Protein AF-0000000083111351 (afdb_homodimer)

Secondary structure (DSSP, 8-state):
---PPEEEE-TTT--EEEEEPPPPHHHHHHHHHHHHHHHHHHHTS-HHHHHHHHHHHHHHHHHTHHHHHHHHHHHH---HHHHHHHHHHHHHHHHHHHHHHHHHTS-EE---SSSEEEEEEEE-SEEEEEE-SSSTTHHHHTTHHHHHHTT-EEEEEE-TT-HHHHHHHHHHHHHHS-TTSEEE----GGGHHHHHH-TTEEEEEEES-HHHHHHHHHHHHHTT-EEEEE----EEEEE-TTS-HHHHHHHHHHHHHGGGG--TTSEEEEEEEHHHHHHHHHHHHHHHHTPPBS-TTSTT--B---S-HHHHHHHHHHHHHHHHTT-EEEE---BPSSSS--B--EEEES--TTSHHHHS---SSEEEEEEESSHHHHHHHHHSSSEESEEEEE-S-HHHHHHHGGGS-SSEEEESS-----TTS-B--EETT----BSTTHHHHHTEEEEEEEES--S-------/---PPEEEE-TTT--EEEEEPPPPHHHHHHHHHHHHHHHHHHHTS-HHHHHHHHHHHHHHHHHTHHHHHHHHHHHH---HHHHHHHHHHHHHHHHHHHHHHHHHTS-EE---SSSEEEEEEEE-SEEEEEE-SSSTTHHHHTTHHHHHHTT-EEEEEE-TT-HHHHHHHHHHHHHHS-TTSEEE----GGGHHHHHH-TTEEEEEEES-HHHHHHHHHHHHHTT-EEEEE----EEEEE-TTS-HHHHHHHHHHHHHGGGG--TTSEEEEEEEHHHHHHHHHHHHHHHHTPPBS-TTSTT--B---S-HHHHHHHHHHHHHHHHTT-EEEE---BPSSSS--B--EEEES--TTSHHHHS---SSEEEEEEESSHHHHHHHHHSSSEESEEEEE-S-HHHHHHHGGGS-SSEEEESS-----TTS-B--EETT----BSTTHHHHHTEEEEEEEES--SS------

Structure (mmCIF, N/CA/C/O backbone):
data_AF-0000000083111351-model_v1
#
loop_
_entity.id
_entity.type
_entity.pdbx_description
1 polymer 'Succinate-semialdehyde dehydrogenase'
#
loop_
_atom_site.group_PDB
_atom_site.id
_atom_site.type_symbol
_atom_site.label_atom_id
_atom_site.label_alt_id
_atom_site.label_comp_id
_atom_site.label_asym_id
_atom_site.label_entity_id
_atom_site.label_seq_id
_atom_site.pdbx_PDB_ins_code
_atom_site.Cartn_x
_atom_site.Cartn_y
_atom_site.Cartn_z
_atom_site.occupancy
_atom_site.B_iso_or_equiv
_atom_site.auth_seq_id
_atom_site.auth_comp_id
_atom_site.auth_asym_id
_atom_site.auth_atom_id
_atom_site.pdbx_PDB_model_num
ATOM 1 N N . MET A 1 1 ? 26.312 -20.094 19.828 1 33.59 1 MET A N 1
ATOM 2 C CA . MET A 1 1 ? 25.844 -21.344 19.25 1 33.59 1 MET A CA 1
ATOM 3 C C . MET A 1 1 ? 25.984 -21.344 17.734 1 33.59 1 MET A C 1
ATOM 5 O O . MET A 1 1 ? 25.719 -20.328 17.094 1 33.59 1 MET A O 1
ATOM 9 N N . SER A 1 2 ? 26.891 -22.047 17.188 1 41.53 2 SER A N 1
ATOM 10 C CA . SER A 1 2 ? 27.375 -22.078 15.812 1 41.53 2 SER A CA 1
ATOM 11 C C . SER A 1 2 ? 26.203 -22.094 14.82 1 41.53 2 SER A C 1
ATOM 13 O O . SER A 1 2 ? 25.312 -22.938 14.914 1 41.53 2 SER A O 1
ATOM 15 N N . ALA A 1 3 ? 25.828 -21 14.305 1 56.53 3 ALA A N 1
ATOM 16 C CA . ALA A 1 3 ? 24.703 -20.938 13.383 1 56.53 3 ALA A CA 1
ATOM 17 C C . ALA A 1 3 ? 24.719 -22.125 12.422 1 56.53 3 ALA A C 1
ATOM 19 O O . ALA A 1 3 ? 25.766 -22.484 11.875 1 56.53 3 ALA A O 1
ATOM 20 N N . SER A 1 4 ? 23.734 -23.094 12.453 1 78.75 4 SER A N 1
ATOM 21 C CA . SER A 1 4 ? 23.656 -24.297 11.625 1 78.75 4 SER A CA 1
ATOM 22 C C . SER A 1 4 ? 23.875 -23.969 10.156 1 78.75 4 SER A C 1
ATOM 24 O O . SER A 1 4 ? 23.516 -22.891 9.688 1 78.75 4 SER A O 1
ATOM 26 N N . GLN A 1 5 ? 24.781 -24.656 9.453 1 88.75 5 GLN A N 1
ATOM 27 C CA . GLN A 1 5 ? 25.125 -24.516 8.039 1 88.75 5 GLN A CA 1
ATOM 28 C C . GLN A 1 5 ? 23.891 -24.531 7.156 1 88.75 5 GLN A C 1
ATOM 30 O O . GLN A 1 5 ? 22.891 -25.172 7.5 1 88.75 5 GLN A O 1
ATOM 35 N N . ILE A 1 6 ? 23.984 -23.703 6.133 1 95.44 6 ILE A N 1
ATOM 36 C CA . ILE A 1 6 ? 22.969 -23.75 5.074 1 95.44 6 ILE A CA 1
ATOM 37 C C . ILE A 1 6 ? 23.359 -24.797 4.039 1 95.44 6 ILE A C 1
ATOM 39 O O . ILE A 1 6 ? 24.453 -24.75 3.479 1 95.44 6 ILE A O 1
ATOM 43 N N . VAL A 1 7 ? 22.516 -25.75 3.848 1 96.25 7 VAL A N 1
ATOM 44 C CA . VAL A 1 7 ? 22.859 -26.891 2.99 1 96.25 7 VAL A CA 1
ATOM 45 C C . VAL A 1 7 ? 21.922 -26.906 1.778 1 96.25 7 VAL A C 1
ATOM 47 O O . VAL A 1 7 ? 20.703 -26.859 1.926 1 96.25 7 VAL A O 1
ATOM 50 N N . SER A 1 8 ? 22.531 -26.891 0.608 1 97.38 8 SER A N 1
ATOM 51 C CA . SER A 1 8 ? 21.797 -27.109 -0.635 1 97.38 8 SER A CA 1
ATOM 52 C C . SER A 1 8 ? 21.734 -28.594 -0.983 1 97.38 8 SER A C 1
ATOM 54 O O . SER A 1 8 ? 22.766 -29.25 -1.124 1 97.38 8 SER A O 1
ATOM 56 N N . ILE A 1 9 ? 20.484 -29.062 -1.085 1 98.12 9 ILE A N 1
ATOM 57 C CA . ILE A 1 9 ? 20.266 -30.469 -1.365 1 98.12 9 ILE A CA 1
ATOM 58 C C . ILE A 1 9 ? 19.594 -30.641 -2.727 1 98.12 9 ILE A C 1
ATOM 60 O O . ILE A 1 9 ? 18.672 -29.891 -3.059 1 98.12 9 ILE A O 1
ATOM 64 N N . ASN A 1 10 ? 20.125 -31.531 -3.566 1 98.62 10 ASN A N 1
ATOM 65 C CA . ASN A 1 10 ? 19.453 -31.891 -4.812 1 98.62 10 ASN A CA 1
ATOM 66 C C . ASN A 1 10 ? 18.219 -32.75 -4.562 1 98.62 10 ASN A C 1
ATOM 68 O O . ASN A 1 10 ? 18.359 -33.906 -4.137 1 98.62 10 ASN A O 1
ATOM 72 N N . PRO A 1 11 ? 17.047 -32.281 -4.855 1 98.56 11 PRO A N 1
ATOM 73 C CA . PRO A 1 11 ? 15.852 -33.031 -4.488 1 98.56 11 PRO A CA 1
ATOM 74 C C . PRO A 1 11 ? 15.648 -34.281 -5.34 1 98.56 11 PRO A C 1
ATOM 76 O O . PRO A 1 11 ? 14.836 -35.156 -4.996 1 98.56 11 PRO A O 1
ATOM 79 N N . ALA A 1 12 ? 16.328 -34.406 -6.488 1 98.25 12 ALA A N 1
ATOM 80 C CA . ALA A 1 12 ? 16.203 -35.562 -7.367 1 98.25 12 ALA A CA 1
ATOM 81 C C . ALA A 1 12 ? 17.094 -36.688 -6.879 1 98.25 12 ALA A C 1
ATOM 83 O O . ALA A 1 12 ? 16.75 -37.875 -7.078 1 98.25 12 ALA A O 1
ATOM 84 N N . THR A 1 13 ? 18.25 -36.375 -6.207 1 98 13 THR A N 1
ATOM 85 C CA . THR A 1 13 ? 19.219 -37.406 -5.828 1 98 13 THR A CA 1
ATOM 86 C C . THR A 1 13 ? 19.406 -37.438 -4.312 1 98 13 THR A C 1
ATOM 88 O O . THR A 1 13 ? 19.984 -38.375 -3.775 1 98 13 THR A O 1
ATOM 91 N N . GLU A 1 14 ? 18.984 -36.344 -3.602 1 97.81 14 GLU A N 1
ATOM 92 C CA . GLU A 1 14 ? 19.109 -36.188 -2.158 1 97.81 14 GLU A CA 1
ATOM 93 C C . GLU A 1 14 ? 20.562 -35.938 -1.756 1 97.81 14 GLU A C 1
ATOM 95 O O . GLU A 1 14 ? 20.891 -35.969 -0.568 1 97.81 14 GLU A O 1
ATOM 100 N N . GLU A 1 15 ? 21.359 -35.719 -2.691 1 98.12 15 GLU A N 1
ATOM 101 C CA . GLU A 1 15 ? 22.766 -35.406 -2.426 1 98.12 15 GLU A CA 1
ATOM 102 C C . GLU A 1 15 ? 22.969 -33.938 -2.109 1 98.12 15 GLU A C 1
ATOM 104 O O . GLU A 1 15 ? 22.203 -33.094 -2.559 1 98.12 15 GLU A O 1
ATOM 109 N N . VAL A 1 16 ? 24.016 -33.688 -1.358 1 98 16 VAL A N 1
ATOM 110 C CA . VAL A 1 16 ? 24.375 -32.312 -1.048 1 98 16 VAL A CA 1
ATOM 111 C C . VAL A 1 16 ? 25.016 -31.672 -2.268 1 98 16 VAL A C 1
ATOM 113 O O . VAL A 1 16 ? 26 -32.188 -2.816 1 98 16 VAL A O 1
ATOM 116 N N . ASN A 1 17 ? 24.438 -30.562 -2.771 1 97.94 17 ASN A N 1
ATOM 117 C CA . ASN A 1 17 ? 25.062 -29.766 -3.83 1 97.94 17 ASN A CA 1
ATOM 118 C C . ASN A 1 17 ? 26.25 -28.969 -3.309 1 97.94 17 ASN A C 1
ATOM 120 O O . ASN A 1 17 ? 27.312 -28.938 -3.939 1 97.94 17 ASN A O 1
ATOM 124 N N . ALA A 1 18 ? 26 -28.312 -2.205 1 97.56 18 ALA A N 1
ATOM 125 C CA . ALA A 1 18 ? 26.984 -27.422 -1.592 1 97.56 18 ALA A CA 1
ATOM 126 C C . ALA A 1 18 ? 26.562 -27.016 -0.187 1 97.56 18 ALA A C 1
ATOM 128 O O . ALA A 1 18 ? 25.391 -27.141 0.177 1 97.56 18 ALA A O 1
ATOM 129 N N . THR A 1 19 ? 27.469 -26.609 0.604 1 97.5 19 THR A N 1
ATOM 130 C CA . THR A 1 19 ? 27.219 -26.078 1.944 1 97.5 19 THR A CA 1
ATOM 131 C C . THR A 1 19 ? 27.734 -24.656 2.068 1 97.5 19 THR A C 1
ATOM 133 O O . THR A 1 19 ? 28.75 -24.297 1.468 1 97.5 19 THR A O 1
ATOM 136 N N . PHE A 1 20 ? 27.094 -23.844 2.824 1 97.31 20 PHE A N 1
ATOM 137 C CA . PHE A 1 20 ? 27.422 -22.422 2.971 1 97.31 20 PHE A CA 1
ATOM 138 C C . PHE A 1 20 ? 27.406 -22.016 4.438 1 97.31 20 PHE A C 1
ATOM 140 O O . PHE A 1 20 ? 26.578 -22.484 5.215 1 97.31 20 PHE A O 1
ATOM 147 N N . GLU A 1 21 ? 28.281 -21.141 4.781 1 95.38 21 GLU A N 1
ATOM 148 C CA . GLU A 1 21 ? 28.281 -20.547 6.113 1 95.38 21 GLU A CA 1
ATOM 149 C C . GLU A 1 21 ? 27.281 -19.391 6.191 1 95.38 21 GLU A C 1
ATOM 151 O O . GLU A 1 21 ? 27.297 -18.484 5.348 1 95.38 21 GLU A O 1
ATOM 156 N N . PRO A 1 22 ? 26.453 -19.391 7.168 1 96.19 22 PRO A N 1
ATOM 157 C CA . PRO A 1 22 ? 25.547 -18.266 7.316 1 96.19 22 PRO A CA 1
ATOM 158 C C . PRO A 1 22 ? 26.281 -16.938 7.562 1 96.19 22 PRO A C 1
ATOM 160 O O . PRO A 1 22 ? 27.359 -16.938 8.148 1 96.19 22 PRO A O 1
ATOM 163 N N . SER A 1 23 ? 25.688 -15.812 7.117 1 96 23 SER A N 1
ATOM 164 C CA . SER A 1 23 ? 26.234 -14.492 7.395 1 96 23 SER A CA 1
ATOM 165 C C . SER A 1 23 ? 26.25 -14.203 8.891 1 96 23 SER A C 1
ATOM 167 O O . SER A 1 23 ? 25.234 -14.383 9.57 1 96 23 SER A O 1
ATOM 169 N N . SER A 1 24 ? 27.359 -13.75 9.414 1 95.31 24 SER A N 1
ATOM 170 C CA . SER A 1 24 ? 27.438 -13.328 10.805 1 95.31 24 SER A CA 1
ATOM 171 C C . SER A 1 24 ? 26.781 -11.969 11.008 1 95.31 24 SER A C 1
ATOM 173 O O . SER A 1 24 ? 26.438 -11.289 10.039 1 95.31 24 SER A O 1
ATOM 175 N N . ALA A 1 25 ? 26.609 -11.609 12.273 1 95.56 25 ALA A N 1
ATOM 176 C CA . ALA A 1 25 ? 26.078 -10.281 12.578 1 95.56 25 ALA A CA 1
ATOM 177 C C . ALA A 1 25 ? 26.969 -9.188 12 1 95.56 25 ALA A C 1
ATOM 179 O O . ALA A 1 25 ? 26.469 -8.172 11.508 1 95.56 25 ALA A O 1
ATOM 180 N N . ARG A 1 26 ? 28.234 -9.367 12.086 1 96.94 26 ARG A N 1
ATOM 181 C CA . ARG A 1 26 ? 29.188 -8.414 11.539 1 96.94 26 ARG A CA 1
ATOM 182 C C . ARG A 1 26 ? 29.078 -8.336 10.023 1 96.94 26 ARG A C 1
ATOM 184 O O . ARG A 1 26 ? 29.156 -7.254 9.445 1 96.94 26 ARG A O 1
ATOM 191 N N . ASP A 1 27 ? 28.938 -9.531 9.367 1 96.81 27 ASP A N 1
ATOM 192 C CA . ASP A 1 27 ? 28.734 -9.57 7.922 1 96.81 27 ASP A CA 1
ATOM 193 C C . ASP A 1 27 ? 27.5 -8.781 7.512 1 96.81 27 ASP A C 1
ATOM 195 O O . ASP A 1 27 ? 27.531 -8.023 6.539 1 96.81 27 ASP A O 1
ATOM 199 N N . VAL A 1 28 ? 26.469 -8.969 8.25 1 97.94 28 VAL A N 1
ATOM 200 C CA . VAL A 1 28 ? 25.203 -8.305 7.969 1 97.94 28 VAL A CA 1
ATOM 201 C C . VAL A 1 28 ? 25.375 -6.793 8.109 1 97.94 28 VAL A C 1
ATOM 203 O O . VAL A 1 28 ? 24.922 -6.031 7.246 1 97.94 28 VAL A O 1
ATOM 206 N N . GLU A 1 29 ? 26.031 -6.336 9.172 1 98.12 29 GLU A N 1
ATOM 207 C CA . GLU A 1 29 ? 26.25 -4.91 9.398 1 98.12 29 GLU A CA 1
ATOM 208 C C . GLU A 1 29 ? 27.047 -4.289 8.25 1 98.12 29 GLU A C 1
ATOM 210 O O . GLU A 1 29 ? 26.672 -3.236 7.73 1 98.12 29 GLU A O 1
ATOM 215 N N . ARG A 1 30 ? 28.078 -4.918 7.84 1 98 30 ARG A N 1
ATOM 216 C CA . ARG A 1 30 ? 28.906 -4.422 6.742 1 98 30 ARG A CA 1
ATOM 217 C C . ARG A 1 30 ? 28.125 -4.367 5.441 1 98 30 ARG A C 1
ATOM 219 O O . ARG A 1 30 ? 28.266 -3.422 4.664 1 98 30 ARG A O 1
ATOM 226 N N . ALA A 1 31 ? 27.359 -5.414 5.25 1 98.06 31 ALA A N 1
ATOM 227 C CA . ALA A 1 31 ? 26.547 -5.484 4.043 1 98.06 31 ALA A CA 1
ATOM 228 C C . ALA A 1 31 ? 25.531 -4.344 3.996 1 98.06 31 ALA A C 1
ATOM 230 O O . ALA A 1 31 ? 25.344 -3.711 2.953 1 98.06 31 ALA A O 1
ATOM 231 N N . LEU A 1 32 ? 24.875 -4.035 5.113 1 98.5 32 LEU A N 1
ATOM 232 C CA . LEU A 1 32 ? 23.875 -2.977 5.18 1 98.5 32 LEU A CA 1
ATOM 233 C C . LEU A 1 32 ? 24.516 -1.608 4.98 1 98.5 32 LEU A C 1
ATOM 235 O O . LEU A 1 32 ? 23.938 -0.733 4.332 1 98.5 32 LEU A O 1
ATOM 239 N N . GLU A 1 33 ? 25.688 -1.427 5.539 1 98.38 33 GLU A N 1
ATOM 240 C CA . GLU A 1 33 ? 26.406 -0.174 5.352 1 98.38 33 GLU A CA 1
ATOM 241 C C . GLU A 1 33 ? 26.734 0.06 3.877 1 98.38 33 GLU A C 1
ATOM 243 O O . GLU A 1 33 ? 26.516 1.155 3.355 1 98.38 33 GLU A O 1
ATOM 248 N N . ARG A 1 34 ? 27.266 -0.974 3.26 1 98.19 34 ARG A N 1
ATOM 249 C CA . ARG A 1 34 ? 27.625 -0.887 1.848 1 98.19 34 ARG A CA 1
ATOM 250 C C . ARG A 1 34 ? 26.375 -0.66 0.985 1 98.19 34 ARG A C 1
ATOM 252 O O . ARG A 1 34 ? 26.406 0.145 0.051 1 98.19 34 ARG A O 1
ATOM 259 N N . ALA A 1 35 ? 25.328 -1.4 1.295 1 98.69 35 ALA A N 1
ATOM 260 C CA . ALA A 1 35 ? 24.094 -1.286 0.531 1 98.69 35 ALA A CA 1
ATOM 261 C C . ALA A 1 35 ? 23.5 0.114 0.658 1 98.69 35 ALA A C 1
ATOM 263 O O . ALA A 1 35 ? 23 0.676 -0.322 1 98.69 35 ALA A O 1
ATOM 264 N N . THR A 1 36 ? 23.531 0.688 1.836 1 98.25 36 THR A N 1
ATOM 265 C CA . THR A 1 36 ? 23 2.023 2.084 1 98.25 36 THR A CA 1
ATOM 266 C C . THR A 1 36 ? 23.766 3.066 1.265 1 98.25 36 THR A C 1
ATOM 268 O O . THR A 1 36 ? 23.141 3.916 0.616 1 98.25 36 THR A O 1
ATOM 271 N N . ALA A 1 37 ? 25.062 2.986 1.313 1 98.06 37 ALA A N 1
ATOM 272 C CA . ALA A 1 37 ? 25.891 3.922 0.561 1 98.06 37 ALA A CA 1
ATOM 273 C C . ALA A 1 37 ? 25.656 3.783 -0.94 1 98.06 37 ALA A C 1
ATOM 275 O O . ALA A 1 37 ? 25.578 4.785 -1.656 1 98.06 37 ALA A O 1
ATOM 276 N N . ALA A 1 38 ? 25.547 2.572 -1.423 1 98.62 38 ALA A N 1
ATOM 277 C CA . ALA A 1 38 ? 25.328 2.312 -2.842 1 98.62 38 ALA A CA 1
ATOM 278 C C . ALA A 1 38 ? 23.969 2.848 -3.283 1 98.62 38 ALA A C 1
ATOM 280 O O . ALA A 1 38 ? 23.844 3.424 -4.367 1 98.62 38 ALA A O 1
ATOM 281 N N . ALA A 1 39 ? 22.969 2.646 -2.473 1 98.5 39 ALA A N 1
ATOM 282 C CA . ALA A 1 39 ? 21.641 3.131 -2.793 1 98.5 39 ALA A CA 1
ATOM 283 C C . ALA A 1 39 ? 21.609 4.656 -2.875 1 98.5 39 ALA A C 1
ATOM 285 O O . ALA A 1 39 ? 20.953 5.227 -3.756 1 98.5 39 ALA A O 1
ATOM 286 N N . GLN A 1 40 ? 22.281 5.293 -1.96 1 97.12 40 GLN A N 1
ATOM 287 C CA . GLN A 1 40 ? 22.328 6.75 -1.943 1 97.12 40 GLN A CA 1
ATOM 288 C C . GLN A 1 40 ? 22.984 7.289 -3.219 1 97.12 40 GLN A C 1
ATOM 290 O O . GLN A 1 40 ? 22.5 8.266 -3.801 1 97.12 40 GLN A O 1
ATOM 295 N N . ALA A 1 41 ? 24.016 6.648 -3.648 1 97.75 41 ALA A N 1
ATOM 296 C CA . ALA A 1 41 ? 24.672 7.055 -4.883 1 97.75 41 ALA A CA 1
ATOM 297 C C . ALA A 1 41 ? 23.812 6.75 -6.102 1 97.75 41 ALA A C 1
ATOM 299 O O . ALA A 1 41 ? 23.75 7.543 -7.039 1 97.75 41 ALA A O 1
ATOM 300 N N . TRP A 1 42 ? 23.172 5.625 -6.094 1 98.44 42 TRP A N 1
ATOM 301 C CA . TRP A 1 42 ? 22.375 5.133 -7.207 1 98.44 42 TRP A CA 1
ATOM 302 C C . TRP A 1 42 ? 21.172 6.051 -7.465 1 98.44 42 TRP A C 1
ATOM 304 O O . TRP A 1 42 ? 20.797 6.277 -8.617 1 98.44 42 TRP A O 1
ATOM 314 N N . ARG A 1 43 ? 20.578 6.594 -6.418 1 96.69 43 ARG A N 1
ATOM 315 C CA . ARG A 1 43 ? 19.422 7.469 -6.516 1 96.69 43 ARG A CA 1
ATOM 316 C C . ARG A 1 43 ? 19.734 8.711 -7.336 1 96.69 43 ARG A C 1
ATOM 318 O O . ARG A 1 43 ? 18.859 9.273 -7.992 1 96.69 43 ARG A O 1
ATOM 325 N N . ALA A 1 44 ? 20.969 9.102 -7.348 1 95.44 44 ALA A N 1
ATOM 326 C CA . ALA A 1 44 ? 21.391 10.32 -8.031 1 95.44 44 ALA A CA 1
ATOM 327 C C . ALA A 1 44 ? 21.672 10.062 -9.508 1 95.44 44 ALA A C 1
ATOM 329 O O . ALA A 1 44 ? 21.766 11 -10.305 1 95.44 44 ALA A O 1
ATOM 330 N N . VAL A 1 45 ? 21.781 8.773 -9.906 1 97.44 45 VAL A N 1
ATOM 331 C CA . VAL A 1 45 ? 22 8.398 -11.297 1 97.44 45 VAL A CA 1
ATOM 332 C C . VAL A 1 45 ? 20.719 8.625 -12.102 1 97.44 45 VAL A C 1
ATOM 334 O O . VAL A 1 45 ? 19.641 8.227 -11.672 1 97.44 45 VAL A O 1
ATOM 337 N N . PRO A 1 46 ? 20.781 9.281 -13.273 1 97.38 46 PRO A N 1
ATOM 338 C CA . PRO A 1 46 ? 19.594 9.469 -14.102 1 97.38 46 PRO A CA 1
ATOM 339 C C . PRO A 1 46 ? 18.906 8.156 -14.469 1 97.38 46 PRO A C 1
ATOM 341 O O . PRO A 1 46 ? 19.594 7.156 -14.719 1 97.38 46 PRO A O 1
ATOM 344 N N . VAL A 1 47 ? 17.641 8.164 -14.578 1 98.25 47 VAL A N 1
ATOM 345 C CA . VAL A 1 47 ? 16.844 6.957 -14.797 1 98.25 47 VAL A CA 1
ATOM 346 C C . VAL A 1 47 ? 17.25 6.297 -16.109 1 98.25 47 VAL A C 1
ATOM 348 O O . VAL A 1 47 ? 17.25 5.07 -16.219 1 98.25 47 VAL A O 1
ATOM 351 N N . SER A 1 48 ? 17.641 7.094 -17.109 1 97.81 48 SER A N 1
ATOM 352 C CA . SER A 1 48 ? 18.062 6.555 -18.391 1 97.81 48 SER A CA 1
ATOM 353 C C . SER A 1 48 ? 19.328 5.715 -18.25 1 97.81 48 SER A C 1
ATOM 355 O O . SER A 1 48 ? 19.5 4.715 -18.953 1 97.81 48 SER A O 1
ATOM 357 N N . GLU A 1 49 ? 20.203 6.125 -17.359 1 97.81 49 GLU A N 1
ATOM 358 C CA . GLU A 1 49 ? 21.422 5.367 -17.109 1 97.81 49 GLU A CA 1
ATOM 359 C C . GLU A 1 49 ? 21.125 4.105 -16.297 1 97.81 49 GLU A C 1
ATOM 361 O O . GLU A 1 49 ? 21.734 3.057 -16.547 1 97.81 49 GLU A O 1
ATOM 366 N N . ARG A 1 50 ? 20.25 4.227 -15.383 1 98.75 50 ARG A N 1
ATOM 367 C CA . ARG A 1 50 ? 19.844 3.037 -14.641 1 98.75 50 ARG A CA 1
ATOM 368 C C . ARG A 1 50 ? 19.219 2.002 -15.562 1 98.75 50 ARG A C 1
ATOM 370 O O . ARG A 1 50 ? 19.438 0.801 -15.406 1 98.75 50 ARG A O 1
ATOM 377 N N . ALA A 1 51 ? 18.453 2.447 -16.562 1 98.81 51 ALA A N 1
ATOM 378 C CA . ALA A 1 51 ? 17.797 1.563 -17.531 1 98.81 51 ALA A CA 1
ATOM 379 C C . ALA A 1 51 ? 18.828 0.786 -18.344 1 98.81 51 ALA A C 1
ATOM 381 O O . ALA A 1 51 ? 18.609 -0.375 -18.688 1 98.81 51 ALA A O 1
ATOM 382 N N . LYS A 1 52 ? 19.953 1.401 -18.656 1 98.75 52 LYS A N 1
ATOM 383 C CA . LYS A 1 52 ? 21.016 0.72 -19.391 1 98.75 52 LYS A CA 1
ATOM 384 C C . LYS A 1 52 ? 21.547 -0.482 -18.609 1 98.75 52 LYS A C 1
ATOM 386 O O . LYS A 1 52 ? 21.875 -1.514 -19.203 1 98.75 52 LYS A O 1
ATOM 391 N N . SER A 1 53 ? 21.625 -0.311 -17.312 1 98.69 53 SER A N 1
ATOM 392 C CA . SER A 1 53 ? 22.062 -1.422 -16.484 1 98.69 53 SER A CA 1
ATOM 393 C C . SER A 1 53 ? 21.109 -2.602 -16.578 1 98.69 53 SER A C 1
ATOM 395 O O . SER A 1 53 ? 21.516 -3.76 -16.5 1 98.69 53 SER A O 1
ATOM 397 N N . LEU A 1 54 ? 19.812 -2.348 -16.797 1 98.81 54 LEU A N 1
ATOM 398 C CA . LEU A 1 54 ? 18.828 -3.416 -16.906 1 98.81 54 LEU A CA 1
ATOM 399 C C . LEU A 1 54 ? 18.969 -4.156 -18.234 1 98.81 54 LEU A C 1
ATOM 401 O O . LEU A 1 54 ? 18.797 -5.375 -18.281 1 98.81 54 LEU A O 1
ATOM 405 N N . PHE A 1 55 ? 19.281 -3.406 -19.312 1 98.75 55 PHE A N 1
ATOM 406 C CA . PHE A 1 55 ? 19.578 -4.07 -20.578 1 98.75 55 PHE A CA 1
ATOM 407 C C . PHE A 1 55 ? 20.797 -4.977 -20.438 1 98.75 55 PHE A C 1
ATOM 409 O O . PHE A 1 55 ? 20.781 -6.121 -20.906 1 98.75 55 PHE A O 1
ATOM 416 N N . ALA A 1 56 ? 21.781 -4.449 -19.781 1 98.88 56 ALA A N 1
ATOM 417 C CA . ALA A 1 56 ? 22.984 -5.234 -19.547 1 98.88 56 ALA A CA 1
ATOM 418 C C . ALA A 1 56 ? 22.703 -6.461 -18.688 1 98.88 56 ALA A C 1
ATOM 420 O O . ALA A 1 56 ? 23.281 -7.527 -18.906 1 98.88 56 ALA A O 1
ATOM 421 N N . MET A 1 57 ? 21.844 -6.285 -17.75 1 98.81 57 MET A N 1
ATOM 422 C CA . MET A 1 57 ? 21.438 -7.398 -16.891 1 98.81 57 MET A CA 1
ATOM 423 C C . MET A 1 57 ? 20.781 -8.508 -17.719 1 98.81 57 MET A C 1
ATOM 425 O O . MET A 1 57 ? 21.062 -9.688 -17.516 1 98.81 57 MET A O 1
ATOM 429 N N . ALA A 1 58 ? 19.875 -8.125 -18.641 1 98.88 58 ALA A N 1
ATOM 430 C CA . ALA A 1 58 ? 19.234 -9.086 -19.531 1 98.88 58 ALA A CA 1
ATOM 431 C C . ALA A 1 58 ? 20.266 -9.867 -20.328 1 98.88 58 ALA A C 1
ATOM 433 O O . ALA A 1 58 ? 20.172 -11.094 -20.438 1 98.88 58 ALA A O 1
ATOM 434 N N . ASP A 1 59 ? 21.203 -9.156 -20.828 1 98.81 59 ASP A N 1
ATOM 435 C CA . ASP A 1 59 ? 22.266 -9.789 -21.594 1 98.81 59 ASP A CA 1
ATOM 436 C C . ASP A 1 59 ? 23.078 -10.758 -20.75 1 98.81 59 ASP A C 1
ATOM 438 O O . ASP A 1 59 ? 23.422 -11.859 -21.188 1 98.81 59 ASP A O 1
ATOM 442 N N . THR A 1 60 ? 23.406 -10.336 -19.531 1 98.88 60 THR A N 1
ATOM 443 C CA . THR A 1 60 ? 24.188 -11.164 -18.625 1 98.88 60 THR A CA 1
ATOM 444 C C . THR A 1 60 ? 23.422 -12.43 -18.25 1 98.88 60 THR A C 1
ATOM 446 O O . THR A 1 60 ? 24 -13.508 -18.156 1 98.88 60 THR A O 1
ATOM 449 N N . LEU A 1 61 ? 22.141 -12.273 -18.031 1 98.88 61 LEU A N 1
ATOM 450 C CA . LEU A 1 61 ? 21.297 -13.43 -17.75 1 98.88 61 LEU A CA 1
ATOM 451 C C . LEU A 1 61 ? 21.344 -14.422 -18.906 1 98.88 61 LEU A C 1
ATOM 453 O O . LEU A 1 61 ? 21.547 -15.625 -18.688 1 98.88 61 LEU A O 1
ATOM 457 N N . ARG A 1 62 ? 21.203 -13.953 -20.109 1 98.62 62 ARG A N 1
ATOM 458 C CA . ARG A 1 62 ? 21.203 -14.812 -21.281 1 98.62 62 ARG A CA 1
ATOM 459 C C . ARG A 1 62 ? 22.562 -15.469 -21.484 1 98.62 62 ARG A C 1
ATOM 461 O O . ARG A 1 62 ? 22.625 -16.641 -21.875 1 98.62 62 ARG A O 1
ATOM 468 N N . ALA A 1 63 ? 23.562 -14.758 -21.203 1 98.69 63 ALA A N 1
ATOM 469 C CA . ALA A 1 63 ? 24.922 -15.281 -21.359 1 98.69 63 ALA A CA 1
ATOM 470 C C . ALA A 1 63 ? 25.188 -16.406 -20.359 1 98.69 63 ALA A C 1
ATOM 472 O O . ALA A 1 63 ? 26.016 -17.281 -20.609 1 98.69 63 ALA A O 1
ATOM 473 N N . ASN A 1 64 ? 24.516 -16.391 -19.266 1 98.69 64 ASN A N 1
ATOM 474 C CA . ASN A 1 64 ? 24.734 -17.375 -18.219 1 98.69 64 ASN A CA 1
ATOM 475 C C . ASN A 1 64 ? 23.547 -18.328 -18.094 1 98.69 64 ASN A C 1
ATOM 477 O O . ASN A 1 64 ? 23.375 -18.984 -17.062 1 98.69 64 ASN A O 1
ATOM 481 N N . ARG A 1 65 ? 22.719 -18.422 -19.078 1 98.44 65 ARG A N 1
ATOM 482 C CA . ARG A 1 65 ? 21.422 -19.094 -19.062 1 98.44 65 ARG A CA 1
ATOM 483 C C . ARG A 1 65 ? 21.578 -20.547 -18.609 1 98.44 65 ARG A C 1
ATOM 485 O O . ARG A 1 65 ? 20.828 -21.016 -17.734 1 98.44 65 ARG A O 1
ATOM 492 N N . GLU A 1 66 ? 22.562 -21.266 -19.125 1 98.25 66 GLU A N 1
ATOM 493 C CA . GLU A 1 66 ? 22.703 -22.703 -18.859 1 98.25 66 GLU A CA 1
ATOM 494 C C . GLU A 1 66 ? 23.172 -22.938 -17.422 1 98.25 66 GLU A C 1
ATOM 496 O O . GLU A 1 66 ? 22.656 -23.828 -16.734 1 98.25 66 GLU A O 1
ATOM 501 N N . ARG A 1 67 ? 24.094 -22.203 -16.984 1 98.31 67 ARG A N 1
ATOM 502 C CA . ARG A 1 67 ? 24.594 -22.328 -15.617 1 98.31 67 ARG A CA 1
ATOM 503 C C . ARG A 1 67 ? 23.484 -22.016 -14.609 1 98.31 67 ARG A C 1
ATOM 505 O O . ARG A 1 67 ? 23.297 -22.75 -13.633 1 98.31 67 ARG A O 1
ATOM 512 N N . LEU A 1 68 ? 22.812 -20.922 -14.844 1 98.75 68 LEU A N 1
ATOM 513 C CA . LEU A 1 68 ? 21.734 -20.516 -13.953 1 98.75 68 LEU A CA 1
ATOM 514 C C . LEU A 1 68 ? 20.641 -21.594 -13.914 1 98.75 68 LEU A C 1
ATOM 516 O O . LEU A 1 68 ? 20.172 -21.969 -12.836 1 98.75 68 LEU A O 1
ATOM 520 N N . ALA A 1 69 ? 20.234 -22.094 -15.086 1 98.38 69 ALA A N 1
ATOM 521 C CA . ALA A 1 69 ? 19.188 -23.109 -15.18 1 98.38 69 ALA A CA 1
ATOM 522 C C . ALA A 1 69 ? 19.594 -24.375 -14.438 1 98.38 69 ALA A C 1
ATOM 524 O O . ALA A 1 69 ? 18.781 -25 -13.758 1 98.38 69 ALA A O 1
ATOM 525 N N . ARG A 1 70 ? 20.844 -24.766 -14.578 1 98.44 70 ARG A N 1
ATOM 526 C CA . ARG A 1 70 ? 21.344 -25.953 -13.898 1 98.44 70 ARG A CA 1
ATOM 527 C C . ARG A 1 70 ? 21.25 -25.797 -12.383 1 98.44 70 ARG A C 1
ATOM 529 O O . ARG A 1 70 ? 20.875 -26.75 -11.688 1 98.44 70 ARG A O 1
ATOM 536 N N . HIS A 1 71 ? 21.625 -24.625 -11.852 1 98.69 71 HIS A N 1
ATOM 537 C CA . HIS A 1 71 ? 21.531 -24.391 -10.414 1 98.69 71 HIS A CA 1
ATOM 538 C C . HIS A 1 71 ? 20.078 -24.453 -9.938 1 98.69 71 HIS A C 1
ATOM 540 O O . HIS A 1 71 ? 19.797 -25 -8.859 1 98.69 71 HIS A O 1
ATOM 546 N N . ILE A 1 72 ? 19.156 -23.906 -10.719 1 98.62 72 ILE A N 1
ATOM 547 C CA . ILE A 1 72 ? 17.734 -23.984 -10.383 1 98.62 72 ILE A CA 1
ATOM 548 C C . ILE A 1 72 ? 17.312 -25.453 -10.258 1 98.62 72 ILE A C 1
ATOM 550 O O . ILE A 1 72 ? 16.719 -25.844 -9.258 1 98.62 72 ILE A O 1
ATOM 554 N N . THR A 1 73 ? 17.672 -26.219 -11.297 1 98.56 73 THR A N 1
ATOM 555 C CA . THR A 1 73 ? 17.266 -27.625 -11.352 1 98.56 73 THR A CA 1
ATOM 556 C C . THR A 1 73 ? 17.891 -28.406 -10.203 1 98.56 73 THR A C 1
ATOM 558 O O . THR A 1 73 ? 17.219 -29.203 -9.547 1 98.56 73 THR A O 1
ATOM 561 N N . GLN A 1 74 ? 19.109 -28.109 -9.898 1 98.56 74 GLN A N 1
ATOM 562 C CA . GLN A 1 74 ? 19.828 -28.844 -8.867 1 98.56 74 GLN A CA 1
ATOM 563 C C . GLN A 1 74 ? 19.312 -28.5 -7.477 1 98.56 74 GLN A C 1
ATOM 565 O O . GLN A 1 74 ? 19.281 -29.359 -6.59 1 98.56 74 GLN A O 1
ATOM 570 N N . GLU A 1 75 ? 18.875 -27.281 -7.301 1 98.5 75 GLU A N 1
ATOM 571 C CA . GLU A 1 75 ? 18.562 -26.844 -5.945 1 98.5 75 GLU A CA 1
ATOM 572 C C . GLU A 1 75 ? 17.078 -27.062 -5.633 1 98.5 75 GLU A C 1
ATOM 574 O O . GLU A 1 75 ? 16.719 -27.312 -4.48 1 98.5 75 GLU A O 1
ATOM 579 N N . MET A 1 76 ? 16.25 -26.922 -6.652 1 97.31 76 MET A N 1
ATOM 580 C CA . MET A 1 76 ? 14.836 -27 -6.27 1 97.31 76 MET A CA 1
ATOM 581 C C . MET A 1 76 ? 14.094 -28.031 -7.109 1 97.31 76 MET A C 1
ATOM 583 O O . MET A 1 76 ? 12.953 -28.375 -6.812 1 97.31 76 MET A O 1
ATOM 587 N N . GLY A 1 77 ? 14.727 -28.594 -8.156 1 98.06 77 GLY A N 1
ATOM 588 C CA . GLY A 1 77 ? 14.203 -29.797 -8.781 1 98.06 77 GLY A CA 1
ATOM 589 C C . GLY A 1 77 ? 13.406 -29.516 -10.047 1 98.06 77 GLY A C 1
ATOM 590 O O . GLY A 1 77 ? 12.969 -30.453 -10.727 1 98.06 77 GLY A O 1
ATOM 591 N N . LYS A 1 78 ? 13.305 -28.281 -10.484 1 97.5 78 LYS A N 1
ATOM 592 C CA . LYS A 1 78 ? 12.594 -27.906 -11.703 1 97.5 78 LYS A CA 1
ATOM 593 C C . LYS A 1 78 ? 13.227 -28.562 -12.93 1 97.5 78 LYS A C 1
ATOM 595 O O . LYS A 1 78 ? 14.445 -28.594 -13.062 1 97.5 78 LYS A O 1
ATOM 600 N N . PRO A 1 79 ? 12.367 -29.047 -13.883 1 97.81 79 PRO A N 1
ATOM 601 C CA . PRO A 1 79 ? 12.969 -29.562 -15.117 1 97.81 79 PRO A CA 1
ATOM 602 C C . PRO A 1 79 ? 13.828 -28.516 -15.836 1 97.81 79 PRO A C 1
ATOM 604 O O . PRO A 1 79 ? 13.469 -27.344 -15.875 1 97.81 79 PRO A O 1
ATOM 607 N N . LEU A 1 80 ? 14.906 -28.953 -16.391 1 97.56 80 LEU A N 1
ATOM 608 C CA . LEU A 1 80 ? 15.914 -28.078 -16.984 1 97.56 80 LEU A CA 1
ATOM 609 C C . LEU A 1 80 ? 15.289 -27.141 -18 1 97.56 80 LEU A C 1
ATOM 611 O O . LEU A 1 80 ? 15.602 -25.938 -18.031 1 97.56 80 LEU A O 1
ATOM 615 N N . LEU A 1 81 ? 14.406 -27.656 -18.812 1 95.62 81 LEU A N 1
ATOM 616 C CA . LEU A 1 81 ? 13.758 -26.828 -19.828 1 95.62 81 LEU A CA 1
ATOM 617 C C . LEU A 1 81 ? 12.969 -25.688 -19.203 1 95.62 81 LEU A C 1
ATOM 619 O O . LEU A 1 81 ? 12.992 -24.562 -19.688 1 95.62 81 LEU A O 1
ATOM 623 N N . GLU A 1 82 ? 12.242 -25.969 -18.141 1 97 82 GLU A N 1
ATOM 624 C CA . GLU A 1 82 ? 11.477 -24.938 -17.438 1 97 82 GLU A CA 1
ATOM 625 C C . GLU A 1 82 ? 12.406 -23.953 -16.734 1 97 82 GLU A C 1
ATOM 627 O O . GLU A 1 82 ? 12.086 -22.766 -16.625 1 97 82 GLU A O 1
ATOM 632 N N . ALA A 1 83 ? 13.531 -24.438 -16.234 1 97.94 83 ALA A N 1
ATOM 633 C CA . ALA A 1 83 ? 14.516 -23.562 -15.602 1 97.94 83 ALA A CA 1
ATOM 634 C C . ALA A 1 83 ? 15.109 -22.594 -16.609 1 97.94 83 ALA A C 1
ATOM 636 O O . ALA A 1 83 ? 15.297 -21.406 -16.297 1 97.94 83 ALA A O 1
ATOM 637 N N . GLN A 1 84 ? 15.414 -23.109 -17.797 1 97.56 84 GLN A N 1
ATOM 638 C CA . GLN A 1 84 ? 15.906 -22.25 -18.859 1 97.56 84 GLN A CA 1
ATOM 639 C C . GLN A 1 84 ? 14.883 -21.172 -19.219 1 97.56 84 GLN A C 1
ATOM 641 O O . GLN A 1 84 ? 15.227 -20 -19.391 1 97.56 84 GLN A O 1
ATOM 646 N N . ALA A 1 85 ? 13.656 -21.562 -19.266 1 96.69 85 ALA A N 1
ATOM 647 C CA . ALA A 1 85 ? 12.578 -20.625 -19.562 1 96.69 85 ALA A CA 1
ATOM 648 C C . ALA A 1 85 ? 12.469 -19.562 -18.484 1 96.69 85 ALA A C 1
ATOM 650 O O . ALA A 1 85 ? 12.141 -18.406 -18.766 1 96.69 85 ALA A O 1
ATOM 651 N N . GLU A 1 86 ? 12.703 -19.938 -17.234 1 97.75 86 GLU A N 1
ATOM 652 C CA . GLU A 1 86 ? 12.695 -18.984 -16.125 1 97.75 86 GLU A CA 1
ATOM 653 C C . GLU A 1 86 ? 13.758 -17.906 -16.312 1 97.75 86 GLU A C 1
ATOM 655 O O . GLU A 1 86 ? 13.508 -16.719 -16.078 1 97.75 86 GLU A O 1
ATOM 660 N N . VAL A 1 87 ? 14.93 -18.312 -16.734 1 98.44 87 VAL A N 1
ATOM 661 C CA . VAL A 1 87 ? 16 -17.359 -17 1 98.44 87 VAL A CA 1
ATOM 662 C C . VAL A 1 87 ? 15.586 -16.406 -18.125 1 98.44 87 VAL A C 1
ATOM 664 O O . VAL A 1 87 ? 15.758 -15.195 -18.016 1 98.44 87 VAL A O 1
ATOM 667 N N . ASP A 1 88 ? 15.016 -16.984 -19.172 1 97.81 88 ASP A N 1
ATOM 668 C CA . ASP A 1 88 ? 14.586 -16.188 -20.312 1 97.81 88 ASP A CA 1
ATOM 669 C C . ASP A 1 88 ? 13.516 -15.172 -19.891 1 97.81 88 ASP A C 1
ATOM 671 O O . ASP A 1 88 ? 13.555 -14.016 -20.312 1 97.81 88 ASP A O 1
ATOM 675 N N . LYS A 1 89 ? 12.602 -15.625 -19.125 1 97.44 89 LYS A N 1
ATOM 676 C CA . LYS A 1 89 ? 11.539 -14.75 -18.625 1 97.44 89 LYS A CA 1
ATOM 677 C C . LYS A 1 89 ? 12.117 -13.609 -17.797 1 97.44 89 LYS A C 1
ATOM 679 O O . LYS A 1 89 ? 11.672 -12.469 -17.906 1 97.44 89 LYS A O 1
ATOM 684 N N . SER A 1 90 ? 13.062 -13.914 -16.984 1 98.44 90 SER A N 1
ATOM 685 C CA . SER A 1 90 ? 13.727 -12.914 -16.156 1 98.44 90 SER A CA 1
ATOM 686 C C . SER A 1 90 ? 14.43 -11.867 -17 1 98.44 90 SER A C 1
ATOM 688 O O . SER A 1 90 ? 14.359 -10.672 -16.703 1 98.44 90 SER A O 1
ATOM 690 N N . ALA A 1 91 ? 15.062 -12.32 -18.062 1 98.62 91 ALA A N 1
ATOM 691 C CA . ALA A 1 91 ? 15.727 -11.398 -18.984 1 98.62 91 ALA A CA 1
ATOM 692 C C . ALA A 1 91 ? 14.711 -10.492 -19.672 1 98.62 91 ALA A C 1
ATOM 694 O O . ALA A 1 91 ? 14.945 -9.289 -19.812 1 98.62 91 ALA A O 1
ATOM 695 N N . LEU A 1 92 ? 13.641 -11.078 -20.062 1 97.88 92 LEU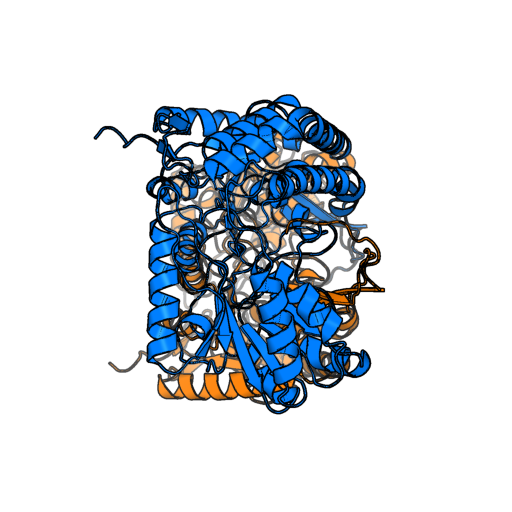 A N 1
ATOM 696 C CA . LEU A 1 92 ? 12.586 -10.305 -20.703 1 97.88 92 LEU A CA 1
ATOM 697 C C . LEU A 1 92 ? 12.047 -9.219 -19.781 1 97.88 92 LEU A C 1
ATOM 699 O O . LEU A 1 92 ? 11.734 -8.117 -20.219 1 97.88 92 LEU A O 1
ATOM 703 N N . CYS A 1 93 ? 11.914 -9.57 -18.547 1 98.38 93 CYS A N 1
ATOM 704 C CA . CYS A 1 93 ? 11.453 -8.602 -17.562 1 98.38 93 CYS A CA 1
ATOM 705 C C . CYS A 1 93 ? 12.414 -7.426 -17.453 1 98.38 93 CYS A C 1
ATOM 707 O O . CYS A 1 93 ? 11.992 -6.27 -17.406 1 98.38 93 CYS A O 1
ATOM 709 N N . CYS A 1 94 ? 13.703 -7.691 -17.438 1 98.81 94 CYS A N 1
ATOM 710 C CA . CYS A 1 94 ? 14.711 -6.637 -17.422 1 98.81 94 CYS A CA 1
ATOM 711 C C . CYS A 1 94 ? 14.562 -5.723 -18.625 1 98.81 94 CYS A C 1
ATOM 713 O O . CYS A 1 94 ? 14.562 -4.496 -18.484 1 98.81 94 CYS A O 1
ATOM 715 N N . GLU A 1 95 ? 14.367 -6.297 -19.75 1 98.75 95 GLU A N 1
ATOM 716 C CA . GLU A 1 95 ? 14.234 -5.527 -20.984 1 98.75 95 GLU A CA 1
ATOM 717 C C . GLU A 1 95 ? 12.977 -4.664 -20.969 1 98.75 95 GLU A C 1
ATOM 719 O O . GLU A 1 95 ? 13.008 -3.504 -21.391 1 98.75 95 GLU A O 1
ATOM 724 N N . PHE A 1 96 ? 11.953 -5.273 -20.547 1 98.62 96 PHE A N 1
ATOM 725 C CA . PHE A 1 96 ? 10.688 -4.551 -20.5 1 98.62 96 PHE A CA 1
ATOM 726 C C . PHE A 1 96 ? 10.836 -3.268 -19.688 1 98.62 96 PHE A C 1
ATOM 728 O O . PHE A 1 96 ? 10.445 -2.191 -20.141 1 98.62 96 PHE A O 1
ATOM 735 N N . TYR A 1 97 ? 11.406 -3.365 -18.531 1 98.81 97 TYR A N 1
ATOM 736 C CA . TYR A 1 97 ? 11.492 -2.201 -17.656 1 98.81 97 TYR A CA 1
ATOM 737 C C . TYR A 1 97 ? 12.57 -1.24 -18.125 1 98.81 97 TYR A C 1
ATOM 739 O O . TYR A 1 97 ? 12.461 -0.027 -17.938 1 98.81 97 TYR A O 1
ATOM 747 N N . ALA A 1 98 ? 13.633 -1.803 -18.703 1 98.81 98 ALA A N 1
ATOM 748 C CA . ALA A 1 98 ? 14.617 -0.905 -19.312 1 98.81 98 ALA A CA 1
ATOM 749 C C . ALA A 1 98 ? 13.969 -0.022 -20.375 1 98.81 98 ALA A C 1
ATOM 751 O O . ALA A 1 98 ? 14.25 1.175 -20.453 1 98.81 98 ALA A O 1
ATOM 752 N N . GLU A 1 99 ? 13.109 -0.642 -21.109 1 98.69 99 GLU A N 1
ATO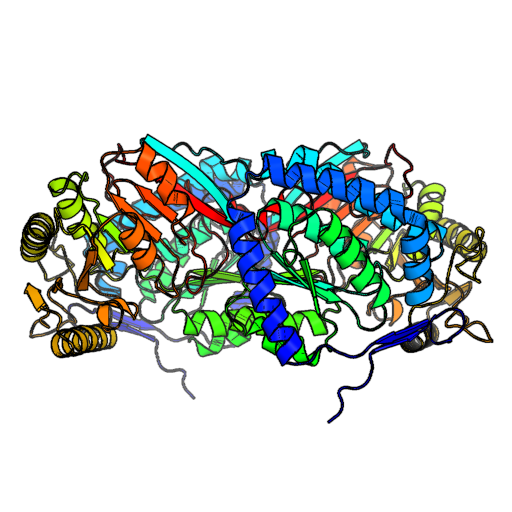M 753 C CA . GLU A 1 99 ? 12.5 0.042 -22.25 1 98.69 99 GLU A CA 1
ATOM 754 C C . GLU A 1 99 ? 11.367 0.962 -21.797 1 98.69 99 GLU A C 1
ATOM 756 O O . GLU A 1 99 ? 11.258 2.096 -22.281 1 98.69 99 GLU A O 1
ATOM 761 N N . HIS A 1 100 ? 10.523 0.541 -20.938 1 98.5 100 HIS A N 1
ATOM 762 C CA . HIS A 1 100 ? 9.266 1.236 -20.656 1 98.5 100 HIS A CA 1
ATOM 763 C C . HIS A 1 100 ? 9.289 1.888 -19.281 1 98.5 100 HIS A C 1
ATOM 765 O O . HIS A 1 100 ? 8.492 2.793 -19.016 1 98.5 100 HIS A O 1
ATOM 771 N N . GLY A 1 101 ? 10.172 1.464 -18.422 1 98.38 101 GLY A N 1
ATOM 772 C CA . GLY A 1 101 ? 10.188 1.866 -17.016 1 98.38 101 GLY A CA 1
ATOM 773 C C . GLY A 1 101 ? 10.422 3.354 -16.828 1 98.38 101 GLY A C 1
ATOM 774 O O . GLY A 1 101 ? 9.781 3.982 -15.977 1 98.38 101 GLY A O 1
ATOM 775 N N . PRO A 1 102 ? 11.383 3.938 -17.562 1 98.62 102 PRO A N 1
ATOM 776 C CA . PRO A 1 102 ? 11.633 5.371 -17.406 1 98.62 102 PRO A CA 1
ATOM 777 C C . PRO A 1 102 ? 10.367 6.211 -17.578 1 98.62 102 PRO A C 1
ATOM 779 O O . PRO A 1 102 ? 10.133 7.145 -16.797 1 98.62 102 PRO A O 1
ATOM 782 N N . ALA A 1 103 ? 9.523 5.84 -18.516 1 98.38 103 ALA A N 1
ATOM 783 C CA . ALA A 1 103 ? 8.273 6.566 -18.719 1 98.38 103 ALA A CA 1
ATOM 784 C C . ALA A 1 103 ? 7.324 6.359 -17.547 1 98.38 103 ALA A C 1
ATOM 786 O O . ALA A 1 103 ? 6.578 7.266 -17.172 1 98.38 103 ALA A O 1
ATOM 787 N N . MET A 1 104 ? 7.336 5.199 -16.953 1 98.25 104 MET A N 1
ATOM 788 C CA . MET A 1 104 ? 6.477 4.871 -15.812 1 98.25 104 MET A CA 1
ATOM 789 C C . MET A 1 104 ? 6.859 5.691 -14.586 1 98.25 104 MET A C 1
ATOM 791 O O . MET A 1 104 ? 6.043 5.887 -13.688 1 98.25 104 MET A O 1
ATOM 795 N N . LEU A 1 105 ? 8.086 6.199 -14.539 1 98.38 105 LEU A N 1
ATOM 796 C CA . LEU A 1 105 ? 8.609 6.898 -13.367 1 98.38 105 LEU A CA 1
ATOM 797 C C . LEU A 1 105 ? 8.695 8.398 -13.625 1 98.38 105 LEU A C 1
ATOM 799 O O . LEU A 1 105 ? 9.18 9.148 -12.773 1 98.38 105 LEU A O 1
ATOM 803 N N . ALA A 1 106 ? 8.258 8.82 -14.828 1 98.25 106 ALA A N 1
ATOM 804 C CA . ALA A 1 106 ? 8.312 10.234 -15.172 1 98.25 106 ALA A CA 1
ATOM 805 C C . ALA A 1 106 ? 7.363 11.055 -14.305 1 98.25 106 ALA A C 1
ATOM 807 O O . ALA A 1 106 ? 6.309 10.562 -13.898 1 98.25 106 ALA A O 1
ATOM 808 N N . ASP A 1 107 ? 7.738 12.297 -14.055 1 98.19 107 ASP A N 1
ATOM 809 C CA . ASP A 1 107 ? 6.844 13.219 -13.367 1 98.19 107 ASP A CA 1
ATOM 810 C C . ASP A 1 107 ? 5.508 13.336 -14.094 1 98.19 107 ASP A C 1
ATOM 812 O O . A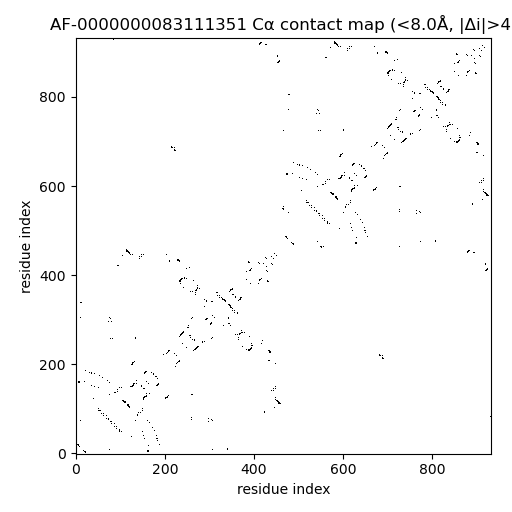SP A 1 107 ? 5.469 13.383 -15.328 1 98.19 107 ASP A O 1
ATOM 816 N N . GLN A 1 108 ? 4.465 13.312 -13.336 1 98.31 108 GLN A N 1
ATOM 817 C CA . GLN A 1 108 ? 3.129 13.445 -13.906 1 98.31 108 GLN A CA 1
ATOM 818 C C . GLN A 1 108 ? 2.533 14.812 -13.586 1 98.31 108 GLN A C 1
ATOM 820 O O . GLN A 1 108 ? 2.178 15.094 -12.438 1 98.31 108 GLN A O 1
ATOM 825 N N . PRO A 1 109 ? 2.393 15.68 -14.602 1 98.44 109 PRO A N 1
ATOM 826 C CA . PRO A 1 109 ? 1.787 16.984 -14.344 1 98.44 109 PRO A CA 1
ATOM 827 C C . PRO A 1 109 ? 0.334 16.891 -13.891 1 98.44 109 PRO A C 1
ATOM 829 O O . PRO A 1 109 ? -0.408 16.016 -14.359 1 98.44 109 PRO A O 1
ATOM 832 N N . VAL A 1 110 ? -0.05 17.688 -12.953 1 98 110 VAL A N 1
ATOM 833 C CA . VAL A 1 110 ? -1.423 17.797 -12.469 1 98 110 VAL A CA 1
ATOM 834 C C . VAL A 1 110 ? -1.868 19.25 -12.508 1 98 110 VAL A C 1
ATOM 836 O O . VAL A 1 110 ? -1.281 20.109 -11.836 1 98 110 VAL A O 1
ATOM 839 N N . PRO A 1 111 ? -2.906 19.594 -13.289 1 96.44 111 PRO A N 1
ATOM 840 C CA . PRO A 1 111 ? -3.41 20.969 -13.273 1 96.44 111 PRO A CA 1
ATOM 841 C C . PRO A 1 111 ? -4.066 21.344 -11.945 1 96.44 111 PRO A C 1
ATOM 843 O O . PRO A 1 111 ? -4.918 20.594 -11.445 1 96.44 111 PRO A O 1
ATOM 846 N N . THR A 1 112 ? -3.596 22.328 -11.336 1 95.62 112 THR A N 1
ATOM 847 C CA . THR A 1 112 ? -4.156 22.891 -10.109 1 95.62 112 THR A CA 1
ATOM 848 C C . THR A 1 112 ? -4.188 24.422 -10.18 1 95.62 112 THR A C 1
ATOM 850 O O . THR A 1 112 ? -4.203 25 -11.273 1 95.62 112 THR A O 1
ATOM 853 N N . SER A 1 113 ? -4.297 25.094 -8.977 1 94.56 113 SER A N 1
ATOM 854 C CA . SER A 1 113 ? -4.273 26.562 -8.93 1 94.56 113 SER A CA 1
ATOM 855 C C . SER A 1 113 ? -2.85 27.078 -8.773 1 94.56 113 SER A C 1
ATOM 857 O O . SER A 1 113 ? -2.619 28.297 -8.805 1 94.56 113 SER A O 1
ATOM 859 N N . ALA A 1 114 ? -1.857 26.172 -8.625 1 95.88 114 ALA A N 1
ATOM 860 C CA . ALA A 1 114 ? -0.452 26.562 -8.562 1 95.88 114 ALA A CA 1
ATOM 861 C C . ALA A 1 114 ? 0.082 26.922 -9.945 1 95.88 114 ALA A C 1
ATOM 863 O O . ALA A 1 114 ? -0.573 26.672 -10.953 1 95.88 114 ALA A O 1
ATOM 864 N N . LYS A 1 115 ? 1.248 27.547 -9.992 1 95.44 115 LYS A N 1
ATOM 865 C CA . LYS A 1 115 ? 1.932 27.781 -11.266 1 95.44 115 LYS A CA 1
ATOM 866 C C . LYS A 1 115 ? 2.256 26.453 -11.953 1 95.44 115 LYS A C 1
ATOM 868 O O . LYS A 1 115 ? 2.121 26.344 -13.172 1 95.44 115 LYS A O 1
ATOM 873 N N . ARG A 1 116 ? 2.723 25.578 -11.188 1 97 116 ARG A N 1
ATOM 874 C CA . ARG A 1 116 ? 3.033 24.234 -11.656 1 97 116 ARG A CA 1
ATOM 875 C C . ARG A 1 116 ? 2.857 23.203 -10.531 1 97 116 ARG A C 1
ATOM 877 O O . ARG A 1 116 ? 3.215 23.469 -9.383 1 97 116 ARG A O 1
ATOM 884 N N . SER A 1 117 ? 2.268 22.062 -10.828 1 98.12 117 SER A N 1
ATOM 885 C CA . SER A 1 117 ? 2.143 20.969 -9.883 1 98.12 117 SER A CA 1
ATOM 886 C C . SER A 1 117 ? 2.352 19.625 -10.578 1 98.12 117 SER A C 1
ATOM 888 O O . SER A 1 117 ? 1.992 19.453 -11.742 1 98.12 117 SER A O 1
ATOM 890 N N . TYR A 1 118 ? 2.941 18.734 -9.93 1 98.69 118 TYR A N 1
ATOM 891 C CA . TYR A 1 118 ? 3.154 17.406 -10.484 1 98.69 118 TYR A CA 1
ATOM 892 C C . TYR A 1 118 ? 3.363 16.375 -9.383 1 98.69 118 TYR A C 1
ATOM 894 O O . TYR A 1 118 ? 3.596 16.734 -8.227 1 98.69 118 TYR A O 1
ATOM 902 N N . VAL A 1 119 ? 3.211 15.148 -9.695 1 98.75 119 VAL A N 1
ATOM 903 C CA . VAL A 1 119 ? 3.521 14.008 -8.836 1 98.75 119 VAL A CA 1
ATOM 904 C C . VAL A 1 119 ? 4.855 13.398 -9.258 1 98.75 119 VAL A C 1
ATOM 906 O O . VAL A 1 119 ? 5.062 13.102 -10.438 1 98.75 119 VAL A O 1
ATOM 909 N N . SER A 1 120 ? 5.73 13.328 -8.359 1 98.56 120 SER A N 1
ATOM 910 C CA . SER A 1 120 ? 7.012 12.672 -8.617 1 98.56 120 SER A CA 1
ATOM 911 C C . SER A 1 120 ? 7.105 11.336 -7.895 1 98.56 120 SER A C 1
ATOM 913 O O . SER A 1 120 ? 6.441 11.125 -6.879 1 98.56 120 SER A O 1
ATOM 915 N N . TYR A 1 121 ? 7.859 10.406 -8.438 1 98.44 121 TYR A N 1
ATOM 916 C CA . TYR A 1 121 ? 8.125 9.094 -7.852 1 98.44 121 TYR A CA 1
ATOM 917 C C . TYR A 1 121 ? 9.586 8.977 -7.43 1 98.44 121 TYR A C 1
ATOM 919 O O . TYR A 1 121 ? 10.477 8.844 -8.273 1 98.44 121 TYR A O 1
ATOM 927 N N . GLU A 1 122 ? 9.797 8.977 -6.121 1 98.19 122 GLU A N 1
ATOM 928 C CA . GLU A 1 122 ? 11.164 8.992 -5.605 1 98.19 122 GLU A CA 1
ATOM 929 C C . GLU A 1 122 ? 11.461 7.719 -4.812 1 98.19 122 GLU A C 1
ATOM 931 O O . GLU A 1 122 ? 10.609 7.223 -4.074 1 98.19 122 GLU A O 1
ATOM 936 N N . PRO A 1 123 ? 12.664 7.188 -4.977 1 98.25 123 PRO A N 1
ATOM 937 C CA . PRO A 1 123 ? 12.977 5.934 -4.285 1 98.25 123 PRO A CA 1
ATOM 938 C C . PRO A 1 123 ? 12.906 6.059 -2.768 1 98.25 123 PRO A C 1
ATOM 940 O O . PRO A 1 123 ? 13.094 7.152 -2.225 1 98.25 123 PRO A O 1
ATOM 943 N N . LEU A 1 124 ? 12.703 4.977 -2.076 1 97.62 124 LEU A N 1
ATOM 944 C CA . LEU A 1 124 ? 12.57 4.941 -0.624 1 97.62 124 LEU A CA 1
ATOM 945 C C . LEU A 1 124 ? 13.922 4.695 0.037 1 97.62 124 LEU A C 1
ATOM 947 O O . LEU A 1 124 ? 14.141 5.102 1.181 1 97.62 124 LEU A O 1
ATOM 951 N N . GLY A 1 125 ? 14.773 3.959 -0.604 1 97.56 125 GLY A N 1
ATOM 952 C CA . GLY A 1 125 ? 16.031 3.514 -0.038 1 97.56 125 GLY A CA 1
ATOM 953 C C . GLY A 1 125 ? 16.281 2.027 -0.227 1 97.56 125 GLY A C 1
ATOM 954 O O . GLY A 1 125 ? 16.234 1.524 -1.352 1 97.56 125 GLY A O 1
ATOM 955 N N . LEU A 1 126 ? 16.531 1.268 0.917 1 98.62 126 LEU A N 1
ATOM 956 C CA . LEU A 1 126 ? 16.734 -0.173 0.847 1 98.62 126 LEU A CA 1
ATOM 957 C C . LEU A 1 126 ? 15.43 -0.931 1.013 1 98.62 126 LEU A C 1
ATOM 959 O O . LEU A 1 126 ? 14.656 -0.649 1.933 1 98.62 126 LEU A O 1
ATOM 963 N N . VAL A 1 127 ? 15.211 -1.827 0.147 1 98.88 127 VAL A N 1
ATOM 964 C CA . VAL A 1 127 ? 14.047 -2.707 0.234 1 98.88 127 VAL A CA 1
ATOM 965 C C . VAL A 1 127 ? 14.5 -4.125 0.568 1 98.88 127 VAL A C 1
ATOM 967 O O . VAL A 1 127 ? 15.398 -4.668 -0.079 1 98.88 127 VAL A O 1
ATOM 970 N N . LEU A 1 128 ? 13.938 -4.68 1.628 1 98.94 128 LEU A N 1
ATOM 971 C CA . LEU A 1 128 ? 14.188 -6.078 1.97 1 98.94 128 LEU A CA 1
ATOM 972 C C . LEU A 1 128 ? 13.312 -7.008 1.138 1 98.94 128 LEU A C 1
ATOM 974 O O . LEU A 1 128 ? 12.094 -6.828 1.071 1 98.94 128 LEU A O 1
ATOM 978 N N . ALA A 1 129 ? 13.961 -7.918 0.472 1 98.88 129 ALA A N 1
ATOM 979 C CA . ALA A 1 129 ? 13.258 -8.953 -0.285 1 98.88 129 ALA A CA 1
ATOM 980 C C . ALA A 1 129 ? 13.375 -10.312 0.396 1 98.88 129 ALA A C 1
ATOM 982 O O . ALA A 1 129 ? 14.484 -10.82 0.589 1 98.88 129 ALA A O 1
ATOM 983 N N . VAL A 1 130 ? 12.281 -10.867 0.811 1 98.81 130 VAL A N 1
ATOM 984 C CA . VAL A 1 130 ? 12.211 -12.234 1.315 1 98.81 130 VAL A CA 1
ATOM 985 C C . VAL A 1 130 ? 11.539 -13.133 0.279 1 98.81 130 VAL A C 1
ATOM 987 O O . VAL A 1 130 ? 10.336 -13.023 0.03 1 98.81 130 VAL A O 1
ATOM 990 N N . MET A 1 131 ? 12.344 -14.016 -0.326 1 98.56 131 MET A N 1
ATOM 991 C CA . MET A 1 131 ? 11.883 -14.664 -1.554 1 98.56 131 MET A CA 1
ATOM 992 C C . MET A 1 131 ? 11.875 -16.172 -1.403 1 98.56 131 MET A C 1
ATOM 994 O O . MET A 1 131 ? 12.688 -16.734 -0.658 1 98.56 131 MET A O 1
ATOM 998 N N . PRO A 1 132 ? 11 -16.844 -2.088 1 97.88 132 PRO A N 1
ATOM 999 C CA . PRO A 1 132 ? 10.828 -18.297 -1.987 1 97.88 132 PRO A CA 1
ATOM 1000 C C . PRO A 1 132 ? 11.734 -19.062 -2.951 1 97.88 132 PRO A C 1
ATOM 1002 O O . PRO A 1 132 ? 12.547 -18.469 -3.654 1 97.88 132 PRO A O 1
ATOM 1005 N N . TRP A 1 133 ? 11.547 -20.391 -2.953 1 98 133 TRP A N 1
ATOM 1006 C CA . TRP A 1 133 ? 12.477 -21.266 -3.654 1 98 133 TRP A CA 1
ATOM 1007 C C . TRP A 1 133 ? 11.883 -21.75 -4.977 1 98 133 TRP A C 1
ATOM 1009 O O . TRP A 1 133 ? 12.594 -22.281 -5.8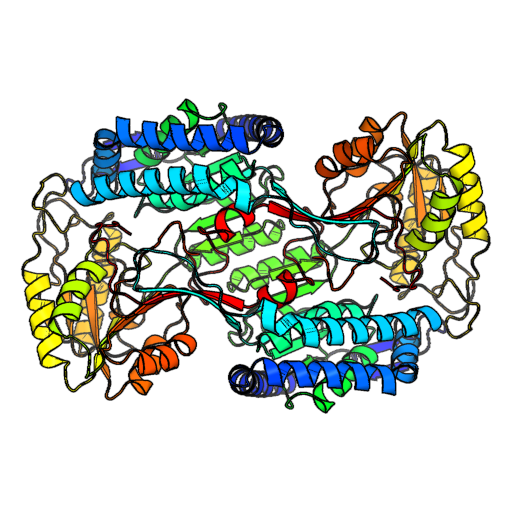32 1 98 133 TRP A O 1
ATOM 1019 N N . ASN A 1 134 ? 10.625 -21.547 -5.199 1 97.5 134 ASN A N 1
ATOM 1020 C CA . ASN A 1 134 ? 9.977 -22.328 -6.25 1 97.5 134 ASN A CA 1
ATOM 1021 C C . ASN A 1 134 ? 10.266 -21.75 -7.633 1 97.5 134 ASN A C 1
ATOM 1023 O O . ASN A 1 134 ? 10.195 -22.469 -8.633 1 97.5 134 ASN A O 1
ATOM 1027 N N . PHE A 1 135 ? 10.484 -20.547 -7.773 1 98 135 PHE A N 1
ATOM 1028 C CA . PHE A 1 135 ? 11.094 -19.875 -8.914 1 98 135 PHE A CA 1
ATOM 1029 C C . PHE A 1 135 ? 12.234 -18.969 -8.461 1 98 135 PHE A C 1
ATOM 1031 O O . PHE A 1 135 ? 12.102 -17.75 -8.453 1 98 135 PHE A O 1
ATOM 1038 N N . PRO A 1 136 ? 13.312 -19.578 -8.18 1 98.25 136 PRO A N 1
ATOM 1039 C CA . PRO A 1 136 ? 14.352 -18.875 -7.406 1 98.25 136 PRO A CA 1
ATOM 1040 C C . PRO A 1 136 ? 14.914 -17.656 -8.133 1 98.25 136 PRO A C 1
ATOM 1042 O O . PRO A 1 136 ? 15.398 -16.734 -7.488 1 98.25 136 PRO A O 1
ATOM 1045 N N . LEU A 1 137 ? 14.898 -17.594 -9.422 1 98.5 137 LEU A N 1
ATOM 1046 C CA . LEU A 1 137 ? 15.344 -16.406 -10.148 1 98.5 137 LEU A CA 1
ATOM 1047 C C . LEU A 1 137 ? 14.188 -15.445 -10.398 1 98.5 137 LEU A C 1
ATOM 1049 O O . LEU A 1 137 ? 14.25 -14.273 -10.008 1 98.5 137 LEU A O 1
ATOM 1053 N N . TRP A 1 138 ? 13.125 -15.984 -10.891 1 98.25 138 TRP A N 1
ATOM 1054 C CA . TRP A 1 138 ? 12.016 -15.148 -11.344 1 98.25 138 TRP A CA 1
ATOM 1055 C C . TRP A 1 138 ? 11.406 -14.383 -10.18 1 98.25 138 TRP A C 1
ATOM 1057 O O . TRP A 1 138 ? 11.062 -13.203 -10.32 1 98.25 138 TRP A O 1
ATOM 1067 N N . GLN A 1 139 ? 11.242 -15.047 -9.047 1 97.94 139 GLN A N 1
ATOM 1068 C CA . GLN A 1 139 ? 10.617 -14.391 -7.902 1 97.94 139 GLN A CA 1
ATOM 1069 C C . GLN A 1 139 ? 11.398 -13.148 -7.488 1 97.94 139 GLN A C 1
ATOM 1071 O O . GLN A 1 139 ? 10.812 -12.148 -7.066 1 97.94 139 GLN A O 1
ATOM 1076 N N . VAL A 1 140 ? 12.727 -13.203 -7.629 1 98.69 140 VAL A N 1
ATOM 1077 C CA . VAL A 1 140 ? 13.562 -12.062 -7.301 1 98.69 140 VAL A CA 1
ATOM 1078 C C . VAL A 1 140 ? 13.531 -11.055 -8.445 1 98.69 140 VAL A C 1
ATOM 1080 O O . VAL A 1 140 ? 13.391 -9.844 -8.219 1 98.69 140 VAL A O 1
ATOM 1083 N N . LEU A 1 141 ? 13.594 -11.547 -9.672 1 98.5 141 LEU A N 1
ATOM 1084 C CA . LEU A 1 141 ? 13.781 -10.664 -10.82 1 98.5 141 LEU A CA 1
ATOM 1085 C C . LEU A 1 141 ? 12.453 -10.07 -11.266 1 98.5 141 LEU A C 1
ATOM 1087 O O . LEU A 1 141 ? 12.43 -9.102 -12.031 1 98.5 141 LEU A O 1
ATOM 1091 N N . ARG A 1 142 ? 11.367 -10.602 -10.789 1 97.31 142 ARG A N 1
ATOM 1092 C CA . ARG A 1 142 ? 10.062 -9.977 -10.969 1 97.31 142 ARG A CA 1
ATOM 1093 C C . ARG A 1 142 ? 9.992 -8.641 -10.234 1 97.31 142 ARG A C 1
ATOM 1095 O O . ARG A 1 142 ? 9.328 -7.707 -10.688 1 97.31 142 ARG A O 1
ATOM 1102 N N . PHE A 1 143 ? 10.695 -8.539 -9.188 1 97.44 143 PHE A N 1
ATOM 1103 C CA . PHE A 1 143 ? 10.703 -7.426 -8.242 1 97.44 143 PHE A CA 1
ATOM 1104 C C . PHE A 1 143 ? 11.914 -6.531 -8.477 1 97.44 143 PHE A C 1
ATOM 1106 O O . PHE A 1 143 ? 11.805 -5.305 -8.438 1 97.44 143 PHE A O 1
ATOM 1113 N N . ALA A 1 144 ? 13.086 -7.043 -8.734 1 98.81 144 ALA A N 1
ATOM 1114 C CA . ALA A 1 144 ? 14.367 -6.355 -8.609 1 98.81 144 ALA A CA 1
ATOM 1115 C C . ALA A 1 144 ? 14.555 -5.328 -9.719 1 98.81 144 ALA A C 1
ATOM 1117 O O . ALA A 1 144 ? 14.883 -4.168 -9.461 1 98.81 144 ALA A O 1
ATOM 1118 N N . PRO A 1 145 ? 14.281 -5.656 -10.992 1 98.88 145 PRO A N 1
ATOM 1119 C CA . PRO A 1 145 ? 14.555 -4.684 -12.055 1 98.88 145 PRO A CA 1
ATOM 1120 C C . PRO A 1 145 ? 13.758 -3.389 -11.883 1 98.88 145 PRO A C 1
ATOM 1122 O O . PRO A 1 145 ? 14.344 -2.301 -11.883 1 98.88 145 PRO A O 1
ATOM 1125 N N . PRO A 1 146 ? 12.438 -3.477 -11.68 1 98.81 146 PRO A N 1
ATOM 1126 C CA . PRO A 1 146 ? 11.719 -2.211 -11.523 1 98.81 146 PRO A CA 1
ATOM 1127 C C . PRO A 1 146 ? 12.102 -1.462 -10.25 1 98.81 146 PRO A C 1
ATOM 1129 O O . PRO A 1 146 ? 12.078 -0.229 -10.227 1 98.81 146 PRO A O 1
ATOM 1132 N N . THR A 1 147 ? 12.477 -2.133 -9.188 1 98.88 147 THR A N 1
ATOM 1133 C CA . THR A 1 147 ? 12.867 -1.517 -7.918 1 98.88 147 THR A CA 1
ATOM 1134 C C . THR A 1 147 ? 14.203 -0.802 -8.055 1 98.88 147 THR A C 1
ATOM 1136 O O . THR A 1 147 ? 14.367 0.323 -7.574 1 98.88 147 THR A O 1
ATOM 1139 N N . LEU A 1 148 ? 15.164 -1.465 -8.727 1 98.94 148 LEU A N 1
ATOM 1140 C CA . LEU A 1 148 ? 16.453 -0.844 -8.992 1 98.94 148 LEU A CA 1
ATOM 1141 C C . LEU A 1 148 ? 16.297 0.347 -9.938 1 98.94 148 LEU A C 1
ATOM 1143 O O . LEU A 1 148 ? 16.938 1.386 -9.734 1 98.94 148 LEU A O 1
ATOM 1147 N N . LEU A 1 149 ? 15.469 0.192 -10.945 1 98.88 149 LEU A N 1
ATOM 1148 C CA . LEU A 1 149 ? 15.211 1.27 -11.891 1 98.88 149 LEU A CA 1
ATOM 1149 C C . LEU A 1 149 ? 14.688 2.51 -11.18 1 98.88 149 LEU A C 1
ATOM 1151 O O . LEU A 1 149 ? 15.023 3.637 -11.555 1 98.88 149 LEU A O 1
ATOM 1155 N N . ALA A 1 150 ? 13.859 2.32 -10.164 1 98.81 150 ALA A N 1
ATOM 1156 C CA . ALA A 1 150 ? 13.273 3.426 -9.414 1 98.81 150 ALA A CA 1
ATOM 1157 C C . ALA A 1 150 ? 14.328 4.152 -8.586 1 98.81 150 ALA A C 1
ATOM 1159 O O . ALA A 1 150 ? 14.086 5.258 -8.094 1 98.81 150 ALA A O 1
ATOM 1160 N N . GLY A 1 151 ? 15.484 3.516 -8.352 1 98.75 151 GLY A N 1
ATOM 1161 C CA . GLY A 1 151 ? 16.578 4.168 -7.66 1 98.75 151 GLY A CA 1
ATOM 1162 C C . GLY A 1 151 ? 16.844 3.592 -6.281 1 98.75 151 GLY A C 1
ATOM 1163 O O . GLY A 1 151 ? 17.609 4.168 -5.496 1 98.75 151 GLY A O 1
ATOM 1164 N N . ASN A 1 152 ? 16.219 2.436 -5.941 1 98.81 152 ASN A N 1
ATOM 1165 C CA . ASN A 1 152 ? 16.375 1.782 -4.645 1 98.81 152 ASN A CA 1
ATOM 1166 C C . ASN A 1 152 ? 17.562 0.815 -4.652 1 98.81 152 ASN A C 1
ATOM 1168 O O . ASN A 1 152 ? 18.062 0.446 -5.715 1 98.81 152 ASN A O 1
ATOM 1172 N N . GLY A 1 153 ? 18.047 0.45 -3.467 1 98.81 153 GLY A N 1
ATOM 1173 C CA . GLY A 1 153 ? 18.859 -0.737 -3.25 1 98.81 153 GLY A CA 1
ATOM 1174 C C . GLY A 1 153 ? 18.062 -1.916 -2.725 1 98.81 153 GLY A C 1
ATOM 1175 O O . GLY A 1 153 ? 16.922 -1.756 -2.281 1 98.81 153 GLY A O 1
ATOM 1176 N N . ILE A 1 154 ? 18.656 -3.115 -2.805 1 98.88 154 ILE A N 1
ATOM 1177 C CA . ILE A 1 154 ? 17.906 -4.312 -2.434 1 98.88 154 ILE A CA 1
ATOM 1178 C C . ILE A 1 154 ? 18.766 -5.195 -1.526 1 98.88 154 ILE A C 1
ATOM 1180 O O . ILE A 1 154 ? 19.953 -5.379 -1.776 1 98.88 154 ILE A O 1
ATOM 1184 N N . VAL A 1 155 ? 18.188 -5.668 -0.473 1 98.88 155 VAL A N 1
ATOM 1185 C CA . VAL A 1 155 ? 18.75 -6.707 0.385 1 98.88 155 VAL A CA 1
ATOM 1186 C C . VAL A 1 155 ? 17.891 -7.969 0.282 1 98.88 155 VAL A C 1
ATOM 1188 O O . VAL A 1 155 ? 16.703 -7.949 0.596 1 98.88 155 VAL A O 1
ATOM 1191 N N . LEU A 1 156 ? 18.516 -9.055 -0.116 1 98.81 156 LEU A N 1
ATOM 1192 C CA . LEU A 1 156 ? 17.781 -10.289 -0.367 1 98.81 156 LEU A CA 1
ATOM 1193 C C . LEU A 1 156 ? 18.047 -11.305 0.742 1 98.81 156 LEU A C 1
ATOM 1195 O O . LEU A 1 156 ? 19.188 -11.578 1.092 1 98.81 156 LEU A O 1
ATOM 1199 N N . LYS A 1 157 ? 17.047 -11.773 1.334 1 98.62 157 LYS A N 1
ATOM 1200 C CA . LYS A 1 157 ? 17.016 -13.047 2.055 1 98.62 157 LYS A CA 1
ATOM 1201 C C . LYS A 1 157 ? 16.234 -14.102 1.273 1 98.62 157 LYS A C 1
ATOM 1203 O O . LYS A 1 157 ? 15.008 -14.094 1.276 1 98.62 157 LYS A O 1
ATOM 1208 N N . HIS A 1 158 ? 16.906 -15.023 0.621 1 98.44 158 HIS A N 1
ATOM 1209 C CA . HIS A 1 158 ? 16.312 -16.094 -0.177 1 98.44 158 HIS A CA 1
ATOM 1210 C C . HIS A 1 158 ? 16 -17.312 0.678 1 98.44 158 HIS A C 1
ATOM 1212 O O . HIS A 1 158 ? 16.484 -17.422 1.811 1 98.44 158 HIS A O 1
ATOM 1218 N N . ALA A 1 159 ? 15.117 -18.172 0.229 1 97.81 159 ALA A N 1
ATOM 1219 C CA . ALA A 1 159 ? 14.891 -19.438 0.903 1 97.81 159 ALA A CA 1
ATOM 1220 C C . ALA A 1 159 ? 16.203 -20.203 1.096 1 97.81 159 ALA A C 1
ATOM 1222 O O . ALA A 1 159 ? 17.078 -20.172 0.231 1 97.81 159 ALA A O 1
ATOM 1223 N N . PRO A 1 160 ? 16.328 -20.906 2.186 1 96.5 160 PRO A N 1
ATOM 1224 C CA . PRO A 1 160 ? 17.625 -21.5 2.531 1 96.5 160 PRO A CA 1
ATOM 1225 C C . PRO A 1 160 ? 18.016 -22.656 1.613 1 96.5 160 PRO A C 1
ATOM 1227 O O . PRO A 1 160 ? 19.188 -23.047 1.556 1 96.5 160 PRO A O 1
ATOM 1230 N N . ASN A 1 161 ? 17.109 -23.25 0.894 1 97.25 161 ASN A N 1
ATOM 1231 C CA . ASN A 1 161 ? 17.422 -24.422 0.082 1 97.25 161 ASN A CA 1
ATOM 1232 C C . ASN A 1 161 ? 17.938 -24.016 -1.303 1 97.25 161 ASN A C 1
ATOM 1234 O O . ASN A 1 161 ? 18.266 -24.875 -2.117 1 97.25 161 ASN A O 1
ATOM 1238 N N . VAL A 1 162 ? 17.984 -22.656 -1.585 1 98.38 162 VAL A N 1
ATOM 1239 C CA . VAL A 1 162 ? 18.469 -22.266 -2.906 1 98.38 162 VAL A CA 1
ATOM 1240 C C . VAL A 1 162 ? 19.578 -21.219 -2.77 1 98.38 162 VAL A C 1
ATOM 1242 O O . VAL A 1 162 ? 19.531 -20.172 -3.432 1 98.38 162 VAL A O 1
ATOM 1245 N N . PRO A 1 163 ? 20.562 -21.422 -1.994 1 98.38 163 PRO A N 1
ATOM 1246 C CA . PRO A 1 163 ? 21.625 -20.438 -1.776 1 98.38 163 PRO A CA 1
ATOM 1247 C C . PRO A 1 163 ? 22.453 -20.172 -3.027 1 98.38 163 PRO A C 1
ATOM 1249 O O . PRO A 1 163 ? 22.953 -19.062 -3.229 1 98.38 163 PRO A O 1
ATOM 1252 N N . GLN A 1 164 ? 22.625 -21.188 -3.865 1 98.5 164 GLN A N 1
ATOM 1253 C CA . GLN A 1 164 ? 23.422 -20.984 -5.074 1 98.5 164 GLN A CA 1
ATOM 1254 C C . GLN A 1 164 ? 22.703 -20.047 -6.043 1 98.5 164 GLN A C 1
ATOM 1256 O O . GLN A 1 164 ? 23.328 -19.172 -6.652 1 98.5 164 GLN A O 1
ATOM 1261 N N . CYS A 1 165 ? 21.391 -20.234 -6.191 1 98.81 165 CYS A N 1
ATOM 1262 C CA . CYS A 1 165 ? 20.625 -19.328 -7.016 1 98.81 165 CYS A CA 1
ATOM 1263 C C . CYS A 1 165 ? 20.688 -17.906 -6.465 1 98.81 165 CYS A C 1
ATOM 1265 O O . CYS A 1 165 ? 20.797 -16.938 -7.23 1 98.81 165 CYS A O 1
ATOM 1267 N N . ALA A 1 166 ? 20.609 -17.766 -5.152 1 98.62 166 ALA A N 1
ATOM 1268 C CA . ALA A 1 166 ? 20.703 -16.453 -4.508 1 98.62 166 ALA A CA 1
ATOM 1269 C C . ALA A 1 166 ? 22.016 -15.758 -4.855 1 98.62 166 ALA A C 1
ATOM 1271 O O . ALA A 1 166 ? 22.016 -14.586 -5.227 1 98.62 166 ALA A O 1
ATOM 1272 N N . LEU A 1 167 ? 23.062 -16.484 -4.746 1 98.31 167 LEU A N 1
ATOM 1273 C CA . LEU A 1 167 ? 24.391 -15.93 -5.008 1 98.31 167 LEU A CA 1
ATOM 1274 C C . LEU A 1 167 ? 24.578 -15.656 -6.496 1 98.31 167 LEU A C 1
ATOM 1276 O O . LEU A 1 167 ? 25.25 -14.703 -6.879 1 98.31 167 LEU A O 1
ATOM 1280 N N . ASP A 1 168 ? 23.984 -16.547 -7.363 1 98.56 168 ASP A N 1
ATOM 1281 C CA . ASP A 1 168 ? 24.016 -16.328 -8.805 1 98.56 168 ASP A CA 1
ATOM 1282 C C . ASP A 1 168 ? 23.391 -14.977 -9.164 1 98.56 168 ASP A C 1
ATOM 1284 O O . ASP A 1 168 ? 23.938 -14.234 -9.984 1 98.56 168 ASP A O 1
ATOM 1288 N N . ILE A 1 169 ? 22.266 -14.641 -8.555 1 98.69 169 ILE A N 1
ATOM 1289 C CA . ILE A 1 169 ? 21.562 -13.391 -8.836 1 98.69 169 ILE A CA 1
ATOM 1290 C C . ILE A 1 169 ? 22.453 -12.211 -8.422 1 98.69 169 ILE A C 1
ATOM 1292 O O . ILE A 1 169 ? 22.578 -11.234 -9.164 1 98.69 169 ILE A O 1
ATOM 1296 N N . ALA A 1 170 ? 23.031 -12.312 -7.238 1 98.19 170 ALA A N 1
ATOM 1297 C CA . ALA A 1 170 ? 23.922 -11.258 -6.773 1 98.19 170 ALA A CA 1
ATOM 1298 C C . ALA A 1 170 ? 25.062 -11.039 -7.754 1 98.19 170 ALA A C 1
ATOM 1300 O O . ALA A 1 170 ? 25.422 -9.898 -8.078 1 98.19 170 ALA A O 1
ATOM 1301 N N . ASP A 1 171 ? 25.641 -12.148 -8.25 1 97.69 171 ASP A N 1
ATOM 1302 C CA . ASP A 1 171 ? 26.75 -12.078 -9.195 1 97.69 171 ASP A CA 1
ATOM 1303 C C . ASP A 1 171 ? 26.328 -11.359 -10.477 1 97.69 171 ASP A C 1
ATOM 1305 O O . ASP A 1 171 ? 27.062 -10.508 -10.984 1 97.69 171 ASP A O 1
ATOM 1309 N N . ILE A 1 172 ? 25.188 -11.734 -10.977 1 98.44 172 ILE A N 1
ATOM 1310 C CA . ILE A 1 172 ? 24.672 -11.172 -12.219 1 98.44 172 ILE A CA 1
ATOM 1311 C C . ILE A 1 172 ? 24.469 -9.664 -12.055 1 98.44 172 ILE A C 1
ATOM 1313 O O . ILE A 1 172 ? 24.891 -8.883 -12.914 1 98.44 172 ILE A O 1
ATOM 1317 N N . ILE A 1 173 ? 23.844 -9.234 -10.953 1 98.56 173 ILE A N 1
ATOM 1318 C CA . ILE A 1 173 ? 23.5 -7.832 -10.758 1 98.56 173 ILE A CA 1
ATOM 1319 C C . ILE A 1 173 ? 24.766 -7.027 -10.453 1 98.56 173 ILE A C 1
ATOM 1321 O O . ILE A 1 173 ? 24.922 -5.898 -10.922 1 98.56 173 ILE A O 1
ATOM 1325 N N . ASP A 1 174 ? 25.734 -7.602 -9.758 1 97.25 174 ASP A N 1
ATOM 1326 C CA . ASP A 1 174 ? 26.984 -6.93 -9.406 1 97.25 174 ASP A CA 1
ATOM 1327 C C . ASP A 1 174 ? 27.812 -6.645 -10.648 1 97.25 174 ASP A C 1
ATOM 1329 O O . ASP A 1 174 ? 28.656 -5.746 -10.648 1 97.25 174 ASP A O 1
ATOM 1333 N N . GLU A 1 175 ? 27.609 -7.426 -11.656 1 97.44 175 GLU A N 1
ATOM 1334 C CA . GLU A 1 175 ? 28.359 -7.234 -12.898 1 97.44 175 GLU A CA 1
ATOM 1335 C C . GLU A 1 175 ? 27.922 -5.969 -13.625 1 97.44 175 GLU A C 1
ATOM 1337 O O . GLU A 1 175 ? 28.688 -5.375 -14.375 1 97.44 175 GLU A O 1
ATOM 1342 N N . VAL A 1 176 ? 26.703 -5.559 -13.391 1 97.94 176 VAL A N 1
ATOM 1343 C CA . VAL A 1 176 ? 26.156 -4.535 -14.273 1 97.94 176 VAL A CA 1
ATOM 1344 C C . VAL A 1 176 ? 25.656 -3.35 -13.453 1 97.94 176 VAL A C 1
ATOM 1346 O O . VAL A 1 176 ? 25.25 -2.324 -14.016 1 97.94 176 VAL A O 1
ATOM 1349 N N . CYS A 1 177 ? 25.578 -3.422 -12.141 1 97.81 177 CYS A N 1
ATOM 1350 C CA . CYS A 1 177 ? 25.203 -2.354 -11.219 1 97.81 177 CYS A CA 1
ATOM 1351 C C . CYS A 1 177 ? 26.328 -2.047 -10.242 1 97.81 177 CYS A C 1
ATOM 1353 O O . CYS A 1 177 ? 27.25 -2.85 -10.078 1 97.81 177 CYS A O 1
ATOM 1355 N N . PRO A 1 178 ? 26.312 -0.88 -9.586 1 97.5 178 PRO A N 1
ATOM 1356 C CA . PRO A 1 178 ? 27.328 -0.583 -8.586 1 97.5 178 PRO A CA 1
ATOM 1357 C C . PRO A 1 178 ? 27.391 -1.629 -7.473 1 97.5 178 PRO A C 1
ATOM 1359 O O . PRO A 1 178 ? 26.359 -2.123 -7.031 1 97.5 178 PRO A O 1
ATOM 1362 N N . PRO A 1 179 ? 28.609 -1.934 -7.066 1 96.12 179 PRO A N 1
ATOM 1363 C CA . PRO A 1 179 ? 28.75 -2.914 -5.988 1 96.12 179 PRO A CA 1
ATOM 1364 C C . PRO A 1 179 ? 27.984 -2.525 -4.73 1 96.12 179 PRO A C 1
ATOM 1366 O O . PRO A 1 179 ? 27.953 -1.352 -4.355 1 96.12 179 PRO A O 1
ATOM 1369 N N . GLY A 1 180 ? 27.312 -3.471 -4.207 1 96.94 180 GLY A N 1
ATOM 1370 C CA . GLY A 1 180 ? 26.594 -3.252 -2.967 1 96.94 180 GLY A CA 1
ATOM 1371 C C . GLY A 1 180 ? 25.141 -2.877 -3.182 1 96.94 180 GLY A C 1
ATOM 1372 O O . GLY A 1 180 ? 24.328 -2.926 -2.25 1 96.94 180 GLY A O 1
ATOM 1373 N N . LEU A 1 181 ? 24.781 -2.465 -4.391 1 98.62 181 LEU A N 1
ATOM 1374 C CA . LEU A 1 181 ? 23.422 -2.037 -4.676 1 98.62 181 LEU A CA 1
ATOM 1375 C C . LEU A 1 181 ? 22.438 -3.186 -4.469 1 98.62 181 LEU A C 1
ATOM 1377 O O . LEU A 1 181 ? 21.297 -2.965 -4.039 1 98.62 181 LEU A O 1
ATOM 1381 N N . PHE A 1 182 ? 22.859 -4.375 -4.836 1 98.81 182 PHE A N 1
ATOM 1382 C CA . PHE A 1 182 ? 22.141 -5.613 -4.562 1 98.81 182 PHE A CA 1
ATOM 1383 C C . PHE A 1 182 ? 22.953 -6.523 -3.656 1 98.81 182 PHE A C 1
ATOM 1385 O O . PHE A 1 182 ? 24.062 -6.941 -4.016 1 98.81 182 PHE A O 1
ATOM 1392 N N . THR A 1 183 ? 22.344 -6.863 -2.516 1 97.75 183 THR A N 1
ATOM 1393 C CA . THR A 1 183 ? 23.062 -7.637 -1.507 1 97.75 183 THR A CA 1
ATOM 1394 C C . THR A 1 183 ? 22.281 -8.891 -1.133 1 97.75 183 THR A C 1
ATOM 1396 O O . THR A 1 183 ? 21.078 -8.82 -0.832 1 97.75 183 THR A O 1
ATOM 1399 N N . THR A 1 184 ? 22.938 -10 -1.151 1 98.19 184 THR A N 1
ATOM 1400 C CA . THR A 1 184 ? 22.344 -11.242 -0.672 1 98.19 184 THR A CA 1
ATOM 1401 C C . THR A 1 184 ? 22.828 -11.57 0.737 1 98.19 184 THR A C 1
ATOM 1403 O O . THR A 1 184 ? 24.047 -11.594 0.988 1 98.19 184 THR A O 1
ATOM 1406 N N . LEU A 1 185 ? 21.953 -11.758 1.629 1 98.12 185 LEU A N 1
ATOM 1407 C CA . LEU A 1 185 ? 22.281 -12.211 2.977 1 98.12 185 LEU A CA 1
ATOM 1408 C C . LEU A 1 185 ? 21.891 -13.672 3.176 1 98.12 185 LEU A C 1
ATOM 1410 O O . LEU A 1 185 ? 20.703 -14.023 3.068 1 98.12 185 LEU A O 1
ATOM 1414 N N . LEU A 1 186 ? 22.891 -14.531 3.477 1 97.81 186 LEU A N 1
ATOM 1415 C CA . LEU A 1 186 ? 22.625 -15.922 3.834 1 97.81 186 LEU A CA 1
ATOM 1416 C C . LEU A 1 186 ? 22.297 -16.047 5.32 1 97.81 186 LEU A C 1
ATOM 1418 O O . LEU A 1 186 ? 23.172 -16.438 6.113 1 97.81 186 LEU A O 1
ATOM 1422 N N . VAL A 1 187 ? 21.094 -15.758 5.672 1 96.75 187 VAL A N 1
ATOM 1423 C CA . VAL A 1 187 ? 20.641 -15.781 7.062 1 96.75 187 VAL A CA 1
ATOM 1424 C C . VAL A 1 187 ? 19.344 -16.578 7.184 1 96.75 187 VAL A C 1
ATOM 1426 O O . VAL A 1 187 ? 18.656 -16.812 6.188 1 96.75 187 VAL A O 1
ATOM 1429 N N . GLY A 1 188 ? 19.062 -17.078 8.359 1 94.06 188 GLY A N 1
ATOM 1430 C CA . GLY A 1 188 ? 17.812 -17.797 8.625 1 94.06 188 GLY A CA 1
ATOM 1431 C C . GLY A 1 188 ? 16.641 -16.859 8.812 1 94.06 188 GLY A C 1
ATOM 1432 O O . GLY A 1 188 ? 16.797 -15.641 8.875 1 94.06 188 GLY A O 1
ATOM 1433 N N . ALA A 1 189 ? 15.461 -17.484 8.844 1 93.44 189 ALA A N 1
ATOM 1434 C CA . ALA A 1 189 ? 14.211 -16.734 8.977 1 93.44 189 ALA A CA 1
ATOM 1435 C C . ALA A 1 189 ? 14.195 -15.93 10.273 1 93.44 189 ALA A C 1
ATOM 1437 O O . ALA A 1 189 ? 13.547 -14.883 10.344 1 93.44 189 ALA A O 1
ATOM 1438 N N . GLU A 1 190 ? 14.914 -16.344 11.219 1 93.44 190 GLU A N 1
ATOM 1439 C CA . GLU A 1 190 ? 14.914 -15.719 12.539 1 93.44 190 GLU A CA 1
ATOM 1440 C C . GLU A 1 190 ? 15.531 -14.32 12.492 1 93.44 190 GLU A C 1
ATOM 1442 O O . GLU A 1 190 ? 15.336 -13.523 13.406 1 93.44 190 GLU A O 1
ATOM 1447 N N . ARG A 1 191 ? 16.281 -14 11.445 1 95.56 191 ARG A N 1
ATOM 1448 C CA . ARG A 1 191 ? 16.969 -12.719 11.352 1 95.56 191 ARG A CA 1
ATOM 1449 C C . ARG A 1 191 ? 16.109 -11.68 10.656 1 95.56 191 ARG A C 1
ATOM 1451 O O . ARG A 1 191 ? 16.422 -10.484 10.68 1 95.56 191 ARG A O 1
ATOM 1458 N N . VAL A 1 192 ? 15.039 -12.062 10.055 1 97.5 192 VAL A N 1
ATOM 1459 C CA . VAL A 1 192 ? 14.195 -11.18 9.258 1 97.5 192 VAL A CA 1
ATOM 1460 C C . VAL A 1 192 ? 13.633 -10.07 10.141 1 97.5 192 VAL A C 1
ATOM 1462 O O . VAL A 1 192 ? 13.602 -8.898 9.742 1 97.5 192 VAL A O 1
ATOM 1465 N N . GLY A 1 193 ? 13.203 -10.422 11.367 1 97.75 193 GLY A N 1
ATOM 1466 C CA . GLY A 1 193 ? 12.688 -9.43 12.297 1 97.75 193 GLY A CA 1
ATOM 1467 C C . GLY A 1 193 ? 13.688 -8.328 12.609 1 97.75 193 GLY A C 1
ATOM 1468 O O . GLY A 1 193 ? 13.336 -7.148 12.625 1 97.75 193 GLY A O 1
ATOM 1469 N N . ASP A 1 194 ? 14.945 -8.719 12.812 1 97.56 194 ASP A N 1
ATOM 1470 C CA . ASP A 1 194 ? 16 -7.762 13.109 1 97.56 194 ASP A CA 1
ATOM 1471 C C . ASP A 1 194 ? 16.266 -6.848 11.914 1 97.56 194 ASP A C 1
ATOM 1473 O O . ASP A 1 194 ? 16.531 -5.652 12.086 1 97.56 194 ASP A O 1
ATOM 1477 N N . LEU A 1 195 ? 16.281 -7.457 10.773 1 98.44 195 LEU A N 1
ATOM 1478 C CA . LEU A 1 195 ? 16.469 -6.66 9.562 1 98.44 195 LEU A CA 1
ATOM 1479 C C . LEU A 1 195 ? 15.352 -5.625 9.414 1 98.44 195 LEU A C 1
ATOM 1481 O O . LEU A 1 195 ? 15.617 -4.473 9.062 1 98.44 195 LEU A O 1
ATOM 1485 N N . LEU A 1 196 ? 14.125 -6.023 9.727 1 98.5 196 LEU A N 1
ATOM 1486 C CA . LEU A 1 196 ? 12.977 -5.125 9.602 1 98.5 196 LEU A CA 1
ATOM 1487 C C . LEU A 1 196 ? 13.039 -4.023 10.656 1 98.5 196 LEU A C 1
ATOM 1489 O O . LEU A 1 196 ? 12.531 -2.92 10.438 1 98.5 196 LEU A O 1
ATOM 1493 N N . ALA A 1 197 ? 13.664 -4.312 11.766 1 97.94 197 ALA A N 1
ATOM 1494 C CA . ALA A 1 197 ? 13.805 -3.32 12.828 1 97.94 197 ALA A CA 1
ATOM 1495 C C . ALA A 1 197 ? 14.875 -2.289 12.477 1 97.94 197 ALA A C 1
ATOM 1497 O O . ALA A 1 197 ? 14.953 -1.229 13.102 1 97.94 197 ALA A O 1
ATOM 1498 N N . ASP A 1 198 ? 15.766 -2.619 11.523 1 98.25 198 ASP A N 1
ATOM 1499 C CA . ASP A 1 198 ? 16.859 -1.736 11.125 1 98.25 198 ASP A CA 1
ATOM 1500 C C . ASP A 1 198 ? 16.328 -0.536 10.344 1 98.25 198 ASP A C 1
ATOM 1502 O O . ASP A 1 198 ? 15.688 -0.698 9.305 1 98.25 198 ASP A O 1
ATOM 1506 N N . ASP A 1 199 ? 16.672 0.696 10.75 1 96.44 199 ASP A N 1
ATOM 1507 C CA . ASP A 1 199 ? 16.141 1.934 10.188 1 96.44 199 ASP A CA 1
ATOM 1508 C C . ASP A 1 199 ? 16.578 2.119 8.734 1 96.44 199 ASP A C 1
ATOM 1510 O O . ASP A 1 199 ? 15.977 2.887 7.988 1 96.44 199 ASP A O 1
ATOM 1514 N N . ARG A 1 200 ? 17.688 1.479 8.367 1 97.38 200 ARG A N 1
ATOM 1515 C CA . ARG A 1 200 ? 18.188 1.612 7.004 1 97.38 200 ARG A CA 1
ATOM 1516 C C . ARG A 1 200 ? 17.266 0.91 6.012 1 97.38 200 ARG A C 1
ATOM 1518 O O . ARG A 1 200 ? 17.219 1.273 4.832 1 97.38 200 ARG A O 1
ATOM 1525 N N . ILE A 1 201 ? 16.5 -0.169 6.426 1 98.5 201 ILE A N 1
ATOM 1526 C CA . ILE A 1 201 ? 15.5 -0.852 5.605 1 98.5 201 ILE A CA 1
ATOM 1527 C C . ILE A 1 201 ? 14.195 -0.064 5.617 1 98.5 201 ILE A C 1
ATOM 1529 O O . ILE A 1 201 ? 13.656 0.243 6.68 1 98.5 201 ILE A O 1
ATOM 1533 N N . GLN A 1 202 ? 13.68 0.18 4.406 1 98.06 202 GLN A N 1
ATOM 1534 C CA . GLN A 1 202 ? 12.562 1.117 4.324 1 98.06 202 GLN A CA 1
ATOM 1535 C C . GLN A 1 202 ? 11.266 0.403 3.949 1 98.06 202 GLN A C 1
ATOM 1537 O O . GLN A 1 202 ? 10.18 0.958 4.105 1 98.06 202 GLN A O 1
ATOM 1542 N N . ALA A 1 203 ? 11.328 -0.756 3.453 1 98.62 203 ALA A N 1
ATOM 1543 C CA . ALA A 1 203 ? 10.172 -1.523 2.992 1 98.62 203 ALA A CA 1
ATOM 1544 C C . ALA A 1 203 ? 10.523 -3.004 2.85 1 98.62 203 ALA A C 1
ATOM 1546 O O . ALA A 1 203 ? 11.688 -3.385 2.943 1 98.62 203 ALA A O 1
ATOM 1547 N N . VAL A 1 204 ? 9.453 -3.816 2.633 1 98.81 204 VAL A N 1
ATOM 1548 C CA . VAL A 1 204 ? 9.695 -5.246 2.469 1 98.81 204 VAL A CA 1
ATOM 1549 C C . VAL A 1 204 ? 8.758 -5.812 1.406 1 98.81 204 VAL A C 1
ATOM 1551 O O . VAL A 1 204 ? 7.59 -5.418 1.325 1 98.81 204 VAL A O 1
ATOM 1554 N N . THR A 1 205 ? 9.258 -6.586 0.54 1 98.81 205 THR A N 1
ATOM 1555 C CA . THR A 1 205 ? 8.484 -7.488 -0.305 1 98.81 205 THR A CA 1
ATOM 1556 C C . THR A 1 205 ? 8.703 -8.938 0.107 1 98.81 205 THR A C 1
ATOM 1558 O O . THR A 1 205 ? 9.828 -9.336 0.42 1 98.81 205 THR A O 1
ATOM 1561 N N . LEU A 1 206 ? 7.617 -9.641 0.212 1 98.5 206 LEU A N 1
ATOM 1562 C CA . LEU A 1 206 ? 7.688 -11.016 0.699 1 98.5 206 LEU A CA 1
ATOM 1563 C C . LEU A 1 206 ? 6.809 -11.938 -0.142 1 98.5 206 LEU A C 1
ATOM 1565 O O . LEU A 1 206 ? 5.66 -11.602 -0.442 1 98.5 206 LEU A O 1
ATOM 1569 N N . THR A 1 207 ? 7.328 -12.977 -0.604 1 97.94 207 THR A N 1
ATOM 1570 C CA . THR A 1 207 ? 6.582 -14.102 -1.158 1 97.94 207 THR A CA 1
ATOM 1571 C C . THR A 1 207 ? 6.742 -15.344 -0.279 1 97.94 207 THR A C 1
ATOM 1573 O O . THR A 1 207 ? 7.848 -15.859 -0.117 1 97.94 207 THR A O 1
ATOM 1576 N N . ALA A 1 208 ? 5.684 -15.789 0.293 1 96.06 208 ALA A N 1
ATOM 1577 C CA . ALA A 1 208 ? 5.727 -16.875 1.263 1 96.06 208 ALA A CA 1
ATOM 1578 C C . ALA A 1 208 ? 4.332 -17.438 1.532 1 96.06 208 ALA A C 1
ATOM 1580 O O . ALA A 1 208 ? 3.383 -17.109 0.811 1 96.06 208 ALA A O 1
ATOM 1581 N N . SER A 1 209 ? 4.301 -18.375 2.514 1 94.81 209 SER A N 1
ATOM 1582 C CA . SER A 1 209 ? 3.008 -18.844 2.986 1 94.81 209 SER A CA 1
ATOM 1583 C C . SER A 1 209 ? 2.248 -17.75 3.727 1 94.81 209 SER A C 1
ATOM 1585 O O . SER A 1 209 ? 2.84 -16.766 4.156 1 94.81 209 SER A O 1
ATOM 1587 N N . THR A 1 210 ? 0.964 -17.984 3.838 1 95 210 THR A N 1
ATOM 1588 C CA . THR A 1 210 ? 0.096 -17 4.496 1 95 210 THR A CA 1
ATOM 1589 C C . THR A 1 210 ? 0.547 -16.766 5.934 1 95 210 THR A C 1
ATOM 1591 O O . THR A 1 210 ? 0.629 -15.617 6.379 1 95 210 THR A O 1
ATOM 1594 N N . GLU A 1 211 ? 0.888 -17.766 6.621 1 95.12 211 GLU A N 1
ATOM 1595 C CA . GLU A 1 211 ? 1.29 -17.656 8.023 1 95.12 211 GLU A CA 1
ATOM 1596 C C . GLU A 1 211 ? 2.562 -16.828 8.164 1 95.12 211 GLU A C 1
ATOM 1598 O O . GLU A 1 211 ? 2.641 -15.953 9.031 1 95.12 211 GLU A O 1
ATOM 1603 N N . VAL A 1 212 ? 3.514 -17.156 7.352 1 96.25 212 VAL A N 1
ATOM 1604 C CA . VAL A 1 212 ? 4.762 -16.406 7.371 1 96.25 212 VAL A CA 1
ATOM 1605 C C . VAL A 1 212 ? 4.496 -14.945 6.98 1 96.25 212 VAL A C 1
ATOM 1607 O O . VAL A 1 212 ? 5.051 -14.023 7.582 1 96.25 212 VAL A O 1
ATOM 1610 N N . GLY A 1 213 ? 3.646 -14.789 5.984 1 97.75 213 GLY A N 1
ATOM 1611 C CA . GLY A 1 213 ? 3.271 -13.445 5.562 1 97.75 213 GLY A CA 1
ATOM 1612 C C . GLY A 1 213 ? 2.676 -12.609 6.68 1 97.75 213 GLY A C 1
ATOM 1613 O O . GLY A 1 213 ? 3.027 -11.445 6.844 1 97.75 213 GLY A O 1
ATOM 1614 N N . GLN A 1 214 ? 1.796 -13.18 7.461 1 98 214 GLN A N 1
ATOM 1615 C CA . GLN A 1 214 ? 1.148 -12.492 8.57 1 98 214 GLN A CA 1
ATOM 1616 C C . GLN A 1 214 ? 2.174 -12.031 9.609 1 98 214 GLN A C 1
ATOM 1618 O O . GLN A 1 214 ? 2.109 -10.898 10.086 1 98 214 GLN A O 1
ATOM 1623 N N . GLN A 1 215 ? 3.121 -12.867 9.867 1 98 215 GLN A N 1
ATOM 1624 C CA . GLN A 1 215 ? 4.129 -12.57 10.883 1 98 215 GLN A CA 1
ATOM 1625 C C . GLN A 1 215 ? 5.074 -11.469 10.414 1 98 215 GLN A C 1
ATOM 1627 O O . GLN A 1 215 ? 5.32 -10.5 11.141 1 98 215 GLN A O 1
ATOM 1632 N N . VAL A 1 216 ? 5.586 -11.633 9.234 1 98.25 216 VAL A N 1
ATOM 1633 C CA . VAL A 1 216 ? 6.559 -10.688 8.695 1 98.25 216 VAL A CA 1
ATOM 1634 C C . VAL A 1 216 ? 5.891 -9.336 8.461 1 98.25 216 VAL A C 1
ATOM 1636 O O . VAL A 1 216 ? 6.465 -8.289 8.766 1 98.25 216 VAL A O 1
ATOM 1639 N N . ALA A 1 217 ? 4.676 -9.398 7.949 1 98.44 217 ALA A N 1
ATOM 1640 C CA . ALA A 1 217 ? 3.936 -8.164 7.703 1 98.44 217 ALA A CA 1
ATOM 1641 C C . ALA A 1 217 ? 3.674 -7.41 9.008 1 98.44 217 ALA A C 1
ATOM 1643 O O . ALA A 1 217 ? 3.801 -6.184 9.055 1 98.44 217 ALA A O 1
ATOM 1644 N N . ALA A 1 218 ? 3.266 -8.125 10.031 1 98.62 218 ALA A N 1
ATOM 1645 C CA . ALA A 1 218 ? 3.006 -7.496 11.328 1 98.62 218 ALA A CA 1
ATOM 1646 C C . ALA A 1 218 ? 4.266 -6.832 11.875 1 98.62 218 ALA A C 1
ATOM 1648 O O . ALA A 1 218 ? 4.207 -5.715 12.398 1 98.62 218 ALA A O 1
ATOM 1649 N N . THR A 1 219 ? 5.391 -7.523 11.75 1 98.62 219 THR A N 1
ATOM 1650 C CA . THR A 1 219 ? 6.656 -6.965 12.211 1 98.62 219 THR A CA 1
ATOM 1651 C C . THR A 1 219 ? 7.027 -5.723 11.406 1 98.62 219 THR A C 1
ATOM 1653 O O . THR A 1 219 ? 7.422 -4.703 11.969 1 98.62 219 THR A O 1
ATOM 1656 N N . ALA A 1 220 ? 6.934 -5.836 10.078 1 98.75 220 ALA A N 1
ATOM 1657 C CA . ALA A 1 220 ? 7.246 -4.703 9.219 1 98.75 220 ALA A CA 1
ATOM 1658 C C . ALA A 1 220 ? 6.375 -3.496 9.555 1 98.75 220 ALA A C 1
ATOM 1660 O O . ALA A 1 220 ? 6.871 -2.371 9.648 1 98.75 220 ALA A O 1
ATOM 1661 N N . ALA A 1 221 ? 5.094 -3.748 9.758 1 98.5 221 ALA A N 1
ATOM 1662 C CA . ALA A 1 221 ? 4.145 -2.678 10.055 1 98.5 221 ALA A CA 1
ATOM 1663 C C . ALA A 1 221 ? 4.461 -2.014 11.391 1 98.5 221 ALA A C 1
ATOM 1665 O O . ALA A 1 221 ? 4.289 -0.802 11.547 1 98.5 221 ALA A O 1
ATOM 1666 N N . ARG A 1 222 ? 4.902 -2.77 12.344 1 98.12 222 ARG A N 1
ATOM 1667 C CA . ARG A 1 222 ? 5.297 -2.238 13.648 1 98.12 222 ARG A CA 1
ATOM 1668 C C . ARG A 1 222 ? 6.379 -1.172 13.5 1 98.12 222 ARG A C 1
ATOM 1670 O O . ARG A 1 222 ? 6.426 -0.218 14.281 1 98.12 222 ARG A O 1
ATOM 1677 N N . TYR A 1 223 ? 7.195 -1.368 12.508 1 98.12 223 TYR A N 1
ATOM 1678 C CA . TYR A 1 223 ? 8.281 -0.425 12.273 1 98.12 223 TYR A CA 1
ATOM 1679 C C . TYR A 1 223 ? 7.957 0.505 11.109 1 98.12 223 TYR A C 1
ATOM 1681 O O . TYR A 1 223 ? 8.844 1.16 10.562 1 98.12 223 TYR A O 1
ATOM 1689 N N . LEU A 1 224 ? 6.703 0.553 10.672 1 98 224 LEU A N 1
ATOM 1690 C CA . LEU A 1 224 ? 6.152 1.451 9.664 1 98 224 LEU A CA 1
ATOM 1691 C C . LEU A 1 224 ? 6.844 1.255 8.32 1 98 224 LEU A C 1
ATOM 1693 O O . LEU A 1 224 ? 7.145 2.227 7.621 1 98 224 LEU A O 1
ATOM 1697 N N . LYS A 1 225 ? 7.133 -0.015 8.047 1 97.69 225 LYS A N 1
ATOM 1698 C CA . LYS A 1 225 ? 7.656 -0.364 6.727 1 97.69 225 LYS A CA 1
ATOM 1699 C C . LYS A 1 225 ? 6.539 -0.832 5.801 1 97.69 225 LYS A C 1
ATOM 1701 O O . LYS A 1 225 ? 5.789 -1.751 6.137 1 97.69 225 LYS A O 1
ATOM 1706 N N . ARG A 1 226 ? 6.441 -0.206 4.676 1 96.69 226 ARG A N 1
ATOM 1707 C CA . ARG A 1 226 ? 5.484 -0.656 3.668 1 96.69 226 ARG A CA 1
ATOM 1708 C C . ARG A 1 226 ? 5.742 -2.107 3.281 1 96.69 226 ARG A C 1
ATOM 1710 O O . ARG A 1 226 ? 6.895 -2.537 3.189 1 96.69 226 ARG A O 1
ATOM 1717 N N . GLN A 1 227 ? 4.625 -2.867 3 1 98.19 227 GLN A N 1
ATOM 1718 C CA . GLN A 1 227 ? 4.75 -4.285 2.678 1 98.19 227 GLN A CA 1
ATOM 1719 C C . GLN A 1 227 ? 4.07 -4.609 1.352 1 98.19 227 GLN A C 1
ATOM 1721 O O . GLN A 1 227 ? 2.98 -4.105 1.068 1 98.19 227 GLN A O 1
ATOM 1726 N N . VAL A 1 228 ? 4.715 -5.379 0.548 1 98.5 228 VAL A N 1
ATOM 1727 C CA . VAL A 1 228 ? 4.102 -6.094 -0.566 1 98.5 228 VAL A CA 1
ATOM 1728 C C . VAL A 1 228 ? 4.129 -7.598 -0.293 1 98.5 228 VAL A C 1
ATOM 1730 O O . VAL A 1 228 ? 5.191 -8.172 -0.047 1 98.5 228 VAL A O 1
ATOM 1733 N N . LEU A 1 229 ? 2.92 -8.188 -0.309 1 98.56 229 LEU A N 1
ATOM 1734 C CA . LEU A 1 229 ? 2.779 -9.578 0.102 1 98.56 229 LEU A CA 1
ATOM 1735 C C . LEU A 1 229 ? 2.207 -10.422 -1.03 1 98.56 229 LEU A C 1
ATOM 1737 O O . LEU A 1 229 ? 1.104 -10.156 -1.516 1 98.56 229 LEU A O 1
ATOM 1741 N N . GLU A 1 230 ? 2.953 -11.305 -1.5 1 97.81 230 GLU A N 1
ATOM 1742 C CA . GLU A 1 230 ? 2.486 -12.383 -2.371 1 97.81 230 GLU A CA 1
ATOM 1743 C C . GLU A 1 230 ? 2.449 -13.719 -1.63 1 97.81 230 GLU A C 1
ATOM 1745 O O . GLU A 1 230 ? 3.494 -14.305 -1.35 1 97.81 230 GLU A O 1
ATOM 1750 N N . LEU A 1 231 ? 1.268 -14.195 -1.399 1 97.25 231 LEU A N 1
ATOM 1751 C CA . LEU A 1 231 ? 1.128 -15.336 -0.496 1 97.25 231 LEU A CA 1
ATOM 1752 C C . LEU A 1 231 ? 0.421 -16.5 -1.188 1 97.25 231 LEU A C 1
ATOM 1754 O O . LEU A 1 231 ? 0.545 -16.672 -2.404 1 97.25 231 LEU A O 1
ATOM 1758 N N . GLY A 1 232 ? -0.158 -17.375 -0.431 1 92.81 232 GLY A N 1
ATOM 1759 C CA . GLY A 1 232 ? -0.688 -18.609 -0.979 1 92.81 232 GLY A CA 1
ATOM 1760 C C . GLY A 1 232 ? -1.847 -18.391 -1.934 1 92.81 232 GLY A C 1
ATOM 1761 O O . GLY A 1 232 ? -2.389 -17.281 -2.02 1 92.81 232 GLY A O 1
ATOM 1762 N N . GLY A 1 233 ? -2.146 -19.422 -2.686 1 93.56 233 GLY A N 1
ATOM 1763 C CA . GLY A 1 233 ? -3.256 -19.406 -3.625 1 93.56 233 GLY A CA 1
ATOM 1764 C C . GLY A 1 233 ? -3.92 -20.766 -3.77 1 93.56 233 GLY A C 1
ATOM 1765 O O . GLY A 1 233 ? -3.307 -21.797 -3.488 1 93.56 233 GLY A O 1
ATOM 1766 N N . SER A 1 234 ? -5.129 -20.812 -4.039 1 96.38 234 SER A N 1
ATOM 1767 C CA . SER A 1 234 ? -5.926 -21.953 -4.477 1 96.38 234 SER A CA 1
ATOM 1768 C C . SER A 1 234 ? -6.754 -21.609 -5.707 1 96.38 234 SER A C 1
ATOM 1770 O O . SER A 1 234 ? -7.984 -21.594 -5.652 1 96.38 234 SER A O 1
ATOM 1772 N N . ASP A 1 235 ? -6.035 -21.5 -6.797 1 97.69 235 ASP A N 1
ATOM 1773 C CA . ASP A 1 235 ? -6.57 -20.875 -8 1 97.69 235 ASP A CA 1
ATOM 1774 C C . ASP A 1 235 ? -7.57 -21.781 -8.703 1 97.69 235 ASP A C 1
ATOM 1776 O O . ASP A 1 235 ? -7.238 -22.922 -9.055 1 97.69 235 ASP A O 1
ATOM 1780 N N . PRO A 1 236 ? -8.789 -21.312 -8.914 1 98.62 236 PRO A N 1
ATOM 1781 C CA . PRO A 1 236 ? -9.773 -22.094 -9.656 1 98.62 236 PRO A CA 1
ATOM 1782 C C . PRO A 1 236 ? -9.523 -22.094 -11.164 1 98.62 236 PRO A C 1
ATOM 1784 O O . PRO A 1 236 ? -9.086 -21.078 -11.719 1 98.62 236 PRO A O 1
ATOM 1787 N N . PHE A 1 237 ? -9.719 -23.203 -11.742 1 98.88 237 PHE A N 1
ATOM 1788 C CA . PHE A 1 237 ? -9.805 -23.422 -13.18 1 98.88 237 PHE A CA 1
ATOM 1789 C C . PHE A 1 237 ? -11.211 -23.828 -13.586 1 98.88 237 PHE A C 1
ATOM 1791 O O . PHE A 1 237 ? -11.602 -24.984 -13.406 1 98.88 237 PHE A O 1
ATOM 1798 N N . ILE A 1 238 ? -11.961 -22.859 -14.086 1 98.94 238 ILE A N 1
ATOM 1799 C CA . ILE A 1 238 ? -13.391 -23.047 -14.297 1 98.94 238 ILE A CA 1
ATOM 1800 C C . ILE A 1 238 ? -13.656 -23.438 -15.75 1 98.94 238 ILE A C 1
ATOM 1802 O O . ILE A 1 238 ? -13.219 -22.75 -16.672 1 98.94 238 ILE A O 1
ATOM 1806 N N . VAL A 1 239 ? -14.359 -24.531 -15.961 1 98.94 239 VAL A N 1
ATOM 1807 C CA . VAL A 1 239 ? -14.75 -24.984 -17.297 1 98.94 239 VAL A CA 1
ATOM 1808 C C . VAL A 1 239 ? -16.266 -24.984 -17.406 1 98.94 239 VAL A C 1
ATOM 1810 O O . VAL A 1 239 ? -16.938 -25.844 -16.828 1 98.94 239 VAL A O 1
ATOM 1813 N N . LEU A 1 240 ? -16.781 -24.078 -18.188 1 98.81 240 LEU A N 1
ATOM 1814 C CA . LEU A 1 240 ? -18.234 -24.016 -18.391 1 98.81 240 LEU A CA 1
ATOM 1815 C C . LEU A 1 240 ? -18.672 -24.969 -19.5 1 98.81 240 LEU A C 1
ATOM 1817 O O . LEU A 1 240 ? -17.828 -25.516 -20.219 1 98.81 240 LEU A O 1
ATOM 1821 N N . ALA A 1 241 ? -19.984 -25.109 -19.672 1 98.56 241 ALA A N 1
ATOM 1822 C CA . ALA A 1 241 ? -20.562 -26.125 -20.562 1 98.56 241 ALA A CA 1
ATOM 1823 C C . ALA A 1 241 ? -20.25 -25.797 -22.031 1 98.56 241 ALA A C 1
ATOM 1825 O O . ALA A 1 241 ? -20.156 -26.703 -22.859 1 98.56 241 ALA A O 1
ATOM 1826 N N . ASP A 1 242 ? -20.078 -24.531 -22.312 1 98.5 242 ASP A N 1
ATOM 1827 C CA . ASP A 1 242 ? -19.906 -24.109 -23.688 1 98.5 242 ASP A CA 1
ATOM 1828 C C . ASP A 1 242 ? -18.422 -23.969 -24.031 1 98.5 242 ASP A C 1
ATOM 1830 O O . ASP A 1 242 ? -18.062 -23.469 -25.109 1 98.5 242 ASP A O 1
ATOM 1834 N N . ALA A 1 243 ? -17.516 -24.375 -23.109 1 98.5 243 ALA A N 1
ATOM 1835 C CA . ALA A 1 243 ? -16.078 -24.25 -23.328 1 98.5 243 ALA A CA 1
ATOM 1836 C C . ALA A 1 243 ? -15.602 -25.203 -24.406 1 98.5 243 ALA A C 1
ATOM 1838 O O . ALA A 1 243 ? -16.266 -26.188 -24.719 1 98.5 243 ALA A O 1
ATOM 1839 N N . ASP A 1 244 ? -14.484 -24.859 -25.031 1 98.31 244 ASP A N 1
ATOM 1840 C CA . ASP A 1 244 ? -13.703 -25.859 -25.766 1 98.31 244 ASP A CA 1
ATOM 1841 C C . ASP A 1 244 ? -13.023 -26.828 -24.797 1 98.31 244 ASP A C 1
ATOM 1843 O O . ASP A 1 244 ? -11.914 -26.578 -24.328 1 98.31 244 ASP A O 1
ATOM 1847 N N . VAL A 1 245 ? -13.648 -27.922 -24.578 1 98.56 245 VAL A N 1
ATOM 1848 C CA . VAL A 1 245 ? -13.258 -28.844 -23.516 1 98.56 245 VAL A CA 1
ATOM 1849 C C . VAL A 1 245 ? -11.875 -29.422 -23.812 1 98.56 245 VAL A C 1
ATOM 1851 O O . VAL A 1 245 ? -11.055 -29.578 -22.906 1 98.56 245 VAL A O 1
ATOM 1854 N N . ALA A 1 246 ? -11.641 -29.734 -25.047 1 98.19 246 ALA A N 1
ATOM 1855 C CA . ALA A 1 246 ? -10.344 -30.297 -25.422 1 98.19 246 ALA A CA 1
ATOM 1856 C C . ALA A 1 246 ? -9.219 -29.297 -25.141 1 98.19 246 ALA A C 1
ATOM 1858 O O . ALA A 1 246 ? -8.195 -29.656 -24.562 1 98.19 246 ALA A O 1
ATOM 1859 N N . ALA A 1 247 ? -9.414 -28.078 -25.531 1 97.88 247 ALA A N 1
ATOM 1860 C CA . ALA A 1 247 ? -8.43 -27.031 -25.281 1 97.88 247 ALA A CA 1
ATOM 1861 C C . ALA A 1 247 ? -8.242 -26.797 -23.781 1 97.88 247 ALA A C 1
ATOM 1863 O O . ALA A 1 247 ? -7.117 -26.625 -23.312 1 97.88 247 ALA A O 1
ATOM 1864 N N . ALA A 1 248 ? -9.336 -26.75 -23.078 1 98.56 248 ALA A N 1
ATOM 1865 C CA . ALA A 1 248 ? -9.289 -26.531 -21.641 1 98.56 248 ALA A CA 1
ATOM 1866 C C . ALA A 1 248 ? -8.523 -27.656 -20.953 1 98.56 248 ALA A C 1
ATOM 1868 O O . ALA A 1 248 ? -7.699 -27.406 -20.062 1 98.56 248 ALA A O 1
ATOM 1869 N N . ALA A 1 249 ? -8.797 -28.875 -21.328 1 98.69 249 ALA A N 1
ATOM 1870 C CA . ALA A 1 249 ? -8.133 -30.016 -20.719 1 98.69 249 ALA A CA 1
ATOM 1871 C C . ALA A 1 249 ? -6.633 -30 -20.984 1 98.69 249 ALA A C 1
ATOM 1873 O O . ALA A 1 249 ? -5.832 -30.281 -20.094 1 98.69 249 ALA A O 1
ATOM 1874 N N . ALA A 1 250 ? -6.309 -29.719 -22.234 1 97.69 250 ALA A N 1
ATOM 1875 C CA . ALA A 1 250 ? -4.895 -29.625 -22.578 1 97.69 250 ALA A CA 1
ATOM 1876 C C . ALA A 1 250 ? -4.207 -28.547 -21.75 1 97.69 250 ALA A C 1
ATOM 1878 O O . ALA A 1 250 ? -3.111 -28.75 -21.219 1 97.69 250 ALA A O 1
ATOM 1879 N N . ALA A 1 251 ? -4.805 -27.375 -21.609 1 97.5 251 ALA A N 1
ATOM 1880 C CA . ALA A 1 251 ? -4.258 -26.281 -20.812 1 97.5 251 ALA A CA 1
ATOM 1881 C C . ALA A 1 251 ? -4.176 -26.656 -19.344 1 97.5 251 ALA A C 1
ATOM 1883 O O . ALA A 1 251 ? -3.242 -26.266 -18.641 1 97.5 251 ALA A O 1
ATOM 1884 N N . ALA A 1 252 ? -5.145 -27.359 -18.875 1 98.56 252 ALA A N 1
ATOM 1885 C CA . ALA A 1 252 ? -5.219 -27.766 -17.469 1 98.56 252 ALA A CA 1
ATOM 1886 C C . ALA A 1 252 ? -4.008 -28.609 -17.078 1 98.56 252 ALA A C 1
ATOM 1888 O O . ALA A 1 252 ? -3.523 -28.531 -15.953 1 98.56 252 ALA A O 1
ATOM 1889 N N . VAL A 1 253 ? -3.557 -29.453 -18.031 1 98.25 253 VAL A N 1
ATOM 1890 C CA . VAL A 1 253 ? -2.395 -30.297 -17.766 1 98.25 253 VAL A CA 1
ATOM 1891 C C . VAL A 1 253 ? -1.195 -29.422 -17.406 1 98.25 253 VAL A C 1
ATOM 1893 O O . VAL A 1 253 ? -0.53 -29.656 -16.391 1 98.25 253 VAL A O 1
ATOM 1896 N N . SER A 1 254 ? -0.997 -28.422 -18.156 1 96.06 254 SER A N 1
ATOM 1897 C CA . SER A 1 254 ? 0.111 -27.5 -17.906 1 96.06 254 SER A CA 1
ATOM 1898 C C . SER A 1 254 ? -0.151 -26.641 -16.672 1 96.06 254 SER A C 1
ATOM 1900 O O . SER A 1 254 ? 0.744 -26.438 -15.852 1 96.06 254 SER A O 1
ATOM 1902 N N . ALA A 1 255 ? -1.366 -26.156 -16.578 1 97.44 255 ALA A N 1
ATOM 1903 C CA . ALA A 1 255 ? -1.74 -25.234 -15.508 1 97.44 255 ALA A CA 1
ATOM 1904 C C . ALA A 1 255 ? -1.517 -25.875 -14.133 1 97.44 255 ALA A C 1
ATOM 1906 O O . ALA A 1 255 ? -1.183 -25.172 -13.172 1 97.44 255 ALA A O 1
ATOM 1907 N N . ARG A 1 256 ? -1.628 -27.125 -14.016 1 97.81 256 ARG A N 1
ATOM 1908 C CA . ARG A 1 256 ? -1.542 -27.781 -12.719 1 97.81 256 ARG A CA 1
ATOM 1909 C C . ARG A 1 256 ? -0.133 -28.312 -12.461 1 97.81 256 ARG A C 1
ATOM 1911 O O . ARG A 1 256 ? 0.304 -28.391 -11.312 1 97.81 256 ARG A O 1
ATOM 1918 N N . ASN A 1 257 ? 0.613 -28.641 -13.547 1 97.56 257 ASN A N 1
ATOM 1919 C CA . ASN A 1 257 ? 1.753 -29.531 -13.336 1 97.56 257 ASN A CA 1
ATOM 1920 C C . ASN A 1 257 ? 3.072 -28.828 -13.656 1 97.56 257 ASN A C 1
ATOM 1922 O O . ASN A 1 257 ? 4.145 -29.359 -13.383 1 97.56 257 ASN A O 1
ATOM 1926 N N . HIS A 1 258 ? 2.957 -27.578 -14.227 1 95.38 258 HIS A N 1
ATOM 1927 C CA . HIS A 1 258 ? 4.184 -26.812 -14.398 1 95.38 258 HIS A CA 1
ATOM 1928 C C . HIS A 1 258 ? 4.953 -26.703 -13.086 1 95.38 258 HIS A C 1
ATOM 1930 O O . HIS A 1 258 ? 4.359 -26.469 -12.031 1 95.38 258 HIS A O 1
ATOM 1936 N N . ASN A 1 259 ? 6.316 -27.016 -13.133 1 97.38 259 ASN A N 1
ATOM 1937 C CA . ASN A 1 259 ? 7.176 -27.016 -11.953 1 97.38 259 ASN A CA 1
ATOM 1938 C C . ASN A 1 259 ? 6.648 -27.969 -10.875 1 97.38 259 ASN A C 1
ATOM 1940 O O . ASN A 1 259 ? 6.703 -27.656 -9.688 1 97.38 259 ASN A O 1
ATOM 1944 N N . ALA A 1 260 ? 6.07 -29.094 -11.375 1 97.5 260 ALA A N 1
ATOM 1945 C CA . ALA A 1 260 ? 5.477 -30.109 -10.508 1 97.5 260 ALA A CA 1
ATOM 1946 C C . ALA A 1 260 ? 4.402 -29.5 -9.617 1 97.5 260 ALA A C 1
ATOM 1948 O O . ALA A 1 260 ? 4.273 -29.875 -8.445 1 97.5 260 ALA A O 1
ATOM 1949 N N . GLY A 1 261 ? 3.707 -28.531 -10.102 1 97.19 261 GLY A N 1
ATOM 1950 C CA . GLY A 1 261 ? 2.609 -27.906 -9.375 1 97.19 261 GLY A CA 1
ATOM 1951 C C . GLY A 1 261 ? 3.074 -27 -8.25 1 97.19 261 GLY A C 1
ATOM 1952 O O . GLY A 1 261 ? 2.258 -26.5 -7.477 1 97.19 261 GLY A O 1
ATOM 1953 N N . GLN A 1 262 ? 4.383 -26.75 -8.109 1 97.38 262 GLN A N 1
ATOM 1954 C CA . GLN A 1 262 ? 4.941 -25.906 -7.062 1 97.38 262 GLN A CA 1
ATOM 1955 C C . GLN A 1 262 ? 4.957 -24.438 -7.496 1 97.38 262 GLN A C 1
ATOM 1957 O O . GLN A 1 262 ? 6.023 -23.828 -7.578 1 97.38 262 GLN A O 1
ATOM 1962 N N . SER A 1 263 ? 3.809 -23.906 -7.719 1 96.44 263 SER A N 1
ATOM 1963 C CA . SER A 1 263 ? 3.561 -22.547 -8.156 1 96.44 263 SER A CA 1
ATOM 1964 C C . SER A 1 263 ? 2.328 -21.953 -7.469 1 96.44 263 SER A C 1
ATOM 1966 O O . SER A 1 263 ? 1.29 -22.625 -7.383 1 96.44 263 SER A O 1
ATOM 1968 N N . CYS A 1 264 ? 2.398 -20.781 -6.965 1 95.19 264 CYS A N 1
ATOM 1969 C CA . CYS A 1 264 ? 1.295 -20.141 -6.254 1 95.19 264 CYS A CA 1
ATOM 1970 C C . CYS A 1 264 ? 0.11 -19.906 -7.18 1 95.19 264 CYS A C 1
ATOM 1972 O O . CYS A 1 264 ? -1.042 -19.938 -6.746 1 95.19 264 CYS A O 1
ATOM 1974 N N . ILE A 1 265 ? 0.4 -19.719 -8.5 1 96.12 265 ILE A N 1
ATOM 1975 C CA . ILE A 1 265 ? -0.685 -19.391 -9.422 1 96.12 265 ILE A CA 1
ATOM 1976 C C . ILE A 1 265 ? -1.057 -20.625 -10.242 1 96.12 265 ILE A C 1
ATOM 1978 O O . ILE A 1 265 ? -1.771 -20.516 -11.242 1 96.12 265 ILE A O 1
ATOM 1982 N N . ALA A 1 266 ? -0.562 -21.766 -9.922 1 96.94 266 ALA A N 1
ATOM 1983 C CA . ALA A 1 266 ? -1.009 -23 -10.57 1 96.94 266 ALA A CA 1
ATOM 1984 C C . ALA A 1 266 ? -2.486 -23.25 -10.297 1 96.94 266 ALA A C 1
ATOM 1986 O O . ALA A 1 266 ? -2.967 -23.031 -9.18 1 96.94 266 ALA A O 1
ATOM 1987 N N . ALA A 1 267 ? -3.176 -23.781 -11.336 1 97.75 267 ALA A N 1
ATOM 1988 C CA . ALA A 1 267 ? -4.547 -24.234 -11.102 1 97.75 267 ALA A CA 1
ATOM 1989 C C . ALA A 1 267 ? -4.582 -25.375 -10.094 1 97.75 267 ALA A C 1
ATOM 1991 O O . ALA A 1 267 ? -3.738 -26.266 -10.133 1 97.75 267 ALA A O 1
ATOM 1992 N N . LYS A 1 268 ? -5.496 -25.328 -9.164 1 97.81 268 LYS A N 1
ATOM 1993 C CA . LYS A 1 268 ? -5.613 -26.359 -8.133 1 97.81 268 LYS A CA 1
ATOM 1994 C C . LYS A 1 268 ? -7.008 -26.969 -8.133 1 97.81 268 LYS A C 1
ATOM 1996 O O . LYS A 1 268 ? -7.148 -28.203 -8.164 1 97.81 268 LYS A O 1
ATOM 2001 N N . ARG A 1 269 ? -7.988 -26.109 -8.078 1 98.44 269 ARG A N 1
ATOM 2002 C CA . ARG A 1 269 ? -9.383 -26.547 -8.055 1 98.44 269 ARG A CA 1
ATOM 2003 C C . ARG A 1 269 ? -10.016 -26.438 -9.445 1 98.44 269 ARG A C 1
ATOM 2005 O O . ARG A 1 269 ? -10.242 -25.344 -9.945 1 98.44 269 ARG A O 1
ATOM 2012 N N . PHE A 1 270 ? -10.273 -27.547 -10.023 1 98.81 270 PHE A N 1
ATOM 2013 C CA . PHE A 1 270 ? -10.883 -27.609 -11.344 1 98.81 270 PHE A CA 1
ATOM 2014 C C . PHE A 1 270 ? -12.398 -27.719 -11.234 1 98.81 270 PHE A C 1
ATOM 2016 O O . PHE A 1 270 ? -12.93 -28.797 -10.992 1 98.81 270 PHE A O 1
ATOM 2023 N N . ILE A 1 271 ? -13.039 -26.594 -11.406 1 98.88 271 ILE A N 1
ATOM 2024 C CA . ILE A 1 271 ? -14.484 -26.469 -11.242 1 98.88 271 ILE A CA 1
ATOM 2025 C C . ILE A 1 271 ? -15.172 -26.625 -12.602 1 98.88 271 ILE A C 1
ATOM 2027 O O . ILE A 1 271 ? -15.086 -25.719 -13.445 1 98.88 271 ILE A O 1
ATOM 2031 N N . VAL A 1 272 ? -15.875 -27.719 -12.812 1 98.88 272 VAL A N 1
ATOM 2032 C CA . VAL A 1 272 ? -16.344 -28.109 -14.141 1 98.88 272 VAL A CA 1
ATOM 2033 C C . VAL A 1 272 ? -17.859 -28.281 -14.133 1 98.88 272 VAL A C 1
ATOM 2035 O O . VAL A 1 272 ? -18.406 -28.938 -13.242 1 98.88 272 VAL A O 1
ATOM 2038 N N . GLU A 1 273 ? -18.516 -27.703 -15.109 1 98.69 273 GLU A N 1
ATOM 2039 C CA . GLU A 1 273 ? -19.953 -27.891 -15.234 1 98.69 273 GLU A CA 1
ATOM 2040 C C . GLU A 1 273 ? -20.297 -29.359 -15.523 1 98.69 273 GLU A C 1
ATOM 2042 O O . GLU A 1 273 ? -19.594 -30.016 -16.297 1 98.69 273 GLU A O 1
ATOM 2047 N N . ASP A 1 274 ? -21.438 -29.766 -15.023 1 98.31 274 ASP A N 1
ATOM 2048 C CA . ASP A 1 274 ? -21.859 -31.156 -15.078 1 98.31 274 ASP A CA 1
ATOM 2049 C C . ASP A 1 274 ? -21.922 -31.672 -16.516 1 98.31 274 ASP A C 1
ATOM 2051 O O . ASP A 1 274 ? -21.516 -32.812 -16.797 1 98.31 274 ASP A O 1
ATOM 2055 N N . ALA A 1 275 ? -22.312 -30.875 -17.406 1 98.06 275 ALA A N 1
ATOM 2056 C CA . ALA A 1 275 ? -22.578 -31.281 -18.797 1 98.06 275 ALA A CA 1
ATOM 2057 C C . ALA A 1 275 ? -21.297 -31.703 -19.5 1 98.06 275 ALA A C 1
ATOM 2059 O O . ALA A 1 275 ? -21.344 -32.5 -20.453 1 98.06 275 ALA A O 1
ATOM 2060 N N . VAL A 1 276 ? -20.141 -31.234 -18.984 1 98.38 276 VAL A N 1
ATOM 2061 C CA . VAL A 1 276 ? -18.891 -31.516 -19.703 1 98.38 276 VAL A CA 1
ATOM 2062 C C . VAL A 1 276 ? -17.906 -32.188 -18.766 1 98.38 276 VAL A C 1
ATOM 2064 O O . VAL A 1 276 ? -16.734 -32.375 -19.109 1 98.38 276 VAL A O 1
ATOM 2067 N N . ARG A 1 277 ? -18.25 -32.562 -17.609 1 97.69 277 ARG A N 1
ATOM 2068 C CA . ARG A 1 277 ? -17.375 -33.062 -16.578 1 97.69 277 ARG A CA 1
ATOM 2069 C C . ARG A 1 277 ? -16.688 -34.344 -17.031 1 97.69 277 ARG A C 1
ATOM 2071 O O . ARG A 1 277 ? -15.477 -34.5 -16.875 1 97.69 277 ARG A O 1
ATOM 2078 N N . GLY A 1 278 ? -17.5 -35.281 -17.516 1 98 278 GLY A N 1
ATOM 2079 C CA . GLY A 1 278 ? -16.953 -36.562 -17.953 1 98 278 GLY A CA 1
ATOM 2080 C C . GLY A 1 278 ? -15.875 -36.406 -19.016 1 98 278 GLY A C 1
ATOM 2081 O O . GLY A 1 278 ? -14.773 -36.938 -18.891 1 98 278 GLY A O 1
ATOM 2082 N N . GLU A 1 279 ? -16.25 -35.719 -20.094 1 98.44 279 GLU A N 1
ATOM 2083 C CA . GLU A 1 279 ? -15.32 -35.469 -21.188 1 98.44 279 GLU A CA 1
ATOM 2084 C C . GLU A 1 279 ? -14.055 -34.781 -20.703 1 98.44 279 GLU A C 1
ATOM 2086 O O . GLU A 1 279 ? -12.945 -35.188 -21.062 1 98.44 279 GLU A O 1
ATOM 2091 N N . PHE A 1 280 ? -14.203 -33.781 -19.922 1 98.75 280 PHE A N 1
ATOM 2092 C CA . PHE A 1 280 ? -13.07 -33.031 -19.406 1 98.75 280 PHE A CA 1
ATOM 2093 C C . PHE A 1 280 ? -12.172 -33.906 -18.547 1 98.75 280 PHE A C 1
ATOM 2095 O O . PHE A 1 280 ? -10.953 -33.906 -18.719 1 98.75 280 PHE A O 1
ATOM 2102 N N . THR A 1 281 ? -12.75 -34.594 -17.578 1 98.62 281 THR A N 1
ATOM 2103 C CA . THR A 1 281 ? -11.992 -35.406 -16.625 1 98.62 281 THR A CA 1
ATOM 2104 C C . THR A 1 281 ? -11.18 -36.469 -17.359 1 98.62 281 THR A C 1
ATOM 2106 O O . THR A 1 281 ? -10.016 -36.688 -17.031 1 98.62 281 THR A O 1
ATOM 2109 N N . GLU A 1 282 ? -11.828 -37.062 -18.297 1 98.5 282 GLU A N 1
ATOM 2110 C CA . GLU A 1 282 ? -11.148 -38.125 -19.062 1 98.5 282 GLU A CA 1
ATOM 2111 C C . GLU A 1 282 ? -9.961 -37.562 -19.828 1 98.5 282 GLU A C 1
ATOM 2113 O O . GLU A 1 282 ? -8.852 -38.094 -19.766 1 98.5 282 GLU A O 1
ATOM 2118 N N . ALA A 1 283 ? -10.227 -36.5 -20.562 1 98.69 283 ALA A N 1
ATOM 2119 C CA . ALA A 1 283 ? -9.172 -35.906 -21.375 1 98.69 283 ALA A CA 1
ATOM 2120 C C . ALA A 1 283 ? -8.047 -35.375 -20.484 1 98.69 283 ALA A C 1
ATOM 2122 O O . ALA A 1 283 ? -6.863 -35.562 -20.797 1 98.69 283 ALA A O 1
ATOM 2123 N N . PHE A 1 284 ? -8.406 -34.75 -19.438 1 98.81 284 PHE A N 1
ATOM 2124 C CA . PHE A 1 284 ? -7.438 -34.156 -18.516 1 98.81 284 PHE A CA 1
ATOM 2125 C C . PHE A 1 284 ? -6.594 -35.25 -17.859 1 98.81 284 PHE A C 1
ATOM 2127 O O . PHE A 1 284 ? -5.363 -35.188 -17.859 1 98.81 284 PHE A O 1
ATOM 2134 N N . ALA A 1 285 ? -7.23 -36.281 -17.312 1 98.56 285 ALA A N 1
ATOM 2135 C CA . ALA A 1 285 ? -6.527 -37.375 -16.656 1 98.56 285 ALA A CA 1
ATOM 2136 C C . ALA A 1 285 ? -5.594 -38.094 -17.641 1 98.56 285 ALA A C 1
ATOM 2138 O O . ALA A 1 285 ? -4.484 -38.469 -17.266 1 98.56 285 ALA A O 1
ATOM 2139 N N . ALA A 1 286 ? -6.078 -38.25 -18.844 1 98.56 286 ALA A N 1
ATOM 2140 C CA . ALA A 1 286 ? -5.246 -38.875 -19.875 1 98.56 286 ALA A CA 1
ATOM 2141 C C . ALA A 1 286 ? -3.994 -38.062 -20.141 1 98.56 286 ALA A C 1
ATOM 2143 O O . ALA A 1 286 ? -2.904 -38.625 -20.328 1 98.56 286 ALA A O 1
ATOM 2144 N N . GLY A 1 287 ? -4.184 -36.781 -20.25 1 98.5 287 GLY A N 1
ATOM 2145 C CA . GLY A 1 287 ? -3.045 -35.875 -20.422 1 98.5 287 GLY A CA 1
ATOM 2146 C C . GLY A 1 287 ? -2.059 -35.938 -19.281 1 98.5 287 GLY A C 1
ATOM 2147 O O . GLY A 1 287 ? -0.845 -35.938 -19.484 1 98.5 287 GLY A O 1
ATOM 2148 N N . VAL A 1 288 ? -2.557 -35.969 -18.062 1 98.44 288 VAL A N 1
ATOM 2149 C CA . VAL A 1 288 ? -1.726 -36.031 -16.859 1 98.44 288 VAL A CA 1
ATOM 2150 C C . VAL A 1 288 ? -0.945 -37.344 -16.828 1 98.44 288 VAL A C 1
ATOM 2152 O O . VAL A 1 288 ? 0.244 -37.344 -16.5 1 98.44 288 VAL A O 1
ATOM 2155 N N . ALA A 1 289 ? -1.59 -38.406 -17.219 1 97.19 289 ALA A N 1
ATOM 2156 C CA . ALA A 1 289 ? -0.987 -39.719 -17.188 1 97.19 289 ALA A CA 1
ATOM 2157 C C . ALA A 1 289 ? 0.172 -39.812 -18.172 1 97.19 289 ALA A C 1
ATOM 2159 O O . ALA A 1 289 ? 1.06 -40.656 -18.016 1 97.19 289 ALA A O 1
ATOM 2160 N N . LYS A 1 290 ? 0.194 -38.969 -19.156 1 97.06 290 LYS A N 1
ATOM 2161 C CA . LYS A 1 290 ? 1.208 -39 -20.203 1 97.06 290 LYS A CA 1
ATOM 2162 C C . LYS A 1 290 ? 2.461 -38.25 -19.781 1 97.06 290 LYS A C 1
ATOM 2164 O O . LYS A 1 290 ? 3.508 -38.375 -20.438 1 97.06 290 LYS A O 1
ATOM 2169 N N . LEU A 1 291 ? 2.414 -37.531 -18.719 1 97.25 291 LEU A N 1
ATOM 2170 C CA . LEU A 1 291 ? 3.557 -36.719 -18.297 1 97.25 291 LEU A CA 1
ATOM 2171 C C . LEU A 1 291 ? 4.699 -37.625 -17.828 1 97.25 291 LEU A C 1
ATOM 2173 O O . LEU A 1 291 ? 4.477 -38.562 -17.047 1 97.25 291 LEU A O 1
ATOM 2177 N N . THR A 1 292 ? 5.898 -37.312 -18.266 1 96.94 292 THR A N 1
ATOM 2178 C CA . THR A 1 292 ? 7.078 -38.062 -17.859 1 96.94 292 THR A CA 1
ATOM 2179 C C . THR A 1 292 ? 7.629 -37.531 -16.531 1 96.94 292 THR A C 1
ATOM 2181 O O . THR A 1 292 ? 8.078 -36.375 -16.469 1 96.94 292 THR A O 1
ATOM 2184 N N . VAL A 1 293 ? 7.617 -38.344 -15.492 1 97.31 293 VAL A N 1
ATOM 2185 C CA . VAL A 1 293 ? 8.195 -38 -14.195 1 97.31 293 VAL A CA 1
ATOM 2186 C C . VAL A 1 293 ? 9.594 -38.625 -14.078 1 97.31 293 VAL A C 1
ATOM 2188 O O . VAL A 1 293 ? 9.773 -39.812 -14.32 1 97.31 293 VAL A O 1
ATOM 2191 N N . GLY A 1 294 ? 10.555 -37.781 -13.797 1 96.62 294 GLY A N 1
ATOM 2192 C CA . GLY A 1 294 ? 11.883 -38.375 -13.688 1 96.62 294 GLY A CA 1
ATOM 2193 C C . GLY A 1 294 ? 12.977 -37.344 -13.453 1 96.62 294 GLY A C 1
ATOM 2194 O O . GLY A 1 294 ? 12.734 -36.312 -12.836 1 96.62 294 GLY A O 1
ATOM 2195 N N . ASP A 1 295 ? 14.203 -37.719 -13.859 1 97.5 295 ASP A N 1
ATOM 2196 C CA . ASP A 1 295 ? 15.375 -36.844 -13.703 1 97.5 295 ASP A CA 1
ATOM 2197 C C . ASP A 1 295 ? 15.172 -35.5 -14.391 1 97.5 295 ASP A C 1
ATOM 2199 O O . ASP A 1 295 ? 15.055 -35.438 -15.617 1 97.5 295 ASP A O 1
ATOM 2203 N N . PRO A 1 296 ? 15.156 -34.438 -13.578 1 98.19 296 PRO A N 1
ATOM 2204 C CA . PRO A 1 296 ? 14.82 -33.125 -14.156 1 98.19 296 PRO A CA 1
ATOM 2205 C C . PRO A 1 296 ? 15.898 -32.625 -15.109 1 98.19 296 PRO A C 1
ATOM 2207 O O . PRO A 1 296 ? 15.672 -31.656 -15.836 1 98.19 296 PRO A O 1
ATOM 2210 N N . MET A 1 297 ? 17.047 -33.25 -15.148 1 97.56 297 MET A N 1
ATOM 2211 C CA . MET A 1 297 ? 18.141 -32.812 -16.031 1 97.56 297 MET A CA 1
ATOM 2212 C C . MET A 1 297 ? 17.938 -33.344 -17.438 1 97.56 297 MET A C 1
ATOM 2214 O O . MET A 1 297 ? 18.609 -32.938 -18.375 1 97.56 297 MET A O 1
ATOM 2218 N N . LEU A 1 298 ? 16.984 -34.25 -17.547 1 97 298 LEU A N 1
ATOM 2219 C CA . LEU A 1 298 ? 16.75 -34.844 -18.844 1 97 298 LEU A CA 1
ATOM 2220 C C . LEU A 1 298 ? 15.742 -34.031 -19.641 1 97 298 LEU A C 1
ATOM 2222 O O . LEU A 1 298 ? 14.766 -33.531 -19.094 1 97 298 LEU A O 1
ATOM 2226 N N . GLU A 1 299 ? 15.898 -33.969 -20.891 1 91.38 299 GLU A N 1
ATOM 2227 C CA . GLU A 1 299 ? 15.156 -33.094 -21.781 1 91.38 299 GLU A CA 1
ATOM 2228 C C . GLU A 1 299 ? 13.68 -33.469 -21.844 1 91.38 299 GLU A C 1
ATOM 2230 O O . GLU A 1 299 ? 12.812 -32.625 -22 1 91.38 299 GLU A O 1
ATOM 2235 N N . ASN A 1 300 ? 13.359 -34.688 -21.734 1 92 300 ASN A N 1
ATOM 2236 C CA . ASN A 1 300 ? 11.992 -35.156 -21.922 1 92 300 ASN A CA 1
ATOM 2237 C C . ASN A 1 300 ? 11.219 -35.156 -20.609 1 92 300 ASN A C 1
ATOM 2239 O O . ASN A 1 300 ? 10.016 -35.438 -20.594 1 92 300 ASN A O 1
ATOM 2243 N N . THR A 1 301 ? 11.906 -34.875 -19.5 1 96.31 301 THR A N 1
ATOM 2244 C CA . THR A 1 301 ? 11.219 -34.812 -18.219 1 96.31 301 THR A CA 1
ATOM 2245 C C . THR A 1 301 ? 10.266 -33.625 -18.141 1 96.31 301 THR A C 1
ATOM 2247 O O . THR A 1 301 ? 10.656 -32.5 -18.453 1 96.31 301 THR A O 1
ATOM 2250 N N . ARG A 1 302 ? 9.055 -33.875 -17.781 1 95.94 302 ARG A N 1
ATOM 2251 C CA . ARG A 1 302 ? 8.055 -32.844 -17.672 1 95.94 302 ARG A CA 1
ATOM 2252 C C . ARG A 1 302 ? 7.727 -32.531 -16.219 1 95.94 302 ARG A C 1
ATOM 2254 O O . ARG A 1 302 ? 7.27 -31.453 -15.875 1 95.94 302 ARG A O 1
ATOM 2261 N N . VAL A 1 303 ? 7.906 -33.531 -15.367 1 97.94 303 VAL A N 1
ATOM 2262 C CA . VAL A 1 303 ? 7.656 -33.375 -13.938 1 97.94 303 VAL A CA 1
ATOM 2263 C C . VAL A 1 303 ? 8.875 -33.812 -13.141 1 97.94 303 VAL A C 1
ATOM 2265 O O . VAL A 1 303 ? 9.258 -35 -13.188 1 97.94 303 VAL A O 1
ATOM 2268 N N . GLY A 1 304 ? 9.539 -32.875 -12.555 1 98.25 304 GLY A N 1
ATOM 2269 C CA . GLY A 1 304 ? 10.656 -33.156 -11.664 1 98.25 304 GLY A CA 1
ATOM 2270 C C . GLY A 1 304 ? 10.211 -33.5 -10.25 1 98.25 304 GLY A C 1
ATOM 2271 O O . GLY A 1 304 ? 9.023 -33.688 -10 1 98.25 304 GLY A O 1
ATOM 2272 N N . PRO A 1 305 ? 11.211 -33.656 -9.359 1 98.56 305 PRO A N 1
ATOM 2273 C CA . PRO A 1 305 ? 10.875 -33.938 -7.961 1 98.56 305 PRO A CA 1
ATOM 2274 C C . PRO A 1 305 ? 10.25 -32.719 -7.27 1 98.56 305 PRO A C 1
ATOM 2276 O O . PRO A 1 305 ? 10.367 -31.594 -7.77 1 98.56 305 PRO A O 1
ATOM 2279 N N . LEU A 1 306 ? 9.531 -33 -6.176 1 98.38 306 LEU A N 1
ATOM 2280 C CA . LEU A 1 306 ? 9.195 -31.906 -5.266 1 98.38 306 LEU A CA 1
ATOM 2281 C C . LEU A 1 306 ? 10.445 -31.391 -4.559 1 98.38 306 LEU A C 1
ATOM 2283 O O . LEU A 1 306 ? 11.422 -32.125 -4.395 1 98.38 306 LEU A O 1
ATOM 2287 N N . ALA A 1 307 ? 10.422 -30.172 -4.148 1 98.06 307 ALA A N 1
ATOM 2288 C CA . ALA A 1 307 ? 11.609 -29.469 -3.697 1 98.06 307 ALA A CA 1
ATOM 2289 C C . ALA A 1 307 ? 12.109 -30.016 -2.363 1 98.06 307 ALA A C 1
ATOM 2291 O O . ALA A 1 307 ? 13.297 -29.938 -2.055 1 98.06 307 ALA A O 1
ATOM 2292 N N . LYS A 1 308 ? 11.211 -30.547 -1.549 1 96.88 308 LYS A N 1
ATOM 2293 C CA . LYS A 1 308 ? 11.547 -31.062 -0.224 1 96.88 308 LYS A CA 1
ATOM 2294 C C . LYS A 1 308 ? 10.742 -32.312 0.095 1 96.88 308 LYS A C 1
ATOM 2296 O O . LYS A 1 308 ? 9.641 -32.5 -0.416 1 96.88 308 LYS A O 1
ATOM 2301 N N . ALA A 1 309 ? 11.297 -33.094 1.048 1 96.62 309 ALA A N 1
ATOM 2302 C CA . ALA A 1 309 ? 10.617 -34.281 1.503 1 96.62 309 ALA A CA 1
ATOM 2303 C C . ALA A 1 309 ? 9.305 -33.938 2.211 1 96.62 309 ALA A C 1
ATOM 2305 O O . ALA A 1 309 ? 8.305 -34.656 2.064 1 96.62 309 ALA A O 1
ATOM 2306 N N . SER A 1 310 ? 9.359 -32.906 2.939 1 96.62 310 SER A N 1
ATOM 2307 C CA . SER A 1 310 ? 8.188 -32.5 3.723 1 96.62 310 SER A CA 1
ATOM 2308 C C . SER A 1 310 ? 7.02 -32.125 2.82 1 96.62 310 SER A C 1
ATOM 2310 O O . SER A 1 310 ? 5.859 -32.312 3.188 1 96.62 310 SER A O 1
ATOM 2312 N N . ILE A 1 311 ? 7.285 -31.562 1.642 1 96.75 311 ILE A N 1
ATOM 2313 C CA . ILE A 1 311 ? 6.234 -31.219 0.693 1 96.75 311 ILE A CA 1
ATOM 2314 C C . ILE A 1 311 ? 5.559 -32.469 0.175 1 96.75 311 ILE A C 1
ATOM 2316 O O . ILE A 1 311 ? 4.328 -32.562 0.104 1 96.75 311 ILE A O 1
ATOM 2320 N N . ARG A 1 312 ? 6.371 -33.469 -0.135 1 97.25 312 ARG A N 1
ATOM 2321 C CA . ARG A 1 312 ? 5.82 -34.719 -0.61 1 97.25 312 ARG A CA 1
ATOM 2322 C C . ARG A 1 312 ? 4.953 -35.375 0.458 1 97.25 312 ARG A C 1
ATOM 2324 O O . ARG A 1 312 ? 3.859 -35.875 0.164 1 97.25 312 ARG A O 1
ATOM 2331 N N . GLN A 1 313 ? 5.445 -35.375 1.667 1 97 313 GLN A N 1
ATOM 2332 C CA . GLN A 1 313 ? 4.699 -35.969 2.771 1 97 313 GLN A CA 1
ATOM 2333 C C . GLN A 1 313 ? 3.354 -35.281 2.963 1 97 313 GLN A C 1
ATOM 2335 O O . GLN A 1 313 ? 2.332 -35.938 3.168 1 97 313 GLN A O 1
ATOM 2340 N N . SER A 1 314 ? 3.385 -34 2.898 1 96.38 314 SER A N 1
ATOM 2341 C CA . SER A 1 314 ? 2.158 -33.219 3.037 1 96.38 314 SER A CA 1
ATOM 2342 C C . SER A 1 314 ? 1.176 -33.531 1.913 1 96.38 314 SER A C 1
ATOM 2344 O O . SER A 1 314 ? -0.03 -33.656 2.146 1 96.38 314 SER A O 1
ATOM 2346 N N . LEU A 1 315 ? 1.673 -33.656 0.727 1 97.12 315 LEU A N 1
ATOM 2347 C CA . LEU A 1 315 ? 0.837 -33.938 -0.434 1 97.12 315 LEU A CA 1
ATOM 2348 C C . LEU A 1 315 ? 0.197 -35.312 -0.317 1 97.12 315 LEU A C 1
ATOM 2350 O O . LEU A 1 315 ? -0.989 -35.469 -0.611 1 97.12 315 LEU A O 1
ATOM 2354 N N . VAL A 1 316 ? 1.003 -36.281 0.08 1 97.5 316 VAL A N 1
ATOM 2355 C CA . VAL A 1 316 ? 0.502 -37.625 0.276 1 97.5 316 VAL A CA 1
ATOM 2356 C C . VAL A 1 316 ? -0.633 -37.625 1.298 1 97.5 316 VAL A C 1
ATOM 2358 O O . VAL A 1 316 ? -1.692 -38.219 1.063 1 97.5 316 VAL A O 1
ATOM 2361 N N . SER A 1 317 ? -0.396 -36.938 2.35 1 97.94 317 SER A N 1
ATOM 2362 C CA . SER A 1 317 ? -1.398 -36.844 3.404 1 97.94 317 SER A CA 1
ATOM 2363 C C . SER A 1 317 ? -2.678 -36.188 2.895 1 97.94 317 SER A C 1
ATOM 2365 O O . SER A 1 317 ? -3.781 -36.656 3.197 1 97.94 317 SER A O 1
ATOM 2367 N N . GLN A 1 318 ? -2.604 -35.125 2.129 1 97.62 318 GLN A N 1
ATOM 2368 C CA . GLN A 1 318 ? -3.762 -34.438 1.586 1 97.62 318 GLN A CA 1
ATOM 2369 C C . GLN A 1 318 ? -4.578 -35.344 0.676 1 97.62 318 GLN A C 1
ATOM 2371 O O . GLN A 1 318 ? -5.809 -35.344 0.75 1 97.62 318 GLN A O 1
ATOM 2376 N N . VAL A 1 319 ? -3.9 -36.062 -0.153 1 98.19 319 VAL A N 1
ATOM 2377 C CA . VAL A 1 319 ? -4.57 -36.969 -1.089 1 98.19 319 VAL A CA 1
ATOM 2378 C C . VAL A 1 319 ? -5.262 -38.094 -0.322 1 98.19 319 VAL A C 1
ATOM 2380 O O . VAL A 1 319 ? -6.438 -38.375 -0.562 1 98.19 319 VAL A O 1
ATOM 2383 N N . GLU A 1 320 ? -4.531 -38.656 0.645 1 98.12 320 GLU A N 1
ATOM 2384 C CA . GLU A 1 320 ? -5.09 -39.781 1.429 1 98.12 320 GLU A CA 1
ATOM 2385 C C . GLU A 1 320 ? -6.316 -39.312 2.217 1 98.12 320 GLU A C 1
ATOM 2387 O O . GLU A 1 320 ? -7.336 -40 2.238 1 98.12 320 GLU A O 1
ATOM 2392 N N . ARG A 1 321 ? -6.227 -38.188 2.842 1 98.38 321 ARG A N 1
ATOM 2393 C CA . ARG A 1 321 ? -7.344 -37.656 3.611 1 98.38 321 ARG A CA 1
ATOM 2394 C C . ARG A 1 321 ? -8.531 -37.344 2.707 1 98.38 321 ARG A C 1
ATOM 2396 O O . ARG A 1 321 ? -9.688 -37.562 3.102 1 98.38 321 ARG A O 1
ATOM 2403 N N . SER A 1 322 ? -8.289 -36.875 1.516 1 98.62 322 SER A N 1
ATOM 2404 C CA . SER A 1 322 ? -9.367 -36.562 0.58 1 98.62 322 SER A CA 1
ATOM 2405 C C . SER A 1 322 ? -10.039 -37.812 0.052 1 98.62 322 SER A C 1
ATOM 2407 O O . SER A 1 322 ? -11.266 -37.875 -0.054 1 98.62 322 SER A O 1
ATOM 2409 N N . VAL A 1 323 ? -9.266 -38.812 -0.263 1 98.31 323 VAL A N 1
ATOM 2410 C CA . VAL A 1 323 ? -9.805 -40.094 -0.731 1 98.31 323 VAL A CA 1
ATOM 2411 C C . VAL A 1 323 ? -10.633 -40.75 0.376 1 98.31 323 VAL A C 1
ATOM 2413 O O . VAL A 1 323 ? -11.727 -41.25 0.123 1 98.31 323 VAL A O 1
ATOM 2416 N N . SER A 1 324 ? -10.102 -40.688 1.567 1 98.25 324 SER A N 1
ATOM 2417 C CA . SER A 1 324 ? -10.828 -41.219 2.715 1 98.25 324 SER A CA 1
ATOM 2418 C C . SER A 1 324 ? -12.156 -40.469 2.916 1 98.25 324 SER A C 1
ATOM 2420 O O . SER A 1 324 ? -13.125 -41.062 3.408 1 98.25 324 SER A O 1
ATOM 2422 N N . ALA A 1 325 ? -12.18 -39.312 2.51 1 98.25 325 ALA A N 1
ATOM 2423 C CA . ALA A 1 325 ? -13.383 -38.469 2.676 1 98.25 325 ALA A CA 1
ATOM 2424 C C . ALA A 1 325 ? -14.328 -38.656 1.494 1 98.25 325 ALA A C 1
ATOM 2426 O O . ALA A 1 325 ? -15.406 -38.031 1.457 1 98.25 325 ALA A O 1
ATOM 2427 N N . GLY A 1 326 ? -13.961 -39.375 0.46 1 98.19 326 GLY A N 1
ATOM 2428 C CA . GLY A 1 326 ? -14.914 -39.719 -0.58 1 98.19 326 GLY A CA 1
ATOM 2429 C C . GLY A 1 326 ? -14.453 -39.344 -1.971 1 98.19 326 GLY A C 1
ATOM 2430 O O . GLY A 1 326 ? -15.117 -39.625 -2.961 1 98.19 326 GLY A O 1
ATOM 2431 N N . ALA A 1 327 ? -13.328 -38.688 -2.127 1 98.56 327 ALA A N 1
ATOM 2432 C CA . ALA A 1 327 ? -12.797 -38.344 -3.447 1 98.56 327 ALA A CA 1
ATOM 2433 C C . ALA A 1 327 ? -12.367 -39.625 -4.195 1 98.56 327 ALA A C 1
ATOM 2435 O O . ALA A 1 327 ? -11.922 -40.594 -3.584 1 98.56 327 ALA A O 1
ATOM 2436 N N . ARG A 1 328 ? -12.508 -39.562 -5.461 1 98.44 328 ARG A N 1
ATOM 2437 C CA . ARG A 1 328 ? -12.086 -40.688 -6.301 1 98.44 328 ARG A CA 1
ATOM 2438 C C . ARG A 1 328 ? -10.75 -40.375 -6.98 1 98.44 328 ARG A C 1
ATOM 2440 O O . ARG A 1 328 ? -10.633 -39.406 -7.727 1 98.44 328 ARG A O 1
ATOM 2447 N N . LEU A 1 329 ? -9.773 -41.156 -6.707 1 98.44 329 LEU A N 1
ATOM 2448 C CA . LEU A 1 329 ? -8.492 -41.062 -7.391 1 98.44 329 LEU A CA 1
ATOM 2449 C C . LEU A 1 329 ? -8.602 -41.562 -8.828 1 98.44 329 LEU A C 1
ATOM 2451 O O . LEU A 1 329 ? -8.812 -42.75 -9.055 1 98.44 329 LEU A O 1
ATOM 2455 N N . VAL A 1 330 ? -8.453 -40.75 -9.805 1 98.38 330 VAL A N 1
ATOM 2456 C CA . VAL A 1 330 ? -8.633 -41.094 -11.211 1 98.38 330 VAL A CA 1
ATOM 2457 C C . VAL A 1 330 ? -7.312 -41.594 -11.797 1 98.38 330 VAL A C 1
ATOM 2459 O O . VAL A 1 330 ? -7.297 -42.531 -12.594 1 98.38 330 VAL A O 1
ATOM 2462 N N . THR A 1 331 ? -6.242 -40.938 -11.445 1 97.56 331 THR A N 1
ATOM 2463 C CA . THR A 1 331 ? -4.918 -41.344 -11.891 1 97.56 331 THR A CA 1
ATOM 2464 C C . THR A 1 331 ? -3.842 -40.844 -10.938 1 97.56 331 THR A C 1
ATOM 2466 O O . THR A 1 331 ? -4.086 -39.906 -10.156 1 97.56 331 THR A O 1
ATOM 2469 N N . GLY A 1 332 ? -2.684 -41.5 -10.844 1 97.44 332 GLY A N 1
ATOM 2470 C CA . GLY A 1 332 ? -1.496 -41.062 -10.141 1 97.44 332 GLY A CA 1
ATOM 2471 C C . GLY A 1 332 ? -1.616 -41.156 -8.633 1 97.44 332 GLY A C 1
ATOM 2472 O O . GLY A 1 332 ? -2.111 -42.156 -8.109 1 97.44 332 GLY A O 1
ATOM 2473 N N . GLY A 1 333 ? -1.035 -40.219 -7.875 1 95.06 333 GLY A N 1
ATOM 2474 C CA . GLY A 1 333 ? -1.133 -40.125 -6.426 1 95.06 333 GLY A CA 1
ATOM 2475 C C . GLY A 1 333 ? -0.179 -41.062 -5.703 1 95.06 333 GLY A C 1
ATOM 2476 O O . GLY A 1 333 ? -0.448 -41.469 -4.578 1 95.06 333 GLY A O 1
ATOM 2477 N N . ILE A 1 334 ? 0.944 -41.312 -6.359 1 93.19 334 ILE A N 1
ATOM 2478 C CA . ILE A 1 334 ? 1.871 -42.281 -5.77 1 93.19 334 ILE A CA 1
ATOM 2479 C C . ILE A 1 334 ? 3.248 -41.625 -5.617 1 93.19 334 ILE A C 1
ATOM 2481 O O . ILE A 1 334 ? 3.707 -40.906 -6.508 1 93.19 334 ILE A O 1
ATOM 2485 N N . SER A 1 335 ? 3.809 -41.875 -4.422 1 94.69 335 SER A N 1
ATOM 2486 C CA . SER A 1 335 ? 5.223 -41.562 -4.25 1 94.69 335 SER A CA 1
ATOM 2487 C C . SER A 1 335 ? 6.109 -42.562 -4.961 1 94.69 335 SER A C 1
ATOM 2489 O O . SER A 1 335 ? 5.969 -43.781 -4.754 1 94.69 335 SER A O 1
ATOM 2491 N N . LEU A 1 336 ? 6.934 -42 -5.762 1 93.31 336 LEU A N 1
ATOM 2492 C CA . LEU A 1 336 ? 7.824 -42.938 -6.445 1 93.31 336 LEU A CA 1
ATOM 2493 C C . LEU A 1 336 ? 8.891 -43.469 -5.492 1 93.31 336 LEU A C 1
ATOM 2495 O O . LEU A 1 336 ? 9.383 -42.719 -4.637 1 93.31 336 LEU A O 1
ATOM 2499 N N . GLN A 1 337 ? 9.234 -44.688 -5.684 1 90.62 337 GLN A N 1
ATOM 2500 C CA . GLN A 1 337 ? 10.25 -45.312 -4.844 1 90.62 337 GLN A CA 1
ATOM 2501 C C . GLN A 1 337 ? 11.656 -44.906 -5.262 1 90.62 337 GLN A C 1
ATOM 2503 O O . GLN A 1 337 ? 11.883 -44.531 -6.418 1 90.62 337 GLN A O 1
ATOM 2508 N N . GLY A 1 338 ? 12.57 -44.969 -4.301 1 91.31 338 GLY A N 1
ATOM 2509 C CA . GLY A 1 338 ? 13.961 -44.625 -4.582 1 91.31 338 GLY A CA 1
ATOM 2510 C C . GLY A 1 338 ? 14.344 -43.25 -4.094 1 91.31 338 GLY A C 1
ATOM 2511 O O . GLY A 1 338 ? 13.672 -42.688 -3.225 1 91.31 338 GLY A O 1
ATOM 2512 N N . ARG A 1 339 ? 15.5 -42.812 -4.613 1 95.25 339 ARG A N 1
ATOM 2513 C CA . ARG A 1 339 ? 16 -41.5 -4.223 1 95.25 339 ARG A CA 1
ATOM 2514 C C . ARG A 1 339 ? 15.25 -40.375 -4.945 1 95.25 339 ARG A C 1
ATOM 2516 O O . ARG A 1 339 ? 14.875 -40.531 -6.109 1 95.25 339 ARG A O 1
ATOM 2523 N N . GLY A 1 340 ? 15.117 -39.312 -4.188 1 97.56 340 GLY A N 1
ATOM 2524 C CA . GLY A 1 340 ? 14.461 -38.156 -4.75 1 97.56 340 GLY A CA 1
ATOM 2525 C C . GLY A 1 340 ? 13.023 -38 -4.293 1 97.56 340 GLY A C 1
ATOM 2526 O O . GLY A 1 340 ? 12.359 -39 -3.965 1 97.56 340 GLY A O 1
ATOM 2527 N N . TYR A 1 341 ? 12.547 -36.844 -4.285 1 98.31 341 TYR A N 1
ATOM 2528 C CA . TYR A 1 341 ? 11.211 -36.531 -3.779 1 98.31 341 TYR A CA 1
ATOM 2529 C C . TYR A 1 341 ? 10.188 -36.5 -4.906 1 98.31 341 TYR A C 1
ATOM 2531 O O . TYR A 1 341 ? 9.445 -35.531 -5.059 1 98.31 341 TYR A O 1
ATOM 2539 N N . PHE A 1 342 ? 10.164 -37.594 -5.684 1 98.31 342 PHE A N 1
ATOM 2540 C CA . PHE A 1 342 ? 9.305 -37.688 -6.855 1 98.31 342 PHE A CA 1
ATOM 2541 C C . PHE A 1 342 ? 7.891 -38.094 -6.453 1 98.31 342 PHE A C 1
ATOM 2543 O O . PHE A 1 342 ? 7.707 -38.906 -5.539 1 98.31 342 PHE A O 1
ATOM 2550 N N . TYR A 1 343 ? 6.941 -37.5 -7.078 1 98.06 343 TYR A N 1
ATOM 2551 C CA . TYR A 1 343 ? 5.52 -37.781 -6.871 1 98.06 343 TYR A CA 1
ATOM 2552 C C . TYR A 1 343 ? 4.773 -37.812 -8.195 1 98.06 343 TYR A C 1
ATOM 2554 O O . TYR A 1 343 ? 4.93 -36.938 -9.039 1 98.06 343 TYR A O 1
ATOM 2562 N N . GLN A 1 344 ? 4.031 -38.906 -8.461 1 97.81 344 GLN A N 1
ATOM 2563 C CA . GLN A 1 344 ? 3.232 -39 -9.68 1 97.81 344 GLN A CA 1
ATOM 2564 C C . GLN A 1 344 ? 2.039 -38.031 -9.633 1 97.81 344 GLN A C 1
ATOM 2566 O O . GLN A 1 344 ? 1.226 -38.094 -8.703 1 97.81 344 GLN A O 1
ATOM 2571 N N . PRO A 1 345 ? 1.923 -37.188 -10.648 1 98.56 345 PRO A N 1
ATOM 2572 C CA . PRO A 1 345 ? 0.788 -36.25 -10.656 1 98.56 345 PRO A CA 1
ATOM 2573 C C . PRO A 1 345 ? -0.554 -36.969 -10.492 1 98.56 345 PRO A C 1
ATOM 2575 O O . PRO A 1 345 ? -0.774 -38.031 -11.078 1 98.56 345 PRO A O 1
ATOM 2578 N N . ALA A 1 346 ? -1.42 -36.312 -9.703 1 98.5 346 ALA A N 1
ATOM 2579 C CA . ALA A 1 346 ? -2.682 -36.969 -9.352 1 98.5 346 ALA A CA 1
ATOM 2580 C C . ALA A 1 346 ? -3.873 -36.125 -9.805 1 98.5 346 ALA A C 1
ATOM 2582 O O . ALA A 1 346 ? -3.803 -34.906 -9.828 1 98.5 346 ALA A O 1
ATOM 2583 N N . VAL A 1 347 ? -4.902 -36.812 -10.18 1 98.75 347 VAL A N 1
ATOM 2584 C CA . VAL A 1 347 ? -6.203 -36.219 -10.445 1 98.75 347 VAL A CA 1
ATOM 2585 C C . VAL A 1 347 ? -7.266 -36.844 -9.562 1 98.75 347 VAL A C 1
ATOM 2587 O O . VAL A 1 347 ? -7.457 -38.062 -9.594 1 98.75 347 VAL A O 1
ATOM 2590 N N . LEU A 1 348 ? -7.84 -36.062 -8.711 1 98.75 348 LEU A N 1
ATOM 2591 C CA . LEU A 1 348 ? -8.945 -36.5 -7.875 1 98.75 348 LEU A CA 1
ATOM 2592 C C . LEU A 1 348 ? -10.273 -35.969 -8.383 1 98.75 348 LEU A C 1
ATOM 2594 O O . LEU A 1 348 ? -10.391 -34.75 -8.625 1 98.75 348 LEU A O 1
ATOM 2598 N N . ASP A 1 349 ? -11.203 -36.781 -8.602 1 98.38 349 ASP A N 1
ATOM 2599 C CA . ASP A 1 349 ? -12.562 -36.438 -8.984 1 98.38 349 ASP A CA 1
ATOM 2600 C C . ASP A 1 349 ? -13.523 -36.562 -7.805 1 98.38 349 ASP A C 1
ATOM 2602 O O . ASP A 1 349 ? -13.133 -37.062 -6.738 1 98.38 349 ASP A O 1
ATOM 2606 N N . GLU A 1 350 ? -14.766 -35.969 -7.93 1 98.12 350 GLU A N 1
ATOM 2607 C CA . GLU A 1 350 ? -15.797 -36 -6.895 1 98.12 350 GLU A CA 1
ATOM 2608 C C . GLU A 1 350 ? -15.312 -35.344 -5.609 1 98.12 350 GLU A C 1
ATOM 2610 O O . GLU A 1 350 ? -15.516 -35.875 -4.516 1 98.12 350 GLU A O 1
ATOM 2615 N N . VAL A 1 351 ? -14.594 -34.281 -5.805 1 98.19 351 VAL A N 1
ATOM 2616 C CA . VAL A 1 351 ? -14.086 -33.531 -4.672 1 98.19 351 VAL A CA 1
ATOM 2617 C C . VAL A 1 351 ? -15.125 -32.5 -4.219 1 98.19 351 VAL A C 1
ATOM 2619 O O . VAL A 1 351 ? -15.773 -31.875 -5.047 1 98.19 351 VAL A O 1
ATOM 2622 N N . ASN A 1 352 ? -15.312 -32.344 -2.984 1 94.94 352 ASN A N 1
ATOM 2623 C CA . ASN A 1 352 ? -16.156 -31.297 -2.443 1 94.94 352 ASN A CA 1
ATOM 2624 C C . ASN A 1 352 ? -15.336 -30.297 -1.63 1 94.94 352 ASN A C 1
ATOM 2626 O O . ASN A 1 352 ? -14.164 -30.531 -1.332 1 94.94 352 ASN A O 1
ATOM 2630 N N . PRO A 1 353 ? -15.875 -29.156 -1.28 1 92 353 PRO A N 1
ATOM 2631 C CA . PRO A 1 353 ? -15.133 -28.031 -0.7 1 92 353 PRO A CA 1
ATOM 2632 C C . PRO A 1 353 ? -14.531 -28.375 0.667 1 92 353 PRO A C 1
ATOM 2634 O O . PRO A 1 353 ? -13.594 -27.703 1.114 1 92 353 PRO A O 1
ATOM 2637 N N . GLU A 1 354 ? -14.969 -29.344 1.33 1 93.38 354 GLU A N 1
ATOM 2638 C CA . GLU A 1 354 ? -14.523 -29.641 2.688 1 93.38 354 GLU A CA 1
ATOM 2639 C C . GLU A 1 354 ? -13.297 -30.547 2.676 1 93.38 354 GLU A C 1
ATOM 2641 O O . GLU A 1 354 ? -12.609 -30.688 3.689 1 93.38 354 GLU A O 1
ATOM 2646 N N . MET A 1 355 ? -13.102 -31.25 1.571 1 96.81 355 MET A N 1
ATOM 2647 C CA . MET A 1 355 ? -11.992 -32.188 1.464 1 96.81 355 MET A CA 1
ATOM 2648 C C . MET A 1 355 ? -10.656 -31.453 1.458 1 96.81 355 MET A C 1
ATOM 2650 O O . MET A 1 355 ? -10.555 -30.344 0.937 1 96.81 355 MET A O 1
ATOM 2654 N N . ALA A 1 356 ? -9.578 -32 1.952 1 96.81 356 ALA A N 1
ATOM 2655 C CA . ALA A 1 356 ? -8.266 -31.406 2.186 1 96.81 356 ALA A CA 1
ATOM 2656 C C . ALA A 1 356 ? -7.703 -30.812 0.902 1 96.81 356 ALA A C 1
ATOM 2658 O O . ALA A 1 356 ? -7.191 -29.688 0.907 1 96.81 356 ALA A O 1
ATOM 2659 N N . VAL A 1 357 ? -7.895 -31.484 -0.229 1 96.5 357 VAL A N 1
ATOM 2660 C CA . VAL A 1 357 ? -7.281 -31.062 -1.486 1 96.5 357 VAL A CA 1
ATOM 2661 C C . VAL A 1 357 ? -7.996 -29.828 -2.027 1 96.5 357 VAL A C 1
ATOM 2663 O O . VAL A 1 357 ? -7.48 -29.141 -2.914 1 96.5 357 VAL A O 1
ATOM 2666 N N . SER A 1 358 ? -9.172 -29.531 -1.535 1 94.88 358 SER A N 1
ATOM 2667 C CA . SER A 1 358 ? -9.922 -28.344 -1.934 1 94.88 358 SER A CA 1
ATOM 2668 C C . SER A 1 358 ? -9.797 -27.234 -0.892 1 94.88 358 SER A C 1
ATOM 2670 O O . SER A 1 358 ? -9.688 -26.062 -1.239 1 94.88 358 SER A O 1
ATOM 2672 N N . ALA A 1 359 ? -9.711 -27.547 0.369 1 92.12 359 ALA A N 1
ATOM 2673 C CA . ALA A 1 359 ? -9.773 -26.594 1.472 1 92.12 359 ALA A CA 1
ATOM 2674 C C . ALA A 1 359 ? -8.391 -26.031 1.799 1 92.12 359 ALA A C 1
ATOM 2676 O O . ALA A 1 359 ? -8.258 -24.906 2.26 1 92.12 359 ALA A O 1
ATOM 2677 N N . GLU A 1 360 ? -7.363 -26.781 1.562 1 92.12 360 GLU A N 1
ATOM 2678 C CA . GLU A 1 360 ? -5.984 -26.391 1.857 1 92.12 360 GLU A CA 1
ATOM 2679 C C . GLU A 1 360 ? -5.223 -26.047 0.583 1 92.12 360 GLU A C 1
ATOM 2681 O O . GLU A 1 360 ? -5.605 -26.469 -0.51 1 92.12 360 GLU A O 1
ATOM 2686 N N . GLU A 1 361 ? -4.195 -25.266 0.718 1 91.06 361 GLU A N 1
ATOM 2687 C CA . GLU A 1 361 ? -3.322 -25.047 -0.431 1 91.06 361 GLU A CA 1
ATOM 2688 C C . GLU A 1 361 ? -2.555 -26.328 -0.781 1 91.06 361 GLU A C 1
ATOM 2690 O O . GLU A 1 361 ? -1.865 -26.891 0.068 1 91.06 361 GLU A O 1
ATOM 2695 N N . THR A 1 362 ? -2.76 -26.797 -1.953 1 95.12 362 THR A N 1
ATOM 2696 C CA . THR A 1 362 ? -2.016 -27.938 -2.469 1 95.12 362 THR A CA 1
ATOM 2697 C C . THR A 1 362 ? -0.807 -27.484 -3.279 1 95.12 362 THR A C 1
ATOM 2699 O O . THR A 1 362 ? -0.947 -27.062 -4.434 1 95.12 362 THR A O 1
ATOM 2702 N N . PHE A 1 363 ? 0.352 -27.578 -2.746 1 96.31 363 PHE A N 1
ATOM 2703 C CA . PHE A 1 363 ? 1.562 -27.094 -3.4 1 96.31 363 PHE A CA 1
ATOM 2704 C C . PHE A 1 363 ? 2.342 -28.25 -4.023 1 96.31 363 PHE A C 1
ATOM 2706 O O . PHE A 1 363 ? 3.477 -28.516 -3.629 1 96.31 363 PHE A O 1
ATOM 2713 N N . GLY A 1 364 ? 1.851 -28.875 -4.984 1 97.75 364 GLY A N 1
ATOM 2714 C CA . GLY A 1 364 ? 2.311 -30.016 -5.75 1 97.75 364 GLY A CA 1
ATOM 2715 C C . GLY A 1 364 ? 1.354 -30.422 -6.852 1 97.75 364 GLY A C 1
ATOM 2716 O O . GLY A 1 364 ? 0.329 -29.766 -7.062 1 97.75 364 GLY A O 1
ATOM 2717 N N . PRO A 1 365 ? 1.661 -31.453 -7.555 1 98.19 365 PRO A N 1
ATOM 2718 C CA . PRO A 1 365 ? 0.908 -31.781 -8.773 1 98.19 365 PRO A CA 1
ATOM 2719 C C . PRO A 1 365 ? -0.322 -32.656 -8.492 1 98.19 365 PRO A C 1
ATOM 2721 O O . PRO A 1 365 ? -0.433 -33.75 -9.008 1 98.19 365 PRO A O 1
ATOM 2724 N N . VAL A 1 366 ? -1.249 -32.094 -7.715 1 98.62 366 VAL A N 1
ATOM 2725 C CA . VAL A 1 366 ? -2.516 -32.75 -7.398 1 98.62 366 VAL A CA 1
ATOM 2726 C C . VAL A 1 366 ? -3.678 -31.859 -7.832 1 98.62 366 VAL A C 1
ATOM 2728 O O . VAL A 1 366 ? -3.768 -30.703 -7.418 1 98.62 366 VAL A O 1
ATOM 2731 N N . ALA A 1 367 ? -4.523 -32.406 -8.68 1 98.56 367 ALA A N 1
ATOM 2732 C CA . ALA A 1 367 ? -5.68 -31.656 -9.195 1 98.56 367 ALA A CA 1
ATOM 2733 C C . ALA A 1 367 ? -6.969 -32.156 -8.539 1 98.56 367 ALA A C 1
ATOM 2735 O O . ALA A 1 367 ? -7.188 -33.344 -8.391 1 98.56 367 ALA A O 1
ATOM 2736 N N . ALA A 1 368 ? -7.777 -31.219 -8.133 1 98.62 368 ALA A N 1
ATOM 2737 C CA . ALA A 1 368 ? -9.086 -31.516 -7.551 1 98.62 368 AL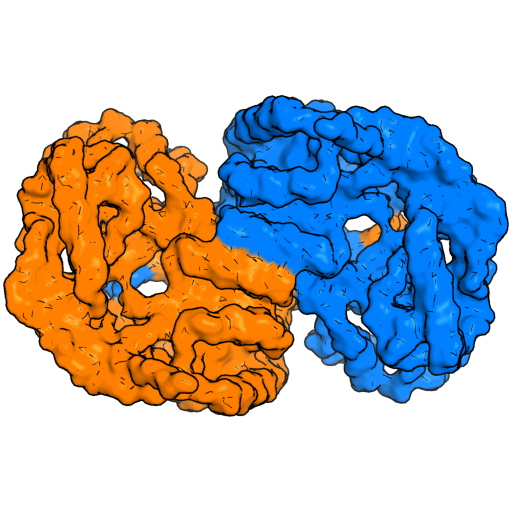A A CA 1
ATOM 2738 C C . ALA A 1 368 ? -10.211 -31.125 -8.5 1 98.62 368 ALA A C 1
ATOM 2740 O O . ALA A 1 368 ? -10.391 -29.938 -8.805 1 98.62 368 ALA A O 1
ATOM 2741 N N . ILE A 1 369 ? -10.969 -32.062 -8.953 1 98.81 369 ILE A N 1
ATOM 2742 C CA . ILE A 1 369 ? -12.086 -31.781 -9.844 1 98.81 369 ILE A CA 1
ATOM 2743 C C . ILE A 1 369 ? -13.375 -31.656 -9.039 1 98.81 369 ILE A C 1
ATOM 2745 O O . ILE A 1 369 ? -13.727 -32.562 -8.281 1 98.81 369 ILE A O 1
ATOM 2749 N N . ILE A 1 370 ? -13.977 -30.562 -9.156 1 98.5 370 ILE A N 1
ATOM 2750 C CA . ILE A 1 370 ? -15.242 -30.234 -8.5 1 98.5 370 ILE A CA 1
ATOM 2751 C C . ILE A 1 370 ? -16.328 -30.016 -9.555 1 98.5 370 ILE A C 1
ATOM 2753 O O . ILE A 1 370 ? -16.125 -29.266 -10.508 1 98.5 370 ILE A O 1
ATOM 2757 N N . SER A 1 371 ? -17.406 -30.688 -9.422 1 97.81 371 SER A N 1
ATOM 2758 C CA . SER A 1 371 ? -18.516 -30.562 -10.359 1 97.81 371 SER A CA 1
ATOM 2759 C C . SER A 1 371 ? -19.531 -29.531 -9.883 1 97.81 371 SER A C 1
ATOM 2761 O O . SER A 1 371 ? -19.844 -29.469 -8.688 1 97.81 371 SER A O 1
ATOM 2763 N N . VAL A 1 372 ? -20.047 -28.734 -10.805 1 98.5 372 VAL A N 1
ATOM 2764 C CA . VAL A 1 372 ? -21.062 -27.734 -10.5 1 98.5 372 VAL A CA 1
ATOM 2765 C C . VAL A 1 372 ? -22.156 -27.797 -11.555 1 98.5 372 VAL A C 1
ATOM 2767 O O . VAL A 1 372 ? -21.922 -28.172 -12.703 1 98.5 372 VAL A O 1
ATOM 2770 N N . PRO A 1 373 ? -23.391 -27.328 -11.242 1 98.38 373 PRO A N 1
ATOM 2771 C CA . PRO A 1 373 ? -24.5 -27.453 -12.188 1 98.38 373 PRO A CA 1
ATOM 2772 C C . PRO A 1 373 ? -24.516 -26.328 -13.227 1 98.38 373 PRO A C 1
ATOM 2774 O O . PRO A 1 373 ? -25.109 -26.5 -14.297 1 98.38 373 PRO A O 1
ATOM 2777 N N . ASP A 1 374 ? -23.969 -25.141 -12.891 1 98.12 374 ASP A N 1
ATOM 2778 C CA . ASP A 1 374 ? -24.078 -23.984 -13.789 1 98.12 374 ASP A CA 1
ATOM 2779 C C . ASP A 1 374 ? -23 -22.953 -13.469 1 98.12 374 ASP A C 1
ATOM 2781 O O . ASP A 1 374 ? -22.203 -23.141 -12.562 1 98.12 374 ASP A O 1
ATOM 2785 N N . ALA A 1 375 ? -23 -21.891 -14.242 1 98.31 375 ALA A N 1
ATOM 2786 C CA . ALA A 1 375 ? -21.969 -20.844 -14.148 1 98.31 375 ALA A CA 1
ATOM 2787 C C . ALA A 1 375 ? -22.047 -20.141 -12.805 1 98.31 375 ALA A C 1
ATOM 2789 O O . ALA A 1 375 ? -21.016 -19.781 -12.219 1 98.31 375 ALA A O 1
ATOM 2790 N N . SER A 1 376 ? -23.203 -19.844 -12.328 1 98.12 376 SER A N 1
ATOM 2791 C CA . SER A 1 376 ? -23.359 -19.172 -11.039 1 98.12 376 SER A CA 1
ATOM 2792 C C . SER A 1 376 ? -22.766 -19.984 -9.906 1 98.12 376 SER A C 1
ATOM 2794 O O . SER A 1 376 ? -22.078 -19.453 -9.031 1 98.12 376 SER A O 1
ATOM 2796 N N . SER A 1 377 ? -23.016 -21.266 -9.922 1 98.31 377 SER A N 1
ATOM 2797 C CA . SER A 1 377 ? -22.438 -22.156 -8.922 1 98.31 377 SER A CA 1
ATOM 2798 C C . SER A 1 377 ? -20.922 -22.25 -9.078 1 98.31 377 SER A C 1
ATOM 2800 O O . SER A 1 377 ? -20.203 -22.438 -8.094 1 98.31 377 SER A O 1
ATOM 2802 N N . ALA A 1 378 ? -20.438 -22.188 -10.305 1 98.62 378 ALA A N 1
ATOM 2803 C CA . ALA A 1 378 ? -19 -22.203 -10.555 1 98.62 378 ALA A CA 1
ATOM 2804 C C . ALA A 1 378 ? -18.312 -21.016 -9.883 1 98.62 378 ALA A C 1
ATOM 2806 O O . ALA A 1 378 ? -17.281 -21.172 -9.234 1 98.62 378 ALA A O 1
ATOM 2807 N N . VAL A 1 379 ? -18.906 -19.859 -10.023 1 98.44 379 VAL A N 1
ATOM 2808 C CA . VAL A 1 379 ? -18.375 -18.641 -9.414 1 98.44 379 VAL A CA 1
ATOM 2809 C C . VAL A 1 379 ? -18.406 -18.766 -7.891 1 98.44 379 VAL A C 1
ATOM 2811 O O . VAL A 1 379 ? -17.438 -18.406 -7.215 1 98.44 379 VAL A O 1
ATOM 2814 N N . ALA A 1 380 ? -19.5 -19.25 -7.375 1 97.69 380 ALA A N 1
ATOM 2815 C CA . ALA A 1 380 ? -19.625 -19.438 -5.934 1 97.69 380 ALA A CA 1
ATOM 2816 C C . ALA A 1 380 ? -18.547 -20.391 -5.418 1 97.69 380 ALA A C 1
ATOM 2818 O O . ALA A 1 380 ? -17.922 -20.125 -4.383 1 97.69 380 ALA A O 1
ATOM 2819 N N . ALA A 1 381 ? -18.328 -21.484 -6.117 1 97.81 381 ALA A N 1
ATOM 2820 C CA . ALA A 1 381 ? -17.297 -22.453 -5.738 1 97.81 381 ALA A CA 1
ATOM 2821 C C . ALA A 1 381 ? -15.906 -21.828 -5.836 1 97.81 381 ALA A C 1
ATOM 2823 O O . ALA A 1 381 ? -15.047 -22.078 -4.988 1 97.81 381 ALA A O 1
ATOM 2824 N N . ALA A 1 382 ? -15.688 -21.062 -6.875 1 98.12 382 ALA A N 1
ATOM 2825 C CA . ALA A 1 382 ? -14.398 -20.391 -7.074 1 98.12 382 ALA A CA 1
ATOM 2826 C C . ALA A 1 382 ? -14.086 -19.453 -5.91 1 98.12 382 ALA A C 1
ATOM 2828 O O . ALA A 1 382 ? -12.93 -19.344 -5.492 1 98.12 382 ALA A O 1
ATOM 2829 N N . ASN A 1 383 ? -15.086 -18.844 -5.379 1 96.62 383 ASN A N 1
ATOM 2830 C CA . ASN A 1 383 ? -14.914 -17.844 -4.328 1 96.62 383 ASN A CA 1
ATOM 2831 C C . ASN A 1 383 ? -14.898 -18.484 -2.945 1 96.62 383 ASN A C 1
ATOM 2833 O O . ASN A 1 383 ? -14.555 -17.828 -1.957 1 96.62 383 ASN A O 1
ATOM 2837 N N . ALA A 1 384 ? -15.258 -19.766 -2.859 1 94.94 384 ALA A N 1
ATOM 2838 C CA . ALA A 1 384 ? -15.359 -20.453 -1.575 1 94.94 384 ALA A CA 1
ATOM 2839 C C . ALA A 1 384 ? -13.977 -20.891 -1.082 1 94.94 384 ALA A C 1
ATOM 2841 O O . ALA A 1 384 ? -13.734 -22.078 -0.883 1 94.94 384 ALA A O 1
ATOM 2842 N N . THR A 1 385 ? -13.141 -19.953 -0.898 1 94.69 385 THR A N 1
ATOM 2843 C CA . THR A 1 385 ? -11.781 -20.109 -0.4 1 94.69 385 THR A CA 1
ATOM 2844 C C . THR A 1 385 ? -11.289 -18.828 0.26 1 94.69 385 THR A C 1
ATOM 2846 O O . THR A 1 385 ? -11.82 -17.75 -0.002 1 94.69 385 THR A O 1
ATOM 2849 N N . GLU A 1 386 ? -10.367 -18.922 1.146 1 94.5 386 GLU A N 1
ATOM 2850 C CA . GLU A 1 386 ? -9.789 -17.734 1.779 1 94.5 386 GLU A CA 1
ATOM 2851 C C . GLU A 1 386 ? -8.773 -17.047 0.862 1 94.5 386 GLU A C 1
ATOM 2853 O O . GLU A 1 386 ? -8.344 -15.93 1.13 1 94.5 386 GLU A O 1
ATOM 2858 N N . PHE A 1 387 ? -8.406 -17.688 -0.251 1 96.12 387 PHE A N 1
ATOM 2859 C CA . PHE A 1 387 ? -7.375 -17.188 -1.154 1 96.12 387 PHE A CA 1
ATOM 2860 C C . PHE A 1 387 ? -8 -16.391 -2.299 1 96.12 387 PHE A C 1
ATOM 2862 O O . PHE A 1 387 ? -9.211 -16.469 -2.531 1 96.12 387 PHE A O 1
ATOM 2869 N N . GLY A 1 388 ? -7.25 -15.531 -2.982 1 97.31 388 GLY A N 1
ATOM 2870 C CA . GLY A 1 388 ? -7.691 -14.742 -4.121 1 97.31 388 GLY A CA 1
ATOM 2871 C C . GLY A 1 388 ? -6.551 -14.305 -5.023 1 97.31 388 GLY A C 1
ATOM 2872 O O . GLY A 1 388 ? -6.426 -13.117 -5.348 1 97.31 388 GLY A O 1
ATOM 2873 N N . LEU A 1 389 ? -5.754 -15.234 -5.539 1 97.5 389 LEU A N 1
ATOM 2874 C CA . LEU A 1 389 ? -4.594 -14.898 -6.352 1 97.5 389 LEU A CA 1
ATOM 2875 C C . LEU A 1 389 ? -4.961 -14.859 -7.832 1 97.5 389 LEU A C 1
ATOM 2877 O O . LEU A 1 389 ? -5.012 -13.781 -8.438 1 97.5 389 LEU A O 1
ATOM 2881 N N . GLY A 1 390 ? -5.258 -15.992 -8.398 1 97.94 390 GLY A N 1
ATOM 2882 C CA . GLY A 1 390 ? -5.633 -16.062 -9.797 1 97.94 390 GLY A CA 1
ATOM 2883 C C . GLY A 1 390 ? -6.82 -16.953 -10.062 1 97.94 390 GLY A C 1
ATOM 2884 O O . GLY A 1 390 ? -7.18 -17.781 -9.211 1 97.94 390 GLY A O 1
ATOM 2885 N N . ALA A 1 391 ? -7.453 -16.781 -11.227 1 98.75 391 ALA A N 1
ATOM 2886 C CA . ALA A 1 391 ? -8.547 -17.625 -11.703 1 98.75 391 ALA A CA 1
ATOM 2887 C C . ALA A 1 391 ? -8.516 -17.766 -13.219 1 98.75 391 ALA A C 1
ATOM 2889 O O . ALA A 1 391 ? -8.195 -16.812 -13.93 1 98.75 391 ALA A O 1
ATOM 2890 N N . SER A 1 392 ? -8.789 -18.922 -13.688 1 98.62 392 SER A N 1
ATOM 2891 C CA . SER A 1 392 ? -8.961 -19.188 -15.109 1 98.62 392 SER A CA 1
ATOM 2892 C C . SER A 1 392 ? -10.406 -19.562 -15.43 1 98.62 392 SER A C 1
ATOM 2894 O O . SER A 1 392 ? -11.008 -20.375 -14.727 1 98.62 392 SER A O 1
ATOM 2896 N N . LEU A 1 393 ? -10.969 -18.906 -16.422 1 98.88 393 LEU A N 1
ATOM 2897 C CA . LEU A 1 393 ? -12.336 -19.141 -16.844 1 98.88 393 LEU A CA 1
ATOM 2898 C C . LEU A 1 393 ? -12.391 -19.562 -18.312 1 98.88 393 LEU A C 1
ATOM 2900 O O . LEU A 1 393 ? -11.922 -18.828 -19.188 1 98.88 393 LEU A O 1
ATOM 2904 N N . TRP A 1 394 ? -12.945 -20.719 -18.594 1 98.81 394 TRP A N 1
ATOM 2905 C CA . TRP A 1 394 ? -13.031 -21.234 -19.953 1 98.81 394 TRP A CA 1
ATOM 2906 C C . TRP A 1 394 ? -14.469 -21.25 -20.453 1 98.81 394 TRP A C 1
ATOM 2908 O O . TRP A 1 394 ? -15.328 -21.922 -19.859 1 98.81 394 TRP A O 1
ATOM 2918 N N . THR A 1 395 ? -14.781 -20.547 -21.438 1 98.75 395 THR A N 1
ATOM 2919 C CA . THR A 1 395 ? -16.094 -20.406 -22.062 1 98.75 395 THR A CA 1
ATOM 2920 C C . THR A 1 395 ? -15.961 -19.891 -23.484 1 98.75 395 THR A C 1
ATOM 2922 O O . THR A 1 395 ? -15.016 -19.156 -23.812 1 98.75 395 THR A O 1
ATOM 2925 N N . SER A 1 396 ? -16.828 -20.312 -24.375 1 98.06 396 SER A N 1
ATOM 2926 C CA . SER A 1 396 ? -16.828 -19.781 -25.734 1 98.06 396 SER A CA 1
ATOM 2927 C C . SER A 1 396 ? -17.641 -18.5 -25.828 1 98.06 396 SER A C 1
ATOM 2929 O O . SER A 1 396 ? -17.562 -17.781 -26.844 1 98.06 396 SER A O 1
ATOM 2931 N N . ASP A 1 397 ? -18.344 -18.141 -24.828 1 98 397 ASP A N 1
ATOM 2932 C CA . ASP A 1 397 ? -19.203 -16.953 -24.766 1 98 397 ASP A CA 1
ATOM 2933 C C . ASP A 1 397 ? -18.5 -15.812 -24.047 1 98 397 ASP A C 1
ATOM 2935 O O . ASP A 1 397 ? -18.594 -15.695 -22.812 1 98 397 ASP A O 1
ATOM 2939 N N . LEU A 1 398 ? -17.938 -14.922 -24.797 1 97.56 398 LEU A N 1
ATOM 2940 C CA . LEU A 1 398 ? -17.141 -13.852 -24.203 1 97.56 398 LEU A CA 1
ATOM 2941 C C . LEU A 1 398 ? -18.031 -12.82 -23.516 1 97.56 398 LEU A C 1
ATOM 2943 O O . LEU A 1 398 ? -17.578 -12.094 -22.641 1 97.56 398 LEU A O 1
ATOM 2947 N N . GLU A 1 399 ? -19.281 -12.695 -23.922 1 97.5 399 GLU A N 1
ATOM 2948 C CA . GLU A 1 399 ? -20.219 -11.836 -23.203 1 97.5 399 GLU A CA 1
ATOM 2949 C C . GLU A 1 399 ? -20.484 -12.367 -21.797 1 97.5 399 GLU A C 1
ATOM 2951 O O . GLU A 1 399 ? -20.562 -11.602 -20.844 1 97.5 399 GLU A O 1
ATOM 2956 N N . ARG A 1 400 ? -20.656 -13.68 -21.781 1 96.81 400 ARG A N 1
ATOM 2957 C CA . ARG A 1 400 ? -20.828 -14.32 -20.469 1 96.81 400 ARG A CA 1
ATOM 2958 C C . ARG A 1 400 ? -19.578 -14.117 -19.609 1 96.81 400 ARG A C 1
ATOM 2960 O O . ARG A 1 400 ? -19.688 -13.844 -18.422 1 96.81 400 ARG A O 1
ATOM 2967 N N . ALA A 1 401 ? -18.406 -14.305 -20.234 1 98.25 401 ALA A N 1
ATOM 2968 C CA . ALA A 1 401 ? -17.172 -14.078 -19.5 1 98.25 401 ALA A CA 1
ATOM 2969 C C . ALA A 1 401 ? -17.125 -12.672 -18.906 1 98.25 401 ALA A C 1
ATOM 2971 O O . ALA A 1 401 ? -16.75 -12.492 -17.75 1 98.25 401 ALA A O 1
ATOM 2972 N N . ALA A 1 402 ? -17.516 -11.695 -19.688 1 97.62 402 ALA A N 1
ATOM 2973 C CA . ALA A 1 402 ? -17.484 -10.297 -19.25 1 97.62 402 ALA A CA 1
ATOM 2974 C C . ALA A 1 402 ? -18.375 -10.094 -18.031 1 97.62 402 ALA A C 1
ATOM 2976 O O . ALA A 1 402 ? -18.062 -9.273 -17.156 1 97.62 402 ALA A O 1
ATOM 2977 N N . MET A 1 403 ? -19.438 -10.828 -17.922 1 96.69 403 MET A N 1
ATOM 2978 C CA . MET A 1 403 ? -20.359 -10.727 -16.797 1 96.69 403 MET A CA 1
ATOM 2979 C C . MET A 1 403 ? -19.812 -11.438 -15.578 1 96.69 403 MET A C 1
ATOM 2981 O O . MET A 1 403 ? -20.094 -11.039 -14.445 1 96.69 403 MET A O 1
ATOM 2985 N N . LEU A 1 404 ? -19.031 -12.477 -15.766 1 98.38 404 LEU A N 1
ATOM 2986 C CA . LEU A 1 404 ? -18.562 -13.32 -14.664 1 98.38 404 LEU A CA 1
ATOM 2987 C C . LEU A 1 404 ? -17.266 -12.781 -14.07 1 98.38 404 LEU A C 1
ATOM 2989 O O . LEU A 1 404 ? -17 -12.953 -12.875 1 98.38 404 LEU A O 1
ATOM 2993 N N . ILE A 1 405 ? -16.422 -12.094 -14.828 1 98.56 405 ILE A N 1
ATOM 2994 C CA . ILE A 1 405 ? -15.086 -11.633 -14.445 1 98.56 405 ILE A CA 1
ATOM 2995 C C . ILE A 1 405 ? -15.18 -10.797 -13.172 1 98.56 405 ILE A C 1
ATOM 2997 O O . ILE A 1 405 ? -14.477 -11.078 -12.195 1 98.56 405 ILE A O 1
ATOM 3001 N N . PRO A 1 406 ? -16.109 -9.852 -13.047 1 97.19 406 PRO A N 1
ATOM 3002 C CA . PRO A 1 406 ? -16.172 -9.023 -11.836 1 97.19 406 PRO A CA 1
ATOM 3003 C C . PRO A 1 406 ? -16.656 -9.797 -10.609 1 97.19 406 PRO A C 1
ATOM 3005 O O . PRO A 1 406 ? -16.531 -9.312 -9.484 1 97.19 406 PRO A O 1
ATOM 3008 N N . GLN A 1 407 ? -17.203 -10.969 -10.836 1 97.5 407 GLN A N 1
ATOM 3009 C CA . GLN A 1 407 ? -17.75 -11.758 -9.734 1 97.5 407 GLN A CA 1
ATOM 3010 C C . GLN A 1 407 ? -16.688 -12.68 -9.141 1 97.5 407 GLN A C 1
ATOM 3012 O O . GLN A 1 407 ? -16.891 -13.266 -8.078 1 97.5 407 GLN A O 1
ATOM 3017 N N . LEU A 1 408 ? -15.57 -12.812 -9.812 1 98.5 408 LEU A N 1
ATOM 3018 C CA . LEU A 1 408 ? -14.5 -13.672 -9.328 1 98.5 408 LEU A CA 1
ATOM 3019 C C . LEU A 1 408 ? -13.57 -12.914 -8.391 1 98.5 408 LEU A C 1
ATOM 3021 O O . LEU A 1 408 ? -12.961 -11.914 -8.789 1 98.5 408 LEU A O 1
ATOM 3025 N N . GLY A 1 409 ? -13.477 -13.359 -7.117 1 97.69 409 GLY A N 1
ATOM 3026 C CA . GLY A 1 409 ? -12.648 -12.719 -6.105 1 97.69 409 GLY A CA 1
ATOM 3027 C C . GLY A 1 409 ? -11.188 -13.109 -6.195 1 97.69 409 GLY A C 1
ATOM 3028 O O . GLY A 1 409 ? -10.656 -13.773 -5.305 1 97.69 409 GLY A O 1
ATOM 3029 N N . ALA A 1 410 ? -10.492 -12.562 -7.262 1 98.5 410 ALA A N 1
ATOM 3030 C CA . ALA A 1 410 ? -9.094 -12.898 -7.516 1 98.5 410 ALA A CA 1
ATOM 3031 C C . ALA A 1 410 ? -8.328 -11.68 -8.023 1 98.5 410 ALA A C 1
ATOM 3033 O O . ALA A 1 410 ? -8.922 -10.75 -8.578 1 98.5 410 ALA A O 1
ATOM 3034 N N . GLY A 1 411 ? -7.027 -11.719 -7.797 1 98.5 411 GLY A N 1
ATOM 3035 C CA . GLY A 1 411 ? -6.172 -10.648 -8.273 1 98.5 411 GLY A CA 1
ATOM 3036 C C . GLY A 1 411 ? -5.992 -10.656 -9.781 1 98.5 411 GLY A C 1
ATOM 3037 O O . GLY A 1 411 ? -5.648 -9.633 -10.375 1 98.5 411 GLY A O 1
ATOM 3038 N N . ALA A 1 412 ? -6.227 -11.805 -10.422 1 98.62 412 ALA A N 1
ATOM 3039 C CA . ALA A 1 412 ? -6.141 -11.938 -11.875 1 98.62 412 ALA A CA 1
ATOM 3040 C C . ALA A 1 412 ? -7.176 -12.93 -12.398 1 98.62 412 ALA A C 1
ATOM 3042 O O . ALA A 1 412 ? -7.441 -13.953 -11.766 1 98.62 412 ALA A O 1
ATOM 3043 N N . VAL A 1 413 ? -7.738 -12.594 -13.508 1 98.81 413 VAL A N 1
ATOM 3044 C CA . VAL A 1 413 ? -8.656 -13.5 -14.188 1 98.81 413 VAL A CA 1
ATOM 3045 C C . VAL A 1 413 ? -8.219 -13.68 -15.641 1 98.81 413 VAL A C 1
ATOM 3047 O O . VAL A 1 413 ? -8.078 -12.703 -16.375 1 98.81 413 VAL A O 1
ATOM 3050 N N . PHE A 1 414 ? -8 -14.875 -16.016 1 98.69 414 PHE A N 1
ATOM 3051 C CA . PHE A 1 414 ? -7.633 -15.258 -17.359 1 98.69 414 PHE A CA 1
ATOM 3052 C C . PHE A 1 414 ? -8.766 -16.031 -18.031 1 98.69 414 PHE A C 1
ATOM 3054 O O . PHE A 1 414 ? -9.211 -17.062 -17.516 1 98.69 414 PHE A O 1
ATOM 3061 N N . VAL A 1 415 ? -9.234 -15.555 -19.141 1 98.75 415 VAL A N 1
ATOM 3062 C CA . VAL A 1 415 ? -10.281 -16.219 -19.906 1 98.75 415 VAL A CA 1
ATOM 3063 C C . VAL A 1 415 ? -9.656 -16.984 -21.078 1 98.75 415 VAL A C 1
ATOM 3065 O O . VAL A 1 415 ? -8.906 -16.406 -21.859 1 98.75 415 VAL A O 1
ATOM 3068 N N . ASN A 1 416 ? -9.945 -18.281 -21.141 1 98.19 416 ASN A N 1
ATOM 3069 C CA . ASN A 1 416 ? -9.461 -19.172 -22.188 1 98.19 416 ASN A CA 1
ATOM 3070 C C . ASN A 1 416 ? -7.934 -19.188 -22.25 1 98.19 416 ASN A C 1
ATOM 3072 O O . ASN A 1 416 ? -7.355 -19.203 -23.344 1 98.19 416 ASN A O 1
ATOM 3076 N N . ASP A 1 417 ? -7.355 -19.141 -21.125 1 97.38 417 ASP A N 1
ATOM 3077 C CA . ASP A 1 417 ? -5.91 -19.203 -20.906 1 97.38 417 ASP A CA 1
ATOM 3078 C C . ASP A 1 417 ? -5.59 -19.578 -19.469 1 97.38 417 ASP A C 1
ATOM 3080 O O . ASP A 1 417 ? -6.488 -19.641 -18.625 1 97.38 417 ASP A O 1
ATOM 3084 N N . ILE A 1 418 ? -4.383 -19.922 -19.203 1 97 418 ILE A N 1
ATOM 3085 C CA . ILE A 1 418 ? -3.945 -20.25 -17.844 1 97 418 ILE A CA 1
ATOM 3086 C C . ILE A 1 418 ? -3.406 -18.984 -17.172 1 97 418 ILE A C 1
ATOM 3088 O O . ILE A 1 418 ? -2.932 -18.062 -17.828 1 97 418 ILE A O 1
ATOM 3092 N N . VAL A 1 419 ? -3.496 -18.938 -15.867 1 97.31 419 VAL A N 1
ATOM 3093 C CA . VAL A 1 419 ? -2.967 -17.797 -15.109 1 97.31 419 VAL A CA 1
ATOM 3094 C C . VAL A 1 419 ? -1.446 -17.766 -15.242 1 97.31 419 VAL A C 1
ATOM 3096 O O . VAL A 1 419 ? -0.768 -18.766 -15.016 1 97.31 419 VAL A O 1
ATOM 3099 N N . THR A 1 420 ? -0.936 -16.656 -15.672 1 95.06 420 THR A N 1
ATOM 3100 C CA . THR A 1 420 ? 0.5 -16.438 -15.789 1 95.06 420 THR A CA 1
ATOM 3101 C C . THR A 1 420 ? 0.858 -15.016 -15.375 1 95.06 420 THR A C 1
ATOM 3103 O O . THR A 1 420 ? -0.007 -14.133 -15.336 1 95.06 420 THR A O 1
ATOM 3106 N N . SER A 1 421 ? 2.043 -14.828 -14.922 1 96.31 421 SER A N 1
ATOM 3107 C CA . SER A 1 421 ? 2.531 -13.469 -14.711 1 96.31 421 SER A CA 1
ATOM 3108 C C . SER A 1 421 ? 3.176 -12.914 -15.977 1 96.31 421 SER A C 1
ATOM 3110 O O . SER A 1 421 ? 3.834 -13.641 -16.719 1 96.31 421 SER A O 1
ATOM 3112 N N . ASP A 1 422 ? 2.947 -11.758 -16.297 1 95.88 422 ASP A N 1
ATOM 3113 C CA . ASP A 1 422 ? 3.457 -11.023 -17.453 1 95.88 422 ASP A CA 1
ATOM 3114 C C . ASP A 1 422 ? 3.963 -9.641 -17.047 1 95.88 422 ASP A C 1
ATOM 3116 O O . ASP A 1 422 ? 3.262 -8.898 -16.359 1 95.88 422 ASP A O 1
ATOM 3120 N N . PRO A 1 423 ? 5.234 -9.297 -17.438 1 97.31 423 PRO A N 1
ATOM 3121 C CA . PRO A 1 423 ? 5.805 -8.016 -17.016 1 97.31 423 PRO A CA 1
ATOM 3122 C C . PRO A 1 423 ? 4.887 -6.836 -17.328 1 97.31 423 PRO A C 1
ATOM 3124 O O . PRO A 1 423 ? 4.992 -5.785 -16.688 1 97.31 423 PRO A O 1
ATOM 3127 N N . ARG A 1 424 ? 3.984 -6.98 -18.297 1 97.62 424 ARG A N 1
ATOM 3128 C CA . ARG A 1 424 ? 3.143 -5.875 -18.734 1 97.62 424 ARG A CA 1
ATOM 3129 C C . ARG A 1 424 ? 1.946 -5.691 -17.812 1 97.62 424 ARG A C 1
ATOM 3131 O O . ARG A 1 424 ? 1.329 -4.625 -17.797 1 97.62 424 ARG A O 1
ATOM 3138 N N . MET A 1 425 ? 1.539 -6.727 -17.031 1 98.12 425 MET A N 1
ATOM 3139 C CA . MET A 1 425 ? 0.329 -6.703 -16.219 1 98.12 425 MET A CA 1
ATOM 3140 C C . MET A 1 425 ? 0.675 -6.746 -14.734 1 98.12 425 MET A C 1
ATOM 3142 O O . MET A 1 425 ? 1.587 -7.469 -14.32 1 98.12 425 MET A O 1
ATOM 3146 N N . PRO A 1 426 ? -0.106 -5.973 -13.93 1 98.25 426 PRO A N 1
ATOM 3147 C CA . PRO A 1 426 ? 0.141 -6.082 -12.492 1 98.25 426 PRO A CA 1
ATOM 3148 C C . PRO A 1 426 ? -0.092 -7.496 -11.961 1 98.25 426 PRO A C 1
ATOM 3150 O O . PRO A 1 426 ? -0.968 -8.211 -12.461 1 98.25 426 PRO A O 1
ATOM 3153 N N . PHE A 1 427 ? 0.736 -7.836 -11.008 1 98.19 427 PHE A N 1
ATOM 3154 C CA . PHE A 1 427 ? 0.686 -9.164 -10.414 1 98.19 427 PHE A CA 1
ATOM 3155 C C . PHE A 1 427 ? 0.518 -9.086 -8.906 1 98.19 427 PHE A C 1
ATOM 3157 O O . PHE A 1 427 ? 1.253 -8.359 -8.227 1 98.19 427 PHE A O 1
ATOM 3164 N N . GLY A 1 428 ? -0.436 -9.812 -8.305 1 97.56 428 GLY A N 1
ATOM 3165 C CA . GLY A 1 428 ? -0.7 -9.883 -6.879 1 97.56 428 GLY A CA 1
ATOM 3166 C C . GLY A 1 428 ? -2.107 -10.344 -6.555 1 97.56 428 GLY A C 1
ATOM 3167 O O . GLY A 1 428 ? -2.951 -10.453 -7.445 1 97.56 428 GLY A O 1
ATOM 3168 N N . GLY A 1 429 ? -2.346 -10.672 -5.309 1 97.44 429 GLY A N 1
ATOM 3169 C CA . GLY A 1 429 ? -3.625 -11.227 -4.898 1 97.44 429 GLY A CA 1
ATOM 3170 C C . GLY A 1 429 ? -4.359 -10.352 -3.898 1 97.44 429 GLY A C 1
ATOM 3171 O O . GLY A 1 429 ? -3.961 -9.211 -3.65 1 97.44 429 GLY A O 1
ATOM 3172 N N . ILE A 1 430 ? -5.508 -10.859 -3.473 1 97.31 430 ILE A N 1
ATOM 3173 C CA . ILE A 1 430 ? -6.332 -10.266 -2.424 1 97.31 430 ILE A CA 1
ATOM 3174 C C . ILE A 1 430 ? -6.633 -11.312 -1.353 1 97.31 430 ILE A C 1
ATOM 3176 O O . ILE A 1 430 ? -6.16 -12.453 -1.436 1 97.31 430 ILE A O 1
ATOM 3180 N N . LYS A 1 431 ? -7.387 -10.953 -0.337 1 96.5 431 LYS A N 1
ATOM 3181 C CA . LYS A 1 431 ? -7.707 -11.859 0.765 1 96.5 431 LYS A CA 1
ATOM 3182 C C . LYS A 1 431 ? -6.438 -12.43 1.394 1 96.5 431 LYS A C 1
ATOM 3184 O O . LYS A 1 431 ? -5.512 -11.68 1.72 1 96.5 431 LYS A O 1
ATOM 3189 N N . HIS A 1 432 ? -6.367 -13.734 1.592 1 96.88 432 HIS A N 1
ATOM 3190 C CA . HIS A 1 432 ? -5.219 -14.344 2.254 1 96.88 432 HIS A CA 1
ATOM 3191 C C . HIS A 1 432 ? -4.078 -14.586 1.269 1 96.88 432 HIS A C 1
ATOM 3193 O O . HIS A 1 432 ? -3.035 -15.125 1.64 1 96.88 432 HIS A O 1
ATOM 3199 N N . SER A 1 433 ? -4.254 -14.125 0.047 1 97.69 433 SER A N 1
ATOM 3200 C CA . SER A 1 433 ? -3.182 -14.195 -0.938 1 97.69 433 SER A CA 1
ATOM 3201 C C . SER A 1 433 ? -2.309 -12.945 -0.895 1 97.69 433 SER A C 1
ATOM 3203 O O . SER A 1 433 ? -1.303 -12.859 -1.603 1 97.69 433 SER A O 1
ATOM 3205 N N . GLY A 1 434 ? -2.707 -11.953 -0.046 1 97.62 434 GLY A N 1
ATOM 3206 C CA . GLY A 1 434 ? -1.823 -10.828 0.222 1 97.62 434 GLY A CA 1
ATOM 3207 C C . GLY A 1 434 ? -2.338 -9.516 -0.341 1 97.62 434 GLY A C 1
ATOM 3208 O O . GLY A 1 434 ? -3.529 -9.383 -0.622 1 97.62 434 GLY A O 1
ATOM 3209 N N . TYR A 1 435 ? -1.511 -8.5 -0.354 1 98 435 TYR A N 1
ATOM 3210 C CA . TYR A 1 435 ? -1.807 -7.188 -0.924 1 98 435 TYR A CA 1
ATOM 3211 C C . TYR A 1 435 ? -0.543 -6.535 -1.472 1 98 435 TYR A C 1
ATOM 3213 O O . TYR A 1 435 ? 0.571 -6.957 -1.151 1 98 435 TYR A O 1
ATOM 3221 N N . GLY A 1 436 ? -0.711 -5.434 -2.281 1 97.44 436 GLY A N 1
ATOM 3222 C CA . GLY A 1 436 ? 0.368 -4.855 -3.066 1 97.44 436 GLY A CA 1
ATOM 3223 C C . GLY A 1 436 ? 0.505 -5.48 -4.445 1 97.44 436 GLY A C 1
ATOM 3224 O O . GLY A 1 436 ? -0.066 -6.539 -4.711 1 97.44 436 GLY A O 1
ATOM 3225 N N . ARG A 1 437 ? 1.146 -4.832 -5.312 1 98.25 437 ARG A N 1
ATOM 3226 C CA . ARG A 1 437 ? 1.292 -5.344 -6.672 1 98.25 437 ARG A CA 1
ATOM 3227 C C . ARG A 1 437 ? 2.74 -5.246 -7.145 1 98.25 437 ARG A C 1
ATOM 3229 O O . ARG A 1 437 ? 3.438 -4.281 -6.82 1 98.25 437 ARG A O 1
ATOM 3236 N N . GLU A 1 438 ? 3.111 -6.227 -7.848 1 97.88 438 GLU A N 1
ATOM 3237 C CA . GLU A 1 438 ? 4.336 -6.238 -8.641 1 97.88 438 GLU A CA 1
ATOM 3238 C C . GLU A 1 438 ? 4.027 -6.176 -10.133 1 97.88 438 GLU A C 1
ATOM 3240 O O . GLU A 1 438 ? 2.887 -6.387 -10.547 1 97.88 438 GLU A O 1
ATOM 3245 N N . LEU A 1 439 ? 5.039 -5.781 -10.914 1 98.38 439 LEU A N 1
ATOM 3246 C CA . LEU A 1 439 ? 5.02 -5.781 -12.375 1 98.38 439 LEU A CA 1
ATOM 3247 C C . LEU A 1 439 ? 4.148 -4.645 -12.906 1 98.38 439 LEU A C 1
ATOM 3249 O O . LEU A 1 439 ? 3.676 -3.809 -12.133 1 98.38 439 LEU A O 1
ATOM 3253 N N . GLY A 1 440 ? 4.047 -4.539 -14.25 1 97.94 440 GLY A N 1
ATOM 3254 C CA . GLY A 1 440 ? 3.363 -3.404 -14.844 1 97.94 440 GLY A CA 1
ATOM 3255 C C . GLY A 1 440 ? 3.896 -2.066 -14.367 1 97.94 440 GLY A C 1
ATOM 3256 O O . GLY A 1 440 ? 5.059 -1.963 -13.969 1 97.94 440 GLY A O 1
ATOM 3257 N N . ALA A 1 441 ? 3.08 -1.071 -14.406 1 97.38 441 ALA A N 1
ATOM 3258 C CA . ALA A 1 441 ? 3.477 0.246 -13.914 1 97.38 441 ALA A CA 1
ATOM 3259 C C . ALA A 1 441 ? 3.529 0.272 -12.391 1 97.38 441 ALA A C 1
ATOM 3261 O O . ALA A 1 441 ? 4.184 1.134 -11.805 1 97.38 441 ALA A O 1
ATOM 3262 N N . PHE A 1 442 ? 2.863 -0.654 -11.781 1 97.25 442 PHE A N 1
ATOM 3263 C CA . PHE A 1 442 ? 2.795 -0.733 -10.328 1 97.25 442 PHE A CA 1
ATOM 3264 C C . PHE A 1 442 ? 4.133 -1.185 -9.75 1 97.25 442 PHE A C 1
ATOM 3266 O O . PHE A 1 442 ? 4.512 -0.767 -8.648 1 97.25 442 PHE A O 1
ATOM 3273 N N . GLY A 1 443 ? 4.883 -1.987 -10.516 1 96.62 443 GLY A N 1
ATOM 3274 C CA . GLY A 1 443 ? 6.164 -2.512 -10.062 1 96.62 443 GLY A CA 1
ATOM 3275 C C . GLY A 1 443 ? 7.148 -1.426 -9.672 1 96.62 443 GLY A C 1
ATOM 3276 O O . GLY A 1 443 ? 7.551 -1.33 -8.508 1 96.62 443 GLY A O 1
ATOM 3277 N N . PRO A 1 444 ? 7.469 -0.54 -10.641 1 97.88 444 PRO A N 1
ATOM 3278 C CA . PRO A 1 444 ? 8.461 0.492 -10.32 1 97.88 444 PRO A CA 1
ATOM 3279 C C . PRO A 1 444 ? 7.938 1.525 -9.328 1 97.88 444 PRO A C 1
ATOM 3281 O O . PRO A 1 444 ? 8.727 2.164 -8.625 1 97.88 444 PRO A O 1
ATOM 3284 N N . ARG A 1 445 ? 6.625 1.648 -9.203 1 98.19 445 ARG A N 1
ATOM 3285 C CA . ARG A 1 445 ? 6.059 2.705 -8.375 1 98.19 445 ARG A CA 1
ATOM 3286 C C . ARG A 1 445 ? 5.809 2.209 -6.953 1 98.19 445 ARG A C 1
ATOM 3288 O O . ARG A 1 445 ? 5.613 3.01 -6.035 1 98.19 445 ARG A O 1
ATOM 3295 N N . GLU A 1 446 ? 5.801 0.898 -6.754 1 97.56 446 GLU A N 1
ATOM 3296 C CA . GLU A 1 446 ? 5.391 0.293 -5.492 1 97.56 446 GLU A CA 1
ATOM 3297 C C . GLU A 1 446 ? 6.273 0.766 -4.34 1 97.56 446 GLU A C 1
ATOM 3299 O O . GLU A 1 446 ? 5.785 1.01 -3.234 1 97.56 446 GLU A O 1
ATOM 3304 N N . PHE A 1 447 ? 7.559 0.938 -4.57 1 97.94 447 PHE A N 1
ATOM 3305 C CA . PHE A 1 447 ? 8.5 1.307 -3.518 1 97.94 447 PHE A CA 1
ATOM 3306 C C . PHE A 1 447 ? 9.094 2.686 -3.779 1 97.94 447 PHE A C 1
ATOM 3308 O O . PHE A 1 447 ? 10.312 2.855 -3.768 1 97.94 447 PHE A O 1
ATOM 3315 N N . THR A 1 448 ? 8.203 3.605 -4.027 1 98.44 448 THR A N 1
ATOM 3316 C CA . THR A 1 448 ? 8.578 5.008 -4.199 1 98.44 448 THR A CA 1
ATOM 3317 C C . THR A 1 448 ? 7.766 5.898 -3.266 1 98.44 448 THR A C 1
ATOM 3319 O O . THR A 1 448 ? 6.688 5.512 -2.809 1 98.44 448 THR A O 1
ATOM 3322 N N . ASN A 1 449 ? 8.289 6.996 -2.916 1 98.31 449 ASN A N 1
ATOM 3323 C CA . ASN A 1 449 ? 7.531 8.125 -2.4 1 98.31 449 ASN A CA 1
ATOM 3324 C C . ASN A 1 449 ? 6.75 8.828 -3.508 1 98.31 449 ASN A C 1
ATOM 3326 O O . ASN A 1 449 ? 7.336 9.484 -4.367 1 98.31 449 ASN A O 1
ATOM 3330 N N . VAL A 1 450 ? 5.453 8.641 -3.539 1 98.56 450 VAL A N 1
ATOM 3331 C CA . VAL A 1 450 ? 4.594 9.445 -4.406 1 98.56 450 VAL A CA 1
ATOM 3332 C C . VAL A 1 450 ? 4.523 10.875 -3.881 1 98.56 450 VAL A C 1
ATOM 3334 O O . VAL A 1 450 ? 3.678 11.195 -3.043 1 98.56 450 VAL A O 1
ATOM 3337 N N . LYS A 1 451 ? 5.379 11.711 -4.398 1 98.69 451 LYS A N 1
ATOM 3338 C CA . LYS A 1 451 ? 5.562 13.047 -3.834 1 98.69 451 LYS A CA 1
ATOM 3339 C C . LYS A 1 451 ? 4.723 14.078 -4.578 1 98.69 451 LYS A C 1
ATOM 3341 O O . LYS A 1 451 ? 4.832 14.211 -5.801 1 98.69 451 LYS A O 1
ATOM 3346 N N . SER A 1 452 ? 3.906 14.789 -3.891 1 98.81 452 SER A N 1
ATOM 3347 C CA . SER A 1 452 ? 3.211 15.945 -4.441 1 98.81 452 SER A CA 1
ATOM 3348 C C . SER A 1 452 ? 4.117 17.172 -4.469 1 98.81 452 SER A C 1
ATOM 3350 O O . SER A 1 452 ? 4.66 17.578 -3.438 1 98.81 452 SER A O 1
ATOM 3352 N N . VAL A 1 453 ? 4.309 17.75 -5.594 1 98.81 453 VAL A N 1
ATOM 3353 C CA . VAL A 1 453 ? 5.098 18.969 -5.727 1 98.81 453 VAL A CA 1
ATOM 3354 C C . VAL A 1 453 ? 4.207 20.109 -6.219 1 98.81 453 VAL A C 1
ATOM 3356 O O . VAL A 1 453 ? 3.527 19.984 -7.238 1 98.81 453 VAL A O 1
ATOM 3359 N N . TRP A 1 454 ? 4.18 21.125 -5.5 1 98.38 454 TRP A N 1
ATOM 3360 C CA . TRP A 1 454 ? 3.369 22.312 -5.734 1 98.38 454 TRP A CA 1
ATOM 3361 C C . TRP A 1 454 ? 4.246 23.562 -5.828 1 98.38 454 TRP A C 1
ATOM 3363 O O . TRP A 1 454 ? 4.891 23.953 -4.855 1 98.38 454 TRP A O 1
ATOM 3373 N N . ILE A 1 455 ? 4.293 24.172 -6.988 1 98.19 455 ILE A N 1
ATOM 3374 C CA . ILE A 1 455 ? 5.066 25.391 -7.18 1 98.19 455 ILE A CA 1
ATOM 3375 C C . ILE A 1 455 ? 4.121 26.594 -7.246 1 98.19 455 ILE A C 1
ATOM 3377 O O . ILE A 1 455 ? 3.49 26.828 -8.281 1 98.19 455 ILE A O 1
ATOM 3381 N N . GLY A 1 456 ? 4.086 27.281 -6.113 1 95.56 456 GLY A N 1
ATOM 3382 C CA . GLY A 1 456 ? 3.193 28.422 -5.969 1 95.56 456 GLY A CA 1
ATOM 3383 C C . GLY A 1 456 ? 3.756 29.703 -6.566 1 95.56 456 GLY A C 1
ATOM 3384 O O . GLY A 1 456 ? 4.73 29.656 -7.32 1 95.56 456 GLY A O 1
ATOM 3385 N N . PRO A 1 457 ? 3.18 30.797 -6.297 1 92.69 457 PRO A N 1
ATOM 3386 C CA . PRO A 1 457 ? 1.998 30.938 -5.445 1 92.69 457 PRO A CA 1
ATOM 3387 C C . PRO A 1 457 ? 0.716 30.484 -6.133 1 92.69 457 PRO A C 1
ATOM 3389 O O . PRO A 1 457 ? 0.63 30.5 -7.363 1 92.69 457 PRO A O 1
ATOM 3392 N N . SER A 1 458 ? -0.201 30.031 -5.297 1 89.75 458 SER A N 1
ATOM 3393 C CA . SER A 1 458 ? -1.518 29.656 -5.805 1 89.75 458 SER A CA 1
ATOM 3394 C C . SER A 1 458 ? -2.273 30.875 -6.324 1 89.75 458 SER A C 1
ATOM 3396 O O . SER A 1 458 ? -2.205 31.953 -5.734 1 89.75 458 SER A O 1
ATOM 3398 N N . ARG A 1 459 ? -3.004 30.734 -7.359 1 78 459 ARG A N 1
ATOM 3399 C CA . ARG A 1 459 ? -3.797 31.812 -7.949 1 78 459 ARG A CA 1
ATOM 3400 C C . ARG A 1 459 ? -5.098 32.031 -7.18 1 78 459 ARG A C 1
ATOM 3402 O O . ARG A 1 459 ? -5.703 33.094 -7.25 1 78 459 ARG A O 1
ATOM 3409 N N . ASP A 1 460 ? -5.594 30.984 -6.625 1 66 460 ASP A N 1
ATOM 3410 C CA . ASP A 1 460 ? -6.852 31.094 -5.891 1 66 460 ASP A CA 1
ATOM 3411 C C . ASP A 1 460 ? -6.609 31.094 -4.383 1 66 460 ASP A C 1
ATOM 3413 O O . ASP A 1 460 ? -5.809 30.312 -3.873 1 66 460 ASP A O 1
ATOM 3417 N N . ALA A 1 461 ? -6.777 32.281 -3.84 1 58.19 461 ALA A N 1
ATOM 3418 C CA . ALA A 1 461 ? -6.59 32.531 -2.414 1 58.19 461 ALA A CA 1
ATOM 3419 C C . ALA A 1 461 ? -7.617 31.766 -1.581 1 58.19 461 ALA A C 1
ATOM 3421 O O . ALA A 1 461 ? -8.32 32.375 -0.758 1 58.19 461 ALA A O 1
ATOM 3422 N N . ARG A 1 462 ? -8.047 30.625 -2.016 1 53.34 462 ARG A N 1
ATOM 3423 C CA . ARG A 1 462 ? -9.109 30.078 -1.179 1 53.34 462 ARG A CA 1
ATOM 3424 C C . ARG A 1 462 ? -8.547 29.547 0.14 1 53.34 462 ARG A C 1
ATOM 3426 O O . ARG A 1 462 ? -7.461 28.969 0.172 1 53.34 462 ARG A O 1
ATOM 3433 N N . ASN A 1 463 ? -9.023 30.188 1.166 1 51.69 463 ASN A N 1
ATOM 3434 C CA . ASN A 1 463 ? -8.719 29.75 2.527 1 51.69 463 ASN A CA 1
ATOM 3435 C C . ASN A 1 463 ? -9.016 28.281 2.73 1 51.69 463 ASN A C 1
ATOM 3437 O O . ASN A 1 463 ? -10.141 27.891 3.041 1 51.69 463 ASN A O 1
ATOM 3441 N N . LEU A 1 464 ? -8.195 27.406 2.039 1 54.75 464 LEU A N 1
ATOM 3442 C CA . LEU A 1 464 ? -8.531 26.016 2.299 1 54.75 464 LEU A CA 1
ATOM 3443 C C . LEU A 1 464 ? -7.941 25.547 3.627 1 54.75 464 LEU A C 1
ATOM 3445 O O . LEU A 1 464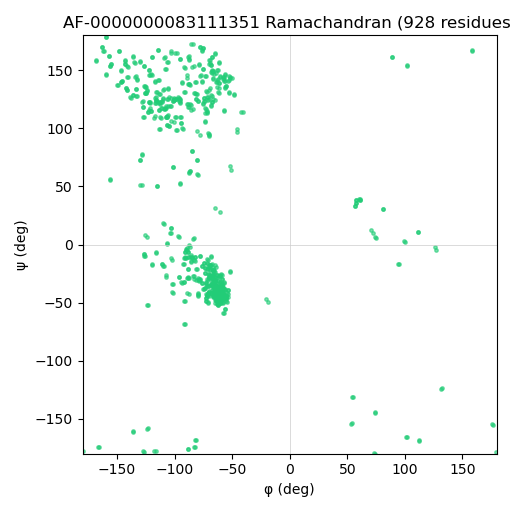 ? -6.793 25.859 3.945 1 54.75 464 LEU A O 1
ATOM 3449 N N . SER A 1 465 ? -8.82 25.562 4.762 1 51.38 465 SER A N 1
ATOM 3450 C CA . SER A 1 465 ? -8.562 25.172 6.145 1 51.38 465 SER A CA 1
ATOM 3451 C C . SER A 1 465 ? -7.359 24.234 6.242 1 51.38 465 SER A C 1
ATOM 3453 O O . SER A 1 465 ? -6.715 24.156 7.289 1 51.38 465 SER A O 1
ATOM 3455 N N . GLU A 1 466 ? -7.172 23.25 5.508 1 60.22 466 GLU A N 1
ATOM 3456 C CA . GLU A 1 466 ? -6.098 22.266 5.609 1 60.22 466 GLU A CA 1
ATOM 3457 C C . GLU A 1 466 ? -5.387 22.078 4.273 1 60.22 466 GLU A C 1
ATOM 3459 O O . GLU A 1 466 ? -6.012 22.172 3.213 1 60.22 466 GLU A O 1
ATOM 3464 N N . MET B 1 1 ? -18.453 -4.645 33.062 1 33.66 1 MET B N 1
ATOM 3465 C CA . MET B 1 1 ? -18 -3.338 33.531 1 33.66 1 MET B CA 1
ATOM 3466 C C . MET B 1 1 ? -18.5 -2.23 32.625 1 33.66 1 MET B C 1
ATOM 3468 O O . MET B 1 1 ? -18.484 -2.381 31.391 1 33.66 1 MET B O 1
ATOM 3472 N N . SER B 1 2 ? -19.453 -1.482 33.062 1 41.44 2 SER B N 1
ATOM 3473 C CA . SER B 1 2 ? -20.234 -0.49 32.312 1 41.44 2 SER B CA 1
ATOM 3474 C C . SER B 1 2 ? -19.344 0.388 31.453 1 41.44 2 SER B C 1
ATOM 3476 O O . SER B 1 2 ? -18.375 0.979 31.938 1 41.44 2 SER B O 1
ATOM 3478 N N . ALA B 1 3 ? -19.25 0.109 30.234 1 56.66 3 ALA B N 1
ATOM 3479 C CA . ALA B 1 3 ? -18.375 0.87 29.344 1 56.66 3 ALA B CA 1
ATOM 3480 C C . ALA B 1 3 ? -18.484 2.367 29.625 1 56.66 3 ALA B C 1
ATOM 3482 O O . ALA B 1 3 ? -19.578 2.91 29.75 1 56.66 3 ALA B O 1
ATOM 3483 N N . SER B 1 4 ? -17.391 3.08 30.141 1 79.06 4 SER B N 1
ATOM 3484 C CA . SER B 1 4 ? -17.375 4.496 30.484 1 79.06 4 SER B CA 1
ATOM 3485 C C . SER B 1 4 ? -17.969 5.348 29.359 1 79.06 4 SER B C 1
ATOM 3487 O O . SER B 1 4 ? -17.844 5.008 28.188 1 79.06 4 SER B O 1
ATOM 3489 N N . GLN B 1 5 ? -18.922 6.25 29.641 1 88.69 5 GLN B N 1
ATOM 3490 C CA . GLN B 1 5 ? -19.594 7.16 28.719 1 88.69 5 GLN B CA 1
ATOM 3491 C C . GLN B 1 5 ? -18.594 7.965 27.891 1 88.69 5 GLN B C 1
ATOM 3493 O O . GLN B 1 5 ? -17.484 8.227 28.344 1 88.69 5 GLN B O 1
ATOM 3498 N N . ILE B 1 6 ? -19 8.164 26.641 1 95.38 6 ILE B N 1
ATOM 3499 C CA . ILE B 1 6 ? -18.266 9.086 25.781 1 95.38 6 ILE B CA 1
ATOM 3500 C C . ILE B 1 6 ? -18.766 10.516 26 1 95.38 6 ILE B C 1
ATOM 3502 O O . ILE B 1 6 ? -19.969 10.789 25.875 1 95.38 6 ILE B O 1
ATOM 3506 N N . VAL B 1 7 ? -17.891 11.375 26.406 1 96.19 7 VAL B N 1
ATOM 3507 C CA . VAL B 1 7 ? -18.297 12.727 26.781 1 96.19 7 VAL B CA 1
ATOM 3508 C C . VAL B 1 7 ? -17.672 13.734 25.812 1 96.19 7 VAL B C 1
ATOM 3510 O O . VAL B 1 7 ? -16.453 13.734 25.609 1 96.19 7 VAL B O 1
ATOM 3513 N N . SER B 1 8 ? -18.531 14.523 25.188 1 97.38 8 SER B N 1
ATOM 3514 C CA . SER B 1 8 ? -18.078 15.664 24.406 1 97.38 8 SER B CA 1
ATOM 3515 C C . SER B 1 8 ? -17.953 16.906 25.266 1 97.38 8 SER B C 1
ATOM 3517 O O . SER B 1 8 ? -18.906 17.344 25.891 1 97.38 8 SER B O 1
ATOM 3519 N N . ILE B 1 9 ? -16.719 17.438 25.281 1 98.12 9 ILE B N 1
ATOM 3520 C CA . ILE B 1 9 ? -16.438 18.609 26.094 1 98.12 9 ILE B CA 1
ATOM 3521 C C . ILE B 1 9 ? -16.062 19.781 25.203 1 98.12 9 ILE B C 1
ATOM 3523 O O . ILE B 1 9 ? -15.32 19.641 24.234 1 98.12 9 ILE B O 1
ATOM 3527 N N . ASN B 1 10 ? -16.688 20.953 25.438 1 98.69 10 ASN B N 1
ATOM 3528 C CA . ASN B 1 10 ? -16.281 22.188 24.766 1 98.69 10 ASN B CA 1
ATOM 3529 C C . ASN B 1 10 ? -14.945 22.703 25.281 1 98.69 10 ASN B C 1
ATOM 3531 O O . ASN B 1 10 ? -14.852 23.141 26.438 1 98.69 10 ASN B O 1
ATOM 3535 N N . PRO B 1 11 ? -13.922 22.719 24.484 1 98.56 11 PRO B N 1
ATOM 3536 C CA . PRO B 1 11 ? -12.594 23.062 24.984 1 98.56 11 PRO B CA 1
ATOM 3537 C C . PRO B 1 11 ? -12.461 24.547 25.328 1 98.56 11 PRO B C 1
ATOM 3539 O O . PRO B 1 11 ? -11.516 24.953 26.016 1 98.56 11 PRO B O 1
ATOM 3542 N N . ALA B 1 12 ? -13.367 25.406 24.844 1 98.25 12 ALA B N 1
ATOM 3543 C CA . ALA B 1 12 ? -13.336 26.844 25.125 1 98.25 12 ALA B CA 1
ATOM 3544 C C . ALA B 1 12 ? -13.953 27.141 26.484 1 98.25 12 ALA B C 1
ATOM 3546 O O . ALA B 1 12 ? -13.555 28.109 27.156 1 98.25 12 ALA B O 1
ATOM 3547 N N . THR B 1 13 ? -14.953 26.312 26.938 1 98 13 THR B N 1
ATOM 3548 C CA . THR B 1 13 ? -15.695 26.609 28.156 1 98 13 THR B CA 1
ATOM 3549 C C . THR B 1 13 ? -15.523 25.484 29.188 1 98 13 THR B C 1
ATOM 3551 O O . THR B 1 13 ? -15.859 25.656 30.359 1 98 13 THR B O 1
ATOM 3554 N N . GLU B 1 14 ? -15.062 24.297 28.734 1 97.81 14 GLU B N 1
ATOM 3555 C CA . GLU B 1 14 ? -14.875 23.094 29.547 1 97.81 14 GLU B CA 1
ATOM 3556 C C . GLU B 1 14 ? -16.219 22.5 29.953 1 97.81 14 GLU B C 1
ATOM 3558 O O . GLU B 1 14 ? -16.266 21.594 30.781 1 97.81 14 GLU B O 1
ATOM 3563 N N . GLU B 1 15 ? -17.234 22.938 29.375 1 98.12 15 GLU B N 1
ATOM 3564 C CA . GLU B 1 15 ? -18.562 22.406 29.641 1 98.12 15 GLU B CA 1
ATOM 3565 C C . GLU B 1 15 ? -18.844 21.172 28.797 1 98.12 15 GLU B C 1
ATOM 3567 O O . GLU B 1 15 ? -18.281 21.016 27.703 1 98.12 15 GLU B O 1
ATOM 3572 N N . VAL B 1 16 ? -19.703 20.344 29.328 1 98 16 VAL B N 1
ATOM 3573 C CA . VAL B 1 16 ? -20.125 19.156 28.594 1 98 16 VAL B CA 1
ATOM 3574 C C . VAL B 1 16 ? -21.109 19.562 27.484 1 98 16 VAL B C 1
ATOM 3576 O O . VAL B 1 16 ? -22.109 20.219 27.75 1 98 16 VAL B O 1
ATOM 3579 N N . ASN B 1 17 ? -20.781 19.266 26.219 1 97.94 17 ASN B N 1
ATOM 3580 C CA . ASN B 1 17 ? -21.703 19.453 25.094 1 97.94 17 ASN B CA 1
ATOM 3581 C C . ASN B 1 17 ? -22.812 18.406 25.109 1 97.94 17 ASN B C 1
ATOM 3583 O O . ASN B 1 17 ? -23.984 18.75 24.938 1 97.94 17 ASN B O 1
ATOM 3587 N N . ALA B 1 18 ? -22.375 17.188 25.266 1 97.56 18 ALA B N 1
ATOM 3588 C CA . ALA B 1 18 ? -23.281 16.047 25.219 1 97.56 18 ALA B CA 1
ATOM 3589 C C . ALA B 1 18 ? -22.594 14.773 25.703 1 97.56 18 ALA B C 1
ATOM 3591 O O . ALA B 1 18 ? -21.359 14.711 25.766 1 97.56 18 ALA B O 1
ATOM 3592 N N . THR B 1 19 ? -23.344 13.82 26.125 1 97.5 19 THR B N 1
ATOM 3593 C CA . THR B 1 19 ? -22.859 12.508 26.516 1 97.5 19 THR B CA 1
ATOM 3594 C C . THR B 1 19 ? -23.469 11.414 25.656 1 97.5 19 THR B C 1
ATOM 3596 O O . THR B 1 19 ? -24.625 11.516 25.25 1 97.5 19 THR B O 1
ATOM 3599 N N . PHE B 1 20 ? -22.75 10.375 25.375 1 97.25 20 PHE B N 1
ATOM 3600 C CA . PHE B 1 20 ? -23.188 9.297 24.484 1 97.25 20 PHE B CA 1
ATOM 3601 C C . PHE B 1 20 ? -22.891 7.941 25.109 1 97.25 20 PHE B C 1
ATOM 3603 O O . PHE B 1 20 ? -21.859 7.766 25.766 1 97.25 20 PHE B O 1
ATOM 3610 N N . GLU B 1 21 ? -23.734 7.023 24.875 1 95.25 21 GLU B N 1
ATOM 3611 C CA . GLU B 1 21 ? -23.484 5.641 25.266 1 95.25 21 GLU B CA 1
ATOM 3612 C C . GLU B 1 21 ? -22.625 4.918 24.234 1 95.25 21 GLU B C 1
ATOM 3614 O O . GLU B 1 21 ? -22.938 4.945 23.047 1 95.25 21 GLU B O 1
ATOM 3619 N N . PRO B 1 22 ? -21.609 4.281 24.672 1 96.12 22 PRO B N 1
ATOM 3620 C CA . PRO B 1 22 ? -20.812 3.514 23.703 1 96.12 22 PRO B CA 1
ATOM 3621 C C . PRO B 1 22 ? -21.594 2.379 23.062 1 96.12 22 PRO B C 1
ATOM 3623 O O . PRO B 1 22 ? -22.5 1.821 23.672 1 96.12 22 PRO B O 1
ATOM 3626 N N . SER B 1 23 ? -21.25 2.033 21.812 1 95.94 23 SER B N 1
ATOM 3627 C CA . SER B 1 23 ? -21.844 0.891 21.125 1 95.94 23 SER B CA 1
ATOM 3628 C C . SER B 1 23 ? -21.547 -0.412 21.859 1 95.94 23 SER B C 1
ATOM 3630 O O . SER B 1 23 ? -20.391 -0.688 22.203 1 95.94 23 SER B O 1
ATOM 3632 N N . SER B 1 24 ? -22.547 -1.219 22.109 1 95.19 24 SER B N 1
ATOM 3633 C CA . SER B 1 24 ? -22.344 -2.541 22.688 1 95.19 24 SER B CA 1
ATOM 3634 C C . SER B 1 24 ? -21.797 -3.525 21.656 1 95.19 24 SER B C 1
ATOM 3636 O O . SER B 1 24 ? -21.766 -3.219 20.469 1 95.19 24 SER B O 1
ATOM 3638 N N . ALA B 1 25 ? -21.375 -4.684 22.156 1 95.44 25 ALA B N 1
ATOM 3639 C CA . ALA B 1 25 ? -20.938 -5.734 21.234 1 95.44 25 ALA B CA 1
ATOM 3640 C C . ALA B 1 25 ? -22.047 -6.121 20.266 1 95.44 25 ALA B C 1
ATOM 3642 O O . ALA B 1 25 ? -21.781 -6.379 19.094 1 95.44 25 ALA B O 1
ATOM 3643 N N . ARG B 1 26 ? -23.234 -6.188 20.75 1 96.88 26 ARG B N 1
ATOM 3644 C CA . ARG B 1 26 ? -24.391 -6.516 19.922 1 96.88 26 ARG B CA 1
ATOM 3645 C C . ARG B 1 26 ? -24.641 -5.43 18.875 1 96.88 26 ARG B C 1
ATOM 3647 O O . ARG B 1 26 ? -24.969 -5.727 17.734 1 96.88 26 ARG B O 1
ATOM 3654 N N . ASP B 1 27 ? -24.516 -4.145 19.312 1 96.75 27 ASP B N 1
ATOM 3655 C CA . ASP B 1 27 ? -24.656 -3.027 18.391 1 96.75 27 ASP B CA 1
ATOM 3656 C C . ASP B 1 27 ? -23.625 -3.115 17.266 1 96.75 27 ASP B C 1
ATOM 3658 O O . ASP B 1 27 ? -23.969 -2.902 16.094 1 96.75 27 ASP B O 1
ATOM 3662 N N . VAL B 1 28 ? -22.453 -3.434 17.625 1 97.94 28 VAL B N 1
ATOM 3663 C CA . VAL B 1 28 ? -21.359 -3.537 16.672 1 97.94 28 VAL B CA 1
ATOM 3664 C C . VAL B 1 28 ? -21.656 -4.66 15.672 1 97.94 28 VAL B C 1
ATOM 3666 O O . VAL B 1 28 ? -21.5 -4.48 14.461 1 97.94 28 VAL B O 1
ATOM 3669 N N . GLU B 1 29 ? -22.094 -5.816 16.156 1 98.12 29 GLU B N 1
ATOM 3670 C CA . GLU B 1 29 ? -22.406 -6.949 15.289 1 98.12 29 GLU B CA 1
ATOM 3671 C C . GLU B 1 29 ? -23.5 -6.594 14.281 1 98.12 29 GLU B C 1
ATOM 3673 O O . GLU B 1 29 ? -23.359 -6.871 13.094 1 98.12 29 GLU B O 1
ATOM 3678 N N . ARG B 1 30 ? -24.531 -5.977 14.734 1 98 30 ARG B N 1
ATOM 3679 C CA . ARG B 1 30 ? -25.625 -5.578 13.867 1 98 30 ARG B CA 1
ATOM 3680 C C . ARG B 1 30 ? -25.172 -4.566 12.828 1 98 30 ARG B C 1
ATOM 3682 O O . ARG B 1 30 ? -25.578 -4.629 11.664 1 98 30 ARG B O 1
ATOM 3689 N N . ALA B 1 31 ? -24.375 -3.652 13.305 1 98.06 31 ALA B N 1
ATOM 3690 C CA . ALA B 1 31 ? -23.859 -2.627 12.414 1 98.06 31 ALA B CA 1
ATOM 3691 C C . ALA B 1 31 ? -23.016 -3.246 11.305 1 98.06 31 ALA B C 1
ATOM 3693 O O . ALA B 1 31 ? -23.125 -2.871 10.133 1 98.06 31 ALA B O 1
ATOM 3694 N N . LEU B 1 32 ? -22.141 -4.211 11.625 1 98.5 32 LEU B N 1
ATOM 3695 C CA . LEU B 1 32 ? -21.266 -4.859 10.648 1 98.5 32 LEU B CA 1
ATOM 3696 C C . LEU B 1 32 ? -22.078 -5.688 9.664 1 98.5 32 LEU B C 1
ATOM 3698 O O . LEU B 1 32 ? -21.766 -5.727 8.469 1 98.5 32 LEU B O 1
ATOM 3702 N N . GLU B 1 33 ? -23.109 -6.332 10.156 1 98.31 33 GLU B N 1
ATOM 3703 C CA . GLU B 1 33 ? -23.984 -7.094 9.273 1 98.31 33 GLU B CA 1
ATOM 3704 C C . GLU B 1 33 ? -24.656 -6.188 8.242 1 98.31 33 GLU B C 1
ATOM 3706 O O . GLU B 1 33 ? -24.672 -6.504 7.055 1 98.31 33 GLU B O 1
ATOM 3711 N N . ARG B 1 34 ? -25.203 -5.105 8.742 1 98.12 34 ARG B N 1
ATOM 3712 C CA . ARG B 1 34 ? -25.875 -4.152 7.871 1 98.12 34 ARG B CA 1
ATOM 3713 C C . ARG B 1 34 ? -24.906 -3.535 6.875 1 98.12 34 ARG B C 1
ATOM 3715 O O . ARG B 1 34 ? -25.234 -3.379 5.695 1 98.12 34 ARG B O 1
ATOM 3722 N N . ALA B 1 35 ? -23.75 -3.168 7.371 1 98.62 35 ALA B N 1
ATOM 3723 C CA . ALA B 1 35 ? -22.734 -2.549 6.52 1 98.62 35 ALA B CA 1
ATOM 3724 C C . ALA B 1 35 ? -22.281 -3.508 5.422 1 98.62 35 ALA B C 1
ATOM 3726 O O . ALA B 1 35 ? -22.078 -3.104 4.273 1 98.62 35 ALA B O 1
ATOM 3727 N N . THR B 1 36 ? -22.094 -4.762 5.758 1 98.25 36 THR B N 1
ATOM 3728 C CA . THR B 1 36 ? -21.672 -5.777 4.801 1 98.25 36 THR B CA 1
ATOM 3729 C C . THR B 1 36 ? -22.703 -5.938 3.686 1 98.25 36 THR B C 1
ATOM 3731 O O . THR B 1 36 ? -22.344 -5.957 2.504 1 98.25 36 THR B O 1
ATOM 3734 N N . ALA B 1 37 ? -23.938 -6.059 4.074 1 98.06 37 ALA B N 1
ATOM 3735 C CA . ALA B 1 37 ? -25.016 -6.207 3.096 1 98.06 37 ALA B CA 1
ATOM 3736 C C . ALA B 1 37 ? -25.109 -4.98 2.195 1 98.06 37 ALA B C 1
ATOM 3738 O O . ALA B 1 37 ? -25.297 -5.105 0.981 1 98.06 37 ALA B O 1
ATOM 3739 N N . ALA B 1 38 ? -25 -3.809 2.764 1 98.62 38 ALA B N 1
ATOM 3740 C CA . ALA B 1 38 ? -25.062 -2.561 2.008 1 98.62 38 ALA B CA 1
ATOM 3741 C C . ALA B 1 38 ? -23.906 -2.449 1.02 1 98.62 38 ALA B C 1
ATOM 3743 O O . ALA B 1 38 ? -24.094 -2.016 -0.12 1 98.62 38 ALA B O 1
ATOM 3744 N N . ALA B 1 39 ? -22.75 -2.814 1.455 1 98.5 39 ALA B N 1
ATOM 3745 C CA . ALA B 1 39 ? -21.578 -2.76 0.586 1 98.5 39 ALA B CA 1
ATOM 3746 C C . ALA B 1 39 ? -21.719 -3.709 -0.599 1 98.5 39 ALA B C 1
ATOM 3748 O O . ALA B 1 39 ? -21.359 -3.367 -1.727 1 98.5 39 ALA B O 1
ATOM 3749 N N . GLN B 1 40 ? -22.219 -4.879 -0.341 1 97.12 40 GLN B N 1
ATOM 3750 C CA . GLN B 1 40 ? -22.422 -5.867 -1.396 1 97.12 40 GLN B CA 1
ATOM 3751 C C . GLN B 1 40 ? -23.391 -5.348 -2.455 1 97.12 40 GLN B C 1
ATOM 3753 O O . GLN B 1 40 ? -23.156 -5.52 -3.652 1 97.12 40 GLN B O 1
ATOM 3758 N N . ALA B 1 41 ? -24.438 -4.707 -2.018 1 97.69 41 ALA B N 1
ATOM 3759 C CA . ALA B 1 41 ? -25.406 -4.129 -2.945 1 97.69 41 ALA B CA 1
ATOM 3760 C C . ALA B 1 41 ? -24.812 -2.934 -3.688 1 97.69 41 ALA B C 1
ATOM 3762 O O . ALA B 1 41 ? -25.047 -2.76 -4.887 1 97.69 41 ALA B O 1
ATOM 3763 N N . TRP B 1 42 ? -24.078 -2.129 -3.002 1 98.44 42 TRP B N 1
ATOM 3764 C CA . TRP B 1 42 ? -23.5 -0.894 -3.521 1 98.44 42 TRP B CA 1
ATOM 3765 C C . TRP B 1 42 ? -22.5 -1.185 -4.637 1 98.44 42 TRP B C 1
ATOM 3767 O O . TRP B 1 42 ? -22.422 -0.443 -5.621 1 98.44 42 TRP B O 1
ATOM 3777 N N . ARG B 1 43 ? -21.734 -2.262 -4.512 1 96.69 43 ARG B N 1
ATOM 3778 C CA . ARG B 1 43 ? -20.719 -2.637 -5.488 1 96.69 43 ARG B CA 1
ATOM 3779 C C . ARG B 1 43 ? -21.344 -2.893 -6.855 1 96.69 43 ARG B C 1
ATOM 3781 O O . ARG B 1 43 ? -20.703 -2.691 -7.887 1 96.69 43 ARG B O 1
ATOM 3788 N N . ALA B 1 44 ? -22.594 -3.266 -6.867 1 95.44 44 ALA B N 1
ATOM 3789 C CA . ALA B 1 44 ? -23.281 -3.615 -8.109 1 95.44 44 ALA B CA 1
ATOM 3790 C C . ALA B 1 44 ? -23.844 -2.375 -8.781 1 95.44 44 ALA B C 1
ATOM 3792 O O . ALA B 1 44 ? -24.219 -2.418 -9.961 1 95.44 44 ALA B O 1
ATOM 3793 N N . VAL B 1 45 ? -23.922 -1.238 -8.055 1 97.44 45 VAL B N 1
ATOM 3794 C CA . VAL B 1 45 ? -24.422 0.018 -8.602 1 97.44 45 VAL B CA 1
ATOM 3795 C C . VAL B 1 45 ? -23.391 0.599 -9.57 1 97.44 45 VAL B C 1
ATOM 3797 O O . VAL B 1 45 ? -22.188 0.652 -9.258 1 97.44 45 VAL B O 1
ATOM 3800 N N . PRO B 1 46 ? -23.781 1.022 -10.797 1 97.31 46 PRO B N 1
ATOM 3801 C CA . PRO B 1 46 ? -22.828 1.633 -11.727 1 97.31 46 PRO B CA 1
ATOM 3802 C C . PRO B 1 46 ? -22.125 2.85 -11.133 1 97.31 46 PRO B C 1
ATOM 3804 O O . PRO B 1 46 ? -22.734 3.627 -10.398 1 97.31 46 PRO B O 1
ATOM 3807 N N . VAL B 1 47 ? -20.906 3.051 -11.5 1 98.25 47 VAL B N 1
ATOM 3808 C CA . VAL B 1 47 ? -20.062 4.094 -10.922 1 98.25 47 VAL B CA 1
ATOM 3809 C C . VAL B 1 47 ? -20.703 5.461 -11.164 1 98.25 47 VAL B C 1
ATOM 3811 O O . VAL B 1 47 ? -20.594 6.355 -10.32 1 98.25 47 VAL B O 1
ATOM 3814 N N . SER B 1 48 ? -21.375 5.637 -12.289 1 97.81 48 SER B N 1
ATOM 3815 C CA . SER B 1 48 ? -22.031 6.906 -12.602 1 97.81 48 SER B CA 1
ATOM 3816 C C . SER B 1 48 ? -23.141 7.227 -11.609 1 97.81 48 SER B C 1
ATOM 3818 O O . SER B 1 48 ? -23.359 8.391 -11.266 1 97.81 48 SER B O 1
ATOM 3820 N N . GLU B 1 49 ? -23.812 6.207 -11.156 1 97.81 49 GLU B N 1
ATOM 3821 C CA . GLU B 1 49 ? -24.859 6.395 -10.156 1 97.81 49 GLU B CA 1
ATOM 3822 C C . GLU B 1 49 ? -24.266 6.66 -8.781 1 97.81 49 GLU B C 1
ATOM 3824 O O . GLU B 1 49 ? -24.797 7.477 -8.016 1 97.81 49 GLU B O 1
ATOM 3829 N N . ARG B 1 50 ? -23.219 5.992 -8.492 1 98.75 50 ARG B N 1
ATOM 3830 C CA . ARG B 1 50 ? -22.547 6.27 -7.234 1 98.75 50 ARG B CA 1
ATOM 3831 C C . ARG B 1 50 ? -22.031 7.707 -7.191 1 98.75 50 ARG B C 1
ATOM 3833 O O . ARG B 1 50 ? -22.094 8.359 -6.145 1 98.75 50 ARG B O 1
ATOM 3840 N N . ALA B 1 51 ? -21.562 8.234 -8.328 1 98.81 51 ALA B N 1
ATOM 3841 C CA . ALA B 1 51 ? -21.062 9.602 -8.43 1 98.81 51 ALA B CA 1
ATOM 3842 C C . ALA B 1 51 ? -22.172 10.609 -8.133 1 98.81 51 ALA B C 1
ATOM 3844 O O . ALA B 1 51 ? -21.922 11.664 -7.543 1 98.81 51 ALA B O 1
ATOM 3845 N N . LYS B 1 52 ? -23.391 10.32 -8.523 1 98.75 52 LYS B N 1
ATOM 3846 C CA . LYS B 1 52 ? -24.516 11.203 -8.242 1 98.75 52 LYS B CA 1
ATOM 3847 C C . LYS B 1 52 ? -24.719 11.375 -6.738 1 98.75 52 LYS B C 1
ATOM 3849 O O . LYS B 1 52 ? -25.078 12.461 -6.27 1 98.75 52 LYS B O 1
ATOM 3854 N N . SER B 1 53 ? -24.516 10.289 -6.031 1 98.62 53 SER B N 1
ATOM 3855 C CA . SER B 1 53 ? -24.641 10.359 -4.578 1 98.62 53 SER B CA 1
ATOM 3856 C C . SER B 1 53 ? -23.609 11.312 -3.982 1 98.62 53 SER B C 1
ATOM 3858 O O . SER B 1 53 ? -23.875 11.977 -2.977 1 98.62 53 SER B O 1
ATOM 3860 N N . LEU B 1 54 ? -22.453 11.445 -4.602 1 98.81 54 LEU B N 1
ATOM 3861 C CA . LEU B 1 54 ? -21.406 12.336 -4.105 1 98.81 54 LEU B CA 1
ATOM 3862 C C . LEU B 1 54 ? -21.766 13.789 -4.363 1 98.81 54 LEU B C 1
ATOM 3864 O O . LEU B 1 54 ? -21.484 14.664 -3.533 1 98.81 54 LEU B O 1
ATOM 3868 N N . PHE B 1 55 ? -22.391 14.078 -5.531 1 98.75 55 PHE B N 1
ATOM 3869 C CA . PHE B 1 55 ? -22.906 15.422 -5.77 1 98.75 55 PHE B CA 1
ATOM 3870 C C . PHE B 1 55 ? -23.953 15.789 -4.73 1 98.75 55 PHE B C 1
ATOM 3872 O O . PHE B 1 55 ? -23.938 16.891 -4.184 1 98.75 55 PHE B O 1
ATOM 3879 N N . ALA B 1 56 ? -24.812 14.836 -4.477 1 98.88 56 ALA B N 1
ATOM 3880 C CA . ALA B 1 56 ? -25.844 15.07 -3.477 1 98.88 56 ALA B CA 1
ATOM 3881 C C . ALA B 1 56 ? -25.234 15.273 -2.092 1 98.88 56 ALA B C 1
ATOM 3883 O O . ALA B 1 56 ? -25.734 16.078 -1.3 1 98.88 56 ALA B O 1
ATOM 3884 N N . MET B 1 57 ? -24.203 14.547 -1.822 1 98.81 57 MET B N 1
ATOM 3885 C CA . MET B 1 57 ? -23.5 14.695 -0.553 1 98.81 57 MET B CA 1
ATOM 3886 C C . MET B 1 57 ? -22.953 16.109 -0.402 1 98.81 57 MET B C 1
ATOM 3888 O O . MET B 1 57 ? -23.047 16.703 0.668 1 98.81 57 MET B O 1
ATOM 3892 N N . ALA B 1 58 ? -22.328 16.625 -1.476 1 98.88 58 ALA B N 1
ATOM 3893 C CA . ALA B 1 58 ? -21.797 17.984 -1.473 1 98.88 58 ALA B CA 1
ATOM 3894 C C . ALA B 1 58 ? -22.906 19 -1.162 1 98.88 58 ALA B C 1
ATOM 3896 O O . ALA B 1 58 ? -22.719 19.906 -0.34 1 98.88 58 ALA B O 1
ATOM 3897 N N . ASP B 1 59 ? -24 18.797 -1.776 1 98.81 59 ASP B N 1
ATOM 3898 C CA . ASP B 1 59 ? -25.141 19.688 -1.558 1 98.81 59 ASP B CA 1
ATOM 3899 C C . ASP B 1 59 ? -25.625 19.609 -0.113 1 98.81 59 ASP B C 1
ATOM 3901 O O . ASP B 1 59 ? -25.953 20.625 0.498 1 98.81 59 ASP B O 1
ATOM 3905 N N . THR B 1 60 ? -25.703 18.391 0.417 1 98.88 60 THR B N 1
ATOM 3906 C CA . THR B 1 60 ? -26.172 18.188 1.783 1 98.88 60 THR B CA 1
ATOM 3907 C C . THR B 1 60 ? -25.203 18.828 2.783 1 98.88 60 THR B C 1
ATOM 3909 O O . THR B 1 60 ? -25.641 19.406 3.779 1 98.88 60 THR B O 1
ATOM 3912 N N . LEU B 1 61 ? -23.938 18.688 2.514 1 98.88 61 LEU B N 1
ATOM 3913 C CA . LEU B 1 61 ? -22.938 19.344 3.35 1 98.88 61 LEU B CA 1
ATOM 3914 C C . LEU B 1 61 ? -23.141 20.844 3.369 1 98.88 61 LEU B C 1
ATOM 3916 O O . LEU B 1 61 ? -23.172 21.469 4.438 1 98.88 61 LEU B O 1
ATOM 3920 N N . ARG B 1 62 ? -23.344 21.438 2.227 1 98.62 62 ARG B N 1
ATOM 3921 C CA . ARG B 1 62 ? -23.516 22.891 2.115 1 98.62 62 ARG B CA 1
ATOM 3922 C C . ARG B 1 62 ? -24.812 23.344 2.787 1 98.62 62 ARG B C 1
ATOM 3924 O O . ARG B 1 62 ? -24.844 24.391 3.428 1 98.62 62 ARG B O 1
ATOM 3931 N N . ALA B 1 63 ? -25.797 22.531 2.672 1 98.69 63 ALA B N 1
ATOM 3932 C CA . ALA B 1 63 ? -27.094 22.859 3.273 1 98.69 63 ALA B CA 1
ATOM 3933 C C . ALA B 1 63 ? -27 22.844 4.797 1 98.69 63 ALA B C 1
ATOM 3935 O O . ALA B 1 63 ? -27.766 23.516 5.477 1 98.69 63 ALA B O 1
ATOM 3936 N N . ASN B 1 64 ? -26.094 22.078 5.32 1 98.69 64 ASN B N 1
ATOM 3937 C CA . ASN B 1 64 ? -25.953 21.938 6.77 1 98.69 64 ASN B CA 1
ATOM 3938 C C . ASN B 1 64 ? -24.688 22.609 7.285 1 98.69 64 ASN B C 1
ATOM 3940 O O . ASN B 1 64 ? -24.219 22.297 8.383 1 98.69 64 ASN B O 1
ATOM 3944 N N . ARG B 1 65 ? -24.094 23.484 6.527 1 98.44 65 ARG B N 1
ATOM 3945 C CA . ARG B 1 65 ? -22.781 24.062 6.746 1 98.44 65 ARG B CA 1
ATOM 3946 C C . ARG B 1 65 ? -22.672 24.672 8.141 1 98.44 65 ARG B C 1
ATOM 3948 O O . ARG B 1 65 ? -21.703 24.422 8.859 1 98.44 65 ARG B O 1
ATOM 3955 N N . GLU B 1 66 ? -23.672 25.422 8.578 1 98.25 66 GLU B N 1
ATOM 3956 C CA . GLU B 1 66 ? -23.609 26.156 9.844 1 98.25 66 GLU B CA 1
ATOM 3957 C C . GLU B 1 66 ? -23.703 25.203 11.031 1 98.25 66 GLU B C 1
ATOM 3959 O O . GLU B 1 66 ? -22.953 25.344 12.008 1 98.25 66 GLU B O 1
ATOM 3964 N N . ARG B 1 67 ? -24.562 24.297 10.977 1 98.25 67 ARG B N 1
ATOM 3965 C CA . ARG B 1 67 ? -24.719 23.312 12.039 1 98.25 67 ARG B CA 1
ATOM 3966 C C . ARG B 1 67 ? -23.453 22.469 12.203 1 98.25 67 ARG B C 1
ATOM 3968 O O . ARG B 1 67 ? -22.984 22.266 13.32 1 98.25 67 ARG B O 1
ATOM 3975 N N . LEU B 1 68 ? -22.969 22 11.086 1 98.75 68 LEU B N 1
ATOM 3976 C CA . LEU B 1 68 ? -21.75 21.188 11.102 1 98.75 68 LEU B CA 1
ATOM 3977 C C . LEU B 1 68 ? -20.578 21.969 11.672 1 98.75 68 LEU B C 1
ATOM 3979 O O . LEU B 1 68 ? -19.844 21.484 12.523 1 98.75 68 LEU B O 1
ATOM 3983 N N . ALA B 1 69 ? -20.406 23.219 11.195 1 98.38 69 ALA B N 1
ATOM 3984 C CA . ALA B 1 69 ? -19.312 24.078 11.656 1 98.38 69 ALA B CA 1
ATOM 3985 C C . ALA B 1 69 ? -19.406 24.328 13.164 1 98.38 69 ALA B C 1
ATOM 3987 O O . ALA B 1 69 ? -18.391 24.312 13.859 1 98.38 69 ALA B O 1
ATOM 3988 N N . ARG B 1 70 ? -20.594 24.547 13.648 1 98.44 70 ARG B N 1
ATOM 3989 C CA . ARG B 1 70 ? -20.797 24.781 15.07 1 98.44 70 ARG B CA 1
ATOM 3990 C C . ARG B 1 70 ? -20.375 23.578 15.898 1 98.44 70 ARG B C 1
ATOM 3992 O O . ARG B 1 70 ? -19.75 23.719 16.953 1 98.44 70 ARG B O 1
ATOM 3999 N N . HIS B 1 71 ? -20.734 22.359 15.445 1 98.69 71 HIS B N 1
ATOM 4000 C CA . HIS B 1 71 ? -20.344 21.141 16.156 1 98.69 71 HIS B CA 1
ATOM 4001 C C . HIS B 1 71 ? -18.828 20.984 16.172 1 98.69 71 HIS B C 1
ATOM 4003 O O . HIS B 1 71 ? -18.25 20.578 17.188 1 98.69 71 HIS B O 1
ATOM 4009 N N . ILE B 1 72 ? -18.156 21.297 15.055 1 98.62 72 ILE B N 1
ATOM 4010 C CA . ILE B 1 72 ? -16.703 21.25 15.008 1 98.62 72 ILE B CA 1
ATOM 4011 C C . ILE B 1 72 ? -16.125 22.172 16.062 1 98.62 72 ILE B C 1
ATOM 4013 O O . ILE B 1 72 ? -15.273 21.766 16.859 1 98.62 72 ILE B O 1
ATOM 4017 N N . THR B 1 73 ? -16.625 23.422 16.078 1 98.56 73 THR B N 1
ATOM 4018 C CA . THR B 1 73 ? -16.109 24.438 16.984 1 98.56 73 THR B CA 1
ATOM 4019 C C . THR B 1 73 ? -16.375 24.031 18.438 1 98.56 73 THR B C 1
ATOM 4021 O O . THR B 1 73 ? -15.484 24.156 19.281 1 98.56 73 THR B O 1
ATOM 4024 N N . GLN B 1 74 ? -17.484 23.484 18.688 1 98.56 74 GLN B N 1
ATOM 4025 C CA . GLN B 1 74 ? -17.891 23.141 20.047 1 98.56 74 GLN B CA 1
ATOM 4026 C C . GLN B 1 74 ? -17.109 21.938 20.562 1 98.56 74 GLN B C 1
ATOM 4028 O O . GLN B 1 74 ? -16.797 21.844 21.75 1 98.56 74 GLN B O 1
ATOM 4033 N N . GLU B 1 75 ? -16.766 21.031 19.656 1 98.5 75 GLU B N 1
ATOM 4034 C CA . GLU B 1 75 ? -16.203 19.766 20.125 1 98.5 75 GLU B CA 1
ATOM 4035 C C . GLU B 1 75 ? -14.672 19.828 20.125 1 98.5 75 GLU B C 1
ATOM 4037 O O . GLU B 1 75 ? -14.023 19.172 20.953 1 98.5 75 GLU B O 1
ATOM 4042 N N . MET B 1 76 ? -14.117 20.578 19.188 1 97.19 76 MET B N 1
ATOM 4043 C CA . MET B 1 76 ? -12.656 20.484 19.156 1 97.19 76 MET B CA 1
ATOM 4044 C C . MET B 1 76 ? -12.023 21.875 19.234 1 97.19 76 MET B C 1
ATOM 4046 O O . MET B 1 76 ? -10.812 22 19.422 1 97.19 76 MET B O 1
ATOM 4050 N N . GLY B 1 77 ? -12.82 22.969 19.109 1 98 77 GLY B N 1
ATOM 4051 C CA . GLY B 1 77 ? -12.328 24.281 19.5 1 98 77 GLY B CA 1
ATOM 4052 C C . GLY B 1 77 ? -11.875 25.109 18.312 1 98 77 GLY B C 1
ATOM 4053 O O . GLY B 1 77 ? -11.508 26.281 18.484 1 98 77 GLY B O 1
ATOM 4054 N N . LYS B 1 78 ? -12 24.625 17.094 1 97.31 78 LYS B N 1
ATOM 4055 C CA . LYS B 1 78 ? -11.633 25.359 15.891 1 97.31 78 LYS B CA 1
ATOM 4056 C C . LYS B 1 78 ? -12.461 26.641 15.742 1 97.31 78 LYS B C 1
ATOM 4058 O O . LYS B 1 78 ? -13.672 26.625 15.961 1 97.31 78 LYS B O 1
ATOM 4063 N N . PRO B 1 79 ? -11.789 27.766 15.312 1 97.81 79 PRO B N 1
ATOM 4064 C CA . PRO B 1 79 ? -12.602 28.953 15.055 1 97.81 79 PRO B CA 1
ATOM 4065 C C . PRO B 1 79 ? -13.703 28.703 14.031 1 97.81 79 PRO B C 1
ATOM 4067 O O . PRO B 1 79 ? -13.492 28 13.047 1 97.81 79 PRO B O 1
ATOM 4070 N N . LEU B 1 80 ? -14.836 29.297 14.25 1 97.56 80 LEU B N 1
ATOM 4071 C CA . LEU B 1 80 ? -16.031 29.047 13.461 1 97.56 80 LEU B CA 1
ATOM 4072 C C . LEU B 1 80 ? -15.766 29.25 11.969 1 97.56 80 LEU B C 1
ATOM 4074 O O . LEU B 1 80 ? -16.203 28.438 11.141 1 97.56 80 LEU B O 1
ATOM 4078 N N . LEU B 1 81 ? -15.039 30.281 11.633 1 95.62 81 LEU B N 1
ATOM 4079 C CA . LEU B 1 81 ? -14.734 30.562 10.234 1 95.62 81 LEU B CA 1
ATOM 4080 C C . LEU B 1 81 ? -13.938 29.406 9.617 1 95.62 81 LEU B C 1
ATOM 4082 O O . LEU B 1 81 ? -14.195 29.031 8.469 1 95.62 81 LEU B O 1
ATOM 4086 N N . GLU B 1 82 ? -12.961 28.891 10.312 1 96.94 82 GLU B N 1
ATOM 4087 C CA . GLU B 1 82 ? -12.172 27.766 9.828 1 96.94 82 GLU B CA 1
ATOM 4088 C C . GLU B 1 82 ? -13.008 26.5 9.75 1 96.94 82 GLU B C 1
ATOM 4090 O O . GLU B 1 82 ? -12.805 25.656 8.867 1 96.94 82 GLU B O 1
ATOM 4095 N N . ALA B 1 83 ? -13.93 26.328 10.688 1 97.94 83 ALA B N 1
ATOM 4096 C CA . ALA B 1 83 ? -14.828 25.172 10.672 1 97.94 83 ALA B CA 1
ATOM 4097 C C . ALA B 1 83 ? -15.734 25.219 9.445 1 97.94 83 ALA B C 1
ATOM 4099 O O . ALA B 1 83 ? -15.961 24.188 8.805 1 97.94 83 ALA B O 1
ATOM 4100 N N . GLN B 1 84 ? -16.25 26.406 9.148 1 97.56 84 GLN B N 1
ATOM 4101 C CA . GLN B 1 84 ? -17.062 26.562 7.945 1 97.56 84 GLN B CA 1
ATOM 4102 C C . GLN B 1 84 ? -16.266 26.219 6.691 1 97.56 84 GLN B C 1
ATOM 4104 O O . GLN B 1 84 ? -16.766 25.547 5.797 1 97.56 84 GLN B O 1
ATOM 4109 N N . ALA B 1 85 ? -15.047 26.656 6.66 1 96.69 85 ALA B N 1
ATOM 4110 C CA . ALA B 1 85 ? -14.172 26.359 5.531 1 96.69 85 ALA B CA 1
ATOM 4111 C C . ALA B 1 85 ? -13.922 24.859 5.402 1 96.69 85 ALA B C 1
ATOM 4113 O O . ALA B 1 85 ? -13.789 24.344 4.293 1 96.69 85 ALA B O 1
ATOM 4114 N N . GLU B 1 86 ? -13.828 24.172 6.527 1 97.75 86 GLU B N 1
ATOM 4115 C CA . GLU B 1 86 ? -13.656 22.719 6.512 1 97.75 86 GLU B CA 1
ATOM 4116 C C . GLU B 1 86 ? -14.852 22.031 5.84 1 97.75 86 GLU B C 1
ATOM 4118 O O . GLU B 1 86 ? -14.672 21.094 5.062 1 97.75 86 GLU B O 1
ATOM 4123 N N . VAL B 1 87 ? -16.031 22.484 6.156 1 98.44 87 VAL B N 1
ATOM 4124 C CA . VAL B 1 87 ? -17.234 21.938 5.527 1 98.44 87 VAL B CA 1
ATOM 4125 C C . VAL B 1 87 ? -17.188 22.188 4.023 1 98.44 87 VAL B C 1
ATOM 4127 O O . VAL B 1 87 ? -17.453 21.281 3.229 1 98.44 87 VAL B O 1
ATOM 4130 N N . ASP B 1 88 ? -16.812 23.406 3.658 1 97.88 88 ASP B N 1
ATOM 4131 C CA . ASP B 1 88 ? -16.75 23.766 2.244 1 97.88 88 ASP B CA 1
ATOM 4132 C C . ASP B 1 88 ? -15.719 22.891 1.514 1 97.88 88 ASP B C 1
ATOM 4134 O O . ASP B 1 88 ? -15.977 22.422 0.4 1 97.88 88 ASP B O 1
ATOM 4138 N N . LYS B 1 89 ? -14.609 22.719 2.121 1 97.44 89 LYS B N 1
ATOM 4139 C CA . LYS B 1 89 ? -13.562 21.875 1.543 1 97.44 89 LYS B CA 1
ATOM 4140 C C . LYS B 1 89 ? -14.055 20.453 1.353 1 97.44 89 LYS B C 1
ATOM 4142 O O . LYS B 1 89 ? -13.766 19.812 0.332 1 97.44 89 LYS B O 1
ATOM 4147 N N . SER B 1 90 ? -14.742 19.953 2.312 1 98.5 90 SER B N 1
ATOM 4148 C CA . SER B 1 90 ? -15.305 18.594 2.248 1 98.5 90 SER B CA 1
ATOM 4149 C C . SER B 1 90 ? -16.281 18.469 1.093 1 98.5 90 SER B C 1
ATOM 4151 O O . SER B 1 90 ? -16.281 17.469 0.376 1 98.5 90 SER B O 1
ATOM 4153 N N . ALA B 1 91 ? -17.094 19.484 0.912 1 98.62 91 ALA B N 1
ATOM 4154 C CA . ALA B 1 91 ? -18.047 19.484 -0.198 1 98.62 91 ALA B CA 1
ATOM 4155 C C . ALA B 1 91 ? -17.312 19.516 -1.54 1 98.62 91 ALA B C 1
ATOM 4157 O O . ALA B 1 91 ? -17.703 18.797 -2.469 1 98.62 91 ALA B O 1
ATOM 4158 N N . LEU B 1 92 ? -16.297 20.297 -1.602 1 97.88 92 LEU B N 1
ATOM 4159 C CA . LEU B 1 92 ? -15.516 20.375 -2.824 1 97.88 92 LEU B CA 1
ATOM 4160 C C . LEU B 1 92 ? -14.891 19.016 -3.162 1 97.88 92 LEU B C 1
ATOM 4162 O O . LEU B 1 92 ? -14.805 18.641 -4.336 1 97.88 92 LEU B O 1
ATOM 4166 N N . CYS B 1 93 ? -14.445 18.344 -2.158 1 98.31 93 CYS B N 1
ATOM 4167 C CA . CYS B 1 93 ? -13.875 17.031 -2.357 1 98.31 93 CYS B CA 1
ATOM 4168 C C . CYS B 1 93 ? -14.898 16.062 -2.945 1 98.31 93 CYS B C 1
ATOM 4170 O O . CYS B 1 93 ? -14.594 15.305 -3.865 1 98.31 93 CYS B O 1
ATOM 4172 N N . CYS B 1 94 ? -16.109 16.094 -2.441 1 98.81 94 CYS B N 1
ATOM 4173 C CA . CYS B 1 94 ? -17.188 15.281 -2.982 1 98.81 94 CYS B CA 1
ATOM 4174 C C . CYS B 1 94 ? -17.422 15.586 -4.457 1 98.81 94 CYS B C 1
ATOM 4176 O O . CYS B 1 94 ? -17.516 14.672 -5.277 1 98.81 94 CYS B O 1
ATOM 4178 N N . GLU B 1 95 ? -17.438 16.828 -4.789 1 98.75 95 GLU B N 1
ATOM 4179 C CA . GLU B 1 95 ? -17.672 17.234 -6.168 1 98.75 95 GLU B CA 1
ATOM 4180 C C . GLU B 1 95 ? -16.531 16.781 -7.082 1 98.75 95 GLU B C 1
ATOM 4182 O O . GLU B 1 95 ? -16.781 16.328 -8.203 1 98.75 95 GLU B O 1
ATOM 4187 N N . PHE B 1 96 ? -15.383 16.984 -6.602 1 98.62 96 PHE B N 1
ATOM 4188 C CA . PHE B 1 96 ? -14.219 16.594 -7.391 1 98.62 96 PHE B CA 1
ATOM 4189 C C . PHE B 1 96 ? -14.312 15.125 -7.793 1 98.62 96 PHE B C 1
ATOM 4191 O O . PHE B 1 96 ? -14.156 14.789 -8.969 1 98.62 96 PHE B O 1
ATOM 4198 N N . TYR B 1 97 ? -14.586 14.273 -6.855 1 98.81 97 TYR B N 1
ATOM 4199 C CA . TYR B 1 97 ? -14.594 12.844 -7.145 1 98.81 97 TYR B CA 1
ATOM 4200 C C . TYR B 1 97 ? -15.852 12.445 -7.91 1 98.81 97 TYR B C 1
ATOM 4202 O O . TYR B 1 97 ? -15.82 11.516 -8.719 1 98.81 97 TYR B O 1
ATOM 4210 N N . ALA B 1 98 ? -16.953 13.141 -7.617 1 98.81 98 ALA B N 1
ATOM 4211 C CA . ALA B 1 98 ? -18.141 12.891 -8.445 1 98.81 98 ALA B CA 1
ATOM 4212 C C . ALA B 1 98 ? -17.844 13.156 -9.914 1 98.81 98 ALA B C 1
ATOM 4214 O O . ALA B 1 98 ? -18.266 12.398 -10.789 1 98.81 98 ALA B O 1
ATOM 4215 N N . GLU B 1 99 ? -17.109 14.211 -10.117 1 98.69 99 GLU B N 1
ATOM 4216 C CA . GLU B 1 99 ? -16.859 14.656 -11.484 1 98.69 99 GLU B CA 1
ATOM 4217 C C . GLU B 1 99 ? -15.758 13.836 -12.141 1 98.69 99 GLU B C 1
ATOM 4219 O O . GLU B 1 99 ? -15.883 13.438 -13.305 1 98.69 99 GLU B O 1
ATOM 4224 N N . HIS B 1 100 ? -14.688 13.555 -11.477 1 98.5 100 HIS B N 1
ATOM 4225 C CA . HIS B 1 100 ? -13.492 13.016 -12.109 1 98.5 100 HIS B CA 1
ATOM 4226 C C . HIS B 1 100 ? -13.266 11.562 -11.719 1 98.5 100 HIS B C 1
ATOM 4228 O O . HIS B 1 100 ? -12.531 10.844 -12.398 1 98.5 100 HIS B O 1
ATOM 4234 N N . GLY B 1 101 ? -13.883 11.109 -10.656 1 98.38 101 GLY B N 1
ATOM 4235 C CA . GLY B 1 101 ? -13.617 9.805 -10.07 1 98.38 101 GLY B CA 1
ATOM 4236 C C . GLY B 1 101 ? -13.953 8.656 -11 1 98.38 101 GLY B C 1
ATOM 4237 O O . GLY B 1 101 ? -13.211 7.676 -11.078 1 98.38 101 GLY B O 1
ATOM 4238 N N . PRO B 1 102 ? -15.109 8.719 -11.68 1 98.62 102 PRO B N 1
ATOM 4239 C CA . PRO B 1 102 ? -15.461 7.625 -12.586 1 98.62 102 PRO B CA 1
ATOM 4240 C C . PRO B 1 102 ? -14.367 7.32 -13.602 1 98.62 102 PRO B C 1
ATOM 4242 O O . PRO B 1 102 ? -14.055 6.152 -13.852 1 98.62 102 PRO B O 1
ATOM 4245 N N . ALA B 1 103 ? -13.727 8.352 -14.117 1 98.44 103 ALA B N 1
ATOM 4246 C CA . ALA B 1 103 ? -12.641 8.148 -15.062 1 98.44 103 ALA B CA 1
ATOM 4247 C C . ALA B 1 103 ? -11.43 7.512 -14.383 1 98.44 103 ALA B C 1
ATOM 4249 O O . ALA B 1 103 ? -10.711 6.711 -14.992 1 98.44 103 ALA B O 1
ATOM 4250 N N . MET B 1 104 ? -11.188 7.836 -13.141 1 98.25 104 MET B N 1
ATOM 4251 C CA . MET B 1 104 ? -10.062 7.301 -12.375 1 98.25 104 MET B CA 1
ATOM 4252 C C . MET B 1 104 ? -10.234 5.809 -12.125 1 98.25 104 MET B C 1
ATOM 4254 O O . MET B 1 104 ? -9.258 5.098 -11.883 1 98.25 104 MET B O 1
ATOM 4258 N N . LEU B 1 105 ? -11.461 5.312 -12.195 1 98.44 105 LEU B N 1
ATOM 4259 C CA . LEU B 1 105 ? -11.781 3.928 -11.852 1 98.44 105 LEU B CA 1
ATOM 4260 C C . LEU B 1 105 ? -12.07 3.111 -13.109 1 98.44 105 LEU B C 1
ATOM 4262 O O . LEU B 1 105 ? -12.43 1.936 -13.016 1 98.44 105 LEU B O 1
ATOM 4266 N N . ALA B 1 106 ? -11.977 3.768 -14.281 1 98.25 106 ALA B N 1
ATOM 4267 C CA . ALA B 1 106 ? -12.258 3.08 -15.531 1 98.25 106 ALA B CA 1
ATOM 4268 C C . ALA B 1 106 ? -11.211 1.998 -15.812 1 98.25 106 ALA B C 1
ATOM 4270 O O . ALA B 1 106 ? -10.047 2.133 -15.43 1 98.25 106 ALA B O 1
ATOM 4271 N N . ASP B 1 107 ? -11.648 0.943 -16.5 1 98.19 107 ASP B N 1
ATOM 4272 C CA . ASP B 1 107 ? -10.719 -0.085 -16.953 1 98.19 107 ASP B CA 1
ATOM 4273 C C . ASP B 1 107 ? -9.602 0.521 -17.797 1 98.19 107 ASP B C 1
ATOM 4275 O O . ASP B 1 107 ? -9.852 1.406 -18.625 1 98.19 107 ASP B O 1
ATOM 4279 N N . GLN B 1 108 ? -8.422 0.09 -17.547 1 98.31 108 GLN B N 1
ATOM 4280 C CA . GLN B 1 108 ? -7.27 0.563 -18.312 1 98.31 108 GLN B CA 1
ATOM 4281 C C . GLN B 1 108 ? -6.758 -0.515 -19.25 1 98.31 108 GLN B C 1
ATOM 4283 O O . GLN B 1 108 ? -6.176 -1.511 -18.812 1 98.31 108 GLN B O 1
ATOM 4288 N N . PRO B 1 109 ? -6.945 -0.334 -20.562 1 98.44 109 PRO B N 1
ATOM 4289 C CA . PRO B 1 109 ? -6.438 -1.325 -21.516 1 98.44 109 PRO B CA 1
ATOM 4290 C C . PRO B 1 109 ? -4.918 -1.448 -21.484 1 98.44 109 PRO B C 1
ATOM 4292 O O . PRO B 1 109 ? -4.219 -0.448 -21.312 1 98.44 109 PRO B O 1
ATOM 4295 N N . VAL B 1 110 ? -4.418 -2.627 -21.578 1 98 110 VAL B N 1
ATOM 4296 C CA . VAL B 1 110 ? -2.988 -2.916 -21.672 1 98 110 VAL B CA 1
ATOM 4297 C C . VAL B 1 110 ? -2.719 -3.805 -22.875 1 98 110 VAL B C 1
ATOM 4299 O O . VAL B 1 110 ? -3.232 -4.922 -22.969 1 98 110 VAL B O 1
ATOM 4302 N N . PRO B 1 111 ? -1.911 -3.332 -23.859 1 96.44 111 PRO B N 1
ATOM 4303 C CA . PRO B 1 111 ? -1.558 -4.203 -24.984 1 96.44 111 PRO B CA 1
ATOM 4304 C C . PRO B 1 111 ? -0.667 -5.371 -24.562 1 96.44 111 PRO B C 1
ATOM 4306 O O . PRO B 1 111 ? 0.343 -5.172 -23.891 1 96.44 111 PRO B O 1
ATOM 4309 N N . THR B 1 112 ? -1.089 -6.535 -24.812 1 95.62 112 THR B N 1
ATOM 4310 C CA . THR B 1 112 ? -0.333 -7.758 -24.578 1 95.62 112 THR B CA 1
ATOM 4311 C C . THR B 1 112 ? -0.471 -8.711 -25.766 1 95.62 112 THR B C 1
ATOM 4313 O O . THR B 1 112 ? -0.77 -8.289 -26.875 1 95.62 112 THR B O 1
ATOM 4316 N N . SER B 1 113 ? -0.146 -10.047 -25.531 1 94.56 113 SER B N 1
ATOM 4317 C CA . SER B 1 113 ? -0.305 -11.047 -26.578 1 94.56 113 SER B CA 1
ATOM 4318 C C . SER B 1 113 ? -1.702 -11.664 -26.547 1 94.56 113 SER B C 1
ATOM 4320 O O . SER B 1 113 ? -2.055 -12.453 -27.422 1 94.56 113 SER B O 1
ATOM 4322 N N . ALA B 1 114 ? -2.537 -11.273 -25.562 1 95.81 114 ALA B N 1
ATOM 4323 C CA . ALA B 1 114 ? -3.922 -11.734 -25.484 1 95.81 114 ALA B CA 1
ATOM 4324 C C . ALA B 1 114 ? -4.793 -11.008 -26.516 1 95.81 114 ALA B C 1
ATOM 4326 O O . ALA B 1 114 ? -4.363 -10.008 -27.094 1 95.81 114 ALA B O 1
ATOM 4327 N N . LYS B 1 115 ? -5.992 -11.492 -26.734 1 95.31 115 LYS B N 1
ATOM 4328 C CA . LYS B 1 115 ? -6.965 -10.773 -27.547 1 95.31 115 LYS B CA 1
ATOM 4329 C C . LYS B 1 115 ? -7.301 -9.414 -26.922 1 95.31 115 LYS B C 1
ATOM 4331 O O . LYS B 1 115 ? -7.43 -8.414 -27.641 1 95.31 115 LYS B O 1
ATOM 4336 N N . ARG B 1 116 ? -7.488 -9.453 -25.688 1 96.94 116 ARG B N 1
ATOM 4337 C CA . ARG B 1 116 ? -7.758 -8.242 -24.906 1 96.94 116 ARG B CA 1
ATOM 4338 C C . ARG B 1 116 ? -7.23 -8.383 -23.484 1 96.94 116 ARG B C 1
ATOM 4340 O O . ARG B 1 116 ? -7.344 -9.445 -22.875 1 96.94 116 ARG B O 1
ATOM 4347 N N . SER B 1 117 ? -6.602 -7.352 -22.953 1 98.12 117 SER B N 1
ATOM 4348 C CA . SER B 1 117 ? -6.156 -7.305 -21.578 1 98.12 117 SER B CA 1
ATOM 4349 C C . SER B 1 117 ? -6.383 -5.922 -20.969 1 98.12 117 SER B C 1
ATOM 4351 O O . SER B 1 117 ? -6.281 -4.91 -21.656 1 98.12 117 SER B O 1
ATOM 4353 N N . TYR B 1 118 ? -6.715 -5.871 -19.766 1 98.62 118 TYR B N 1
ATOM 4354 C CA . TYR B 1 118 ? -6.91 -4.598 -19.078 1 98.62 118 TYR B CA 1
ATOM 4355 C C . TYR B 1 118 ? -6.758 -4.758 -17.578 1 98.62 118 TYR B C 1
ATOM 4357 O O . TYR B 1 118 ? -6.754 -5.883 -17.062 1 98.62 118 TYR B O 1
ATOM 4365 N N . VAL B 1 119 ? -6.555 -3.703 -16.891 1 98.75 119 VAL B N 1
ATOM 4366 C CA . VAL B 1 119 ? -6.543 -3.613 -15.438 1 98.75 119 VAL B CA 1
ATOM 4367 C C . VAL B 1 119 ? -7.863 -3.029 -14.945 1 98.75 119 VAL B C 1
ATOM 4369 O O . VAL B 1 119 ? -8.305 -1.981 -15.422 1 98.75 119 VAL B O 1
ATOM 4372 N N . SER B 1 120 ? -8.5 -3.744 -14.117 1 98.56 120 SER B N 1
ATOM 4373 C CA . SER B 1 120 ? -9.734 -3.26 -13.508 1 98.56 120 SER B CA 1
ATOM 4374 C C . SER B 1 120 ? -9.523 -2.916 -12.039 1 98.56 120 SER B C 1
ATOM 4376 O O . SER B 1 120 ? -8.625 -3.459 -11.391 1 98.56 120 SER B O 1
ATOM 4378 N N . TYR B 1 121 ? -10.289 -1.979 -11.523 1 98.44 121 TYR B N 1
ATOM 4379 C CA . TYR B 1 121 ? -10.281 -1.578 -10.117 1 98.44 121 TYR B CA 1
ATOM 4380 C C . TYR B 1 121 ? -11.586 -1.962 -9.43 1 98.44 121 TYR B C 1
ATOM 4382 O O . TYR B 1 121 ? -12.625 -1.346 -9.68 1 98.44 121 TYR B O 1
ATOM 4390 N N . GLU B 1 122 ? -11.492 -2.943 -8.555 1 98.19 122 GLU B N 1
ATOM 4391 C CA . GLU B 1 122 ? -12.695 -3.475 -7.922 1 98.19 122 GLU B CA 1
ATOM 4392 C C . GLU B 1 122 ? -12.672 -3.254 -6.414 1 98.19 122 GLU B C 1
ATOM 4394 O O . GLU B 1 122 ? -11.625 -3.383 -5.777 1 98.19 122 GLU B O 1
ATOM 4399 N N . PRO B 1 123 ? -13.812 -2.912 -5.844 1 98.25 123 PRO B N 1
ATOM 4400 C CA . PRO B 1 123 ? -13.828 -2.623 -4.406 1 98.25 123 PRO B CA 1
ATOM 4401 C C . PRO B 1 123 ? -13.414 -3.826 -3.559 1 98.25 123 PRO B C 1
ATOM 4403 O O . PRO B 1 123 ? -13.586 -4.973 -3.984 1 98.25 123 PRO B O 1
ATOM 4406 N N . LEU B 1 124 ? -12.945 -3.588 -2.365 1 97.62 124 LEU B N 1
ATOM 4407 C CA . LEU B 1 124 ? -12.484 -4.629 -1.454 1 97.62 124 LEU B CA 1
ATOM 4408 C C . LEU B 1 124 ? -13.617 -5.098 -0.543 1 97.62 124 LEU B C 1
ATOM 4410 O O . LEU B 1 124 ? -13.609 -6.238 -0.073 1 97.62 124 LEU B O 1
ATOM 4414 N N . GLY B 1 125 ? -14.508 -4.223 -0.203 1 97.56 125 GLY B N 1
ATOM 4415 C CA . GLY B 1 125 ? -15.555 -4.48 0.776 1 97.56 125 GLY B CA 1
ATOM 4416 C C . GLY B 1 125 ? -15.688 -3.379 1.811 1 97.56 125 GLY B C 1
ATOM 4417 O O . GLY B 1 125 ? -15.852 -2.209 1.461 1 97.56 125 GLY B O 1
ATOM 4418 N N . LEU B 1 126 ? -15.578 -3.742 3.148 1 98.62 126 LEU B N 1
ATOM 4419 C CA . LEU B 1 126 ? -15.656 -2.756 4.219 1 98.62 126 LEU B CA 1
ATOM 4420 C C . LEU B 1 126 ? -14.273 -2.24 4.586 1 98.62 126 LEU B C 1
ATOM 4422 O O . LEU B 1 126 ? -13.344 -3.027 4.777 1 98.62 126 LEU B O 1
ATOM 4426 N N . VAL B 1 127 ? -14.164 -0.983 4.652 1 98.88 127 VAL B N 1
ATOM 4427 C CA . VAL B 1 127 ? -12.93 -0.345 5.09 1 98.88 127 VAL B CA 1
ATOM 4428 C C . VAL B 1 127 ? -13.141 0.303 6.457 1 98.88 127 VAL B C 1
ATOM 4430 O O . VAL B 1 127 ? -14.102 1.048 6.656 1 98.88 127 VAL B O 1
ATOM 4433 N N . LEU B 1 128 ? -12.289 -0.052 7.406 1 98.94 128 LEU B N 1
ATOM 4434 C CA . LEU B 1 128 ? -12.312 0.592 8.719 1 98.94 128 LEU B CA 1
ATOM 4435 C C . LEU B 1 128 ? -11.562 1.917 8.68 1 98.94 128 LEU B C 1
ATOM 4437 O O . LEU B 1 128 ? -10.414 1.974 8.227 1 98.94 128 LEU B O 1
ATOM 4441 N N . ALA B 1 129 ? -12.234 2.943 9.086 1 98.88 129 ALA B N 1
ATOM 4442 C CA . ALA B 1 129 ? -11.617 4.262 9.211 1 98.88 129 ALA B CA 1
ATOM 4443 C C . ALA B 1 129 ? -11.438 4.645 10.672 1 98.88 129 ALA B C 1
ATOM 4445 O O . ALA B 1 129 ? -12.414 4.719 11.43 1 98.88 129 ALA B O 1
ATOM 4446 N N . VAL B 1 130 ? -10.227 4.828 11.102 1 98.81 130 VAL B N 1
ATOM 4447 C CA . VAL B 1 130 ? -9.906 5.367 12.414 1 98.81 130 VAL B CA 1
ATOM 4448 C C . VAL B 1 130 ? -9.398 6.801 12.281 1 98.81 130 VAL B C 1
ATOM 4450 O O . VAL B 1 130 ? -8.305 7.035 11.758 1 98.81 130 VAL B O 1
ATOM 4453 N N . MET B 1 131 ? -10.219 7.75 12.734 1 98.56 131 MET B N 1
ATOM 4454 C CA . MET B 1 131 ? -9.984 9.133 12.328 1 98.56 131 MET B CA 1
ATOM 4455 C C . MET B 1 131 ? -9.789 10.031 13.547 1 98.56 131 MET B C 1
ATOM 4457 O O . MET B 1 131 ? -10.344 9.758 14.617 1 98.56 131 MET B O 1
ATOM 4461 N N . PRO B 1 132 ? -9.023 11.07 13.414 1 97.81 132 PRO B N 1
ATOM 4462 C CA . PRO B 1 132 ? -8.688 11.977 14.516 1 97.81 132 PRO B CA 1
ATOM 4463 C C . PRO B 1 132 ? -9.703 13.109 14.68 1 97.81 132 PRO B C 1
ATOM 4465 O O . PRO B 1 132 ? -10.703 13.156 13.961 1 97.81 132 PRO B O 1
ATOM 4468 N N . TRP B 1 133 ? -9.383 13.992 15.625 1 98 133 TRP B N 1
ATOM 4469 C CA . TRP B 1 133 ? -10.352 15 16.047 1 98 133 TRP B CA 1
ATOM 4470 C C . TRP B 1 133 ? -10.031 16.359 15.422 1 98 133 TRP B C 1
ATOM 4472 O O . TRP B 1 133 ? -10.867 17.266 15.438 1 98 133 TRP B O 1
ATOM 4482 N N . ASN B 1 134 ? -8.891 16.531 14.859 1 97.5 134 ASN B N 1
ATOM 4483 C CA . ASN B 1 134 ? -8.422 17.891 14.617 1 97.5 134 ASN B CA 1
ATOM 4484 C C . ASN B 1 134 ? -9.086 18.516 13.391 1 97.5 134 ASN B C 1
ATOM 4486 O O . ASN B 1 134 ? -9.18 19.734 13.273 1 97.5 134 ASN B O 1
ATOM 4490 N N . PHE B 1 135 ? -9.445 17.781 12.453 1 98 135 PHE B N 1
ATOM 4491 C CA . PHE B 1 135 ? -10.367 18.125 11.367 1 98 135 PHE B CA 1
ATOM 4492 C C . PHE B 1 135 ? -11.469 17.062 11.25 1 98 135 PHE B C 1
ATOM 4494 O O . PHE B 1 135 ? -11.469 16.266 10.32 1 98 135 PHE B O 1
ATOM 4501 N N . PRO B 1 136 ? -12.383 17.156 12.125 1 98.25 136 PRO B N 1
ATOM 4502 C CA . PRO B 1 136 ? -13.289 16.016 12.336 1 98.25 136 PRO B CA 1
ATOM 4503 C C . PRO B 1 136 ? -14.117 15.688 11.109 1 98.25 136 PRO B C 1
ATOM 4505 O O . PRO B 1 136 ? -14.539 14.539 10.93 1 98.25 136 PRO B O 1
ATOM 4508 N N . LEU B 1 137 ? -14.406 16.594 10.227 1 98.5 137 LEU B N 1
ATOM 4509 C CA . LEU B 1 137 ? -15.133 16.281 8.992 1 98.5 137 LEU B CA 1
ATOM 4510 C C . LEU B 1 137 ? -14.164 15.953 7.863 1 98.5 137 LEU B C 1
ATOM 4512 O O . LEU B 1 137 ? -14.266 14.891 7.25 1 98.5 137 LEU B O 1
ATOM 4516 N N . TRP B 1 138 ? -13.195 16.797 7.715 1 98.25 138 TRP B N 1
ATOM 4517 C CA . TRP B 1 138 ? -12.312 16.688 6.555 1 98.25 138 TRP B CA 1
ATOM 4518 C C . TRP B 1 138 ? -11.531 15.383 6.582 1 98.25 138 TRP B C 1
ATOM 4520 O O . TRP B 1 138 ? -11.352 14.742 5.543 1 98.25 138 TRP B O 1
ATOM 4530 N N . GLN B 1 139 ? -11.047 15 7.746 1 97.94 139 GLN B N 1
ATOM 4531 C CA . GLN B 1 139 ? -10.25 13.781 7.84 1 97.94 139 GLN B CA 1
ATOM 4532 C C . GLN B 1 139 ? -11.039 12.57 7.355 1 97.94 139 GLN B C 1
ATOM 4534 O O . GLN B 1 139 ? -10.477 11.656 6.746 1 97.94 139 GLN B O 1
ATOM 4539 N N . VAL B 1 140 ? -12.352 12.578 7.617 1 98.69 140 VAL B N 1
ATOM 4540 C CA . VAL B 1 140 ? -13.203 11.492 7.164 1 98.69 140 VAL B CA 1
ATOM 4541 C C . VAL B 1 140 ? -13.539 11.68 5.684 1 98.69 140 VAL B C 1
ATOM 4543 O O . VAL B 1 140 ? -13.477 10.727 4.906 1 98.69 140 VAL B O 1
ATOM 4546 N N . LEU B 1 141 ? -13.836 12.906 5.293 1 98.5 141 LEU B N 1
ATOM 4547 C CA . LEU B 1 141 ? -14.367 13.156 3.959 1 98.5 141 LEU B CA 1
ATOM 4548 C C . LEU B 1 141 ? -13.234 13.227 2.934 1 98.5 141 LEU B C 1
ATOM 4550 O O . LEU B 1 141 ? -13.484 13.156 1.727 1 98.5 141 LEU B O 1
ATOM 4554 N N . ARG B 1 142 ? -12.016 13.344 3.387 1 97.38 142 ARG B N 1
ATOM 4555 C CA . ARG B 1 142 ? -10.859 13.195 2.506 1 97.38 142 ARG B CA 1
ATOM 4556 C C . ARG B 1 142 ? -10.766 11.773 1.965 1 97.38 142 ARG B C 1
ATOM 4558 O O . ARG B 1 142 ? -10.32 11.555 0.834 1 97.38 142 ARG B O 1
ATOM 4565 N N . PHE B 1 143 ? -11.227 10.852 2.709 1 97.5 143 PHE B N 1
ATOM 4566 C CA . PHE B 1 143 ? -11.133 9.414 2.475 1 97.5 143 PHE B CA 1
ATOM 4567 C C . PHE B 1 143 ? -12.453 8.875 1.943 1 97.5 143 PHE B C 1
ATOM 4569 O O . PHE B 1 143 ? -12.469 8.047 1.027 1 97.5 143 PHE B O 1
ATOM 4576 N N . ALA B 1 144 ? -13.594 9.289 2.432 1 98.81 144 ALA B N 1
ATOM 4577 C CA . ALA B 1 144 ? -14.875 8.602 2.293 1 98.81 144 ALA B CA 1
ATOM 4578 C C . ALA B 1 144 ? -15.414 8.727 0.87 1 98.81 144 ALA B C 1
ATOM 4580 O O . ALA B 1 144 ? -15.797 7.727 0.254 1 98.81 144 ALA B O 1
ATOM 4581 N N . PRO B 1 145 ? -15.406 9.914 0.248 1 98.88 145 PRO B N 1
ATOM 4582 C CA . PRO B 1 145 ? -16.016 10.023 -1.081 1 98.88 145 PRO B CA 1
ATOM 4583 C C . PRO B 1 145 ? -15.344 9.117 -2.111 1 98.88 145 PRO B C 1
ATOM 4585 O O . PRO B 1 145 ? -16.016 8.336 -2.785 1 98.88 145 PRO B O 1
ATOM 4588 N N . PRO B 1 146 ? -14.008 9.164 -2.225 1 98.81 146 PRO B N 1
ATOM 4589 C CA . PRO B 1 146 ? -13.414 8.281 -3.23 1 98.81 146 PRO B CA 1
ATOM 4590 C C . PRO B 1 146 ? -13.57 6.805 -2.893 1 98.81 146 PRO B C 1
ATOM 4592 O O . PRO B 1 146 ? -13.664 5.969 -3.793 1 98.81 146 PRO B O 1
ATOM 4595 N N . THR B 1 147 ? -13.617 6.422 -1.635 1 98.88 147 THR B N 1
ATOM 4596 C CA . THR B 1 147 ? -13.758 5.035 -1.204 1 98.88 147 THR B CA 1
ATOM 4597 C C . THR B 1 147 ? -15.164 4.52 -1.509 1 98.88 147 THR B C 1
ATOM 4599 O O . THR B 1 147 ? -15.328 3.404 -2.006 1 98.88 147 THR B O 1
ATOM 4602 N N . LEU B 1 148 ? -16.172 5.363 -1.222 1 98.94 148 LEU B N 1
ATOM 4603 C CA . LEU B 1 148 ? -17.562 5.016 -1.555 1 98.94 148 LEU B CA 1
ATOM 4604 C C . LEU B 1 148 ? -17.75 4.938 -3.066 1 98.94 148 LEU B C 1
ATOM 4606 O O . LEU B 1 148 ? -18.422 4.031 -3.564 1 98.94 148 LEU B O 1
ATOM 4610 N N . LEU B 1 149 ? -17.156 5.871 -3.779 1 98.88 149 LEU B N 1
ATOM 4611 C CA . LEU B 1 149 ? -17.25 5.887 -5.234 1 98.88 149 LEU B CA 1
ATOM 4612 C C . LEU B 1 149 ? -16.703 4.59 -5.828 1 98.88 149 LEU B C 1
ATOM 4614 O O . LEU B 1 149 ? -17.219 4.086 -6.82 1 98.88 149 LEU B O 1
ATOM 4618 N N . ALA B 1 150 ? -15.648 4.047 -5.234 1 98.81 150 ALA B N 1
ATOM 4619 C CA . ALA B 1 150 ? -15.023 2.816 -5.715 1 98.81 150 ALA B CA 1
ATOM 4620 C C . ALA B 1 150 ? -15.93 1.612 -5.488 1 98.81 150 ALA B C 1
ATOM 4622 O O . ALA B 1 150 ? -15.703 0.54 -6.051 1 98.81 150 ALA B O 1
ATOM 4623 N N . GLY B 1 151 ? -16.922 1.746 -4.605 1 98.75 151 GLY B N 1
ATOM 4624 C CA . GLY B 1 151 ? -17.906 0.684 -4.398 1 98.75 151 GLY B CA 1
ATOM 4625 C C . GLY B 1 151 ? -17.781 0.018 -3.041 1 98.75 151 GLY B C 1
ATOM 4626 O O . GLY B 1 151 ? -18.391 -1.023 -2.797 1 98.75 151 GLY B O 1
ATOM 4627 N N . ASN B 1 152 ? -16.969 0.594 -2.115 1 98.81 152 ASN B N 1
ATOM 4628 C CA . ASN B 1 152 ? -16.766 0.051 -0.777 1 98.81 152 ASN B CA 1
ATOM 4629 C C . ASN B 1 152 ? -17.812 0.57 0.208 1 98.81 152 ASN B C 1
ATOM 4631 O O . ASN B 1 152 ? -18.5 1.55 -0.074 1 98.81 152 ASN B O 1
ATOM 4635 N N . GLY B 1 153 ? -17.953 -0.115 1.338 1 98.81 153 GLY B N 1
ATOM 4636 C CA . GLY B 1 153 ? -18.578 0.424 2.541 1 98.81 153 GLY B CA 1
ATOM 4637 C C . GLY B 1 153 ? -17.562 0.902 3.564 1 98.81 153 GLY B C 1
ATOM 4638 O O . GLY B 1 153 ? -16.375 0.585 3.463 1 98.81 153 GLY B O 1
ATOM 4639 N N . ILE B 1 154 ? -18.031 1.689 4.531 1 98.88 154 ILE B N 1
ATOM 4640 C CA . ILE B 1 154 ? -17.094 2.289 5.484 1 98.88 154 ILE B CA 1
ATOM 4641 C C . ILE B 1 154 ? -17.625 2.111 6.906 1 98.88 154 ILE B C 1
ATOM 4643 O O . ILE B 1 154 ? -18.812 2.297 7.16 1 98.88 154 ILE B O 1
ATOM 4647 N N . VAL B 1 155 ? -16.797 1.71 7.789 1 98.88 155 VAL B N 1
ATOM 4648 C CA . VAL B 1 155 ? -17.016 1.709 9.227 1 98.88 155 VAL B CA 1
ATOM 4649 C C . VAL B 1 155 ? -16.094 2.711 9.906 1 98.88 155 VAL B C 1
ATOM 4651 O O . VAL B 1 155 ? -14.867 2.586 9.812 1 98.88 155 VAL B O 1
ATOM 4654 N N . LEU B 1 156 ? -16.672 3.66 10.594 1 98.81 156 LEU B N 1
ATOM 4655 C CA . LEU B 1 156 ? -15.891 4.742 11.188 1 98.81 156 LEU B CA 1
ATOM 4656 C C . LEU B 1 156 ? -15.773 4.566 12.695 1 98.81 156 LEU B C 1
ATOM 4658 O O . LEU B 1 156 ? -16.781 4.367 13.383 1 98.81 156 LEU B O 1
ATOM 4662 N N . LYS B 1 157 ? -14.633 4.543 13.195 1 98.62 157 LYS B N 1
ATOM 4663 C CA . LYS B 1 157 ? -14.305 4.855 14.586 1 98.62 157 LYS B CA 1
ATOM 4664 C C . LYS B 1 157 ? -13.617 6.215 14.695 1 98.62 157 LYS B C 1
ATOM 4666 O O . LYS B 1 157 ? -12.43 6.344 14.398 1 98.62 157 LYS B O 1
ATOM 4671 N N . HIS B 1 158 ? -14.328 7.246 15.117 1 98.38 158 HIS B N 1
ATOM 4672 C CA . HIS B 1 158 ? -13.82 8.609 15.266 1 98.38 158 HIS B CA 1
ATOM 4673 C C . HIS B 1 158 ? -13.203 8.82 16.641 1 98.38 158 HIS B C 1
ATOM 4675 O O . HIS B 1 158 ? -13.391 8 17.547 1 98.38 158 HIS B O 1
ATOM 4681 N N . ALA B 1 159 ? -12.352 9.805 16.797 1 97.81 159 ALA B N 1
ATOM 4682 C CA . ALA B 1 159 ? -11.844 10.18 18.109 1 97.81 159 ALA B CA 1
ATOM 4683 C C . ALA B 1 159 ? -12.984 10.398 19.094 1 97.81 159 ALA B C 1
ATOM 4685 O O . ALA B 1 159 ? -14.039 10.922 18.719 1 97.81 159 ALA B O 1
ATOM 4686 N N . PRO B 1 160 ? -12.797 10.047 20.328 1 96.44 160 PRO B N 1
ATOM 4687 C CA . PRO B 1 160 ? -13.906 10.047 21.297 1 96.44 160 PRO B CA 1
ATOM 4688 C C . PRO B 1 160 ? -14.367 11.453 21.656 1 96.44 160 PRO B C 1
ATOM 4690 O O . PRO B 1 160 ? -15.477 11.633 22.172 1 96.44 160 PRO B O 1
ATOM 4693 N N . ASN B 1 161 ? -13.609 12.469 21.438 1 97.19 161 ASN B N 1
ATOM 4694 C CA . ASN B 1 161 ? -13.977 13.82 21.859 1 97.19 161 ASN B CA 1
ATOM 4695 C C . ASN B 1 161 ? -14.812 14.531 20.797 1 97.19 161 ASN B C 1
ATOM 4697 O O . ASN B 1 161 ? -15.234 15.672 21 1 97.19 161 ASN B O 1
ATOM 4701 N N . VAL B 1 162 ? -15.086 13.828 19.625 1 98.38 162 VAL B N 1
ATOM 4702 C CA . VAL B 1 162 ? -15.891 14.5 18.609 1 98.38 162 VAL B CA 1
ATOM 4703 C C . VAL B 1 162 ? -17.031 13.586 18.172 1 98.38 162 VAL B C 1
ATOM 4705 O O . VAL B 1 162 ? -17.25 13.383 16.969 1 98.38 162 VAL B O 1
ATOM 4708 N N . PRO B 1 163 ? -17.797 13.047 19.047 1 98.38 163 PRO B N 1
ATOM 4709 C CA . PRO B 1 163 ? -18.859 12.117 18.688 1 98.38 163 PRO B CA 1
ATOM 4710 C C . PRO B 1 163 ? -19.984 12.781 17.906 1 98.38 163 PRO B C 1
ATOM 4712 O O . PRO B 1 163 ? -20.625 12.141 17.062 1 98.38 163 PRO B O 1
ATOM 4715 N N . GLN B 1 164 ? -20.25 14.062 18.172 1 98.5 164 GLN B N 1
ATOM 4716 C CA . GLN B 1 164 ? -21.312 14.734 17.422 1 98.5 164 GLN B CA 1
ATOM 4717 C C . GLN B 1 164 ? -20.938 14.906 15.961 1 98.5 164 GLN B C 1
ATOM 4719 O O . GLN B 1 164 ? -21.766 14.719 15.078 1 98.5 164 GLN B O 1
ATOM 4724 N N . CYS B 1 165 ? -19.688 15.289 15.711 1 98.81 165 CYS B N 1
ATOM 4725 C CA . CYS B 1 165 ? -19.219 15.375 14.336 1 98.81 165 CYS B CA 1
ATOM 4726 C C . CYS B 1 165 ? -19.297 14.016 13.641 1 98.81 165 CYS B C 1
ATOM 4728 O O . CYS B 1 165 ? -19.688 13.93 12.477 1 98.81 165 CYS B O 1
ATOM 4730 N N . ALA B 1 166 ? -18.938 12.953 14.352 1 98.62 166 ALA B N 1
ATOM 4731 C CA . ALA B 1 166 ? -19.016 11.602 13.805 1 98.62 166 ALA B CA 1
ATOM 4732 C C . ALA B 1 166 ? -20.438 11.258 13.375 1 98.62 166 ALA B C 1
ATOM 4734 O O . ALA B 1 166 ? -20.641 10.75 12.273 1 98.62 166 ALA B O 1
ATOM 4735 N N . LEU B 1 167 ? -21.344 11.539 14.227 1 98.31 167 LEU B N 1
ATOM 4736 C CA . LEU B 1 167 ? -22.75 11.227 13.953 1 98.31 167 LEU B CA 1
ATOM 4737 C C . LEU B 1 167 ? -23.297 12.133 12.859 1 98.31 167 LEU B C 1
ATOM 4739 O O . LEU B 1 167 ? -24.141 11.703 12.062 1 98.31 167 LEU B O 1
ATOM 4743 N N . ASP B 1 168 ? -22.844 13.43 12.828 1 98.56 168 ASP B N 1
ATOM 4744 C CA . ASP B 1 168 ? -23.219 14.344 11.758 1 98.56 168 ASP B CA 1
ATOM 4745 C C . ASP B 1 168 ? -22.844 13.773 10.391 1 98.56 168 ASP B C 1
ATOM 4747 O O . ASP B 1 168 ? -23.641 13.836 9.453 1 98.56 168 ASP B O 1
ATOM 4751 N N . ILE B 1 169 ? -21.641 13.219 10.273 1 98.69 169 ILE B N 1
ATOM 4752 C CA . ILE B 1 169 ? -21.172 12.664 9.008 1 98.69 169 ILE B CA 1
ATOM 4753 C C . ILE B 1 169 ? -22.047 11.492 8.594 1 98.69 169 ILE B C 1
ATOM 4755 O O . ILE B 1 169 ? -22.438 11.383 7.43 1 98.69 169 ILE B O 1
ATOM 4759 N N . ALA B 1 170 ? -22.328 10.625 9.547 1 98.19 170 ALA B N 1
ATOM 4760 C CA . ALA B 1 170 ? -23.188 9.484 9.266 1 98.19 170 ALA B CA 1
ATOM 4761 C C . ALA B 1 170 ? -24.547 9.953 8.75 1 98.19 170 ALA B C 1
ATOM 4763 O O . ALA B 1 170 ? -25.078 9.398 7.781 1 98.19 170 ALA B O 1
ATOM 4764 N N . ASP B 1 171 ? -25.094 10.984 9.391 1 97.62 171 ASP B N 1
ATOM 4765 C CA . ASP B 1 171 ? -26.391 11.531 8.992 1 97.62 171 ASP B CA 1
ATOM 4766 C C . ASP B 1 171 ? -26.359 12.047 7.559 1 97.62 171 ASP B C 1
ATOM 4768 O O . ASP B 1 171 ? -27.266 11.781 6.773 1 97.62 171 ASP B O 1
ATOM 4772 N N . ILE B 1 172 ? -25.328 12.789 7.266 1 98.44 172 ILE B N 1
ATOM 4773 C CA . ILE B 1 172 ? -25.172 13.391 5.945 1 98.44 172 ILE B CA 1
ATOM 4774 C C . ILE B 1 172 ? -25.109 12.297 4.883 1 98.44 172 ILE B C 1
ATOM 4776 O O . ILE B 1 172 ? -25.781 12.375 3.854 1 98.44 172 ILE B O 1
ATOM 4780 N N . ILE B 1 173 ? -24.281 11.258 5.109 1 98.56 173 ILE B N 1
ATOM 4781 C CA . ILE B 1 173 ? -24.047 10.211 4.117 1 98.56 173 ILE B CA 1
ATOM 4782 C C . ILE B 1 173 ? -25.297 9.328 4 1 98.56 173 ILE B C 1
ATOM 4784 O O . ILE B 1 173 ? -25.656 8.906 2.9 1 98.56 173 ILE B O 1
ATOM 4788 N N . ASP B 1 174 ? -26 9.086 5.082 1 97.25 174 ASP B N 1
ATOM 4789 C CA . ASP B 1 174 ? -27.203 8.242 5.086 1 97.25 174 ASP B CA 1
ATOM 4790 C C . ASP B 1 174 ? -28.328 8.891 4.285 1 97.25 174 ASP B C 1
ATOM 4792 O O . ASP B 1 174 ? -29.234 8.203 3.812 1 97.25 174 ASP B O 1
ATOM 4796 N N . GLU B 1 175 ? -28.281 10.18 4.184 1 97.44 175 GLU B N 1
ATOM 4797 C CA . GLU B 1 175 ? -29.312 10.891 3.428 1 97.44 175 GLU B CA 1
ATOM 4798 C C . GLU B 1 175 ? -29.172 10.633 1.931 1 97.44 175 GLU B C 1
ATOM 4800 O O . GLU B 1 175 ? -30.156 10.719 1.189 1 97.44 175 GLU B O 1
ATOM 4805 N N . VAL B 1 176 ? -27.969 10.312 1.493 1 97.94 176 VAL B N 1
ATOM 4806 C CA . VAL B 1 176 ? -27.766 10.352 0.049 1 97.94 176 VAL B CA 1
ATOM 4807 C C . VAL B 1 176 ? -27.203 9.008 -0.426 1 97.94 176 VAL B C 1
ATOM 4809 O O . VAL B 1 176 ? -27.062 8.781 -1.629 1 97.94 176 VAL B O 1
ATOM 4812 N N . CYS B 1 177 ? -26.828 8.094 0.449 1 97.81 177 CYS B N 1
ATOM 4813 C CA . CYS B 1 177 ? -26.359 6.742 0.152 1 97.81 177 CYS B CA 1
ATOM 4814 C C . CYS B 1 177 ? -27.266 5.699 0.799 1 97.81 177 CYS B C 1
ATOM 4816 O O . CYS B 1 177 ? -28.047 6.02 1.709 1 97.81 177 CYS B O 1
ATOM 4818 N N . PRO B 1 178 ? -27.219 4.438 0.341 1 97.44 178 PRO B N 1
ATOM 4819 C CA . PRO B 1 178 ? -28.016 3.393 0.992 1 97.44 178 PRO B CA 1
ATOM 4820 C C . PRO B 1 178 ? -27.703 3.26 2.482 1 97.44 178 PRO B C 1
ATOM 4822 O O . PRO B 1 178 ? -26.547 3.369 2.889 1 97.44 178 PRO B O 1
ATOM 4825 N N . PRO B 1 179 ? -28.766 3.039 3.244 1 96 179 PRO B N 1
ATOM 4826 C CA . PRO B 1 179 ? -28.547 2.881 4.684 1 96 179 PRO B CA 1
ATOM 4827 C C . PRO B 1 179 ? -27.562 1.772 5.012 1 96 179 PRO B C 1
ATOM 4829 O O . PRO B 1 179 ? -27.562 0.715 4.379 1 96 179 PRO B O 1
ATOM 4832 N N . GLY B 1 180 ? -26.703 2.086 5.895 1 96.75 180 GLY B N 1
ATOM 4833 C CA . GLY B 1 180 ? -25.734 1.095 6.352 1 96.75 180 GLY B CA 1
ATOM 4834 C C . GLY B 1 180 ? -24.422 1.155 5.605 1 96.75 180 GLY B C 1
ATOM 4835 O O . GLY B 1 180 ? -23.422 0.582 6.051 1 96.75 180 GLY B O 1
ATOM 4836 N N . LEU B 1 181 ? -24.391 1.805 4.445 1 98.62 181 LEU B N 1
ATOM 4837 C CA . LEU B 1 181 ? -23.188 1.874 3.641 1 98.62 181 LEU B CA 1
ATOM 4838 C C . LEU B 1 181 ? -22.062 2.582 4.398 1 98.62 181 LEU B C 1
ATOM 4840 O O . LEU B 1 181 ? -20.891 2.232 4.254 1 98.62 181 LEU B O 1
ATOM 4844 N N . PHE B 1 182 ? -22.453 3.604 5.145 1 98.81 182 PHE B N 1
ATOM 4845 C CA . PHE B 1 182 ? -21.562 4.297 6.066 1 98.81 182 PHE B CA 1
ATOM 4846 C C . PHE B 1 182 ? -22.047 4.148 7.504 1 98.81 182 PHE B C 1
ATOM 4848 O O . PHE B 1 182 ? -23.156 4.578 7.84 1 98.81 182 PHE B O 1
ATOM 4855 N N . THR B 1 183 ? -21.156 3.588 8.336 1 97.75 183 THR B N 1
ATOM 4856 C CA . THR B 1 183 ? -21.531 3.281 9.703 1 97.75 183 THR B CA 1
ATOM 4857 C C . THR B 1 183 ? -20.547 3.918 10.695 1 97.75 183 THR B C 1
ATOM 4859 O O . THR B 1 183 ? -19.344 3.771 10.555 1 97.75 183 THR B O 1
ATOM 4862 N N . THR B 1 184 ? -21.078 4.594 11.648 1 98.19 184 THR B N 1
ATOM 4863 C CA . THR B 1 184 ? -20.266 5.121 12.742 1 98.19 184 THR B CA 1
ATOM 4864 C C . THR B 1 184 ? -20.391 4.242 13.977 1 98.19 184 THR B C 1
ATOM 4866 O O . THR B 1 184 ? -21.5 3.947 14.43 1 98.19 184 THR B O 1
ATOM 4869 N N . LEU B 1 185 ? -19.297 3.807 14.492 1 98.12 185 LEU B N 1
ATOM 4870 C CA . LEU B 1 185 ? -19.266 3.072 15.758 1 98.12 185 LEU B CA 1
ATOM 4871 C C . LEU B 1 185 ? -18.688 3.938 16.875 1 98.12 185 LEU B C 1
ATOM 4873 O O . LEU B 1 185 ? -17.547 4.375 16.797 1 98.12 185 LEU B O 1
ATOM 4877 N N . LEU B 1 186 ? -19.5 4.176 17.922 1 97.81 186 LEU B N 1
ATOM 4878 C CA . LEU B 1 186 ? -19.016 4.859 19.125 1 97.81 186 LEU B CA 1
ATOM 4879 C C . LEU B 1 186 ? -18.359 3.877 20.078 1 97.81 186 LEU B C 1
ATOM 4881 O O . LEU B 1 186 ? -18.984 3.455 21.062 1 97.81 186 LEU B O 1
ATOM 4885 N N . VAL B 1 187 ? -17.141 3.549 19.812 1 96.75 187 VAL B N 1
ATOM 4886 C CA . VAL B 1 187 ? -16.391 2.576 20.609 1 96.75 187 VAL B CA 1
ATOM 4887 C C . VAL B 1 187 ? -15.023 3.152 20.984 1 96.75 187 VAL B C 1
ATOM 4889 O O . VAL B 1 187 ? -14.555 4.117 20.359 1 96.75 187 VAL B O 1
ATOM 4892 N N . GLY B 1 188 ? -14.422 2.641 22.031 1 94.06 188 GLY B N 1
ATOM 4893 C CA . GLY B 1 188 ? -13.086 3.043 22.422 1 94.06 188 GLY B CA 1
ATOM 4894 C C . GLY B 1 188 ? -11.992 2.412 21.594 1 94.06 188 GLY B C 1
ATOM 4895 O O . GLY B 1 188 ? -12.266 1.54 20.766 1 94.06 188 GLY B O 1
ATOM 4896 N N . ALA B 1 189 ? -10.789 2.924 21.797 1 93.44 189 ALA B N 1
ATOM 4897 C CA . ALA B 1 189 ? -9.625 2.463 21.047 1 93.44 189 ALA B CA 1
ATOM 4898 C C . ALA B 1 189 ? -9.398 0.97 21.25 1 93.44 189 ALA B C 1
ATOM 4900 O O . ALA B 1 189 ? -8.859 0.289 20.375 1 93.44 189 ALA B O 1
ATOM 4901 N N . GLU B 1 190 ? -9.828 0.459 22.328 1 93.38 190 GLU B N 1
ATOM 4902 C CA . GLU B 1 190 ? -9.594 -0.932 22.688 1 93.38 190 GLU B CA 1
ATOM 4903 C C . GLU B 1 190 ? -10.344 -1.886 21.766 1 93.38 190 GLU B C 1
ATOM 4905 O O . GLU B 1 190 ? -10.023 -3.076 21.703 1 93.38 190 GLU B O 1
ATOM 4910 N N . ARG B 1 191 ? -11.336 -1.404 21.031 1 95.56 191 ARG B N 1
ATOM 4911 C CA . ARG B 1 191 ? -12.164 -2.254 20.188 1 95.56 191 ARG B CA 1
ATOM 4912 C C . ARG B 1 191 ? -11.594 -2.342 18.781 1 95.56 191 ARG B C 1
ATOM 4914 O O . ARG B 1 191 ? -12.008 -3.189 17.984 1 95.56 191 ARG B O 1
ATOM 4921 N N . VAL B 1 192 ? -10.656 -1.53 18.438 1 97.5 192 VAL B N 1
ATOM 4922 C CA . VAL B 1 192 ? -10.125 -1.442 17.078 1 97.5 192 VAL B CA 1
ATOM 4923 C C . VAL B 1 192 ? -9.484 -2.775 16.688 1 97.5 192 VAL B C 1
ATOM 4925 O O . VAL B 1 192 ? -9.664 -3.25 15.57 1 97.5 192 VAL B O 1
ATOM 4928 N N . GLY B 1 193 ? -8.75 -3.396 17.625 1 97.75 193 GLY B N 1
ATOM 4929 C CA . GLY B 1 193 ? -8.141 -4.691 17.359 1 97.75 193 GLY B CA 1
ATOM 4930 C C . GLY B 1 193 ? -9.156 -5.754 16.969 1 97.75 193 GLY B C 1
ATOM 4931 O O . GLY B 1 193 ? -8.93 -6.516 16.031 1 97.75 193 GLY B O 1
ATOM 4932 N N . ASP B 1 194 ? -10.273 -5.781 17.688 1 97.56 194 ASP B N 1
ATOM 4933 C CA . ASP B 1 194 ? -11.328 -6.75 17.391 1 97.56 194 ASP B CA 1
ATOM 4934 C C . ASP B 1 194 ? -11.953 -6.496 16.031 1 97.56 194 ASP B C 1
ATOM 4936 O O . ASP B 1 194 ? -12.289 -7.438 15.312 1 97.56 194 ASP B O 1
ATOM 4940 N N . LEU B 1 195 ? -12.172 -5.25 15.758 1 98.44 195 LEU B N 1
ATOM 4941 C CA . LEU B 1 195 ? -12.719 -4.898 14.453 1 98.44 195 LEU B CA 1
ATOM 4942 C C . LEU B 1 195 ? -11.781 -5.355 13.336 1 98.44 195 LEU B C 1
ATOM 4944 O O . LEU B 1 195 ? -12.234 -5.891 12.32 1 98.44 195 LEU B O 1
ATOM 4948 N N . LEU B 1 196 ? -10.477 -5.195 13.539 1 98.5 196 LEU B N 1
ATOM 4949 C CA . LEU B 1 196 ? -9.492 -5.582 12.531 1 98.5 196 LEU B CA 1
ATOM 4950 C C . LEU B 1 196 ? -9.422 -7.098 12.391 1 98.5 196 LEU B C 1
ATOM 4952 O O . LEU B 1 196 ? -9.102 -7.613 11.32 1 98.5 196 LEU B O 1
ATOM 4956 N N . ALA B 1 197 ? -9.742 -7.789 13.461 1 97.94 197 ALA B N 1
ATOM 4957 C CA . ALA B 1 197 ? -9.734 -9.25 13.422 1 97.94 197 ALA B CA 1
ATOM 4958 C C . ALA B 1 197 ? -10.953 -9.789 12.68 1 97.94 197 ALA B C 1
ATOM 4960 O O . ALA B 1 197 ? -10.992 -10.961 12.297 1 97.94 197 ALA B O 1
ATOM 4961 N N . ASP B 1 198 ? -12 -8.953 12.531 1 98.19 198 ASP B N 1
ATOM 4962 C CA . ASP B 1 198 ? -13.242 -9.359 11.883 1 98.19 198 ASP B CA 1
ATOM 4963 C C . ASP B 1 198 ? -13.047 -9.523 10.375 1 98.19 198 ASP B C 1
ATOM 4965 O O . ASP B 1 198 ? -12.633 -8.578 9.695 1 98.19 198 ASP B O 1
ATOM 4969 N N . ASP B 1 199 ? -13.414 -10.672 9.797 1 96.44 199 ASP B N 1
ATOM 4970 C CA . ASP B 1 199 ? -13.156 -11.023 8.398 1 96.44 199 ASP B CA 1
ATOM 4971 C C . ASP B 1 199 ? -13.938 -10.117 7.457 1 96.44 199 ASP B C 1
ATOM 4973 O O . ASP B 1 199 ? -13.602 -10 6.273 1 96.44 199 ASP B O 1
ATOM 4977 N N . ARG B 1 200 ? -15.016 -9.523 7.945 1 97.31 200 ARG B N 1
ATOM 4978 C CA . ARG B 1 200 ? -15.828 -8.648 7.102 1 97.31 200 ARG B CA 1
ATOM 4979 C C . ARG B 1 200 ? -15.094 -7.352 6.789 1 97.31 200 ARG B C 1
ATOM 4981 O O . ARG B 1 200 ? -15.352 -6.711 5.77 1 97.31 200 ARG B O 1
ATOM 4988 N N . ILE B 1 201 ? -14.141 -6.875 7.676 1 98.5 201 ILE B N 1
ATOM 4989 C CA . ILE B 1 201 ? -13.297 -5.711 7.441 1 98.5 201 ILE B CA 1
ATOM 4990 C C . ILE B 1 201 ? -12.109 -6.102 6.562 1 98.5 201 ILE B C 1
ATOM 4992 O O . ILE B 1 201 ? -11.375 -7.039 6.883 1 98.5 201 ILE B O 1
ATOM 4996 N N . GLN B 1 202 ? -11.914 -5.312 5.496 1 98.06 202 GLN B N 1
ATOM 4997 C CA . GLN B 1 202 ? -10.953 -5.758 4.492 1 98.06 202 GLN B CA 1
ATOM 4998 C C . GLN B 1 202 ? -9.711 -4.871 4.488 1 98.06 202 GLN B C 1
ATOM 5000 O O . GLN B 1 202 ? -8.68 -5.242 3.92 1 98.06 202 GLN B O 1
ATOM 5005 N N . ALA B 1 203 ? -9.766 -3.74 5.059 1 98.62 203 ALA B N 1
ATOM 5006 C CA . ALA B 1 203 ? -8.672 -2.77 5.07 1 98.62 203 ALA B CA 1
ATOM 5007 C C . ALA B 1 203 ? -8.891 -1.719 6.156 1 98.62 203 ALA B C 1
ATOM 5009 O O . ALA B 1 203 ? -9.953 -1.658 6.77 1 98.62 203 ALA B O 1
ATOM 5010 N N . VAL B 1 204 ? -7.816 -0.903 6.371 1 98.81 204 VAL B N 1
ATOM 5011 C CA . VAL B 1 204 ? -7.938 0.141 7.383 1 98.81 204 VAL B CA 1
ATOM 5012 C C . VAL B 1 204 ? -7.211 1.4 6.914 1 98.81 204 VAL B C 1
ATOM 5014 O O . VAL B 1 204 ? -6.145 1.319 6.305 1 98.81 204 VAL B O 1
ATOM 5017 N N . THR B 1 205 ? -7.816 2.502 7.062 1 98.81 205 THR B N 1
ATOM 5018 C CA . THR B 1 205 ? -7.164 3.807 7.016 1 98.81 205 THR B CA 1
ATOM 5019 C C . THR B 1 205 ? -7.133 4.445 8.398 1 98.81 205 THR B C 1
ATOM 5021 O O . THR B 1 205 ? -8.109 4.367 9.148 1 98.81 205 THR B O 1
ATOM 5024 N N . LEU B 1 206 ? -5.988 4.945 8.75 1 98.5 206 LEU B N 1
ATOM 5025 C CA . LEU B 1 206 ? -5.805 5.488 10.086 1 98.5 206 LEU B CA 1
ATOM 5026 C C . LEU B 1 206 ? -5.047 6.809 10.039 1 98.5 206 LEU B C 1
ATOM 5028 O O . LEU B 1 206 ? -4.039 6.926 9.336 1 98.5 206 LEU B O 1
ATOM 5032 N N . THR B 1 207 ? -5.535 7.785 10.633 1 98 207 THR B N 1
ATOM 5033 C CA . THR B 1 207 ? -4.82 9.016 10.953 1 98 207 THR B CA 1
ATOM 5034 C C . THR B 1 207 ? -4.645 9.172 12.461 1 98 207 THR B C 1
ATOM 5036 O O . THR B 1 207 ? -5.625 9.281 13.195 1 98 207 THR B O 1
ATOM 5039 N N . ALA B 1 208 ? -3.447 9.148 12.906 1 96 208 ALA B N 1
ATOM 5040 C CA . ALA B 1 208 ? -3.154 9.148 14.344 1 96 208 ALA B CA 1
ATOM 5041 C C . ALA B 1 208 ? -1.683 9.453 14.602 1 96 208 ALA B C 1
ATOM 5043 O O . ALA B 1 208 ? -0.96 9.875 13.695 1 96 208 ALA B O 1
ATOM 5044 N N . SER B 1 209 ? -1.336 9.352 15.898 1 94.81 209 SER B N 1
ATOM 5045 C CA . SER B 1 209 ? 0.075 9.453 16.266 1 94.81 209 SER B CA 1
ATOM 5046 C C . SER B 1 209 ? 0.866 8.258 15.742 1 94.81 209 SER B C 1
ATOM 5048 O O . SER B 1 209 ? 0.288 7.219 15.414 1 94.81 209 SER B O 1
ATOM 5050 N N . THR B 1 210 ? 2.164 8.453 15.688 1 94.88 210 THR B N 1
ATOM 5051 C CA . THR B 1 210 ? 3.053 7.41 15.188 1 94.88 210 THR B CA 1
ATOM 5052 C C . THR B 1 210 ? 2.92 6.137 16.016 1 94.88 210 THR B C 1
ATOM 5054 O O . THR B 1 210 ? 2.822 5.039 15.469 1 94.88 210 THR B O 1
ATOM 5057 N N . GLU B 1 211 ? 2.854 6.258 17.281 1 95.12 211 GLU B N 1
ATOM 5058 C CA . GLU B 1 211 ? 2.771 5.105 18.172 1 95.12 211 GLU B CA 1
ATOM 5059 C C . GLU B 1 211 ? 1.486 4.316 17.938 1 95.12 211 GLU B C 1
ATOM 5061 O O . GLU B 1 211 ? 1.514 3.088 17.844 1 95.12 211 GLU B O 1
ATOM 5066 N N . VAL B 1 212 ? 0.41 5.039 17.875 1 96.25 212 VAL B N 1
ATOM 5067 C CA . VAL B 1 212 ? -0.874 4.398 17.625 1 96.25 212 VAL B CA 1
ATOM 5068 C C . VAL B 1 212 ? -0.857 3.754 16.234 1 96.25 212 VAL B C 1
ATOM 5070 O O . VAL B 1 212 ? -1.353 2.639 16.047 1 96.25 212 VAL B O 1
ATOM 5073 N N . GLY B 1 213 ? -0.279 4.469 15.289 1 97.75 213 GLY B N 1
ATOM 5074 C CA . GLY B 1 213 ? -0.154 3.934 13.945 1 97.75 213 GLY B CA 1
ATOM 5075 C C . GLY B 1 213 ? 0.593 2.615 13.898 1 97.75 213 GLY B C 1
ATOM 5076 O O . GLY B 1 213 ? 0.167 1.68 13.211 1 97.75 213 GLY B O 1
ATOM 5077 N N . GLN B 1 214 ? 1.685 2.502 14.602 1 98 214 GLN B N 1
ATOM 5078 C CA . GLN B 1 214 ? 2.492 1.288 14.648 1 98 214 GLN B CA 1
ATOM 5079 C C . GLN B 1 214 ? 1.687 0.111 15.188 1 98 214 GLN B C 1
ATOM 5081 O O . GLN B 1 214 ? 1.738 -0.99 14.641 1 98 214 GLN B O 1
ATOM 5086 N N . GLN B 1 215 ? 0.914 0.373 16.188 1 98 215 GLN B N 1
ATOM 5087 C CA . GLN B 1 215 ? 0.14 -0.679 16.844 1 98 215 GLN B CA 1
ATOM 5088 C C . GLN B 1 215 ? -0.997 -1.161 15.945 1 98 215 GLN B C 1
ATOM 5090 O O . GLN B 1 215 ? -1.166 -2.365 15.742 1 98 215 GLN B O 1
ATOM 5095 N N . VAL B 1 216 ? -1.746 -0.237 15.453 1 98.25 216 VAL B N 1
ATOM 5096 C CA . VAL B 1 216 ? -2.908 -0.567 14.633 1 98.25 216 VAL B CA 1
ATOM 5097 C C . VAL B 1 216 ? -2.451 -1.219 13.328 1 98.25 216 VAL B C 1
ATOM 5099 O O . VAL B 1 216 ? -3.045 -2.203 12.875 1 98.25 216 VAL B O 1
ATOM 5102 N N . ALA B 1 217 ? -1.394 -0.668 12.773 1 98.44 217 ALA B N 1
ATOM 5103 C CA . ALA B 1 217 ? -0.863 -1.226 11.531 1 98.44 217 ALA B CA 1
ATOM 5104 C C . ALA B 1 217 ? -0.39 -2.662 11.734 1 98.44 217 ALA B C 1
ATOM 5106 O O . ALA B 1 217 ? -0.627 -3.525 10.883 1 98.44 217 ALA B O 1
ATOM 5107 N N . ALA B 1 218 ? 0.322 -2.912 12.82 1 98.62 218 ALA B N 1
ATOM 5108 C CA . ALA B 1 218 ? 0.805 -4.262 13.109 1 98.62 218 ALA B CA 1
ATOM 5109 C C . ALA B 1 218 ? -0.356 -5.242 13.25 1 98.62 218 ALA B C 1
ATOM 5111 O O . ALA B 1 218 ? -0.297 -6.359 12.734 1 98.62 218 ALA B O 1
ATOM 5112 N N . THR B 1 219 ? -1.41 -4.805 13.938 1 98.62 219 THR B N 1
ATOM 5113 C CA . THR B 1 219 ? -2.586 -5.648 14.102 1 98.62 219 THR B CA 1
ATOM 5114 C C . THR B 1 219 ? -3.258 -5.91 12.758 1 98.62 219 THR B C 1
ATOM 5116 O O . THR B 1 219 ? -3.611 -7.051 12.445 1 98.62 219 THR B O 1
ATOM 5119 N N . ALA B 1 220 ? -3.457 -4.844 11.992 1 98.75 220 ALA B N 1
ATOM 5120 C CA . ALA B 1 220 ? -4.074 -4.984 10.672 1 98.75 220 ALA B CA 1
ATOM 5121 C C . ALA B 1 220 ? -3.275 -5.945 9.797 1 98.75 220 ALA B C 1
ATOM 5123 O O . ALA B 1 220 ? -3.85 -6.809 9.125 1 98.75 220 ALA B O 1
ATOM 5124 N N . ALA B 1 221 ? -1.965 -5.785 9.812 1 98.5 221 ALA B N 1
ATOM 5125 C CA . ALA B 1 221 ? -1.09 -6.613 8.984 1 98.5 221 ALA B CA 1
ATOM 5126 C C . ALA B 1 221 ? -1.162 -8.078 9.406 1 98.5 221 ALA B C 1
ATOM 5128 O O . ALA B 1 221 ? -1.095 -8.977 8.562 1 98.5 221 ALA B O 1
ATOM 5129 N N . ARG B 1 222 ? -1.293 -8.328 10.672 1 98.12 222 ARG B N 1
ATOM 5130 C CA . ARG B 1 222 ? -1.431 -9.688 11.188 1 98.12 222 ARG B CA 1
ATOM 5131 C C . ARG B 1 222 ? -2.621 -10.398 10.555 1 98.12 222 ARG B C 1
ATOM 5133 O O . ARG B 1 222 ? -2.59 -11.609 10.344 1 98.12 222 ARG B O 1
ATOM 5140 N N . TYR B 1 223 ? -3.619 -9.625 10.258 1 98.12 223 TYR B N 1
ATOM 5141 C CA . TYR B 1 223 ? -4.824 -10.188 9.664 1 98.12 223 TYR B CA 1
ATOM 5142 C C . TYR B 1 223 ? -4.871 -9.906 8.164 1 98.12 223 TYR B C 1
ATOM 5144 O O . TYR B 1 223 ? -5.926 -10.031 7.539 1 98.12 223 TYR B O 1
ATOM 5152 N N . LEU B 1 224 ? -3.768 -9.484 7.566 1 98 224 LEU B N 1
ATOM 5153 C CA . LEU B 1 224 ? -3.557 -9.273 6.137 1 98 224 LEU B CA 1
ATOM 5154 C C . LEU B 1 224 ? -4.52 -8.219 5.598 1 98 224 LEU B C 1
ATOM 5156 O O . LEU B 1 224 ? -5.074 -8.383 4.508 1 98 224 LEU B O 1
ATOM 5160 N N . LYS B 1 225 ? -4.73 -7.199 6.441 1 97.75 225 LYS B N 1
ATOM 5161 C CA . LYS B 1 225 ? -5.5 -6.047 5.988 1 97.75 225 LYS B CA 1
ATOM 5162 C C . LYS B 1 225 ? -4.586 -4.934 5.492 1 97.75 225 LYS B C 1
ATOM 5164 O O . LYS B 1 225 ? -3.691 -4.488 6.211 1 97.75 225 LYS B O 1
ATOM 5169 N N . ARG B 1 226 ? -4.812 -4.508 4.293 1 96.75 226 ARG B N 1
ATOM 5170 C CA . ARG B 1 226 ? -4.078 -3.363 3.77 1 96.75 226 ARG B CA 1
ATOM 5171 C C . ARG B 1 226 ? -4.262 -2.139 4.66 1 96.75 226 ARG B C 1
ATOM 5173 O O . ARG B 1 226 ? -5.348 -1.908 5.191 1 96.75 226 ARG B O 1
ATOM 5180 N N . GLN B 1 227 ? -3.162 -1.306 4.785 1 98.19 227 GLN B N 1
ATOM 5181 C CA . GLN B 1 227 ? -3.209 -0.142 5.664 1 98.19 227 GLN B CA 1
ATOM 5182 C C . GLN B 1 227 ? -2.814 1.128 4.918 1 98.19 227 GLN B C 1
ATOM 5184 O O . GLN B 1 227 ? -1.873 1.119 4.121 1 98.19 227 GLN B O 1
ATOM 5189 N N . VAL B 1 228 ? -3.541 2.162 5.133 1 98.56 228 VAL B N 1
ATOM 5190 C CA . VAL B 1 228 ? -3.127 3.527 4.82 1 98.56 228 VAL B CA 1
ATOM 5191 C C . VAL B 1 228 ? -2.934 4.316 6.113 1 98.56 228 VAL B C 1
ATOM 5193 O O . VAL B 1 228 ? -3.848 4.402 6.938 1 98.56 228 VAL B O 1
ATOM 5196 N N . LEU B 1 229 ? -1.705 4.844 6.266 1 98.56 229 LEU B N 1
ATOM 5197 C CA . LEU B 1 229 ? -1.329 5.477 7.523 1 98.56 229 LEU B CA 1
ATOM 5198 C C . LEU B 1 229 ? -0.944 6.934 7.305 1 98.56 229 LEU B C 1
ATOM 5200 O O . LEU B 1 229 ? -0.015 7.23 6.551 1 98.56 229 LEU B O 1
ATOM 5204 N N . GLU B 1 230 ? -1.683 7.797 7.828 1 97.81 230 GLU B N 1
ATOM 5205 C CA . GLU B 1 230 ? -1.315 9.203 7.965 1 97.81 230 GLU B CA 1
ATOM 5206 C C . GLU B 1 230 ? -0.969 9.539 9.414 1 97.81 230 GLU B C 1
ATOM 5208 O O . GLU B 1 230 ? -1.854 9.617 10.266 1 97.81 230 GLU B O 1
ATOM 5213 N N . LEU B 1 231 ? 0.278 9.812 9.648 1 97.25 231 LEU B N 1
ATOM 5214 C CA . LEU B 1 231 ? 0.741 9.914 11.031 1 97.25 231 LEU B CA 1
ATOM 5215 C C . LEU B 1 231 ? 1.391 11.266 11.289 1 97.25 231 LEU B C 1
ATOM 5217 O O . LEU B 1 231 ? 1.023 12.266 10.664 1 97.25 231 LEU B O 1
ATOM 5221 N N . GLY B 1 232 ? 2.201 11.344 12.289 1 92.75 232 GLY B N 1
ATOM 5222 C CA . GLY B 1 232 ? 2.721 12.625 12.742 1 92.75 232 GLY B CA 1
ATOM 5223 C C . GLY B 1 232 ? 3.607 13.305 11.711 1 92.75 232 GLY B C 1
ATOM 5224 O O . GLY B 1 232 ? 4.004 12.688 10.719 1 92.75 232 GLY B O 1
ATOM 5225 N N . GLY B 1 233 ? 3.824 14.57 11.922 1 93.56 233 GLY B N 1
ATOM 5226 C CA . GLY B 1 233 ? 4.688 15.375 11.078 1 93.56 233 GLY B CA 1
ATOM 5227 C C . GLY B 1 233 ? 5.434 16.453 11.836 1 93.56 233 GLY B C 1
ATOM 5228 O O . GLY B 1 233 ? 5.008 16.859 12.922 1 93.56 233 GLY B O 1
ATOM 5229 N N . SER B 1 234 ? 6.543 16.812 11.438 1 96.44 234 SER B N 1
ATOM 5230 C CA . SER B 1 234 ? 7.328 17.984 11.82 1 96.44 234 SER B CA 1
ATOM 5231 C C . SER B 1 234 ? 7.809 18.75 10.602 1 96.44 234 SER B C 1
ATOM 5233 O O . SER B 1 234 ? 9.016 18.844 10.352 1 96.44 234 SER B O 1
ATOM 5235 N N . ASP B 1 235 ? 6.855 19.406 9.984 1 97.69 235 ASP B N 1
ATOM 5236 C CA . ASP B 1 235 ? 7.035 19.938 8.641 1 97.69 235 ASP B CA 1
ATOM 5237 C C . ASP B 1 235 ? 7.938 21.172 8.656 1 97.69 235 ASP B C 1
ATOM 5239 O O . ASP B 1 235 ? 7.66 22.141 9.359 1 97.69 235 ASP B O 1
ATOM 5243 N N . PRO B 1 236 ? 9.023 21.141 7.887 1 98.62 236 PRO B N 1
ATOM 5244 C CA . PRO B 1 236 ? 9.891 22.312 7.781 1 98.62 236 PRO B CA 1
ATOM 5245 C C . PRO B 1 236 ? 9.305 23.406 6.883 1 98.62 236 PRO B C 1
ATOM 5247 O O . PRO B 1 236 ? 8.656 23.109 5.883 1 98.62 236 PRO B O 1
ATOM 5250 N N . PHE B 1 237 ? 9.484 24.578 7.293 1 98.88 237 PHE B N 1
ATOM 5251 C CA . PHE B 1 237 ? 9.258 25.797 6.527 1 98.88 237 PHE B CA 1
ATOM 5252 C C . PHE B 1 237 ? 10.57 26.531 6.262 1 98.88 237 PHE B C 1
ATOM 5254 O O . PHE B 1 237 ? 11.102 27.203 7.141 1 98.88 237 PHE B O 1
ATOM 5261 N N . ILE B 1 238 ? 11.078 26.328 5.047 1 98.94 238 ILE B N 1
ATOM 5262 C CA . ILE B 1 238 ? 12.438 26.75 4.727 1 98.94 238 ILE B CA 1
ATOM 5263 C C . ILE B 1 238 ? 12.406 28.109 4.043 1 98.94 238 ILE B C 1
ATOM 5265 O O . ILE B 1 238 ? 11.703 28.297 3.047 1 98.94 238 ILE B O 1
ATOM 5269 N N . VAL B 1 239 ? 13.148 29.062 4.555 1 98.94 239 VAL B N 1
ATOM 5270 C CA . VAL B 1 239 ? 13.266 30.391 3.963 1 98.94 239 VAL B CA 1
ATOM 5271 C C . VAL B 1 239 ? 14.711 30.656 3.549 1 98.94 239 VAL B C 1
ATOM 5273 O O . VAL B 1 239 ? 15.578 30.859 4.398 1 98.94 239 VAL B O 1
ATOM 5276 N N . LEU B 1 240 ? 14.945 30.672 2.264 1 98.81 240 LEU B N 1
ATOM 5277 C CA . LEU B 1 240 ? 16.281 30.922 1.763 1 98.81 240 LEU B CA 1
ATOM 5278 C C . LEU B 1 240 ? 16.562 32.406 1.669 1 98.81 240 LEU B C 1
ATOM 5280 O O . LEU B 1 240 ? 15.641 33.219 1.809 1 98.81 240 LEU B O 1
ATOM 5284 N N . ALA B 1 241 ? 17.812 32.781 1.36 1 98.56 241 ALA B N 1
ATOM 5285 C CA . ALA B 1 241 ? 18.266 34.188 1.414 1 98.56 241 ALA B CA 1
ATOM 5286 C C . ALA B 1 241 ? 17.609 35.031 0.323 1 98.56 241 ALA B C 1
ATOM 5288 O O . ALA B 1 241 ? 17.406 36.219 0.489 1 98.56 241 ALA B O 1
ATOM 5289 N N . ASP B 1 242 ? 17.234 34.375 -0.751 1 98.5 242 ASP B N 1
ATOM 5290 C CA . ASP B 1 242 ? 16.703 35.094 -1.893 1 98.5 242 ASP B CA 1
ATOM 5291 C C . ASP B 1 242 ? 15.172 35.094 -1.875 1 98.5 242 ASP B C 1
ATOM 5293 O O . ASP B 1 242 ? 14.539 35.531 -2.84 1 98.5 242 ASP B O 1
ATOM 5297 N N . ALA B 1 243 ? 14.562 34.594 -0.792 1 98.56 243 ALA B N 1
ATOM 5298 C CA . ALA B 1 243 ? 13.109 34.5 -0.692 1 98.56 243 ALA B CA 1
ATOM 5299 C C . ALA B 1 243 ? 12.492 35.906 -0.558 1 98.56 243 ALA B C 1
ATOM 5301 O O . ALA B 1 243 ? 13.172 36.844 -0.179 1 98.56 243 ALA B O 1
ATOM 5302 N N . ASP B 1 244 ? 11.234 36.031 -0.95 1 98.31 244 ASP B N 1
ATOM 5303 C CA . ASP B 1 244 ? 10.414 37.156 -0.498 1 98.31 244 ASP B CA 1
ATOM 5304 C C . ASP B 1 244 ? 10.078 37.031 0.986 1 98.31 244 ASP B C 1
ATOM 5306 O O . ASP B 1 244 ? 9.078 36.406 1.351 1 98.31 244 ASP B O 1
ATOM 5310 N N . VAL B 1 245 ? 10.844 37.656 1.794 1 98.56 245 VAL B N 1
ATOM 5311 C CA . VAL B 1 245 ? 10.805 37.438 3.236 1 98.56 245 VAL B CA 1
ATOM 5312 C C . VAL B 1 245 ? 9.461 37.875 3.793 1 98.56 245 VAL B C 1
ATOM 5314 O O . VAL B 1 245 ? 8.891 37.219 4.672 1 98.56 245 VAL B O 1
ATOM 5317 N N . ALA B 1 246 ? 8.984 39 3.303 1 98.19 246 ALA B N 1
ATOM 5318 C CA . ALA B 1 246 ? 7.695 39.5 3.773 1 98.19 246 ALA B CA 1
ATOM 5319 C C . ALA B 1 246 ? 6.574 38.5 3.471 1 98.19 246 ALA B C 1
ATOM 5321 O O . ALA B 1 246 ? 5.746 38.219 4.336 1 98.19 246 ALA B O 1
ATOM 5322 N N . ALA B 1 247 ? 6.547 38 2.289 1 97.94 247 ALA B N 1
ATOM 5323 C CA . ALA B 1 247 ? 5.535 37.031 1.896 1 97.94 247 ALA B CA 1
ATOM 5324 C C . ALA B 1 247 ? 5.676 35.75 2.703 1 97.94 247 ALA B C 1
ATOM 5326 O O . ALA B 1 247 ? 4.676 35.156 3.127 1 97.94 247 ALA B O 1
ATOM 5327 N N . ALA B 1 248 ? 6.891 35.312 2.855 1 98.56 248 ALA B N 1
ATOM 5328 C CA . ALA B 1 248 ? 7.152 34.094 3.621 1 98.56 248 ALA B CA 1
ATOM 5329 C C . ALA B 1 248 ? 6.688 34.25 5.066 1 98.56 248 ALA B C 1
ATOM 5331 O O . ALA B 1 248 ? 6.07 33.312 5.625 1 98.56 248 ALA B O 1
ATOM 5332 N N . ALA B 1 249 ? 6.992 35.375 5.66 1 98.69 249 ALA B N 1
ATOM 5333 C CA . ALA B 1 249 ? 6.605 35.594 7.051 1 98.69 249 ALA B CA 1
ATOM 5334 C C . ALA B 1 249 ? 5.09 35.625 7.203 1 98.69 249 ALA B C 1
ATOM 5336 O O . ALA B 1 249 ? 4.547 35.062 8.164 1 98.69 249 ALA B O 1
ATOM 5337 N N . ALA B 1 250 ? 4.461 36.312 6.289 1 97.69 250 ALA B N 1
ATOM 5338 C CA . ALA B 1 250 ? 3.002 36.375 6.32 1 97.69 250 ALA B CA 1
ATOM 5339 C C . ALA B 1 250 ? 2.414 34.969 6.203 1 97.69 250 ALA B C 1
ATOM 5341 O O . ALA B 1 250 ? 1.494 34.594 6.941 1 97.69 250 ALA B O 1
ATOM 5342 N N . ALA B 1 251 ? 2.906 34.156 5.289 1 97.56 251 ALA B N 1
ATOM 5343 C CA . ALA B 1 251 ? 2.445 32.781 5.102 1 97.56 251 ALA B CA 1
ATOM 5344 C C . ALA B 1 251 ? 2.744 31.938 6.332 1 97.56 251 ALA B C 1
ATOM 5346 O O . ALA B 1 251 ? 1.958 31.062 6.691 1 97.56 251 ALA B O 1
ATOM 5347 N N . ALA B 1 252 ? 3.865 32.156 6.918 1 98.56 252 ALA B N 1
ATOM 5348 C CA . ALA B 1 252 ? 4.301 31.391 8.086 1 98.56 252 ALA B CA 1
ATOM 5349 C C . ALA B 1 252 ? 3.305 31.531 9.234 1 98.56 252 ALA B C 1
ATOM 5351 O O . ALA B 1 252 ? 3.084 30.594 10 1 98.56 252 ALA B O 1
ATOM 5352 N N . VAL B 1 253 ? 2.738 32.75 9.367 1 98.25 253 VAL B N 1
ATOM 5353 C CA . VAL B 1 253 ? 1.761 33 10.43 1 98.25 253 VAL B CA 1
ATOM 5354 C C . VAL B 1 253 ? 0.591 32.031 10.281 1 98.25 253 VAL B C 1
ATOM 5356 O O . VAL B 1 253 ? 0.199 31.359 11.242 1 98.25 253 VAL B O 1
ATOM 5359 N N . SER B 1 254 ? 0.121 31.891 9.102 1 96.06 254 SER B N 1
ATOM 5360 C CA . SER B 1 254 ? -0.989 30.984 8.836 1 96.06 254 SER B CA 1
ATOM 5361 C C . SER B 1 254 ? -0.543 29.531 8.914 1 96.06 254 SER B C 1
ATOM 5363 O O . SER B 1 254 ? -1.245 28.688 9.484 1 96.06 254 SER B O 1
ATOM 5365 N N . ALA B 1 255 ? 0.611 29.266 8.344 1 97.44 255 ALA B N 1
ATOM 5366 C CA . ALA B 1 255 ? 1.12 27.891 8.25 1 97.44 255 ALA B CA 1
ATOM 5367 C C . ALA B 1 255 ? 1.278 27.266 9.633 1 97.44 255 ALA B C 1
ATOM 5369 O O . ALA B 1 255 ? 1.101 26.062 9.797 1 97.44 255 ALA B O 1
ATOM 5370 N N . ARG B 1 256 ? 1.544 28.031 10.609 1 97.81 256 ARG B N 1
ATOM 5371 C CA . ARG B 1 256 ? 1.821 27.484 11.938 1 97.81 256 ARG B CA 1
ATOM 5372 C C . ARG B 1 256 ? 0.568 27.5 12.805 1 97.81 256 ARG B C 1
ATOM 5374 O O . ARG B 1 256 ? 0.415 26.656 13.695 1 97.81 256 ARG B O 1
ATOM 5381 N N . ASN B 1 257 ? -0.362 28.453 12.539 1 97.56 257 ASN B N 1
ATOM 5382 C CA . ASN B 1 257 ? -1.327 28.75 13.594 1 97.56 257 ASN B CA 1
ATOM 5383 C C . ASN B 1 257 ? -2.748 28.406 13.172 1 97.56 257 ASN B C 1
ATOM 5385 O O . ASN B 1 257 ? -3.674 28.453 13.984 1 97.56 257 ASN B O 1
ATOM 5389 N N . HIS B 1 258 ? -2.904 28.016 11.852 1 95.38 258 HIS B N 1
ATOM 5390 C CA . HIS B 1 258 ? -4.207 27.5 11.453 1 95.38 258 HIS B CA 1
ATOM 5391 C C . HIS B 1 258 ? -4.664 26.375 12.383 1 95.38 258 HIS B C 1
ATOM 5393 O O . HIS B 1 258 ? -3.877 25.5 12.734 1 95.38 258 HIS B O 1
ATOM 5399 N N . ASN B 1 259 ? -5.953 26.469 12.898 1 97.38 259 ASN B N 1
ATOM 5400 C CA . ASN B 1 259 ? -6.516 25.516 13.836 1 97.38 259 ASN B CA 1
ATOM 5401 C C . ASN B 1 259 ? -5.664 25.406 15.102 1 97.38 259 ASN B C 1
ATOM 5403 O O . ASN B 1 259 ? -5.48 24.312 15.641 1 97.38 259 ASN B O 1
ATOM 5407 N N . ALA B 1 260 ? -5.102 26.578 15.484 1 97.5 260 ALA B N 1
ATOM 5408 C CA . ALA B 1 260 ? -4.223 26.672 16.641 1 97.5 260 ALA B CA 1
ATOM 5409 C C . ALA B 1 260 ? -3.045 25.719 16.531 1 97.5 260 ALA B C 1
ATOM 5411 O O . ALA B 1 260 ? -2.625 25.109 17.516 1 97.5 260 ALA B O 1
ATOM 5412 N N . GLY B 1 261 ? -2.584 25.5 15.336 1 97.25 261 GLY B N 1
ATOM 5413 C CA . GLY B 1 261 ? -1.42 24.656 15.094 1 97.25 261 GLY B CA 1
ATOM 5414 C C . GLY B 1 261 ? -1.71 23.172 15.234 1 97.25 261 GLY B C 1
ATOM 5415 O O . GLY B 1 261 ? -0.797 22.359 15.164 1 97.25 261 GLY B O 1
ATOM 5416 N N . GLN B 1 262 ? -2.973 22.781 15.438 1 97.38 262 GLN B N 1
ATOM 5417 C CA . GLN B 1 262 ? -3.369 21.375 15.594 1 97.38 262 GLN B CA 1
ATOM 5418 C C . GLN B 1 262 ? -3.639 20.734 14.234 1 97.38 262 GLN B C 1
ATOM 5420 O O . GLN B 1 262 ? -4.754 20.281 13.969 1 97.38 262 GLN B O 1
ATOM 5425 N N . SER B 1 263 ? -2.631 20.672 13.438 1 96.44 263 SER B N 1
ATOM 5426 C CA . SER B 1 263 ? -2.633 20.109 12.094 1 96.44 263 SER B CA 1
ATOM 5427 C C . SER B 1 263 ? -1.347 19.344 11.812 1 96.44 263 SER B C 1
ATOM 5429 O O . SER B 1 263 ? -0.253 19.812 12.125 1 96.44 263 SER B O 1
ATOM 5431 N N . CYS B 1 264 ? -1.422 18.172 11.273 1 95.06 264 CYS B N 1
ATOM 5432 C CA . CYS B 1 264 ? -0.259 17.344 11.008 1 95.06 264 CYS B CA 1
ATOM 5433 C C . CYS B 1 264 ? 0.659 17.984 9.977 1 95.06 264 CYS B C 1
ATOM 5435 O O . CYS B 1 264 ? 1.877 17.812 10.023 1 95.06 264 CYS B O 1
ATOM 5437 N N . ILE B 1 265 ? 0.059 18.812 9.062 1 96.06 265 ILE B N 1
ATOM 5438 C CA . ILE B 1 265 ? 0.871 19.375 7.992 1 96.06 265 ILE B CA 1
ATOM 5439 C C . ILE B 1 265 ? 1.173 20.844 8.297 1 96.06 265 ILE B C 1
ATOM 5441 O O . ILE B 1 265 ? 1.63 21.594 7.426 1 96.06 265 ILE B O 1
ATOM 5445 N N . ALA B 1 266 ? 0.882 21.328 9.469 1 96.94 266 ALA B N 1
ATOM 5446 C CA . ALA B 1 266 ? 1.294 22.672 9.867 1 96.94 266 ALA B CA 1
ATOM 5447 C C . ALA B 1 266 ? 2.814 22.781 9.906 1 96.94 266 ALA B C 1
ATOM 5449 O O . ALA B 1 266 ? 3.506 21.859 10.344 1 96.94 266 ALA B O 1
ATOM 5450 N N . ALA B 1 267 ? 3.307 23.953 9.469 1 97.75 267 ALA B N 1
ATOM 5451 C CA . ALA B 1 267 ? 4.73 24.234 9.641 1 97.75 267 ALA B CA 1
ATOM 5452 C C . ALA B 1 267 ? 5.117 24.25 11.117 1 97.75 267 ALA B C 1
ATOM 5454 O O . ALA B 1 267 ? 4.379 24.781 11.945 1 97.75 267 ALA B O 1
ATOM 5455 N N . LYS B 1 268 ? 6.203 23.625 11.461 1 97.81 268 LYS B N 1
ATOM 5456 C CA . LYS B 1 268 ? 6.66 23.562 12.852 1 97.81 268 LYS B CA 1
ATOM 5457 C C . LYS B 1 268 ? 8.07 24.125 12.984 1 97.81 268 LYS B C 1
ATOM 5459 O O . LYS B 1 268 ? 8.328 24.969 13.836 1 97.81 268 LYS B O 1
ATOM 5464 N N . ARG B 1 269 ? 8.945 23.609 12.156 1 98.5 269 ARG B N 1
ATOM 5465 C CA . ARG B 1 269 ? 10.344 24.031 12.172 1 98.5 269 ARG B CA 1
ATOM 5466 C C . ARG B 1 269 ? 10.625 25.047 11.078 1 98.5 269 ARG B C 1
ATOM 5468 O O . ARG B 1 269 ? 10.617 24.719 9.891 1 98.5 269 ARG B O 1
ATOM 5475 N N . PHE B 1 270 ? 10.859 26.25 11.477 1 98.88 270 PHE B N 1
ATOM 5476 C CA . PHE B 1 270 ? 11.156 27.328 10.539 1 98.88 270 PHE B CA 1
ATOM 5477 C C . PHE B 1 270 ? 12.664 27.469 10.352 1 98.88 270 PHE B C 1
ATOM 5479 O O . PHE B 1 270 ? 13.344 28.062 11.188 1 98.88 270 PHE B O 1
ATOM 5486 N N . ILE B 1 271 ? 13.125 26.922 9.266 1 98.88 271 ILE B N 1
ATOM 5487 C CA . ILE B 1 271 ? 14.547 26.875 8.945 1 98.88 271 ILE B CA 1
ATOM 5488 C C . ILE B 1 271 ? 14.914 28.047 8.039 1 98.88 271 ILE B C 1
ATOM 5490 O O . ILE B 1 271 ? 14.555 28.062 6.859 1 98.88 271 ILE B O 1
ATOM 5494 N N . VAL B 1 272 ? 15.664 29 8.562 1 98.88 272 VAL B N 1
ATOM 5495 C CA . VAL B 1 272 ? 15.852 30.281 7.906 1 98.88 272 VAL B CA 1
ATOM 5496 C C . VAL B 1 272 ? 17.344 30.547 7.699 1 98.88 272 VAL B C 1
ATOM 5498 O O . VAL B 1 272 ? 18.141 30.391 8.617 1 98.88 272 VAL B O 1
ATOM 5501 N N . GLU B 1 273 ? 17.703 30.969 6.504 1 98.69 273 GLU B N 1
ATOM 5502 C CA . GLU B 1 273 ? 19.094 31.328 6.234 1 98.69 273 GLU B CA 1
ATOM 5503 C C . GLU B 1 273 ? 19.5 32.562 7.051 1 98.69 273 GLU B C 1
ATOM 5505 O O . GLU B 1 273 ? 18.719 33.5 7.219 1 98.69 273 GLU B O 1
ATOM 5510 N N . ASP B 1 274 ? 20.75 32.562 7.418 1 98.31 274 ASP B N 1
ATOM 5511 C CA . ASP B 1 274 ? 21.312 33.594 8.328 1 98.31 274 ASP B CA 1
ATOM 5512 C C . ASP B 1 274 ? 21.078 35 7.781 1 98.31 274 ASP B C 1
ATOM 5514 O O . ASP B 1 274 ? 20.734 35.906 8.539 1 98.31 274 ASP B O 1
ATOM 5518 N N . ALA B 1 275 ? 21.188 35.156 6.539 1 98.06 275 ALA B N 1
ATOM 5519 C CA . ALA B 1 275 ? 21.172 36.469 5.898 1 98.06 275 ALA B CA 1
ATOM 5520 C C . ALA B 1 275 ? 19.812 37.156 6.066 1 98.06 275 ALA B C 1
ATOM 5522 O O . ALA B 1 275 ? 19.719 38.375 6.035 1 98.06 275 ALA B O 1
ATOM 5523 N N . VAL B 1 276 ? 18.75 36.344 6.293 1 98.44 276 VAL B N 1
ATOM 5524 C CA . VAL B 1 276 ? 17.406 36.938 6.34 1 98.44 276 VAL B CA 1
ATOM 5525 C C . VAL B 1 276 ? 16.734 36.594 7.66 1 98.44 276 VAL B C 1
ATOM 5527 O O . VAL B 1 276 ? 15.547 36.844 7.844 1 98.44 276 VAL B O 1
ATOM 5530 N N . ARG B 1 277 ? 17.375 36 8.57 1 97.69 277 ARG B N 1
ATOM 5531 C CA . ARG B 1 277 ? 16.812 35.5 9.805 1 97.69 277 ARG B CA 1
ATOM 5532 C C . ARG B 1 277 ? 16.188 36.594 10.633 1 97.69 277 ARG B C 1
ATOM 5534 O O . ARG B 1 277 ? 15.062 36.469 11.125 1 97.69 277 ARG B O 1
ATOM 5541 N N . GLY B 1 278 ? 16.953 37.656 10.836 1 98 278 GLY B N 1
ATOM 5542 C CA . GLY B 1 278 ? 16.453 38.781 11.625 1 98 278 GLY B CA 1
ATOM 5543 C C . GLY B 1 278 ? 15.156 39.344 11.086 1 98 278 GLY B C 1
ATOM 5544 O O . GLY B 1 278 ? 14.18 39.5 11.828 1 98 278 GLY B O 1
ATOM 5545 N N . GLU B 1 279 ? 15.203 39.719 9.812 1 98.44 279 GLU B N 1
ATOM 5546 C CA . GLU B 1 279 ? 14.031 40.281 9.156 1 98.44 279 GLU B CA 1
ATOM 5547 C C . GLU B 1 279 ? 12.836 39.344 9.234 1 98.44 279 GLU B C 1
ATOM 5549 O O . GLU B 1 279 ? 11.727 39.781 9.555 1 98.44 279 GLU B O 1
ATOM 5554 N N . PHE B 1 280 ? 13.055 38.125 8.953 1 98.75 280 PHE B N 1
ATOM 5555 C CA . PHE B 1 280 ? 12 37.125 8.977 1 98.75 280 PHE B CA 1
ATOM 5556 C C . PHE B 1 280 ? 11.422 36.969 10.375 1 98.75 280 PHE B C 1
ATOM 5558 O O . PHE B 1 280 ? 10.203 37 10.562 1 98.75 280 PHE B O 1
ATOM 5565 N N . THR B 1 281 ? 12.281 36.75 11.359 1 98.69 281 THR B N 1
ATOM 5566 C CA . THR B 1 281 ? 11.852 36.5 12.734 1 98.69 281 THR B CA 1
ATOM 5567 C C . THR B 1 281 ? 11.008 37.688 13.25 1 98.69 281 THR B C 1
ATOM 5569 O O . THR B 1 281 ? 9.969 37.469 13.891 1 98.69 281 THR B O 1
ATOM 5572 N N . GLU B 1 282 ? 11.484 38.844 12.969 1 98.5 282 GLU B N 1
ATOM 5573 C CA . GLU B 1 282 ? 10.758 40.031 13.422 1 98.5 282 GLU B CA 1
ATOM 5574 C C . GLU B 1 282 ? 9.367 40.125 12.789 1 98.5 282 GLU B C 1
ATOM 5576 O O . GLU B 1 282 ? 8.375 40.312 13.484 1 98.5 282 GLU B O 1
ATOM 5581 N N . ALA B 1 283 ? 9.344 40 11.484 1 98.69 283 ALA B N 1
ATOM 5582 C CA . ALA B 1 283 ? 8.07 40.094 10.766 1 98.69 283 ALA B CA 1
ATOM 5583 C C . ALA B 1 283 ? 7.129 38.969 11.195 1 98.69 283 ALA B C 1
ATOM 5585 O O . ALA B 1 283 ? 5.934 39.188 11.398 1 98.69 283 ALA B O 1
ATOM 5586 N N . PHE B 1 284 ? 7.66 37.781 11.289 1 98.81 284 PHE B N 1
ATOM 5587 C CA . PHE B 1 284 ? 6.879 36.625 11.672 1 98.81 284 PHE B CA 1
ATOM 5588 C C . PHE B 1 284 ? 6.32 36.781 13.086 1 98.81 284 PHE B C 1
ATOM 5590 O O . PHE B 1 284 ? 5.121 36.594 13.305 1 98.81 284 PHE B O 1
ATOM 5597 N N . ALA B 1 285 ? 7.164 37.094 14.031 1 98.56 285 ALA B N 1
ATOM 5598 C CA . ALA B 1 285 ? 6.746 37.281 15.422 1 98.56 285 ALA B CA 1
ATOM 5599 C C . ALA B 1 285 ? 5.691 38.375 15.547 1 98.56 285 ALA B C 1
ATOM 5601 O O . ALA B 1 285 ? 4.746 38.25 16.328 1 98.56 285 ALA B O 1
ATOM 5602 N N . ALA B 1 286 ? 5.902 39.438 14.805 1 98.56 286 ALA B N 1
ATOM 5603 C CA . ALA B 1 286 ? 4.926 40.531 14.812 1 98.56 286 ALA B CA 1
ATOM 5604 C C . ALA B 1 286 ? 3.568 40.062 14.312 1 98.56 286 ALA B C 1
ATOM 5606 O O . ALA B 1 286 ? 2.527 40.438 14.852 1 98.56 286 ALA B O 1
ATOM 5607 N N . GLY B 1 287 ? 3.594 39.281 13.242 1 98.5 287 GLY B N 1
ATOM 5608 C CA . GLY B 1 287 ? 2.357 38.719 12.734 1 98.5 287 GLY B CA 1
ATOM 5609 C C . GLY B 1 287 ? 1.673 37.812 13.727 1 98.5 287 GLY B C 1
ATOM 5610 O O . GLY B 1 287 ? 0.45 37.844 13.875 1 98.5 287 GLY B O 1
ATOM 5611 N N . VAL B 1 288 ? 2.434 36.969 14.406 1 98.44 288 VAL B N 1
ATOM 5612 C CA . VAL B 1 288 ? 1.909 36.031 15.391 1 98.44 288 VAL B CA 1
ATOM 5613 C C . VAL B 1 288 ? 1.295 36.812 16.562 1 98.44 288 VAL B C 1
ATOM 5615 O O . VAL B 1 288 ? 0.222 36.438 17.047 1 98.44 288 VAL B O 1
ATOM 5618 N N . ALA B 1 289 ? 1.938 37.875 16.953 1 97.12 289 ALA B N 1
ATOM 5619 C CA . ALA B 1 289 ? 1.5 38.656 18.094 1 97.12 289 ALA B CA 1
ATOM 5620 C C . ALA B 1 289 ? 0.161 39.344 17.812 1 97.12 289 ALA B C 1
ATOM 5622 O O . ALA B 1 289 ? -0.575 39.688 18.734 1 97.12 289 ALA B O 1
ATOM 5623 N N . LYS B 1 290 ? -0.18 39.5 16.562 1 97 290 LYS B N 1
ATOM 5624 C CA . LYS B 1 290 ? -1.397 40.188 16.156 1 97 290 LYS B CA 1
ATOM 5625 C C . LYS B 1 290 ? -2.596 39.25 16.141 1 97 290 LYS B C 1
ATOM 5627 O O . LYS B 1 290 ? -3.742 39.688 16.078 1 97 290 LYS B O 1
ATOM 5632 N N . LEU B 1 291 ? -2.367 38 16.266 1 97.25 291 LEU B N 1
ATOM 5633 C CA . LEU B 1 291 ? -3.461 37.031 16.203 1 97.25 291 LEU B CA 1
ATOM 5634 C C . LEU B 1 291 ? -4.363 37.125 17.438 1 97.25 291 LEU B C 1
ATOM 5636 O O . LEU B 1 291 ? -3.875 37.219 18.562 1 97.25 291 LEU B O 1
ATOM 5640 N N . THR B 1 292 ? -5.648 37.156 17.219 1 96.94 292 THR B N 1
ATOM 5641 C CA . THR B 1 292 ? -6.621 37.219 18.297 1 96.94 292 THR B CA 1
ATOM 5642 C C . THR B 1 292 ? -6.918 35.812 18.844 1 96.94 292 THR B C 1
ATOM 5644 O O . THR B 1 292 ? -7.457 34.969 18.141 1 96.94 292 THR B O 1
ATOM 5647 N N . VAL B 1 293 ? -6.586 35.594 20.109 1 97.31 293 VAL B N 1
ATOM 5648 C CA . VAL B 1 293 ? -6.887 34.344 20.812 1 97.31 293 VAL B CA 1
ATOM 5649 C C . VAL B 1 293 ? -8.148 34.531 21.656 1 97.31 293 VAL B C 1
ATOM 5651 O O . VAL B 1 293 ? -8.25 35.469 22.438 1 97.31 293 VAL B O 1
ATOM 5654 N N . GLY B 1 294 ? -9.102 33.656 21.438 1 96.62 294 GLY B N 1
ATOM 5655 C CA . GLY B 1 294 ? -10.297 33.844 22.25 1 96.62 294 GLY B CA 1
ATOM 5656 C C . GLY B 1 294 ? -11.406 32.875 21.891 1 96.62 294 GLY B C 1
ATOM 5657 O O . GLY B 1 294 ? -11.141 31.75 21.453 1 96.62 294 GLY B O 1
ATOM 5658 N N . ASP B 1 295 ? -12.656 33.281 22.172 1 97.5 295 ASP B N 1
ATOM 5659 C CA . ASP B 1 295 ? -13.852 32.5 21.906 1 97.5 295 ASP B CA 1
ATOM 5660 C C . ASP B 1 295 ? -13.945 32.125 20.422 1 97.5 295 ASP B C 1
ATOM 5662 O O . ASP B 1 295 ? -14.133 33 19.578 1 97.5 295 ASP B O 1
ATOM 5666 N N . PRO B 1 296 ? -13.852 30.812 20.156 1 98.19 296 PRO B N 1
ATOM 5667 C CA . PRO B 1 296 ? -13.797 30.422 18.75 1 98.19 296 PRO B CA 1
ATOM 5668 C C . PRO B 1 296 ? -15.109 30.672 18 1 98.19 296 PRO B C 1
ATOM 5670 O O . PRO B 1 296 ? -15.156 30.578 16.781 1 98.19 296 PRO B O 1
ATOM 5673 N N . MET B 1 297 ? -16.172 31 18.703 1 97.56 297 MET B N 1
ATOM 5674 C CA . MET B 1 297 ? -17.469 31.25 18.094 1 97.56 297 MET B CA 1
ATOM 5675 C C . MET B 1 297 ? -17.547 32.688 17.562 1 97.56 297 MET B C 1
ATOM 5677 O O . MET B 1 297 ? -18.453 33 16.797 1 97.56 297 MET B O 1
ATOM 5681 N N . LEU B 1 298 ? -16.562 33.438 17.938 1 96.94 298 LEU B N 1
ATOM 5682 C CA . LEU B 1 298 ? -16.562 34.844 17.516 1 96.94 298 LEU B CA 1
ATOM 5683 C C . LEU B 1 298 ? -15.859 35 16.172 1 96.94 298 LEU B C 1
ATOM 5685 O O . LEU B 1 298 ? -14.844 34.344 15.914 1 96.94 298 LEU B O 1
ATOM 5689 N N . GLU B 1 299 ? -16.312 35.844 15.359 1 91.25 299 GLU B N 1
ATOM 5690 C CA . GLU B 1 299 ? -15.883 36 13.969 1 91.25 299 GLU B CA 1
ATOM 5691 C C . GLU B 1 299 ? -14.43 36.469 13.883 1 91.25 299 GLU B C 1
ATOM 5693 O O . GLU B 1 299 ? -13.711 36.094 12.945 1 91.25 299 GLU B O 1
ATOM 5698 N N . ASN B 1 300 ? -13.961 37.219 14.781 1 91.81 300 ASN B N 1
ATOM 5699 C CA . ASN B 1 300 ? -12.633 37.812 14.695 1 91.81 300 ASN B CA 1
ATOM 5700 C C . ASN B 1 300 ? -11.578 36.906 15.352 1 91.81 300 ASN B C 1
ATOM 5702 O O . ASN B 1 300 ? -10.383 37.219 15.289 1 91.81 300 ASN B O 1
ATOM 5706 N N . THR B 1 301 ? -12.031 35.844 15.984 1 96.25 301 THR B N 1
ATOM 5707 C CA . THR B 1 301 ? -11.078 34.906 16.609 1 96.25 301 THR B CA 1
ATOM 5708 C C . THR B 1 301 ? -10.266 34.188 15.555 1 96.25 301 THR B C 1
ATOM 5710 O O . THR B 1 301 ? -10.828 33.625 14.609 1 96.25 301 THR B O 1
ATOM 5713 N N . ARG B 1 302 ? -8.977 34.219 15.688 1 95.88 302 ARG B N 1
ATOM 5714 C CA . ARG B 1 302 ? -8.094 33.531 14.75 1 95.88 302 ARG B CA 1
ATOM 5715 C C . ARG B 1 302 ? -7.473 32.281 15.375 1 95.88 302 ARG B C 1
ATOM 5717 O O . ARG B 1 302 ? -7.07 31.375 14.664 1 95.88 302 ARG B O 1
ATOM 5724 N N . VAL B 1 303 ? -7.352 32.281 16.672 1 97.88 303 VAL B N 1
ATOM 5725 C CA . VAL B 1 303 ? -6.801 31.141 17.391 1 97.88 303 VAL B CA 1
ATOM 5726 C C . VAL B 1 303 ? -7.754 30.719 18.5 1 97.88 303 VAL B C 1
ATOM 5728 O O . VAL B 1 303 ? -8.008 31.484 19.438 1 97.88 303 VAL B O 1
ATOM 5731 N N . GLY B 1 304 ? -8.359 29.594 18.328 1 98.25 304 GLY B N 1
ATOM 5732 C CA . GLY B 1 304 ? -9.195 29.016 19.359 1 98.25 304 GLY B CA 1
ATOM 5733 C C . GLY B 1 304 ? -8.414 28.234 20.406 1 98.25 304 GLY B C 1
ATOM 5734 O O . GLY B 1 304 ? -7.18 28.297 20.438 1 98.25 304 GLY B O 1
ATOM 5735 N N . PRO B 1 305 ? -9.156 27.578 21.312 1 98.56 305 PRO B N 1
ATOM 5736 C CA . PRO B 1 305 ? -8.484 26.75 22.312 1 98.56 305 PRO B CA 1
ATOM 5737 C C . PRO B 1 305 ? -7.852 25.5 21.719 1 98.56 305 PRO B C 1
ATOM 5739 O O . PRO B 1 305 ? -8.18 25.109 20.594 1 98.56 305 PRO B O 1
ATOM 5742 N N . LEU B 1 306 ? -6.871 24.953 22.453 1 98.38 306 LEU B N 1
ATOM 5743 C CA . LEU B 1 306 ? -6.453 23.594 22.141 1 98.38 306 LEU B CA 1
ATOM 5744 C C . LEU B 1 306 ? -7.555 22.594 22.484 1 98.38 306 LEU B C 1
ATOM 5746 O O . LEU B 1 306 ? -8.391 22.859 23.359 1 98.38 306 LEU B O 1
ATOM 5750 N N . ALA B 1 307 ? -7.562 21.484 21.844 1 98.06 307 ALA B N 1
ATOM 5751 C CA . ALA B 1 307 ? -8.68 20.547 21.875 1 98.06 307 ALA B CA 1
ATOM 5752 C C . ALA B 1 307 ? -8.797 19.875 23.234 1 98.06 307 ALA B C 1
ATOM 5754 O O . ALA B 1 307 ? -9.891 19.469 23.641 1 98.06 307 ALA B O 1
ATOM 5755 N N . LYS B 1 308 ? -7.691 19.719 23.938 1 96.88 308 LYS B N 1
ATOM 5756 C CA . LYS B 1 308 ? -7.66 19.047 25.234 1 96.88 308 LYS B CA 1
ATOM 5757 C C . LYS B 1 308 ? -6.68 19.719 26.188 1 96.88 308 LYS B C 1
ATOM 5759 O O . LYS B 1 308 ? -5.707 20.344 25.75 1 96.88 308 LYS B O 1
ATOM 5764 N N . ALA B 1 309 ? -6.918 19.469 27.484 1 96.62 309 ALA B N 1
ATOM 5765 C CA . ALA B 1 309 ? -6.023 20 28.5 1 96.62 309 ALA B CA 1
ATOM 5766 C C . ALA B 1 309 ? -4.633 19.375 28.391 1 96.62 309 ALA B C 1
ATOM 5768 O O . ALA B 1 309 ? -3.625 20.062 28.609 1 96.62 309 ALA B O 1
ATOM 5769 N N . SER B 1 310 ? -4.633 18.125 28.078 1 96.56 310 SER B N 1
ATOM 5770 C CA . SER B 1 310 ? -3.367 17.406 28.016 1 96.56 310 SER B CA 1
ATOM 5771 C C . SER B 1 310 ? -2.477 17.953 26.906 1 96.56 310 SER B C 1
ATOM 5773 O O . SER B 1 310 ? -1.25 17.922 27.016 1 96.56 310 SER B O 1
ATOM 5775 N N . ILE B 1 311 ? -3.062 18.438 25.812 1 96.75 311 ILE B N 1
ATOM 5776 C CA . ILE B 1 311 ? -2.299 19.016 24.703 1 96.75 311 ILE B CA 1
ATOM 5777 C C . ILE B 1 311 ? -1.627 20.297 25.172 1 96.75 311 ILE B C 1
ATOM 5779 O O . ILE B 1 311 ? -0.447 20.531 24.891 1 96.75 311 ILE B O 1
ATOM 5783 N N . ARG B 1 312 ? -2.377 21.094 25.891 1 97.25 312 ARG B N 1
ATOM 5784 C CA . ARG B 1 312 ? -1.82 22.344 26.406 1 97.25 312 ARG B CA 1
ATOM 5785 C C . ARG B 1 312 ? -0.669 22.078 27.359 1 97.25 312 ARG B C 1
ATOM 5787 O O . ARG B 1 312 ? 0.372 22.734 27.297 1 97.25 312 ARG B O 1
ATOM 5794 N N . GLN B 1 313 ? -0.874 21.125 28.234 1 97 313 GLN B N 1
ATOM 5795 C CA . GLN B 1 313 ? 0.161 20.766 29.188 1 97 313 GLN B CA 1
ATOM 5796 C C . GLN B 1 313 ? 1.435 20.297 28.5 1 97 313 GLN B C 1
ATOM 5798 O O . GLN B 1 313 ? 2.539 20.688 28.875 1 97 313 GLN B O 1
ATOM 5803 N N . SER B 1 314 ? 1.26 19.5 27.516 1 96.44 314 SER B N 1
ATOM 5804 C CA . SER B 1 314 ? 2.398 19.016 26.75 1 96.44 314 SER B CA 1
ATOM 5805 C C . SER B 1 314 ? 3.127 20.156 26.047 1 96.44 314 SER B C 1
ATOM 5807 O O . SER B 1 314 ? 4.359 20.172 26 1 96.44 314 SER B O 1
ATOM 5809 N N . LEU B 1 315 ? 2.379 21.078 25.5 1 97.19 315 LEU B N 1
ATOM 5810 C CA . LEU B 1 315 ? 2.955 22.219 24.797 1 97.19 315 LEU B CA 1
ATOM 5811 C C . LEU B 1 315 ? 3.746 23.109 25.75 1 97.19 315 LEU B C 1
ATOM 5813 O O . LEU B 1 315 ? 4.844 23.562 25.406 1 97.19 315 LEU B O 1
ATOM 5817 N N . VAL B 1 316 ? 3.16 23.344 26.891 1 97.5 316 VAL B N 1
ATOM 5818 C CA . VAL B 1 316 ? 3.834 24.156 27.906 1 97.5 316 VAL B CA 1
ATOM 5819 C C . VAL B 1 316 ? 5.164 23.5 28.281 1 97.5 316 VAL B C 1
ATOM 5821 O O . VAL B 1 316 ? 6.199 24.172 28.328 1 97.5 316 VAL B O 1
ATOM 5824 N N . SER B 1 317 ? 5.105 22.25 28.484 1 97.94 317 SER B N 1
ATOM 5825 C CA . SER B 1 317 ? 6.305 21.5 28.844 1 97.94 317 SER B CA 1
ATOM 5826 C C . SER B 1 317 ? 7.359 21.578 27.75 1 97.94 317 SER B C 1
ATOM 5828 O O . SER B 1 317 ? 8.547 21.781 28.031 1 97.94 317 SER B O 1
ATOM 5830 N N . GLN B 1 318 ? 7.004 21.438 26.5 1 97.62 318 GLN B N 1
ATOM 5831 C CA . GLN B 1 318 ? 7.926 21.5 25.375 1 97.62 318 GLN B CA 1
ATOM 5832 C C . GLN B 1 318 ? 8.602 22.859 25.281 1 97.62 318 GLN B C 1
ATOM 5834 O O . GLN B 1 318 ? 9.812 22.953 25.047 1 97.62 318 GLN B O 1
ATOM 5839 N N . VAL B 1 319 ? 7.824 23.891 25.453 1 98.25 319 VAL B N 1
ATOM 5840 C CA . VAL B 1 319 ? 8.352 25.25 25.375 1 98.25 319 VAL B CA 1
ATOM 5841 C C . VAL B 1 319 ? 9.32 25.5 26.531 1 98.25 319 VAL B C 1
ATOM 5843 O O . VAL B 1 319 ? 10.43 25.984 26.328 1 98.25 319 VAL B O 1
ATOM 5846 N N . GLU B 1 320 ? 8.898 25.078 27.75 1 98.12 320 GLU B N 1
ATOM 5847 C CA . GLU B 1 320 ? 9.734 25.281 28.922 1 98.12 320 GLU B CA 1
ATOM 5848 C C . GLU B 1 320 ? 11.055 24.531 28.812 1 98.12 320 GLU B C 1
ATOM 5850 O O . GLU B 1 320 ? 12.117 25.078 29.094 1 98.12 320 GLU B O 1
ATOM 5855 N N . ARG B 1 321 ? 10.984 23.312 28.391 1 98.38 321 ARG B N 1
ATOM 5856 C CA . ARG B 1 321 ? 12.188 22.5 28.219 1 98.38 321 ARG B CA 1
ATOM 5857 C C . ARG B 1 321 ? 13.094 23.094 27.156 1 98.38 321 ARG B C 1
ATOM 5859 O O . ARG B 1 321 ? 14.32 23.047 27.281 1 98.38 321 ARG B O 1
ATOM 5866 N N . SER B 1 322 ? 12.547 23.641 26.109 1 98.62 322 SER B N 1
ATOM 5867 C CA . SER B 1 322 ? 13.336 24.234 25.031 1 98.62 322 SER B CA 1
ATOM 5868 C C . SER B 1 322 ? 14 25.531 25.484 1 98.62 322 SER B C 1
ATOM 5870 O O . SER B 1 322 ? 15.164 25.781 25.172 1 98.62 322 SER B O 1
ATOM 5872 N N . VAL B 1 323 ? 13.289 26.344 26.203 1 98.31 323 VAL B N 1
ATOM 5873 C CA . VAL B 1 323 ? 13.844 27.594 26.734 1 98.31 323 VAL B CA 1
ATOM 5874 C C . VAL B 1 323 ? 14.961 27.281 27.719 1 98.31 323 VAL B C 1
ATOM 5876 O O . VAL B 1 323 ? 16.016 27.922 27.688 1 98.31 323 VAL B O 1
ATOM 5879 N N . SER B 1 324 ? 14.711 26.297 28.547 1 98.25 324 SER B N 1
ATOM 5880 C CA . SER B 1 324 ? 15.727 25.875 29.5 1 98.25 324 SER B CA 1
ATOM 5881 C C . SER B 1 324 ? 16.984 25.375 28.781 1 98.25 324 SER B C 1
ATOM 5883 O O . SER B 1 324 ? 18.094 25.5 29.312 1 98.25 324 SER B O 1
ATOM 5885 N N . ALA B 1 325 ? 16.797 24.906 27.641 1 98.25 325 ALA B N 1
ATOM 5886 C CA . ALA B 1 325 ? 17.906 24.359 26.859 1 98.25 325 ALA B CA 1
ATOM 5887 C C . ALA B 1 325 ? 18.578 25.453 26.031 1 98.25 325 ALA B C 1
ATOM 5889 O O . ALA B 1 325 ? 19.531 25.188 25.312 1 98.25 325 ALA B O 1
ATOM 5890 N N . GLY B 1 326 ? 18.047 26.656 26 1 98.19 326 GLY B N 1
ATOM 5891 C CA . GLY B 1 326 ? 18.766 27.766 25.391 1 98.19 326 GLY B CA 1
ATOM 5892 C C . GLY B 1 326 ? 17.969 28.484 24.328 1 98.19 326 GLY B C 1
ATOM 5893 O O . GLY B 1 326 ? 18.422 29.5 23.781 1 98.19 326 GLY B O 1
ATOM 5894 N N . ALA B 1 327 ? 16.766 28.062 24.016 1 98.56 327 ALA B N 1
ATOM 5895 C CA . ALA B 1 327 ? 15.922 28.766 23.062 1 98.56 327 ALA B CA 1
ATOM 5896 C C . ALA B 1 327 ? 15.469 30.109 23.625 1 98.56 327 ALA B C 1
ATOM 5898 O O . ALA B 1 327 ? 15.289 30.266 24.828 1 98.56 327 ALA B O 1
ATOM 5899 N N . ARG B 1 328 ? 15.305 31.031 22.734 1 98.44 328 ARG B N 1
ATOM 5900 C CA . ARG B 1 328 ? 14.82 32.344 23.141 1 98.44 328 ARG B CA 1
ATOM 5901 C C . ARG B 1 328 ? 13.344 32.531 22.781 1 98.44 328 ARG B C 1
ATOM 5903 O O . ARG B 1 328 ? 12.961 32.438 21.625 1 98.44 328 ARG B O 1
ATOM 5910 N N . LEU B 1 329 ? 12.531 32.75 23.766 1 98.44 329 LEU B N 1
ATOM 5911 C CA . LEU B 1 329 ? 11.125 33.031 23.562 1 98.44 329 LEU B CA 1
ATOM 5912 C C . LEU B 1 329 ? 10.953 34.469 23.016 1 98.44 329 LEU B C 1
ATOM 5914 O O . LEU B 1 329 ? 11.227 35.438 23.703 1 98.44 329 LEU B O 1
ATOM 5918 N N . VAL B 1 330 ? 10.508 34.625 21.797 1 98.38 330 VAL B N 1
ATOM 5919 C CA . VAL B 1 330 ? 10.391 35.906 21.125 1 98.38 330 VAL B CA 1
ATOM 5920 C C . VAL B 1 330 ? 9.039 36.531 21.438 1 98.38 330 VAL B C 1
ATOM 5922 O O . VAL B 1 330 ? 8.938 37.75 21.625 1 98.38 330 VAL B O 1
ATOM 5925 N N . THR B 1 331 ? 8.023 35.75 21.422 1 97.5 331 THR B N 1
ATOM 5926 C CA . THR B 1 331 ? 6.68 36.219 21.75 1 97.5 331 THR B CA 1
ATOM 5927 C C . THR B 1 331 ? 5.809 35.062 22.219 1 97.5 331 THR B C 1
ATOM 5929 O O . THR B 1 331 ? 6.133 33.875 21.984 1 97.5 331 THR B O 1
ATOM 5932 N N . GLY B 1 332 ? 4.777 35.312 23.047 1 97.44 332 GLY B N 1
ATOM 5933 C CA . GLY B 1 332 ? 3.74 34.375 23.422 1 97.44 332 GLY B CA 1
ATOM 5934 C C . GLY B 1 332 ? 4.215 33.312 24.406 1 97.44 332 GLY B C 1
ATOM 5935 O O . GLY B 1 332 ? 4.918 33.656 25.375 1 97.44 332 GLY B O 1
ATOM 5936 N N . GLY B 1 333 ? 3.73 32.062 24.328 1 95.06 333 GLY B N 1
ATOM 5937 C CA . GLY B 1 333 ? 4.148 30.953 25.141 1 95.06 333 GLY B CA 1
ATOM 5938 C C . GLY B 1 333 ? 3.486 30.938 26.516 1 95.06 333 GLY B C 1
ATOM 5939 O O . GLY B 1 333 ? 4.051 30.406 27.469 1 95.06 333 GLY B O 1
ATOM 5940 N N . ILE B 1 334 ? 2.27 31.469 26.547 1 93.06 334 ILE B N 1
ATOM 5941 C CA . ILE B 1 334 ? 1.608 31.562 27.844 1 93.06 334 ILE B CA 1
ATOM 5942 C C . ILE B 1 334 ? 0.241 30.891 27.766 1 93.06 334 ILE B C 1
ATOM 5944 O O . ILE B 1 334 ? -0.482 31.031 26.781 1 93.06 334 ILE B O 1
ATOM 5948 N N . SER B 1 335 ? -0.013 30.094 28.828 1 94.75 335 SER B N 1
ATOM 5949 C CA . SER B 1 335 ? -1.377 29.609 29.016 1 94.75 335 SER B CA 1
ATOM 5950 C C . SER B 1 335 ? -2.291 30.719 29.531 1 94.75 335 SER B C 1
ATOM 5952 O O . SER B 1 335 ? -1.979 31.391 30.516 1 94.75 335 SER B O 1
ATOM 5954 N N . LEU B 1 336 ? -3.324 30.859 28.781 1 93.56 336 LEU B N 1
ATOM 5955 C CA . LEU B 1 336 ? -4.242 31.891 29.25 1 93.56 336 LEU B CA 1
ATOM 5956 C C . LEU B 1 336 ? -5 31.438 30.484 1 93.56 336 LEU B C 1
ATOM 5958 O O . LEU B 1 336 ? -5.371 30.266 30.594 1 93.56 336 LEU B O 1
ATOM 5962 N N . GLN B 1 337 ? -5.254 32.375 31.344 1 90.75 337 GLN B N 1
ATOM 5963 C CA . GLN B 1 337 ? -5.973 32.062 32.594 1 90.75 337 GLN B CA 1
ATOM 5964 C C . GLN B 1 337 ? -7.473 31.938 32.344 1 90.75 337 GLN B C 1
ATOM 5966 O O . GLN B 1 337 ? -7.996 32.531 31.391 1 90.75 337 GLN B O 1
ATOM 5971 N N . GLY B 1 338 ? -8.141 31.188 33.219 1 91.38 338 GLY B N 1
ATOM 5972 C CA . GLY B 1 338 ? -9.578 31.031 33.094 1 91.38 338 GLY B CA 1
ATOM 5973 C C . GLY B 1 338 ? -9.992 29.719 32.469 1 91.38 338 GLY B C 1
ATOM 5974 O O . GLY B 1 338 ? -9.203 28.766 32.438 1 91.38 338 GLY B O 1
ATOM 5975 N N . ARG B 1 339 ? -11.273 29.688 32.062 1 95.25 339 ARG B N 1
ATOM 5976 C CA . ARG B 1 339 ? -11.812 28.484 31.453 1 95.25 339 ARG B CA 1
ATOM 5977 C C . ARG B 1 339 ? -11.359 28.359 30.016 1 95.25 339 ARG B C 1
ATOM 5979 O O . ARG B 1 339 ? -11.234 29.359 29.297 1 95.25 339 ARG B O 1
ATOM 5986 N N . GLY B 1 340 ? -11.164 27.094 29.672 1 97.56 340 GLY B N 1
ATOM 5987 C CA . GLY B 1 340 ? -10.781 26.797 28.297 1 97.56 340 GLY B CA 1
ATOM 5988 C C . GLY B 1 340 ? -9.305 26.5 28.156 1 97.56 340 GLY B C 1
ATOM 5989 O O . GLY B 1 340 ? -8.484 26.969 28.938 1 97.56 340 GLY B O 1
ATOM 5990 N N . TYR B 1 341 ? -8.961 25.781 27.188 1 98.31 341 TYR B N 1
ATOM 5991 C CA . TYR B 1 341 ? -7.59 25.328 26.969 1 98.31 341 TYR B CA 1
ATOM 5992 C C . TYR B 1 341 ? -6.855 26.25 26 1 98.31 341 TYR B C 1
ATOM 5994 O O . TYR B 1 341 ? -6.266 25.797 25.031 1 98.31 341 TYR B O 1
ATOM 6002 N N . PHE B 1 342 ? -6.898 27.547 26.312 1 98.31 342 PHE B N 1
ATOM 6003 C CA . PHE B 1 342 ? -6.32 28.578 25.453 1 98.31 342 PHE B CA 1
ATOM 6004 C C . PHE B 1 342 ? -4.816 28.688 25.688 1 98.31 342 PHE B C 1
ATOM 6006 O O . PHE B 1 342 ? -4.348 28.562 26.812 1 98.31 342 PHE B O 1
ATOM 6013 N N . TYR B 1 343 ? -4.105 28.859 24.625 1 98.06 343 TYR B N 1
ATOM 6014 C CA . TYR B 1 343 ? -2.656 29.016 24.625 1 98.06 343 TYR B CA 1
ATOM 6015 C C . TYR B 1 343 ? -2.23 30.125 23.656 1 98.06 343 TYR B C 1
ATOM 6017 O O . TYR B 1 343 ? -2.664 30.141 22.5 1 98.06 343 TYR B O 1
ATOM 6025 N N . GLN B 1 344 ? -1.458 31.109 24.125 1 97.81 344 GLN B N 1
ATOM 6026 C CA . GLN B 1 344 ? -0.951 32.156 23.25 1 97.81 344 GLN B CA 1
ATOM 6027 C C . GLN B 1 344 ? 0.119 31.625 22.312 1 97.81 344 GLN B C 1
ATOM 6029 O O . GLN B 1 344 ? 1.123 31.062 22.75 1 97.81 344 GLN B O 1
ATOM 6034 N N . PRO B 1 345 ? -0.089 31.812 20.984 1 98.56 345 PRO B N 1
ATOM 6035 C CA . PRO B 1 345 ? 0.913 31.312 20.047 1 98.56 345 PRO B CA 1
ATOM 6036 C C . PRO B 1 345 ? 2.322 31.812 20.375 1 98.56 345 PRO B C 1
ATOM 6038 O O . PRO B 1 345 ? 2.508 32.969 20.734 1 98.56 345 PRO B O 1
ATOM 6041 N N . ALA B 1 346 ? 3.279 30.906 20.188 1 98.5 346 ALA B N 1
ATOM 6042 C CA . ALA B 1 346 ? 4.645 31.203 20.609 1 98.5 346 ALA B CA 1
ATOM 6043 C C . ALA B 1 346 ? 5.613 31.109 19.438 1 98.5 346 ALA B C 1
ATOM 6045 O O . ALA B 1 346 ? 5.406 30.297 18.516 1 98.5 346 ALA B O 1
ATOM 6046 N N . VAL B 1 347 ? 6.594 31.938 19.453 1 98.75 347 VAL B N 1
ATOM 6047 C CA . VAL B 1 347 ? 7.73 31.859 18.547 1 98.75 347 VAL B CA 1
ATOM 6048 C C . VAL B 1 347 ? 9.023 31.734 19.344 1 98.75 347 VAL B C 1
ATOM 6050 O O . VAL B 1 347 ? 9.336 32.594 20.172 1 98.75 347 VAL B O 1
ATOM 6053 N N . LEU B 1 348 ? 9.688 30.641 19.156 1 98.75 348 LEU B N 1
ATOM 6054 C CA . LEU B 1 348 ? 10.992 30.438 19.766 1 98.75 348 LEU B CA 1
ATOM 6055 C C . LEU B 1 348 ? 12.109 30.578 18.734 1 98.75 348 LEU B C 1
ATOM 6057 O O . LEU B 1 348 ? 12.047 29.984 17.672 1 98.75 348 LEU B O 1
ATOM 6061 N N . ASP B 1 349 ? 13.047 31.406 19.016 1 98.38 349 ASP B N 1
ATOM 6062 C CA . ASP B 1 349 ? 14.234 31.578 18.188 1 98.38 349 ASP B CA 1
ATOM 6063 C C . ASP B 1 349 ? 15.445 30.891 18.812 1 98.38 349 ASP B C 1
ATOM 6065 O O . ASP B 1 349 ? 15.359 30.375 19.938 1 98.38 349 ASP B O 1
ATOM 6069 N N . GLU B 1 350 ? 16.562 30.719 18.016 1 98.06 350 GLU B N 1
ATOM 6070 C CA . GLU B 1 350 ? 17.797 30.094 18.453 1 98.06 350 GLU B CA 1
ATOM 6071 C C . GLU B 1 350 ? 17.547 28.641 18.875 1 98.06 350 GLU B C 1
ATOM 6073 O O . GLU B 1 350 ? 18.047 28.188 19.906 1 98.06 350 GLU B O 1
ATOM 6078 N N . VAL B 1 351 ? 16.719 28.016 18.141 1 98.19 351 VAL B N 1
ATOM 6079 C CA . VAL B 1 351 ? 16.391 26.625 18.406 1 98.19 351 VAL B CA 1
ATOM 6080 C C . VAL B 1 351 ? 17.391 25.719 17.703 1 98.19 351 VAL B C 1
ATOM 6082 O O . VAL B 1 351 ? 17.766 25.984 16.547 1 98.19 351 VAL B O 1
ATOM 6085 N N . ASN B 1 352 ? 17.844 24.719 18.312 1 94.94 352 ASN B N 1
ATOM 6086 C CA . ASN B 1 352 ? 18.672 23.703 17.672 1 94.94 352 ASN B CA 1
ATOM 6087 C C . ASN B 1 352 ? 17.969 22.359 17.625 1 94.94 352 ASN B C 1
ATOM 6089 O O . ASN B 1 352 ? 16.922 22.188 18.25 1 94.94 352 ASN B O 1
ATOM 6093 N N . PRO B 1 353 ? 18.453 21.406 16.875 1 91.94 353 PRO B N 1
ATOM 6094 C CA . PRO B 1 353 ? 17.734 20.156 16.578 1 91.94 353 PRO B CA 1
ATOM 6095 C C . PRO B 1 353 ? 17.5 19.297 17.828 1 91.94 353 PRO B C 1
ATOM 6097 O O . PRO B 1 353 ? 16.625 18.438 17.828 1 91.94 353 PRO B O 1
ATOM 6100 N N . GLU B 1 354 ? 18.172 19.5 18.859 1 93.44 354 GLU B N 1
ATOM 6101 C CA . GLU B 1 354 ? 18.078 18.641 20.047 1 93.44 354 GLU B CA 1
ATOM 6102 C C . GLU B 1 354 ? 16.984 19.125 20.984 1 93.44 354 GLU B C 1
ATOM 6104 O O . GLU B 1 354 ? 16.562 18.391 21.875 1 93.44 354 GLU B O 1
ATOM 6109 N N . MET B 1 355 ? 16.625 20.359 20.844 1 96.81 355 MET B N 1
ATOM 6110 C CA . MET B 1 355 ? 15.617 20.953 21.734 1 96.81 355 MET B CA 1
ATOM 6111 C C . MET B 1 355 ? 14.25 20.328 21.484 1 96.81 355 MET B C 1
ATOM 6113 O O . MET B 1 355 ? 13.914 19.969 20.359 1 96.81 355 MET B O 1
ATOM 6117 N N . ALA B 1 356 ? 13.375 20.234 22.469 1 96.81 356 ALA B N 1
ATOM 6118 C CA . ALA B 1 356 ? 12.102 19.516 22.469 1 96.81 356 ALA B CA 1
ATOM 6119 C C . ALA B 1 356 ? 11.195 20.016 21.344 1 96.81 356 ALA B C 1
ATOM 6121 O O . ALA B 1 356 ? 10.586 19.219 20.625 1 96.81 356 ALA B O 1
ATOM 6122 N N . VAL B 1 357 ? 11.188 21.328 21.078 1 96.5 357 VAL B N 1
ATOM 6123 C CA . VAL B 1 357 ? 10.266 21.922 20.125 1 96.5 357 VAL B CA 1
ATOM 6124 C C . VAL B 1 357 ? 10.703 21.578 18.703 1 96.5 357 VAL B C 1
ATOM 6126 O O . VAL B 1 357 ? 9.93 21.719 17.75 1 96.5 357 VAL B O 1
ATOM 6129 N N . SER B 1 358 ? 11.93 21.125 18.531 1 94.94 358 SER B N 1
ATOM 6130 C CA . SER B 1 358 ? 12.438 20.719 17.234 1 94.94 358 SER B CA 1
ATOM 6131 C C . SER B 1 358 ? 12.445 19.203 17.094 1 94.94 358 SER B C 1
ATOM 6133 O O . SER B 1 358 ? 12.148 18.656 16.016 1 94.94 358 SER B O 1
ATOM 6135 N N . ALA B 1 359 ? 12.688 18.453 18.125 1 92.31 359 ALA B N 1
ATOM 6136 C CA . ALA B 1 359 ? 12.898 17.016 18.094 1 92.31 359 ALA B CA 1
ATOM 6137 C C . ALA B 1 359 ? 11.578 16.266 18.219 1 92.31 359 ALA B C 1
ATOM 6139 O O . ALA B 1 359 ? 11.438 15.156 17.688 1 92.31 359 ALA B O 1
ATOM 6140 N N . GLU B 1 360 ? 10.609 16.812 18.844 1 92.25 360 GLU B N 1
ATOM 6141 C CA . GLU B 1 360 ? 9.305 16.203 19.062 1 92.25 360 GLU B CA 1
ATOM 6142 C C . GLU B 1 360 ? 8.242 16.828 18.172 1 92.25 360 GLU B C 1
ATOM 6144 O O . GLU B 1 360 ? 8.406 17.953 17.703 1 92.25 360 GLU B O 1
ATOM 6149 N N . GLU B 1 361 ? 7.184 16.094 17.922 1 91.19 361 GLU B N 1
ATOM 6150 C CA . GLU B 1 361 ? 6.047 16.719 17.25 1 91.19 361 GLU B CA 1
ATOM 6151 C C . GLU B 1 361 ? 5.363 17.75 18.156 1 91.19 361 GLU B C 1
ATOM 6153 O O . GLU B 1 361 ? 4.957 17.422 19.266 1 91.19 361 GLU B O 1
ATOM 6158 N N . THR B 1 362 ? 5.355 18.953 17.719 1 95.25 362 THR B N 1
ATOM 6159 C CA . THR B 1 362 ? 4.645 20.031 18.422 1 95.25 362 THR B CA 1
ATOM 6160 C C . THR B 1 362 ? 3.244 20.203 17.844 1 95.25 362 THR B C 1
ATOM 6162 O O . THR B 1 362 ? 3.076 20.828 16.797 1 95.25 362 THR B O 1
ATOM 6165 N N . PHE B 1 363 ? 2.244 19.75 18.516 1 96.31 363 PHE B N 1
ATOM 6166 C CA . PHE B 1 363 ? 0.874 19.781 18.016 1 96.31 363 PHE B CA 1
ATOM 6167 C C . PHE B 1 363 ? 0.1 20.938 18.656 1 96.31 363 PHE B C 1
ATOM 6169 O O . PHE B 1 363 ? -0.888 20.703 19.359 1 96.31 363 PHE B O 1
ATOM 6176 N N . GLY B 1 364 ? 0.42 22.109 18.391 1 97.75 364 GLY B N 1
ATOM 6177 C CA . GLY B 1 364 ? -0.081 23.391 18.875 1 97.75 364 GLY B CA 1
ATOM 6178 C C . GLY B 1 364 ? 0.634 24.578 18.266 1 97.75 364 GLY B C 1
ATOM 6179 O O . GLY B 1 364 ? 1.511 24.422 17.406 1 97.75 364 GLY B O 1
ATOM 6180 N N . PRO B 1 365 ? 0.283 25.75 18.656 1 98.25 365 PRO B N 1
ATOM 6181 C CA . PRO B 1 365 ? 0.763 26.953 17.953 1 98.25 365 PRO B CA 1
ATOM 6182 C C . PRO B 1 365 ? 2.107 27.438 18.484 1 98.25 365 PRO B C 1
ATOM 6184 O O . PRO B 1 365 ? 2.209 28.578 18.953 1 98.25 365 PRO B O 1
ATOM 6187 N N . VAL B 1 366 ? 3.127 26.609 18.375 1 98.69 366 VAL B N 1
ATOM 6188 C CA . VAL B 1 366 ? 4.492 26.938 18.766 1 98.69 366 VAL B CA 1
ATOM 6189 C C . VAL B 1 366 ? 5.426 26.781 17.562 1 98.69 366 VAL B C 1
ATOM 6191 O O . VAL B 1 366 ? 5.48 25.719 16.938 1 98.69 366 VAL B O 1
ATOM 6194 N N . ALA B 1 367 ? 6.105 27.844 17.234 1 98.56 367 ALA B N 1
ATOM 6195 C CA . ALA B 1 367 ? 7.027 27.859 16.094 1 98.56 367 ALA B CA 1
ATOM 6196 C C . ALA B 1 367 ? 8.477 27.828 16.562 1 98.56 367 ALA B C 1
ATOM 6198 O O . ALA B 1 367 ? 8.844 28.531 17.516 1 98.56 367 ALA B O 1
ATOM 6199 N N . ALA B 1 368 ? 9.266 27 15.953 1 98.62 368 ALA B N 1
ATOM 6200 C CA . ALA B 1 368 ? 10.695 26.906 16.234 1 98.62 368 ALA B CA 1
ATOM 6201 C C . ALA B 1 368 ? 11.523 27.469 15.094 1 98.62 368 ALA B C 1
ATOM 6203 O O . ALA B 1 368 ? 11.5 26.938 13.977 1 98.62 368 ALA B O 1
ATOM 6204 N N . ILE B 1 369 ? 12.25 28.5 15.344 1 98.81 369 ILE B N 1
ATOM 6205 C CA . ILE B 1 369 ? 13.102 29.094 14.312 1 98.81 369 ILE B CA 1
ATOM 6206 C C . ILE B 1 369 ? 14.523 28.547 14.438 1 98.81 369 ILE B C 1
ATOM 6208 O O . ILE B 1 369 ? 15.133 28.625 15.508 1 98.81 369 ILE B O 1
ATOM 6212 N N . ILE B 1 370 ? 14.969 27.984 13.414 1 98.5 370 ILE B N 1
ATOM 6213 C CA . ILE B 1 370 ? 16.297 27.406 13.289 1 98.5 370 ILE B CA 1
ATOM 6214 C C . ILE B 1 370 ? 17.094 28.141 12.211 1 98.5 370 ILE B C 1
ATOM 6216 O O . ILE B 1 370 ? 16.609 28.328 11.094 1 98.5 370 ILE B O 1
ATOM 6220 N N . SER B 1 371 ? 18.234 28.609 12.547 1 97.81 371 SER B N 1
ATOM 6221 C CA . SER B 1 371 ? 19.078 29.328 11.602 1 97.81 371 SER B CA 1
ATOM 6222 C C . SER B 1 371 ? 20.078 28.406 10.914 1 97.81 371 SER B C 1
ATOM 6224 O O . SER B 1 371 ? 20.625 27.5 11.547 1 97.81 371 SER B O 1
ATOM 6226 N N . VAL B 1 372 ? 20.266 28.609 9.625 1 98.5 372 VAL B N 1
ATOM 6227 C CA . VAL B 1 372 ? 21.219 27.828 8.844 1 98.5 372 VAL B CA 1
ATOM 6228 C C . VAL B 1 372 ? 22.047 28.766 7.961 1 98.5 372 VAL B C 1
ATOM 6230 O O . VAL B 1 372 ? 21.594 29.844 7.578 1 98.5 372 VAL B O 1
ATOM 6233 N N . PRO B 1 373 ? 23.25 28.359 7.539 1 98.38 373 PRO B N 1
ATOM 6234 C CA . PRO B 1 373 ? 24.125 29.266 6.785 1 98.38 373 PRO B CA 1
ATOM 6235 C C . PRO B 1 373 ? 23.797 29.297 5.293 1 98.38 373 PRO B C 1
ATOM 6237 O O . PRO B 1 373 ? 24.141 30.25 4.602 1 98.38 373 PRO B O 1
ATOM 6240 N N . ASP B 1 374 ? 23.219 28.188 4.742 1 98.12 374 ASP B N 1
ATOM 6241 C CA . ASP B 1 374 ? 22.984 28.109 3.301 1 98.12 374 ASP B CA 1
ATOM 6242 C C . ASP B 1 374 ? 21.922 27.062 2.971 1 98.12 374 ASP B C 1
ATOM 6244 O O . ASP B 1 374 ? 21.359 26.438 3.871 1 98.12 374 ASP B O 1
ATOM 6248 N N . ALA B 1 375 ? 21.625 26.938 1.694 1 98.31 375 ALA B N 1
ATOM 6249 C CA . ALA B 1 375 ? 20.547 26.062 1.222 1 98.31 375 ALA B CA 1
ATOM 6250 C C . ALA B 1 375 ? 20.844 24.594 1.525 1 98.31 375 ALA B C 1
ATOM 6252 O O . ALA B 1 375 ? 19.938 23.828 1.865 1 98.31 375 ALA B O 1
ATOM 6253 N N . SER B 1 376 ? 22.062 24.188 1.353 1 98.12 376 SER B N 1
ATOM 6254 C CA . SER B 1 376 ? 22.422 22.797 1.623 1 98.12 376 SER B CA 1
ATOM 6255 C C . SER B 1 376 ? 22.188 22.438 3.086 1 98.12 376 SER B C 1
ATOM 6257 O O . SER B 1 376 ? 21.672 21.359 3.393 1 98.12 376 SER B O 1
ATOM 6259 N N . SER B 1 377 ? 22.578 23.328 3.961 1 98.31 377 SER B N 1
ATOM 6260 C CA . SER B 1 377 ? 22.344 23.125 5.387 1 98.31 377 SER B CA 1
ATOM 6261 C C . SER B 1 377 ? 20.844 23.141 5.707 1 98.31 377 SER B C 1
ATOM 6263 O O . SER B 1 377 ? 20.391 22.453 6.625 1 98.31 377 SER B O 1
ATOM 6265 N N . ALA B 1 378 ? 20.094 23.953 4.992 1 98.62 378 ALA B N 1
ATOM 6266 C CA . ALA B 1 378 ? 18.641 24 5.18 1 98.62 378 ALA B CA 1
ATOM 6267 C C . ALA B 1 378 ? 18 22.641 4.875 1 98.62 378 ALA B C 1
ATOM 6269 O O . ALA B 1 378 ? 17.172 22.156 5.637 1 98.62 378 ALA B O 1
ATOM 6270 N N . VAL B 1 379 ? 18.422 22.047 3.797 1 98.44 379 VAL B N 1
ATOM 6271 C CA . VAL B 1 379 ? 17.922 20.734 3.404 1 98.44 379 VAL B CA 1
ATOM 6272 C C . VAL B 1 379 ? 18.312 19.688 4.445 1 98.44 379 VAL B C 1
ATOM 6274 O O . VAL B 1 379 ? 17.484 18.844 4.832 1 98.44 379 VAL B O 1
ATOM 6277 N N . ALA B 1 380 ? 19.547 19.734 4.867 1 97.75 380 ALA B N 1
ATOM 6278 C CA . ALA B 1 380 ? 20.016 18.812 5.895 1 97.75 380 ALA B CA 1
ATOM 6279 C C . ALA B 1 380 ? 19.188 18.938 7.168 1 97.75 380 ALA B C 1
ATOM 6281 O O . ALA B 1 380 ? 18.797 17.922 7.766 1 97.75 380 ALA B O 1
ATOM 6282 N N . ALA B 1 381 ? 18.922 20.156 7.594 1 97.88 381 ALA B N 1
ATOM 6283 C CA . ALA B 1 381 ? 18.109 20.406 8.781 1 97.88 381 ALA B CA 1
ATOM 6284 C C . ALA B 1 381 ? 16.688 19.938 8.578 1 97.88 381 ALA B C 1
ATOM 6286 O O . ALA B 1 381 ? 16.062 19.391 9.5 1 97.88 381 ALA B O 1
ATOM 6287 N N . ALA B 1 382 ? 16.141 20.172 7.406 1 98.12 382 ALA B N 1
ATOM 6288 C CA . ALA B 1 382 ? 14.789 19.734 7.074 1 98.12 382 ALA B CA 1
ATOM 6289 C C . ALA B 1 382 ? 14.648 18.219 7.188 1 98.12 382 ALA B C 1
ATOM 6291 O O . ALA B 1 382 ? 13.617 17.719 7.629 1 98.12 382 ALA B O 1
ATOM 6292 N N . ASN B 1 383 ? 15.68 17.531 6.836 1 96.69 383 ASN B N 1
ATOM 6293 C CA . ASN B 1 383 ? 15.648 16.062 6.801 1 96.69 383 ASN B CA 1
ATOM 6294 C C . ASN B 1 383 ? 16.016 15.461 8.156 1 96.69 383 ASN B C 1
ATOM 6296 O O . ASN B 1 383 ? 15.828 14.266 8.375 1 96.69 383 ASN B O 1
ATOM 6300 N N . ALA B 1 384 ? 16.516 16.281 9.07 1 95 384 ALA B N 1
ATOM 6301 C CA . ALA B 1 384 ? 16.984 15.797 10.375 1 95 384 ALA B CA 1
ATOM 6302 C C . ALA B 1 384 ? 15.805 15.578 11.32 1 95 384 ALA B C 1
ATOM 6304 O O . ALA B 1 384 ? 15.742 16.203 12.391 1 95 384 ALA B O 1
ATOM 6305 N N . THR B 1 385 ? 14.945 14.742 10.938 1 94.75 385 THR B N 1
ATOM 6306 C CA . THR B 1 385 ? 13.75 14.344 11.68 1 94.75 385 THR B CA 1
ATOM 6307 C C . THR B 1 385 ? 13.297 12.945 11.258 1 94.75 385 THR B C 1
ATOM 6309 O O . THR B 1 385 ? 13.641 12.477 10.172 1 94.75 385 THR B O 1
ATOM 6312 N N . GLU B 1 386 ? 12.609 12.258 12.102 1 94.56 386 GLU B N 1
ATOM 6313 C CA . GLU B 1 386 ? 12.07 10.945 11.758 1 94.56 386 GLU B CA 1
ATOM 6314 C C . GLU B 1 386 ? 10.812 11.07 10.898 1 94.56 386 GLU B C 1
ATOM 6316 O O . GLU B 1 386 ? 10.336 10.078 10.336 1 94.56 386 GLU B O 1
ATOM 6321 N N . PHE B 1 387 ? 10.266 12.273 10.75 1 96.19 387 PHE B N 1
ATOM 6322 C CA . PHE B 1 387 ? 9.008 12.5 10.047 1 96.19 387 PHE B CA 1
ATOM 6323 C C . PHE B 1 387 ? 9.266 12.891 8.594 1 96.19 387 PHE B C 1
ATOM 6325 O O . PHE B 1 387 ? 10.391 13.25 8.234 1 96.19 387 PHE B O 1
ATOM 6332 N N . GLY B 1 388 ? 8.297 12.75 7.688 1 97.38 388 GLY B N 1
ATOM 6333 C CA . GLY B 1 388 ? 8.383 13.109 6.281 1 97.38 388 GLY B CA 1
ATOM 6334 C C . GLY B 1 388 ? 7.027 13.375 5.652 1 97.38 388 GLY B C 1
ATOM 6335 O O . GLY B 1 388 ? 6.707 12.82 4.602 1 97.38 388 GLY B O 1
ATOM 6336 N N . LEU B 1 389 ? 6.23 14.281 6.211 1 97.56 389 LEU B N 1
ATOM 6337 C CA . LEU B 1 389 ? 4.883 14.539 5.711 1 97.56 389 LEU B CA 1
ATOM 6338 C C . LEU B 1 389 ? 4.898 15.648 4.66 1 97.56 389 LEU B C 1
ATOM 6340 O O . LEU B 1 389 ? 4.707 15.383 3.473 1 97.56 389 LEU B O 1
ATOM 6344 N N . GLY B 1 390 ? 5.18 16.859 5.086 1 97.94 390 GLY B N 1
ATOM 6345 C CA . GLY B 1 390 ? 5.23 17.984 4.156 1 97.94 390 GLY B CA 1
ATOM 6346 C C . GLY B 1 390 ? 6.418 18.891 4.391 1 97.94 390 GLY B C 1
ATOM 6347 O O . GLY B 1 390 ? 7.051 18.844 5.445 1 97.94 390 GLY B O 1
ATOM 6348 N N . ALA B 1 391 ? 6.742 19.719 3.375 1 98.75 391 ALA B N 1
ATOM 6349 C CA . ALA B 1 391 ? 7.781 20.734 3.451 1 98.75 391 ALA B CA 1
ATOM 6350 C C . ALA B 1 391 ? 7.418 21.953 2.604 1 98.75 391 ALA B C 1
ATOM 6352 O O . ALA B 1 391 ? 6.844 21.812 1.52 1 98.75 391 ALA B O 1
ATOM 6353 N N . SER B 1 392 ? 7.695 23.078 3.096 1 98.62 392 SER B N 1
ATOM 6354 C CA . SER B 1 392 ? 7.562 24.328 2.359 1 98.62 392 SER B CA 1
ATOM 6355 C C . SER B 1 392 ? 8.922 24.969 2.111 1 98.62 392 SER B C 1
ATOM 6357 O O . SER B 1 392 ? 9.75 25.062 3.021 1 98.62 392 SER B O 1
ATOM 6359 N N . LEU B 1 393 ? 9.18 25.328 0.885 1 98.88 393 LEU B N 1
ATOM 6360 C CA . LEU B 1 393 ? 10.438 25.938 0.474 1 98.88 393 LEU B CA 1
ATOM 6361 C C . LEU B 1 393 ? 10.188 27.312 -0.154 1 98.88 393 LEU B C 1
ATOM 6363 O O . LEU B 1 393 ? 9.461 27.422 -1.141 1 98.88 393 LEU B O 1
ATOM 6367 N N . TRP B 1 394 ? 10.789 28.344 0.396 1 98.88 394 TRP B N 1
ATOM 6368 C CA . TRP B 1 394 ? 10.609 29.719 -0.1 1 98.88 394 TRP B CA 1
ATOM 6369 C C . TRP B 1 394 ? 11.898 30.234 -0.725 1 98.88 394 TRP B C 1
ATOM 6371 O O . TRP B 1 394 ? 12.93 30.328 -0.054 1 98.88 394 TRP B O 1
ATOM 6381 N N . THR B 1 395 ? 11.891 30.531 -1.948 1 98.75 395 THR B N 1
ATOM 6382 C CA . THR B 1 395 ? 13 31.031 -2.746 1 98.75 395 THR B CA 1
ATOM 6383 C C . THR B 1 395 ? 12.492 31.734 -4 1 98.75 395 THR B C 1
ATOM 6385 O O . THR B 1 395 ? 11.43 31.391 -4.527 1 98.75 395 THR B O 1
ATOM 6388 N N . SER B 1 396 ? 13.172 32.75 -4.445 1 98.06 396 SER B N 1
ATOM 6389 C CA . SER B 1 396 ? 12.82 33.438 -5.695 1 98.06 396 SER B CA 1
ATOM 6390 C C . SER B 1 396 ? 13.445 32.719 -6.895 1 98.06 396 SER B C 1
ATOM 6392 O O . SER B 1 396 ? 13.078 33 -8.039 1 98.06 396 SER B O 1
ATOM 6394 N N . ASP B 1 397 ? 14.32 31.828 -6.676 1 98 397 ASP B N 1
ATOM 6395 C CA . ASP B 1 397 ? 15.039 31.078 -7.715 1 98 397 ASP B CA 1
ATOM 6396 C C . ASP B 1 397 ? 14.406 29.719 -7.949 1 98 397 ASP B C 1
ATOM 6398 O O . ASP B 1 397 ? 14.773 28.734 -7.293 1 98 397 ASP B O 1
ATOM 6402 N N . LEU B 1 398 ? 13.602 29.625 -8.961 1 97.5 398 LEU B N 1
ATOM 6403 C CA . LEU B 1 398 ? 12.852 28.406 -9.195 1 97.5 398 LEU B CA 1
ATOM 6404 C C . LEU B 1 398 ? 13.766 27.297 -9.734 1 97.5 398 LEU B C 1
ATOM 6406 O O . LEU B 1 398 ? 13.453 26.109 -9.609 1 97.5 398 LEU B O 1
ATOM 6410 N N . GLU B 1 399 ? 14.867 27.656 -10.367 1 97.5 399 GLU B N 1
ATOM 6411 C CA . GLU B 1 399 ? 15.852 26.641 -10.766 1 97.5 399 GLU B CA 1
ATOM 6412 C C . GLU B 1 399 ? 16.484 25.984 -9.547 1 97.5 399 GLU B C 1
ATOM 6414 O O . GLU B 1 399 ? 16.703 24.766 -9.531 1 97.5 399 GLU B O 1
ATOM 6419 N N . ARG B 1 400 ? 16.797 26.844 -8.602 1 96.81 400 ARG B N 1
ATOM 6420 C CA . ARG B 1 400 ? 17.312 26.312 -7.344 1 96.81 400 ARG B CA 1
ATOM 6421 C C . ARG B 1 400 ? 16.281 25.422 -6.668 1 96.81 400 ARG B C 1
ATOM 6423 O O . ARG B 1 400 ? 16.641 24.359 -6.141 1 96.81 400 ARG B O 1
ATOM 6430 N N . ALA B 1 401 ? 15.031 25.875 -6.645 1 98.25 401 ALA B N 1
ATOM 6431 C CA . ALA B 1 401 ? 13.969 25.062 -6.07 1 98.25 401 ALA B CA 1
ATOM 6432 C C . ALA B 1 401 ? 13.922 23.688 -6.73 1 98.25 401 ALA B C 1
ATOM 6434 O O . ALA B 1 401 ? 13.805 22.656 -6.047 1 98.25 401 ALA B O 1
ATOM 6435 N N . ALA B 1 402 ? 14.008 23.656 -8.039 1 97.62 402 ALA B N 1
ATOM 6436 C CA . ALA B 1 402 ? 13.945 22.406 -8.797 1 97.62 402 ALA B CA 1
ATOM 6437 C C . ALA B 1 402 ? 15.055 21.453 -8.383 1 97.62 402 ALA B C 1
ATOM 6439 O O . ALA B 1 402 ? 14.867 20.234 -8.375 1 97.62 402 ALA B O 1
ATOM 6440 N N . MET B 1 403 ? 16.188 21.984 -8.016 1 96.69 403 MET B N 1
ATOM 6441 C CA . MET B 1 403 ? 17.328 21.172 -7.602 1 96.69 403 MET B CA 1
ATOM 6442 C C . MET B 1 403 ? 17.156 20.672 -6.172 1 96.69 403 MET B C 1
ATOM 6444 O O . MET B 1 403 ? 17.641 19.594 -5.816 1 96.69 403 MET B O 1
ATOM 6448 N N . LEU B 1 404 ? 16.453 21.422 -5.332 1 98.38 404 LEU B N 1
ATOM 6449 C CA . LEU B 1 404 ? 16.359 21.109 -3.91 1 98.38 404 LEU B CA 1
ATOM 6450 C C . LEU B 1 404 ? 15.18 20.172 -3.641 1 98.38 404 LEU B C 1
ATOM 6452 O O . LEU B 1 404 ? 15.219 19.375 -2.703 1 98.38 404 LEU B O 1
ATOM 6456 N N . ILE B 1 405 ? 14.109 20.203 -4.434 1 98.56 405 ILE B N 1
ATOM 6457 C CA . ILE B 1 405 ? 12.859 19.484 -4.227 1 98.56 405 ILE B CA 1
ATOM 6458 C C . ILE B 1 405 ? 13.148 17.984 -4.066 1 98.56 405 ILE B C 1
ATOM 6460 O O . ILE B 1 405 ? 12.727 17.375 -3.084 1 98.56 405 ILE B O 1
ATOM 6464 N N . PRO B 1 406 ? 13.992 17.359 -4.898 1 97.25 406 PRO B N 1
ATOM 6465 C CA . PRO B 1 406 ? 14.234 15.922 -4.766 1 97.25 406 PRO B CA 1
ATOM 6466 C C . PRO B 1 406 ? 15.07 15.578 -3.535 1 97.25 406 PRO B C 1
ATOM 6468 O O . PRO B 1 406 ? 15.164 14.406 -3.156 1 97.25 406 PRO B O 1
ATOM 6471 N N . GLN B 1 407 ? 15.664 16.578 -2.92 1 97.5 407 GLN B N 1
ATOM 6472 C CA . GLN B 1 407 ? 16.531 16.328 -1.77 1 97.5 407 GLN B CA 1
ATOM 6473 C C . GLN B 1 407 ? 15.734 16.391 -0.465 1 97.5 407 GLN B C 1
ATOM 6475 O O . GLN B 1 407 ? 16.25 16.016 0.591 1 97.5 407 GLN B O 1
ATOM 6480 N N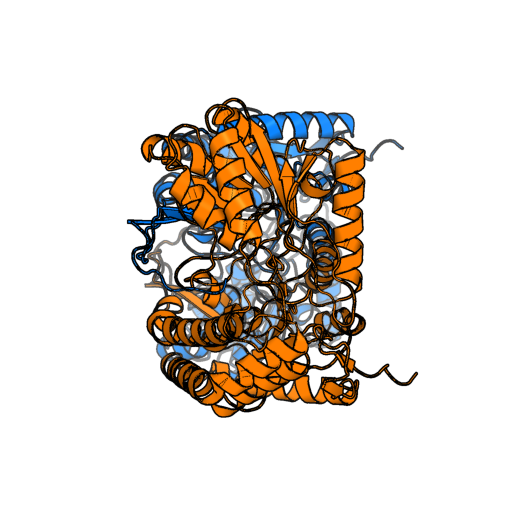 . LEU B 1 408 ? 14.516 16.859 -0.539 1 98.5 408 LEU B N 1
ATOM 6481 C CA . LEU B 1 408 ? 13.68 16.953 0.652 1 98.5 408 LEU B CA 1
ATOM 6482 C C . LEU B 1 408 ? 12.914 15.664 0.888 1 98.5 408 LEU B C 1
ATOM 6484 O O . LEU B 1 408 ? 12.133 15.234 0.034 1 98.5 408 LEU B O 1
ATOM 6488 N N . GLY B 1 409 ? 13.156 15.008 2.037 1 97.69 409 GLY B N 1
ATOM 6489 C CA . GLY B 1 409 ? 12.523 13.742 2.393 1 97.69 409 GLY B CA 1
ATOM 6490 C C . GLY B 1 409 ? 11.125 13.922 2.955 1 97.69 409 GLY B C 1
ATOM 6491 O O . GLY B 1 409 ? 10.883 13.641 4.133 1 97.69 409 GLY B O 1
ATOM 6492 N N . ALA B 1 410 ? 10.156 14.281 2.047 1 98.5 410 ALA B N 1
ATOM 6493 C CA . ALA B 1 410 ? 8.781 14.547 2.453 1 98.5 410 ALA B CA 1
ATOM 6494 C C . ALA B 1 410 ? 7.789 14.039 1.407 1 98.5 410 ALA B C 1
ATOM 6496 O O . ALA B 1 410 ? 8.141 13.898 0.233 1 98.5 410 ALA B O 1
ATOM 6497 N N . GLY B 1 411 ? 6.582 13.758 1.879 1 98.5 411 GLY B N 1
ATOM 6498 C CA . GLY B 1 411 ? 5.531 13.32 0.979 1 98.5 411 GLY B CA 1
ATOM 6499 C C . GLY B 1 411 ? 5.012 14.422 0.078 1 98.5 411 GLY B C 1
ATOM 6500 O O . GLY B 1 411 ? 4.438 14.148 -0.978 1 98.5 411 GLY B O 1
ATOM 6501 N N . ALA B 1 412 ? 5.219 15.68 0.477 1 98.69 412 ALA B N 1
ATOM 6502 C CA . ALA B 1 412 ? 4.812 16.844 -0.318 1 98.69 412 ALA B CA 1
ATOM 6503 C C . ALA B 1 412 ? 5.801 17.984 -0.154 1 98.69 412 ALA B C 1
ATOM 6505 O O . ALA B 1 412 ? 6.316 18.219 0.943 1 98.69 412 ALA B O 1
ATOM 6506 N N . VAL B 1 413 ? 6.051 18.656 -1.24 1 98.88 413 VAL B N 1
ATOM 6507 C CA . VAL B 1 413 ? 6.883 19.844 -1.209 1 98.88 413 VAL B CA 1
ATOM 6508 C C . VAL B 1 413 ? 6.152 21 -1.894 1 98.88 413 VAL B C 1
ATOM 6510 O O . VAL B 1 413 ? 5.746 20.891 -3.053 1 98.88 413 VAL B O 1
ATOM 6513 N N . PHE B 1 414 ? 5.984 22.031 -1.188 1 98.69 414 PHE B N 1
ATOM 6514 C CA . PHE B 1 414 ? 5.359 23.25 -1.68 1 98.69 414 PHE B CA 1
ATOM 6515 C C . PHE B 1 414 ? 6.383 24.375 -1.785 1 98.69 414 PHE B C 1
ATOM 6517 O O . PHE B 1 414 ? 7.047 24.719 -0.802 1 98.69 414 PHE B O 1
ATOM 6524 N N . VAL B 1 415 ? 6.527 24.938 -2.936 1 98.75 415 VAL B N 1
ATOM 6525 C CA . VAL B 1 415 ? 7.434 26.062 -3.166 1 98.75 415 VAL B CA 1
ATOM 6526 C C . VAL B 1 415 ? 6.641 27.375 -3.191 1 98.75 415 VAL B C 1
ATOM 6528 O O . VAL B 1 415 ? 5.676 27.5 -3.943 1 98.75 415 VAL B O 1
ATOM 6531 N N . ASN B 1 416 ? 7.035 28.312 -2.332 1 98.25 416 ASN B N 1
ATOM 6532 C CA . ASN B 1 416 ? 6.422 29.625 -2.219 1 98.25 416 ASN B CA 1
ATOM 6533 C C . ASN B 1 416 ? 4.93 29.531 -1.908 1 98.25 416 ASN B C 1
ATOM 6535 O O . ASN B 1 416 ? 4.125 30.281 -2.455 1 98.25 416 ASN B O 1
ATOM 6539 N N . ASP B 1 417 ? 4.625 28.609 -1.103 1 97.44 417 ASP B N 1
ATOM 6540 C CA . ASP B 1 417 ? 3.283 28.344 -0.587 1 97.44 417 ASP B CA 1
ATOM 6541 C C . ASP B 1 417 ? 3.34 27.469 0.672 1 97.44 417 ASP B C 1
ATOM 6543 O O . ASP B 1 417 ? 4.406 26.984 1.042 1 97.44 417 ASP B O 1
ATOM 6547 N N . ILE B 1 418 ? 2.264 27.391 1.369 1 97.06 418 ILE B N 1
ATOM 6548 C CA . ILE B 1 418 ? 2.182 26.547 2.562 1 97.06 418 ILE B CA 1
ATOM 6549 C C . ILE B 1 418 ? 1.683 25.156 2.186 1 97.06 418 ILE B C 1
ATOM 6551 O O . ILE B 1 418 ? 0.967 25 1.194 1 97.06 418 ILE B O 1
ATOM 6555 N N . VAL B 1 419 ? 2.068 24.156 2.938 1 97.31 419 VAL B N 1
ATOM 6556 C CA . VAL B 1 419 ? 1.611 22.797 2.699 1 97.31 419 VAL B CA 1
ATOM 6557 C C . VAL B 1 419 ? 0.105 22.703 2.93 1 97.31 419 VAL B C 1
ATOM 6559 O O . VAL B 1 419 ? -0.397 23.141 3.969 1 97.31 419 VAL B O 1
ATOM 6562 N N . THR B 1 420 ? -0.606 22.25 1.966 1 95.12 420 THR B N 1
ATOM 6563 C CA . THR B 1 420 ? -2.047 22.031 2.053 1 95.12 420 THR B CA 1
ATOM 6564 C C . THR B 1 420 ? -2.449 20.75 1.335 1 95.12 420 THR B C 1
ATOM 6566 O O . THR B 1 420 ? -1.693 20.234 0.509 1 95.12 420 THR B O 1
ATOM 6569 N N . SER B 1 421 ? -3.51 20.172 1.764 1 96.31 421 SER B N 1
ATOM 6570 C CA . SER B 1 421 ? -4.074 19.062 1 1 96.31 421 SER B CA 1
ATOM 6571 C C . SER B 1 421 ? -5.043 19.562 -0.065 1 96.31 421 SER B C 1
ATOM 6573 O O . SER B 1 421 ? -5.773 20.531 0.156 1 96.31 421 SER B O 1
ATOM 6575 N N . ASP B 1 422 ? -5.016 19.062 -1.18 1 95.94 422 ASP B N 1
ATOM 6576 C CA . ASP B 1 422 ? -5.852 19.375 -2.336 1 95.94 422 ASP B CA 1
ATOM 6577 C C . ASP B 1 422 ? -6.391 18.109 -2.986 1 95.94 422 ASP B C 1
ATOM 6579 O O . ASP B 1 422 ? -5.633 17.188 -3.273 1 95.94 422 ASP B O 1
ATOM 6583 N N . PRO B 1 423 ? -7.746 18.047 -3.195 1 97.31 423 PRO B N 1
ATOM 6584 C CA . PRO B 1 423 ? -8.336 16.812 -3.744 1 97.31 423 PRO B CA 1
ATOM 6585 C C . PRO B 1 423 ? -7.637 16.344 -5.023 1 97.31 423 PRO B C 1
ATOM 6587 O O . PRO B 1 423 ? -7.703 15.172 -5.371 1 97.31 423 PRO B O 1
ATOM 6590 N N . ARG B 1 424 ? -6.977 17.266 -5.742 1 97.69 424 ARG B N 1
ATOM 6591 C CA . ARG B 1 424 ? -6.379 16.953 -7.035 1 97.69 424 ARG B CA 1
ATOM 6592 C C . ARG B 1 424 ? -5.027 16.266 -6.859 1 97.69 424 ARG B C 1
ATOM 6594 O O . ARG B 1 424 ? -4.539 15.602 -7.777 1 97.69 424 ARG B O 1
ATOM 6601 N N . MET B 1 425 ? -4.34 16.406 -5.699 1 98.12 425 MET B N 1
ATOM 6602 C CA . MET B 1 425 ? -2.986 15.914 -5.477 1 98.12 425 MET B CA 1
ATOM 6603 C C . MET B 1 425 ? -2.98 14.805 -4.426 1 98.12 425 MET B C 1
ATOM 6605 O O . MET B 1 425 ? -3.699 14.891 -3.43 1 98.12 425 MET B O 1
ATOM 6609 N N . PRO B 1 426 ? -2.117 13.781 -4.676 1 98.25 426 PRO B N 1
ATOM 6610 C CA . PRO B 1 426 ? -2.018 12.758 -3.625 1 98.25 426 PRO B CA 1
ATOM 6611 C C . PRO B 1 426 ? -1.526 13.328 -2.297 1 98.25 426 PRO B C 1
ATOM 6613 O O . PRO B 1 426 ? -0.72 14.266 -2.281 1 98.25 426 PRO B O 1
ATOM 6616 N N . PHE B 1 427 ? -2.072 12.766 -1.25 1 98.19 427 PHE B N 1
ATOM 6617 C CA . PHE B 1 427 ? -1.751 13.219 0.099 1 98.19 427 PHE B CA 1
ATOM 6618 C C . PHE B 1 427 ? -1.252 12.055 0.954 1 98.19 427 PHE B C 1
ATOM 6620 O O . PHE B 1 427 ? -1.889 11 1.012 1 98.19 427 PHE B O 1
ATOM 6627 N N . GLY B 1 428 ? -0.114 12.195 1.649 1 97.56 428 GLY B N 1
ATOM 6628 C CA . GLY B 1 428 ? 0.473 11.203 2.541 1 97.56 428 GLY B CA 1
ATOM 6629 C C . GLY B 1 428 ? 1.958 11.414 2.77 1 97.56 428 GLY B C 1
ATOM 6630 O O . GLY B 1 428 ? 2.586 12.234 2.092 1 97.56 428 GLY B O 1
ATOM 6631 N N . GLY B 1 429 ? 2.498 10.75 3.752 1 97.5 429 GLY B N 1
ATOM 6632 C CA . GLY B 1 429 ? 3.889 10.945 4.129 1 97.5 429 GLY B CA 1
ATOM 6633 C C . GLY B 1 429 ? 4.738 9.703 3.938 1 97.5 429 GLY B C 1
ATOM 6634 O O . GLY B 1 429 ? 4.289 8.727 3.336 1 97.5 429 GLY B O 1
ATOM 6635 N N . ILE B 1 430 ? 6.004 9.836 4.316 1 97.38 430 ILE B N 1
ATOM 6636 C CA . ILE B 1 430 ? 6.973 8.742 4.355 1 97.38 430 ILE B CA 1
ATOM 6637 C C . ILE B 1 430 ? 7.621 8.68 5.734 1 97.38 430 ILE B C 1
ATOM 6639 O O . ILE B 1 430 ? 7.266 9.445 6.633 1 97.38 430 ILE B O 1
ATOM 6643 N N . LYS B 1 431 ? 8.555 7.77 5.934 1 96.56 431 LYS B N 1
ATOM 6644 C CA . LYS B 1 431 ? 9.211 7.586 7.223 1 96.56 431 LYS B CA 1
ATOM 6645 C C . LYS B 1 431 ? 8.195 7.363 8.336 1 96.56 431 LYS B C 1
ATOM 6647 O O . LYS B 1 431 ? 7.297 6.527 8.203 1 96.56 431 LYS B O 1
ATOM 6652 N N . HIS B 1 432 ? 8.297 8.07 9.445 1 96.88 432 HIS B N 1
ATOM 6653 C CA . HIS B 1 432 ? 7.402 7.863 10.578 1 96.88 432 HIS B CA 1
ATOM 6654 C C . HIS B 1 432 ? 6.098 8.633 10.398 1 96.88 432 HIS B C 1
ATOM 6656 O O . HIS B 1 432 ? 5.227 8.602 11.266 1 96.88 432 HIS B O 1
ATOM 6662 N N . SER B 1 433 ? 5.945 9.258 9.242 1 97.69 433 SER B N 1
ATOM 6663 C CA . SER B 1 433 ? 4.688 9.93 8.922 1 97.69 433 SER B CA 1
ATOM 6664 C C . SER B 1 433 ? 3.723 8.977 8.227 1 97.69 433 SER B C 1
ATOM 6666 O O . SER B 1 433 ? 2.578 9.336 7.945 1 97.69 433 SER B O 1
ATOM 6668 N N . GLY B 1 434 ? 4.191 7.73 7.938 1 97.69 434 GLY B N 1
ATOM 6669 C CA . GLY B 1 434 ? 3.281 6.699 7.473 1 97.69 434 GLY B CA 1
ATOM 6670 C C . GLY B 1 434 ? 3.514 6.301 6.027 1 97.69 434 GLY B C 1
ATOM 6671 O O . GLY B 1 434 ? 4.586 6.547 5.477 1 97.69 434 GLY B O 1
ATOM 6672 N N . TYR B 1 435 ? 2.609 5.543 5.453 1 98 435 TYR B N 1
ATOM 6673 C CA . TYR B 1 435 ? 2.629 5.125 4.059 1 98 435 TYR B CA 1
ATOM 6674 C C . TYR B 1 435 ? 1.214 4.969 3.516 1 98 435 TYR B C 1
ATOM 6676 O O . TYR B 1 435 ? 0.252 4.895 4.285 1 98 435 TYR B O 1
ATOM 6684 N N . GLY B 1 436 ? 1.075 4.863 2.146 1 97.44 436 GLY B N 1
ATOM 6685 C CA . GLY B 1 436 ? -0.208 4.945 1.469 1 97.44 436 GLY B CA 1
ATOM 6686 C C . GLY B 1 436 ? -0.592 6.367 1.094 1 97.44 436 GLY B C 1
ATOM 6687 O O . GLY B 1 436 ? 0.007 7.328 1.582 1 97.44 436 GLY B O 1
ATOM 6688 N N . ARG B 1 437 ? -1.479 6.516 0.207 1 98.31 437 ARG B N 1
ATOM 6689 C CA . ARG B 1 437 ? -1.878 7.848 -0.236 1 98.31 437 ARG B CA 1
ATOM 6690 C C . ARG B 1 437 ? -3.396 7.98 -0.271 1 98.31 437 ARG B C 1
ATOM 6692 O O . ARG B 1 437 ? -4.102 7.031 -0.63 1 98.31 437 ARG B O 1
ATOM 6699 N N . GLU B 1 438 ? -3.818 9.109 0.105 1 97.88 438 GLU B N 1
ATOM 6700 C CA . GLU B 1 438 ? -5.188 9.57 -0.108 1 97.88 438 GLU B CA 1
ATOM 6701 C C . GLU B 1 438 ? -5.238 10.672 -1.168 1 97.88 438 GLU B C 1
ATOM 6703 O O . GLU B 1 438 ? -4.203 11.234 -1.535 1 97.88 438 GLU B O 1
ATOM 6708 N N . LEU B 1 439 ? -6.441 10.891 -1.712 1 98.44 439 LEU B N 1
ATOM 6709 C CA . LEU B 1 439 ? -6.758 11.969 -2.643 1 98.44 439 LEU B CA 1
ATOM 6710 C C . LEU B 1 439 ? -6.152 11.695 -4.016 1 98.44 439 LEU B C 1
ATOM 6712 O O . LEU B 1 439 ? -5.605 10.617 -4.254 1 98.44 439 LEU B O 1
ATOM 6716 N N . GLY B 1 440 ? -6.371 12.633 -4.973 1 98 440 GLY B N 1
ATOM 6717 C CA . GLY B 1 440 ? -5.969 12.383 -6.348 1 98 440 GLY B CA 1
ATOM 6718 C C . GLY B 1 440 ? -6.516 11.086 -6.906 1 98 440 GLY B C 1
ATOM 6719 O O . GLY B 1 440 ? -7.555 10.602 -6.457 1 98 440 GLY B O 1
ATOM 6720 N N . ALA B 1 441 ? -5.84 10.539 -7.867 1 97.44 441 ALA B N 1
ATOM 6721 C CA . ALA B 1 441 ? -6.254 9.258 -8.438 1 97.44 441 ALA B CA 1
ATOM 6722 C C . ALA B 1 441 ? -5.949 8.109 -7.48 1 97.44 441 ALA B C 1
ATOM 6724 O O . ALA B 1 441 ? -6.535 7.031 -7.59 1 97.44 441 ALA B O 1
ATOM 6725 N N . PHE B 1 442 ? -5.066 8.344 -6.574 1 97.31 442 PHE B N 1
ATOM 6726 C CA . PHE B 1 442 ? -4.652 7.332 -5.609 1 97.31 442 PHE B CA 1
ATOM 6727 C C . PHE B 1 442 ? -5.758 7.062 -4.598 1 97.31 442 PHE B C 1
ATOM 6729 O O . PHE B 1 442 ? -5.914 5.934 -4.129 1 97.31 442 PHE B O 1
ATOM 6736 N N . GLY B 1 443 ? -6.578 8.078 -4.309 1 96.75 443 GLY B N 1
ATOM 6737 C CA . GLY B 1 443 ? -7.656 7.957 -3.338 1 96.75 443 GLY B CA 1
ATOM 6738 C C . GLY B 1 443 ? -8.641 6.852 -3.676 1 96.75 443 GLY B C 1
ATOM 6739 O O . GLY B 1 443 ? -8.773 5.887 -2.924 1 96.75 443 GLY B O 1
ATOM 6740 N N . PRO B 1 444 ? -9.266 6.953 -4.863 1 97.88 444 PRO B N 1
ATOM 6741 C CA . PRO B 1 444 ? -10.258 5.93 -5.203 1 97.88 444 PRO B CA 1
ATOM 6742 C C . PRO B 1 444 ? -9.633 4.562 -5.461 1 97.88 444 PRO B C 1
ATOM 6744 O O . PRO B 1 444 ? -10.305 3.535 -5.305 1 97.88 444 PRO B O 1
ATOM 6747 N N . ARG B 1 445 ? -8.359 4.527 -5.793 1 98.19 445 ARG B N 1
ATOM 6748 C CA . ARG B 1 445 ? -7.73 3.266 -6.18 1 98.19 445 ARG B CA 1
ATOM 6749 C C . ARG B 1 445 ? -7.113 2.57 -4.969 1 98.19 445 ARG B C 1
ATOM 6751 O O . ARG B 1 445 ? -6.797 1.38 -5.027 1 98.19 445 ARG B O 1
ATOM 6758 N N . GLU B 1 446 ? -6.914 3.297 -3.871 1 97.62 446 GLU B N 1
ATOM 6759 C CA . GLU B 1 446 ? -6.168 2.805 -2.719 1 97.62 446 GLU B CA 1
ATOM 6760 C C . GLU B 1 446 ? -6.809 1.542 -2.146 1 97.62 446 GLU B C 1
ATOM 6762 O O . GLU B 1 446 ? -6.105 0.613 -1.741 1 97.62 446 GLU B O 1
ATOM 6767 N N . PHE B 1 447 ? -8.117 1.465 -2.129 1 97.94 447 PHE B N 1
ATOM 6768 C CA . PHE B 1 447 ? -8.828 0.341 -1.526 1 97.94 447 PHE B CA 1
ATOM 6769 C C . PHE B 1 447 ? -9.602 -0.438 -2.578 1 97.94 447 PHE B C 1
ATOM 6771 O O . PHE B 1 447 ? -10.797 -0.688 -2.414 1 97.94 447 PHE B O 1
ATOM 6778 N N . THR B 1 448 ? -8.898 -0.771 -3.615 1 98.44 448 THR B N 1
ATOM 6779 C CA . THR B 1 448 ? -9.445 -1.609 -4.676 1 98.44 448 THR B CA 1
ATOM 6780 C C . THR B 1 448 ? -8.539 -2.809 -4.938 1 98.44 448 THR B C 1
ATOM 6782 O O . THR B 1 448 ? -7.352 -2.777 -4.613 1 98.44 448 THR B O 1
ATOM 6785 N N . ASN B 1 449 ? -9.094 -3.857 -5.414 1 98.31 449 ASN B N 1
ATOM 6786 C CA . ASN B 1 449 ? -8.359 -4.91 -6.102 1 98.31 449 ASN B CA 1
ATOM 6787 C C . ASN B 1 449 ? -7.922 -4.473 -7.5 1 98.31 449 ASN B C 1
ATOM 6789 O O . ASN B 1 449 ? -8.758 -4.332 -8.398 1 98.31 449 ASN B O 1
ATOM 6793 N N . VAL B 1 450 ? -6.648 -4.184 -7.68 1 98.56 450 VAL B N 1
ATOM 6794 C CA . VAL B 1 450 ? -6.102 -3.988 -9.016 1 98.56 450 VAL B CA 1
ATOM 6795 C C . VAL B 1 450 ? -6.062 -5.32 -9.758 1 98.56 450 VAL B C 1
ATOM 6797 O O . VAL B 1 450 ? -5.094 -6.074 -9.656 1 98.56 450 VAL B O 1
ATOM 6800 N N . LYS B 1 451 ? -7.098 -5.578 -10.516 1 98.69 451 LYS B N 1
ATOM 6801 C CA . LYS B 1 451 ? -7.285 -6.898 -11.109 1 98.69 451 LYS B CA 1
ATOM 6802 C C . LYS B 1 451 ? -6.75 -6.945 -12.531 1 98.69 451 LYS B C 1
ATOM 6804 O O . LYS B 1 451 ? -7.152 -6.141 -13.383 1 98.69 451 LYS B O 1
ATOM 6809 N N . SER B 1 452 ? -5.871 -7.828 -12.805 1 98.81 452 SER B N 1
ATOM 6810 C CA . SER B 1 452 ? -5.441 -8.117 -14.172 1 98.81 452 SER B CA 1
ATOM 6811 C C . SER B 1 452 ? -6.445 -9.008 -14.891 1 98.81 452 SER B C 1
ATOM 6813 O O . SER B 1 452 ? -6.777 -10.094 -14.414 1 98.81 452 SER B O 1
ATOM 6815 N N . VAL B 1 453 ? -6.949 -8.578 -15.992 1 98.81 453 VAL B N 1
ATOM 6816 C CA . VAL B 1 453 ? -7.867 -9.375 -16.797 1 98.81 453 VAL B CA 1
ATOM 6817 C C . VAL B 1 453 ? -7.23 -9.672 -18.156 1 98.81 453 VAL B C 1
ATOM 6819 O O . VAL B 1 453 ? -6.785 -8.766 -18.859 1 98.81 453 VAL B O 1
ATOM 6822 N N . TRP B 1 454 ? -7.156 -10.883 -18.469 1 98.31 454 TRP B N 1
ATOM 6823 C CA . TRP B 1 454 ? -6.547 -11.414 -19.688 1 98.31 454 TRP B CA 1
ATOM 6824 C C . TRP B 1 454 ? -7.547 -12.258 -20.469 1 98.31 454 TRP B C 1
ATOM 6826 O O . TRP B 1 454 ? -7.992 -13.305 -19.984 1 98.31 454 TRP B O 1
ATOM 6836 N N . ILE B 1 455 ? -7.926 -11.797 -21.641 1 98.12 455 ILE B N 1
ATOM 6837 C CA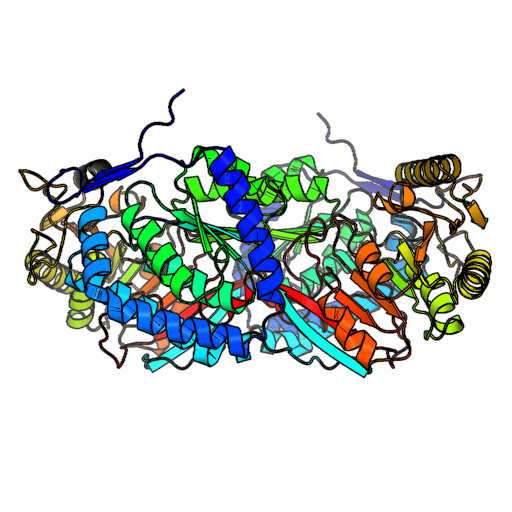 . ILE B 1 455 ? -8.844 -12.547 -22.484 1 98.12 455 ILE B CA 1
ATOM 6838 C C . ILE B 1 455 ? -8.07 -13.195 -23.641 1 98.12 455 ILE B C 1
ATOM 6840 O O . ILE B 1 455 ? -7.719 -12.523 -24.609 1 98.12 455 ILE B O 1
ATOM 6844 N N . GLY B 1 456 ? -7.848 -14.492 -23.453 1 95.44 456 GLY B N 1
ATOM 6845 C CA . GLY B 1 456 ? -7.07 -15.266 -24.406 1 95.44 456 GLY B CA 1
ATOM 6846 C C . GLY B 1 456 ? -7.879 -15.719 -25.609 1 95.44 456 GLY B C 1
ATOM 6847 O O . GLY B 1 456 ? -8.984 -15.227 -25.828 1 95.44 456 GLY B O 1
ATOM 6848 N N . PRO B 1 457 ? -7.371 -16.578 -26.375 1 92.44 457 PRO B N 1
ATOM 6849 C CA . PRO B 1 457 ? -6.043 -17.188 -26.203 1 92.44 457 PRO B CA 1
ATOM 6850 C C . PRO B 1 457 ? -4.914 -16.234 -26.594 1 92.44 457 PRO B C 1
ATOM 6852 O O . PRO B 1 457 ? -5.117 -15.328 -27.406 1 92.44 457 PRO B O 1
ATOM 6855 N N . SER B 1 458 ? -3.787 -16.453 -25.938 1 89.38 458 SER B N 1
ATOM 6856 C CA . SER B 1 458 ? -2.592 -15.695 -26.281 1 89.38 458 SER B CA 1
ATOM 6857 C C . SER B 1 458 ? -2.105 -16.047 -27.688 1 89.38 458 SER B C 1
ATOM 6859 O O . SER B 1 458 ? -2.146 -17.203 -28.094 1 89.38 458 SER B O 1
ATOM 6861 N N . ARG B 1 459 ? -1.635 -15.109 -28.406 1 77.5 459 ARG B N 1
ATOM 6862 C CA . ARG B 1 459 ? -1.116 -15.297 -29.766 1 77.5 459 ARG B CA 1
ATOM 6863 C C . ARG B 1 459 ? 0.295 -15.875 -29.734 1 77.5 459 ARG B C 1
ATOM 6865 O O . ARG B 1 459 ? 0.747 -16.484 -30.703 1 77.5 459 ARG B O 1
ATOM 6872 N N . ASP B 1 460 ? 1.017 -15.523 -28.719 1 65.56 460 ASP B N 1
ATOM 6873 C CA . ASP B 1 460 ? 2.395 -15.992 -28.625 1 65.56 460 ASP B CA 1
ATOM 6874 C C . ASP B 1 460 ? 2.514 -17.172 -27.656 1 65.56 460 ASP B C 1
ATOM 6876 O O . ASP B 1 460 ? 1.933 -17.141 -26.562 1 65.56 460 ASP B O 1
ATOM 6880 N N . ALA B 1 461 ? 2.686 -18.328 -28.25 1 57.5 461 ALA B N 1
ATOM 6881 C CA . ALA B 1 461 ? 2.832 -19.594 -27.531 1 57.5 461 ALA B CA 1
ATOM 6882 C C . ALA B 1 461 ? 4.055 -19.562 -26.625 1 57.5 461 ALA B C 1
ATOM 6884 O O . ALA B 1 461 ? 4.574 -20.625 -26.25 1 57.5 461 ALA B O 1
ATOM 6885 N N . ARG B 1 462 ? 4.461 -18.438 -26.156 1 52.62 462 ARG B N 1
ATOM 6886 C CA . ARG B 1 462 ? 5.727 -18.562 -25.438 1 52.62 462 ARG B CA 1
ATOM 6887 C C . ARG B 1 462 ? 5.523 -19.25 -24.094 1 52.62 462 ARG B C 1
ATOM 6889 O O . ARG B 1 462 ? 4.516 -19.016 -23.422 1 52.62 462 ARG B O 1
ATOM 6896 N N . ASN B 1 463 ? 6.148 -20.375 -24.016 1 50.44 463 ASN B N 1
ATOM 6897 C CA . ASN B 1 463 ? 6.191 -21.156 -22.781 1 50.44 463 ASN B CA 1
ATOM 6898 C C . ASN B 1 463 ? 6.625 -20.312 -21.594 1 50.44 463 ASN B C 1
ATOM 6900 O O . ASN B 1 463 ? 7.82 -20.203 -21.312 1 50.44 463 ASN B O 1
ATOM 6904 N N . LEU B 1 464 ? 5.777 -19.297 -21.25 1 53.34 464 LEU B N 1
ATOM 6905 C CA . LEU B 1 464 ? 6.289 -18.531 -20.109 1 53.34 464 LEU B CA 1
ATOM 6906 C C . LEU B 1 464 ? 6.043 -19.281 -18.797 1 53.34 464 LEU B C 1
ATOM 6908 O O . LEU B 1 464 ? 4.957 -19.828 -18.578 1 53.34 464 LEU B O 1
ATOM 6912 N N . SER B 1 465 ? 7.141 -20.094 -18.344 1 49.56 465 SER B N 1
ATOM 6913 C CA . SER B 1 465 ? 7.242 -20.906 -17.125 1 49.56 465 SER B CA 1
ATOM 6914 C C . SER B 1 465 ? 6.203 -20.469 -16.094 1 49.56 465 SER B C 1
ATOM 6916 O O . SER B 1 465 ? 5.777 -21.281 -15.266 1 49.56 465 SER B O 1
ATOM 6918 N N . GLU B 1 466 ? 6.027 -19.281 -15.766 1 58.91 466 GLU B N 1
ATOM 6919 C CA . GLU B 1 466 ? 5.141 -18.797 -14.711 1 58.91 466 GLU B CA 1
ATOM 6920 C C . GLU B 1 466 ? 4.203 -17.703 -15.234 1 58.91 466 GLU B C 1
ATOM 6922 O O . GLU B 1 466 ? 4.578 -16.922 -16.109 1 58.91 466 GLU B O 1
#

Organism: NCBI:txid185642

pLDDT: mean 96.55, std 6.95, range [33.59, 98.94]

Radius of gyration: 29.13 Å; Cα contacts (8 Å, |Δi|>4): 2399; chains: 2; bounding box: 58×86×63 Å

Nearest PDB structures (foldseek):
  8qmq-assembly1_B  TM=9.903E-01  e=4.772E-64  Escherichia coli K-12
  3vz3-assembly1_B  TM=9.876E-01  e=2.353E-64  Picosynechococcus sp. PCC 7002
  3efv-assembly1_A  TM=9.866E-01  e=2.636E-63  Salmonella enterica subsp. enterica serovar Typhimurium
  4ita-assembly1_A  TM=9.874E-01  e=8.076E-63  Picosynechococcus sp. PCC 7002
  3vz0-assembly2_D  TM=9.856E-01  e=5.257E-59  Gluconobacter oxydans 621H

Sequence (932 aa):
MSASQIVSINPATEEVNATFEPSSARDVERALERATAAAQAWRAVPVSERAKSLFAMADTLRANRERLARHITQEMGKPLLEAQAEVDKSALCCEFYAEHGPAMLADQPVPTSAKRSYVSYEPLGLVLAVMPWNFPLWQVLRFAPPTLLAGNGIVLKHAPNVPQCALDIADIIDEVCPPGLFTTLLVGAERVGDLLADDRIQAVTLTASTEVGQQVAATAARYLKRQVLELGGSDPFIVLADADVAAAAAAAVSARNHNAGQSCIAAKRFIVEDAVRGEFTEAFAAGVAKLTVGDPMLENTRVGPLAKASIRQSLVSQVERSVSAGARLVTGGISLQGRGYFYQPAVLDEVNPEMAVSAEETFGPVAAIISVPDASSAVAAANATEFGLGASLWTSDLERAAMLIPQLGAGAVFVNDIVTSDPRMPFGGIKHSGYGRELGAFGPREFTNVKSVWIGPSRDARNLSEMSASQIVSINPATEEVNATFEPSSARDVERALERATAAAQAWRAVPVSERAKSLFAMADTLRANRERLARHITQEMGKPLLEAQAEVDKSALCCEFYAEHGPAMLADQPVPTSAKRSYVSYEPLGLVLAVMPWNFPLWQVLRFAPPTLLAGNGIVLKHAPNVPQCALDIADIIDEVCPPGLFTTLLVGAERVGDLLADDRIQAVTLTASTEVGQQVAATAARYLKRQVLELGGSDPFIVLADADVAAAAAAAVSARNHNAGQSCIAAKRFIVEDAVRGEFTEAFAAGVAKLTVGDPMLENTRVGPLAKASIRQSLVSQVERSVSAGARLVTGGISLQGRGYFYQPAVLDEVNPEMAVSAEETFGPVAAIISVPDASSAVAAANATEFGLGASLWTSDLERAAMLIPQLGAGAVFVNDIVTSDPRMPFGGIKHSGYGRELGAFGPREFTNVKSVWIGPSRDARNLSE

Foldseek 3Di:
DQADWQWAAFQQFRDTPDIDGFQDPVSVVVLLVLQQVQLVVLQPDDLLLLLVLLLQLLVLLLVCLQVLLVLLCRQFNAFSVLSSVLSNQLSVLSNVCSVCVNVLQDWAWDDDLFPTKTWGWAFQEEEEEEFENLSLRNRCSLQPNLNSSRRYAYEYDYDSSRVVSQVVSLVSSVVRGPPSSYHYGRDDPVCLLVVLLDPRHAAYEYEEALVSQVVSVVSNVVNPHHYFYFYAAAAEEEAFLQFPLLLSLLQLLCLCQRSQNQDRQRHQEYEYEPNCQVVNLVNNQVSLQPAAEHRSHDPRHRHTAGRDLVLLVVLLVLVVQQVVVPWDWPDFSDADDDGRRTGRATETEPGDCVRSSNADGNRGRYHYYHYDNGDVVSQVSQQPYQWAFEYEAGHPDVVVVVVSVVSHQHPYYHYSHGDDDDLQDWGFTDGSSGDATTHHSSSSRVRTPRDMDGHRDRPDPPPPVD/DQADWQWAAFQQFRDTPDIDGFQDPVSVVVLLVLQQVQLVVLQPDDLLLLLVLLLQLLVLLLVCLQVLLVLLCRQFNAFSVLSSVLSNQLSVLSNVCSVCVNVLQDWAWDDDLFPTKTWGWAFQEEEEEEFENLSLRNRCSLQPNLNSSNRYAYEYDYDSSRVVSQVVSLVSSVVRGPPSSYHYGRDDPVCLLVVLLDPRHAAYEYEEALVSQVVSVVSNVVNPHHYFYFYAAAAEEEAFLQFPLLLSLLQLLCLCQRSQNQDRQRHQEYEYEPNCQVVNLVNNQVSLQPAAEHRSHDPRHRHTAGRDLVLLVVLLVLVVQQVVVPWDWPDFSDADDDGRRTGRATEIEPGDCVRSSNADGNRGRYHYYHYDNGDVVSQVSQQPYQWAFEYEAGHPDVVVVVVSVVSHQHPYYHYSHGDDDDLQDWGFTDGSSGDATTHHSSSSRVRTPRDMDGHRDRPDPPPPVD

Solvent-accessible surface area (backbone atoms only — not comparable to full-atom values): 44472 Å² total; per-residue (Å²): 127,81,75,73,68,39,56,24,38,18,16,53,67,64,42,75,74,49,74,44,78,54,54,47,73,68,52,48,51,53,50,50,54,41,21,50,55,28,14,60,56,44,50,72,50,54,50,73,60,43,22,51,31,27,44,48,36,20,51,51,42,62,75,40,30,67,63,54,13,49,44,43,23,43,26,33,9,33,18,34,70,51,26,38,30,35,45,52,51,32,21,49,38,18,39,50,38,32,72,50,36,54,69,63,51,46,70,42,78,42,94,66,58,38,74,44,33,31,40,37,59,37,46,66,39,30,31,37,36,37,36,50,51,72,46,53,60,37,64,49,41,58,49,44,48,32,36,44,46,42,21,26,14,39,38,33,36,51,33,65,46,33,52,66,45,46,51,50,51,35,53,51,48,47,72,48,42,64,70,36,26,57,38,70,48,53,55,61,78,83,49,51,62,59,52,48,68,33,82,73,43,44,28,38,39,38,39,45,51,46,70,59,44,20,53,54,37,16,53,25,19,48,61,51,22,53,68,32,32,40,28,37,28,60,10,26,34,34,38,42,70,66,26,59,48,69,60,50,20,58,49,46,40,50,34,25,30,48,62,27,8,41,44,55,55,26,37,28,35,33,35,24,17,57,88,40,34,66,65,30,52,52,53,24,46,54,53,48,69,66,55,38,72,44,64,21,82,41,87,77,30,56,24,18,20,37,54,39,64,67,54,47,53,50,50,52,50,30,51,52,53,18,41,75,71,60,27,40,77,74,43,65,70,42,74,51,81,73,70,27,31,36,60,43,55,23,36,29,35,69,38,53,72,82,33,44,55,58,63,42,74,63,72,32,34,52,37,28,30,27,75,27,86,41,70,68,51,39,44,53,58,57,48,70,52,68,40,8,27,31,28,20,42,30,54,69,49,63,70,59,46,64,65,46,56,84,66,48,65,36,14,25,41,16,31,49,43,67,57,62,65,45,64,77,39,51,39,40,18,30,59,53,4,23,38,55,50,36,21,28,66,45,25,38,51,61,64,32,44,69,20,27,37,38,33,39,56,55,72,62,84,66,74,63,62,73,129,81,73,73,69,40,55,23,38,19,15,56,66,63,41,77,75,48,74,43,76,52,55,47,74,66,51,49,51,52,49,50,53,41,21,51,55,28,15,60,56,44,50,72,50,56,48,72,60,45,20,50,31,28,44,48,37,21,51,50,42,61,74,40,30,67,64,54,12,50,44,42,22,42,25,33,8,34,18,34,70,50,28,39,30,34,45,51,51,33,21,50,39,19,39,50,38,32,72,50,37,56,68,65,50,46,69,42,78,42,94,67,57,37,74,42,34,29,41,36,59,37,47,66,40,28,32,37,36,38,36,50,54,72,45,54,60,35,65,49,39,56,49,44,48,34,36,45,45,40,21,26,14,39,39,34,36,51,33,64,46,33,53,67,44,45,51,49,51,34,53,52,48,46,74,48,42,64,70,36,24,57,38,69,47,52,55,62,79,83,50,50,61,58,52,48,67,34,82,72,41,43,29,37,39,38,38,45,50,44,70,58,44,20,52,53,38,16,54,25,20,48,62,51,22,55,68,32,33,40,28,36,28,62,10,27,34,35,38,43,69,65,25,60,50,69,62,50,21,58,48,46,39,50,34,24,29,49,63,28,7,41,44,55,55,26,37,28,36,34,35,24,16,57,88,40,34,65,64,31,52,53,52,23,47,53,53,50,70,65,56,40,69,44,62,22,83,40,88,75,29,58,24,18,20,36,54,39,64,67,52,47,54,52,50,52,48,29,52,52,54,19,41,74,72,60,27,40,78,75,43,65,69,41,74,51,84,73,70,28,30,37,58,43,53,22,35,30,34,69,38,52,72,81,34,44,56,58,63,42,74,62,73,30,32,51,37,29,30,26,75,27,86,43,69,69,51,40,43,53,57,56,47,71,52,68,40,9,27,31,28,22,42,30,54,67,49,64,69,58,47,65,65,47,56,84,66,48,64,37,14,25,40,16,30,49,44,68,56,60,66,46,62,76,40,53,41,39,18,31,60,51,3,24,38,54,49,36,22,29,67,46,24,37,52,64,62,31,44,67,19,26,38,37,32,38,57,55,73,62,81,68,74,65,64,71

InterPro domains:
  IPR015590 Aldehyde dehydrogenase domain [PF00171] (4-453)
  IPR016161 Aldehyde/histidinol dehydrogenase [SSF53720] (4-456)
  IPR016162 Aldehyde dehydrogenase, N-terminal [G3DSA:3.40.605.10] (4-453)
  IPR016163 Aldehyde dehydrogenase, C-terminal [G3DSA:3.40.309.10] (235-424)
  IPR047110 Succinate-semialdehyde dehydrogenase [NADP(+)] GABD/Sad-like [PTHR43217] (6-455)